Protein AF-K9V220-F1 (afdb_monomer_lite)

Radius of gyration: 43.63 Å; chains: 1; bounding box: 112×119×139 Å

Sequence (1196 aa):
MIDQLITALSKEVEMSAVEIADTLWLALQMQEFQAESVSSGLPLNKEDERGINKQESQSEQGILPNISDLEKTQTQPPEEQKAGIYPRNQQHTSKSLDLSFKVPDAPSLREPLTLARGLKPLMRRVPSGRELVLDEAATIQRIADEGLWIPVIKPTVEPWLDLELVVDEAISMQIWRHTIKELERLLKNYGIFRDVRVWGLITDENEQVQIRRGIGATAKNQTTRSPKELIDPSGRRLVLVVSDCVSSLWRNGAVTPVLELWAKQGSMAIVQMLPKWLWKRTALGRASEVRLRGLTPGMSNHKLIAKEVSLWDELEEEKGVKVPVFTLEADKVVTWAQMLSGKGGIWTLGYVFKLDATPVNKDNGLFNLAHSDLSAEERVQAFRVTASPMARKLAGLLASAPVISLPIVRLIREAMLKDSQQVHVAEVFLGGLLKSLSEINADTNPDYVQYDFMDGVRELLVDSVPSQYVLNVVDEISKYVARKAGLSLEDFATVLRNPQQFKDSGIVEEVGYFATVTAQVLRRLGGEYAKWADEINTQLLEEDTKVLYEARLFIIGEGGVGKTSLANKLIDSKYKLKLEGGDNPEKSTEGIDVLHLDFPNFSGNPFRMNIWDFGGQEIYHATHQFFFTKRSLYLLVADTRQDNTDFNYWLEVVELLSEASPVIIVKNEKQDRPCQVNENQLRGRFPNIKKILSTNLASNRGLSEILTAVQHHISQLPHIGTLLPKTWVRVREALEADNRNHITQDEFFTLCDTHGFKRREDKLQLSGYLHDLGVCLHFQEDPILKNWVILKPEWVTTAVYTVLDTPEVQKALGCFTHKDLAKIWADDQYSDMRDELLQLMMRFKLCYEIPHRPRTYIAPQLLSPNQPKYDWDDRENLILRYYYDFMPKGMLTRFIVEMHKPIDNELIWKDGVILTDGNARAEVIEAYYKNEIRIRVSGFPKKDLLTRIRHEFNKIHDSYEKLRYQELIPCNCPTCKGSQNPHAYALKKLQERIQNQNHEIECDKPPYHKVNVHSLIDDAIGHIQISQATENDQREEYYSREAYEDMQEITKLAVSREITLKQEQAMTNEKNQTWTGDRVDGDKVMGDKDTIAGNKMKTGDVAGDAIAGNKIVNSQNLAQAAKDIKDLLDQISATDRSNKPTIIAVKAIEAIEKNPTLKDRIINAGKEAGFAALDAAVDHPSVKIVTAAIKGAMEA

pLDDT: mean 70.9, std 20.96, range [20.78, 96.69]

Foldseek 3Di:
DVVVVVVVCCVPDVDDPVVVVVVVVVVVVVVVVVVPPPDDDDDDDDDDDDDDDDDDDDDYDDDDDDDDDDDDDDDDDDDDDDDDDDDDDDDDDDDDPFPDDDDPDDQQDPCLPLLLVLLVLQQDWDFDPPDKAFPPVVQVVCCVPVVDNDTDIGGDIARQAAEEEEEELDPLCLLCVNVVVSVQVSVQPSRSHRYYWYWYWDADPVRAIWIWGDAADVGPPTDIHHLLVQADQVQRYEYEYEDQLADPCLQQCNCFVSLQSQLQRWHYAYAHAADPLCCCLHSLVVWFKWWWADQAATDRQLPIDTDHPDPPDDDPNNAWRKHFYAYSDSVLSNLVSCRNSNPPPGIGITTTHGPPPDRPDPPPPSLPPPLVPDDLVRLLVQLVVRADPLLLVLLLLQLLALWDAPVLSVLCCVQPNVPDHSNSVSSNVSSSFKDWPDDDDSHDNRRRIIIDGDPPNSVVSPVVDDPVSSVVSLVSVLVVLCVRVVHDSVRSVVCLLCVPVCVVDPVSVVSVSNSLSNLVSQCVSDDVSVVVSCSSCCVVCVPWWDFAQEAEEEEDEAWPLCSVLLVVCLAPVPDAAQDDPDPDHDDQDQWKDWDWDWDQAPVRHIHIYIYIRGGRDPLCLLVVLVVAAELHEYEYGGEQDPCSPCVVVVLVSCVFRHVLAAYEYEYAYEVVNDRDDPPVVCCVVRVSHPYYFYAHSNVRRRSVVVSVVCSVSSCVGPRGRDIDTVLLVQLLVVLLPDPAQKDFPVVLVVSSVVSPDDDPVVSVVSLVVCCSSPCWNADCPDPPRNGMIGRDPRVLRVLVSLLVVPVVCLVVLQKDFLVVLCVSQVDPSCNVCSVVSVVVCLVSLQKAAQPVDGRMIGRQSSFAQDQDDDDDDLFQKQKKKKAFPADRPCLVSSLCSVQVPQFDPPRGGNFWTWGDDPQKIKIWGHPNVRSMIMIIMDGPPRQVVVLVSVVSSVVSVVVTPDTDMFIWFFDCDPVRGSDPDGQTDGLVVLVVCVLVVNQWDWGPDPVTDIDGSQCSCCVNNRDPPPPCPRVVVVVVVVVVVVVVVVVVVVVVVVVVVVVVVVVVVVVVVPPPDDDDDDYDDDDDDDDDDDDDDDDDDDDDDDDDDDDDDDDDQPVVLLLVLLVVLQVQLVVLCVVDPVNDLQVSLVVSLVVCVVDVVSLVSNVVSCVRVNLVVSVVSHPDPNVVVNSVVSVVVVVD

Secondary structure (DSSP, 8-state):
-HHHHHHHHHHHS---HHHHHHHHHHHHHHHHHHHSSSS--------------------------------------------------------------PPPPPPSSS-HHHHHHHTGGG--EEEEEEEEEE-HHHHHHHHHHH------EEEEEEES-EEEEEEE--GGGGGGHHHHHHHHHHHHHS-SSS-EEEEEEEE-TTS-EEEEEB-SGGGTTSPPB-GGGG--TTS-EEEEEEE-S-SHHHHTSTTHHHHHHHHHHSEEEEEESS-GGGTTTSGGGGSEEEEEE-SSTT--GGGPEEEES-SS----TTSEEEEEEE-S-HHHHHHHHHHHTT-TT--EEEEEEETT-----TT--SS-S-TTSS-HHHHHHHHHHHS-HHHHHHHHHHHTSSSB-HHHHHHHHHHH-TT--HHHHHHHHHTT-EEESS---TTS-GGG--EEEPTTHHHHHHTTS-HHHHHHHHHHHHHHHHHHTT--HHHHHHHHH-GGGGTTSTTHHHHHHHHHHHHHHHHHT-THHHHHHHHHHHHHHTTTEEE--EEEEEEE-STTSSHHHHHHHHH-TTPPP--TTSSS--PPP-SEEEEEEEEE-TTS-EEEEEEEEE---GGGHHHHTTT--SS-EEEEEE-S-S--THHHHHHHHHHHHSTT--EEEEEE-GGG------HHHHHHH-TTEEEEEEEBTTTTBTHHHHHHHHHHHHHTSTTTTPEEEHHHHHHHHHHHT--SSEEEHHHHHHHHHHTT---HHHHHHHHHHHHHTTSSEE-TT-TTGGGEEES-HHHHHHHHHHHHH-HHHHHTTTEEEHHHHHHHT-STTTGGGHHHHHHHHHHTTS-EE-TTSTTEEE-GGGS-SSPPP-----SS-EEEEEEESS--TTHHHHHHHHT-TTEEEEEEETTEEEEEETTEEEEEEEEGGGTEEEEEEESSSHHHHHHHHHHHHHHHHHTSTT--EEEEEEP-STTTTT-SS--EEEHHHHHHHHHTT--EEE-SSTTT-EEEHHHHHHHHH------SSSTTHHHHHHHHHHHHHHHHHHHHHHHHHHHHHHHHHHHHTTS-------------------------------------------HHHHHHHHHHHHHHHHHHHHH-TT--HHHHHHHHHHHHHH-HHHHHHHHHHHHHH-HHHHHHH---TTHHHHHHHHHHHHH-

Structure (mmCIF, N/CA/C/O backbone):
data_AF-K9V220-F1
#
_entry.id   AF-K9V220-F1
#
loop_
_atom_site.group_PDB
_atom_site.id
_atom_site.type_symbol
_atom_site.label_atom_id
_atom_site.label_alt_id
_atom_site.label_comp_id
_atom_site.label_asym_id
_atom_site.label_entity_id
_atom_site.label_seq_id
_atom_site.pdbx_PDB_ins_code
_atom_site.Cartn_x
_atom_site.Cartn_y
_atom_site.Cartn_z
_atom_site.occupancy
_atom_site.B_iso_or_equiv
_atom_site.auth_seq_id
_atom_site.auth_comp_id
_atom_site.auth_asym_id
_atom_site.auth_atom_id
_atom_site.pdbx_PDB_model_num
ATOM 1 N N . MET A 1 1 ? -41.433 -33.783 -61.412 1.00 45.72 1 MET A N 1
ATOM 2 C CA . MET A 1 1 ? -41.781 -33.420 -60.019 1.00 45.72 1 MET A CA 1
ATOM 3 C C . MET A 1 1 ? -40.515 -33.224 -59.181 1.00 45.72 1 MET A C 1
ATOM 5 O O . MET A 1 1 ? -40.375 -32.166 -58.590 1.00 45.72 1 MET A O 1
ATOM 9 N N . ILE A 1 2 ? -39.548 -34.153 -59.229 1.00 51.81 2 ILE A N 1
ATOM 10 C CA . ILE A 1 2 ? -38.223 -34.003 -58.587 1.00 51.81 2 ILE A CA 1
ATOM 11 C C . ILE A 1 2 ? -37.429 -32.811 -59.157 1.00 51.81 2 ILE A C 1
ATOM 13 O O . ILE A 1 2 ? -36.957 -31.985 -58.388 1.00 51.81 2 ILE A O 1
ATOM 17 N N . ASP A 1 3 ? -37.395 -32.621 -60.480 1.00 48.22 3 ASP A N 1
ATOM 18 C CA . ASP A 1 3 ? -36.661 -31.487 -61.076 1.00 48.22 3 ASP A CA 1
ATOM 19 C C . ASP A 1 3 ? -37.253 -30.113 -60.722 1.00 48.22 3 ASP A C 1
ATOM 21 O O . ASP A 1 3 ? -36.528 -29.130 -60.592 1.00 48.22 3 ASP A O 1
ATOM 25 N N . GLN A 1 4 ? -38.568 -30.035 -60.496 1.00 51.88 4 GLN A N 1
ATOM 26 C CA . GLN A 1 4 ? -39.225 -28.810 -60.022 1.00 51.88 4 GLN A CA 1
ATOM 27 C C . GLN A 1 4 ? -38.916 -28.534 -58.545 1.00 51.88 4 GLN A C 1
ATOM 29 O O . GLN A 1 4 ? -38.739 -27.375 -58.180 1.00 51.88 4 GLN A O 1
ATOM 34 N N . LEU A 1 5 ? -38.793 -29.581 -57.721 1.00 53.69 5 LEU A N 1
ATOM 35 C CA . LEU A 1 5 ? -38.369 -29.472 -56.324 1.00 53.69 5 LEU A CA 1
ATOM 36 C C . LEU A 1 5 ? -36.899 -29.029 -56.227 1.00 53.69 5 LEU A C 1
ATOM 38 O O . LEU A 1 5 ? -36.582 -28.136 -55.449 1.00 53.69 5 LEU A O 1
ATOM 42 N N . ILE A 1 6 ? -36.024 -29.585 -57.072 1.00 57.78 6 ILE A N 1
ATOM 43 C CA . ILE A 1 6 ? -34.607 -29.203 -57.163 1.00 57.78 6 ILE A CA 1
ATOM 44 C C . ILE A 1 6 ? -34.471 -27.743 -57.617 1.00 57.78 6 ILE A C 1
ATOM 46 O O . ILE A 1 6 ? -33.716 -26.990 -57.013 1.00 57.78 6 ILE A O 1
ATOM 50 N N . THR A 1 7 ? -35.252 -27.313 -58.614 1.00 59.09 7 THR A N 1
ATOM 51 C CA . THR A 1 7 ? -35.233 -25.926 -59.122 1.00 59.09 7 THR A CA 1
ATOM 52 C C . THR A 1 7 ? -35.789 -24.912 -58.111 1.00 59.09 7 THR A C 1
ATOM 54 O O . THR A 1 7 ? -35.387 -23.747 -58.109 1.00 59.09 7 THR A O 1
ATOM 57 N N . ALA A 1 8 ? -36.732 -25.330 -57.260 1.00 61.62 8 ALA A N 1
ATOM 58 C CA . ALA A 1 8 ? -37.272 -24.494 -56.191 1.00 61.62 8 ALA A CA 1
ATOM 59 C C . ALA A 1 8 ? -36.291 -24.380 -55.013 1.00 61.62 8 ALA A C 1
ATOM 61 O O . ALA A 1 8 ? -36.022 -23.275 -54.550 1.00 61.62 8 ALA A O 1
ATOM 62 N N . LEU A 1 9 ? -35.697 -25.498 -54.580 1.00 55.19 9 LEU A N 1
ATOM 63 C CA . LEU A 1 9 ? -34.745 -25.528 -53.466 1.00 55.19 9 LEU A CA 1
ATOM 64 C C . LEU A 1 9 ? -33.411 -24.855 -53.814 1.00 55.19 9 LEU A C 1
ATOM 66 O O . LEU A 1 9 ? -32.856 -24.158 -52.969 1.00 55.19 9 LEU A O 1
ATOM 70 N N . SER A 1 10 ? -32.945 -24.948 -55.065 1.00 55.44 10 SER A N 1
ATOM 71 C CA . SER A 1 10 ? -31.712 -24.283 -55.511 1.00 55.44 10 SER A CA 1
ATOM 72 C C . SER A 1 10 ? -31.805 -22.751 -55.557 1.00 55.44 10 SER A C 1
ATOM 74 O O . SER A 1 10 ? -30.787 -22.089 -55.739 1.00 55.44 10 SER A O 1
ATOM 76 N N . LYS A 1 11 ? -33.012 -22.170 -55.457 1.00 56.53 11 LYS A N 1
ATOM 77 C CA . LYS A 1 11 ? -33.219 -20.710 -55.429 1.00 56.53 11 LYS A CA 1
ATOM 78 C C . LYS A 1 11 ? -33.130 -20.102 -54.029 1.00 56.53 11 LYS A C 1
ATOM 80 O O . LYS A 1 11 ? -32.860 -18.909 -53.933 1.00 56.53 11 LYS A O 1
ATOM 85 N N . GLU A 1 12 ? -33.347 -20.890 -52.977 1.00 53.72 12 GLU A N 1
ATOM 86 C CA . GLU A 1 12 ? -33.325 -20.413 -51.584 1.00 53.72 12 GLU A CA 1
ATOM 87 C C . GLU A 1 12 ? -32.174 -21.006 -50.762 1.00 53.72 12 GLU A C 1
ATOM 89 O O . GLU A 1 12 ? -31.736 -20.389 -49.792 1.00 53.72 12 GLU A O 1
ATOM 94 N N . VAL A 1 13 ? -31.633 -22.161 -51.163 1.00 53.91 13 VAL A N 1
ATOM 95 C CA . VAL A 1 13 ? -30.508 -22.815 -50.489 1.00 53.91 13 VAL A CA 1
ATOM 96 C C . VAL A 1 13 ? -29.502 -23.274 -51.550 1.00 53.91 13 VAL A C 1
ATOM 98 O O . VAL A 1 13 ? -29.836 -24.064 -52.429 1.00 53.91 13 VAL A O 1
ATOM 101 N N . GLU A 1 14 ? -28.260 -22.781 -51.499 1.00 54.34 14 GLU A N 1
ATOM 102 C CA . GLU A 1 14 ? -27.168 -23.231 -52.383 1.00 54.34 14 GLU A CA 1
ATOM 103 C C . GLU A 1 14 ? -26.723 -24.662 -52.011 1.00 54.34 14 GLU A C 1
ATOM 105 O O . GLU A 1 14 ? -25.666 -24.865 -51.417 1.00 54.34 14 GLU A O 1
ATOM 110 N N . MET A 1 15 ? -27.549 -25.663 -52.322 1.00 60.38 15 MET A N 1
ATOM 111 C CA . MET A 1 15 ? -27.230 -27.088 -52.178 1.00 60.38 15 MET A CA 1
ATOM 112 C C . MET A 1 15 ? -27.022 -27.724 -53.552 1.00 60.38 15 MET A C 1
ATOM 114 O O . MET A 1 15 ? -27.731 -27.433 -54.516 1.00 60.38 15 MET A O 1
ATOM 118 N N . SER A 1 16 ? -26.039 -28.612 -53.648 1.00 65.25 16 SER A N 1
ATOM 119 C CA . SER A 1 16 ? -25.790 -29.420 -54.841 1.00 65.25 16 SER A CA 1
ATOM 120 C C . SER A 1 16 ? -26.862 -30.503 -55.017 1.00 65.25 16 SER A C 1
ATOM 122 O O . SER A 1 16 ? -27.510 -30.928 -54.060 1.00 65.25 16 SER A O 1
ATOM 124 N N . ALA A 1 17 ? -27.026 -31.008 -56.244 1.00 59.81 17 ALA A N 1
ATOM 125 C CA . ALA A 1 17 ? -27.993 -32.070 -56.544 1.00 59.81 17 ALA A CA 1
ATOM 126 C C . ALA A 1 17 ? -27.786 -33.340 -55.688 1.00 59.81 17 ALA A C 1
ATOM 128 O O . ALA A 1 17 ? -28.750 -34.040 -55.388 1.00 59.81 17 ALA A O 1
ATOM 129 N N . VAL A 1 18 ? -26.545 -33.603 -55.260 1.00 63.50 18 VAL A N 1
ATOM 130 C CA . VAL A 1 18 ? -26.195 -34.726 -54.375 1.00 63.50 18 VAL A CA 1
ATOM 131 C C . VAL A 1 18 ? -26.683 -34.474 -52.947 1.00 63.50 18 VAL A C 1
ATOM 133 O O . VAL A 1 18 ? -27.289 -35.349 -52.346 1.00 63.50 18 VAL A O 1
ATOM 136 N N . GLU A 1 19 ? -26.522 -33.257 -52.427 1.00 65.50 19 GLU A N 1
ATOM 137 C CA . GLU A 1 19 ? -26.965 -32.908 -51.070 1.00 65.50 19 GLU A CA 1
ATOM 138 C C . GLU A 1 19 ? -28.496 -32.896 -50.946 1.00 65.50 19 GLU A C 1
ATOM 140 O O . GLU A 1 19 ? -29.037 -33.253 -49.900 1.00 65.50 19 GLU A O 1
ATOM 145 N N . ILE A 1 20 ? -29.214 -32.537 -52.016 1.00 72.06 20 ILE A N 1
ATOM 146 C CA . ILE A 1 20 ? -30.681 -32.638 -52.057 1.00 72.06 20 ILE A CA 1
ATOM 147 C C . ILE A 1 20 ? -31.117 -34.111 -52.025 1.00 72.06 20 ILE A C 1
ATOM 149 O O . ILE A 1 20 ? -32.052 -34.454 -51.300 1.00 72.06 20 ILE A O 1
ATOM 153 N N . ALA A 1 21 ? -30.428 -34.987 -52.762 1.00 65.25 21 ALA A N 1
ATOM 154 C CA . ALA A 1 21 ? -30.700 -36.422 -52.750 1.00 65.25 21 ALA A CA 1
ATOM 155 C C . ALA A 1 21 ? -30.422 -37.046 -51.371 1.00 65.25 21 ALA A C 1
ATOM 157 O O . ALA A 1 21 ? -31.275 -37.765 -50.852 1.00 65.25 21 ALA A O 1
ATOM 158 N N . ASP A 1 22 ? -29.298 -36.699 -50.740 1.00 67.44 22 ASP A N 1
ATOM 159 C CA . ASP A 1 22 ? -28.929 -37.189 -49.408 1.00 67.44 22 ASP A CA 1
ATOM 160 C C . ASP A 1 22 ? -29.901 -36.699 -48.330 1.00 67.44 22 ASP A C 1
ATOM 162 O O . ASP A 1 22 ? -30.281 -37.463 -47.447 1.00 67.44 22 ASP A O 1
ATOM 166 N N . THR A 1 23 ? -30.370 -35.452 -48.420 1.00 72.00 23 THR A N 1
ATOM 167 C CA . THR A 1 23 ? -31.339 -34.888 -47.464 1.00 72.00 23 THR A CA 1
ATOM 168 C C . THR A 1 23 ? -32.707 -35.560 -47.584 1.00 72.00 23 THR A C 1
ATOM 170 O O . THR A 1 23 ? -33.339 -35.865 -46.572 1.00 72.00 23 THR A O 1
ATOM 173 N N . LEU A 1 24 ? -33.161 -35.836 -48.812 1.00 70.75 24 LEU A N 1
ATOM 174 C CA . LEU A 1 24 ? -34.402 -36.579 -49.052 1.00 70.75 24 LEU A CA 1
ATOM 175 C C . LEU A 1 24 ? -34.283 -38.037 -48.593 1.00 70.75 24 LEU A C 1
ATOM 177 O O . LEU A 1 24 ? -35.224 -38.570 -48.005 1.00 70.75 24 LEU A O 1
ATOM 181 N N . TRP A 1 25 ? -33.124 -38.661 -48.807 1.00 76.56 25 TRP A N 1
ATOM 182 C CA . TRP A 1 25 ? -32.837 -40.008 -48.321 1.00 76.56 25 TRP A CA 1
ATOM 183 C C . TRP A 1 25 ? -32.833 -40.071 -46.784 1.00 76.56 25 TRP A C 1
ATOM 185 O O . TRP A 1 25 ? -33.474 -40.946 -46.204 1.00 76.56 25 TRP A O 1
ATOM 195 N N . LEU A 1 26 ? -32.205 -39.098 -46.114 1.00 63.66 26 LEU A N 1
ATOM 196 C CA . LEU A 1 26 ? -32.178 -39.008 -44.650 1.00 63.66 26 LEU A CA 1
ATOM 197 C C . LEU A 1 26 ? -33.571 -38.772 -44.059 1.00 63.66 26 LEU A C 1
ATOM 199 O O . LEU A 1 26 ? -33.926 -39.396 -43.063 1.00 63.66 26 LEU A O 1
ATOM 203 N N . ALA A 1 27 ? -34.383 -37.914 -44.681 1.00 73.06 27 ALA A N 1
ATOM 204 C CA . ALA A 1 27 ? -35.751 -37.656 -44.235 1.00 73.06 27 ALA A CA 1
ATOM 205 C C . ALA A 1 27 ? -36.639 -38.911 -44.318 1.00 73.06 27 ALA A C 1
ATOM 207 O O . ALA A 1 27 ? -37.443 -39.154 -43.418 1.00 73.06 27 ALA A O 1
ATOM 208 N N . LEU A 1 28 ? -36.454 -39.733 -45.358 1.00 69.31 28 LEU A N 1
ATOM 209 C CA . LEU A 1 28 ? -37.140 -41.021 -45.504 1.00 69.31 28 LEU A CA 1
ATOM 210 C C . LEU A 1 28 ? -36.705 -42.026 -44.427 1.00 69.31 28 LEU A C 1
ATOM 212 O O . LEU A 1 28 ? -37.552 -42.680 -43.825 1.00 69.31 28 LEU A O 1
ATOM 216 N N . GLN A 1 29 ? -35.408 -42.094 -44.118 1.00 73.81 29 GLN A N 1
ATOM 217 C CA . GLN A 1 29 ? -34.881 -42.984 -43.075 1.00 73.81 29 GLN A CA 1
ATOM 218 C C . GLN A 1 29 ? -35.273 -42.549 -41.652 1.00 73.81 29 GLN A C 1
ATOM 220 O O . GLN A 1 29 ? -35.496 -43.381 -40.774 1.00 73.81 29 GLN A O 1
ATOM 225 N N . MET A 1 30 ? -35.432 -41.244 -41.416 1.00 67.19 30 MET A N 1
ATOM 226 C CA . MET A 1 30 ? -35.909 -40.722 -40.131 1.00 67.19 30 MET A CA 1
ATOM 227 C C . MET A 1 30 ? -37.386 -41.049 -39.859 1.00 67.19 30 MET A C 1
ATOM 229 O O . MET A 1 30 ? -37.770 -41.162 -38.694 1.00 67.19 30 MET A O 1
ATOM 233 N N . GLN A 1 31 ? -38.208 -41.233 -40.899 1.00 52.25 31 GLN A N 1
ATOM 234 C CA . GLN A 1 31 ? -39.600 -41.670 -40.745 1.00 52.25 31 GLN A CA 1
ATOM 235 C C . GLN A 1 31 ? -39.721 -43.153 -40.366 1.00 52.25 31 GLN A C 1
ATOM 237 O O . GLN A 1 31 ? -40.595 -43.495 -39.571 1.00 52.25 31 GLN A O 1
ATOM 242 N N . GLU A 1 32 ? -38.831 -44.022 -40.857 1.00 49.12 32 GLU A N 1
ATOM 243 C CA . GLU A 1 32 ? -38.818 -45.447 -40.487 1.00 49.12 32 GLU A CA 1
ATOM 244 C C . GLU A 1 32 ? -38.440 -45.653 -39.007 1.00 49.12 32 GLU A C 1
ATOM 246 O O . GLU A 1 32 ? -39.063 -46.458 -38.317 1.00 49.12 32 GLU A O 1
ATOM 251 N N . PHE A 1 33 ? -37.525 -44.841 -38.462 1.00 46.12 33 PHE A N 1
ATOM 252 C CA . PHE A 1 33 ? -37.124 -44.906 -37.046 1.00 46.12 33 PHE A CA 1
ATOM 253 C C . PHE A 1 33 ? -38.175 -44.375 -36.049 1.00 46.12 33 PHE A C 1
ATOM 255 O O . PHE A 1 33 ? -38.139 -44.719 -34.865 1.00 46.12 33 PHE A O 1
ATOM 262 N N . GLN A 1 34 ? -39.130 -43.548 -36.492 1.00 42.81 34 GLN A N 1
ATOM 263 C CA . GLN A 1 34 ? -40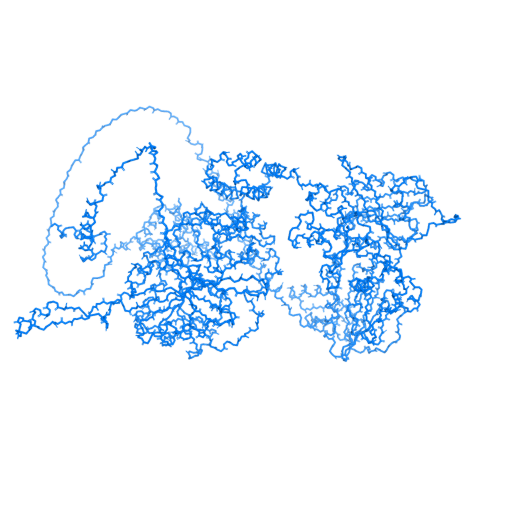.218 -43.059 -35.632 1.00 42.81 34 GLN A CA 1
ATOM 264 C C . GLN A 1 34 ? -41.370 -44.066 -35.475 1.00 42.81 34 GLN A C 1
ATOM 266 O O . GLN A 1 34 ? -42.133 -43.957 -34.516 1.00 42.81 34 GLN A O 1
ATOM 271 N N . ALA A 1 35 ? -41.484 -45.070 -36.352 1.00 37.75 35 ALA A N 1
ATOM 272 C CA . ALA A 1 35 ? -42.567 -46.054 -36.299 1.00 37.75 35 ALA A CA 1
ATOM 273 C C . ALA A 1 35 ? -42.362 -47.158 -35.237 1.00 37.75 35 ALA A C 1
ATOM 275 O O . ALA A 1 35 ? -43.345 -47.698 -34.734 1.00 37.75 35 ALA A O 1
ATOM 276 N N . GLU A 1 36 ? -41.121 -47.464 -34.834 1.00 38.44 36 GLU A N 1
ATOM 277 C CA . GLU A 1 36 ? -40.824 -48.547 -33.871 1.00 38.44 36 GLU A CA 1
ATOM 278 C C . GLU A 1 36 ? -40.818 -48.117 -32.388 1.00 38.44 36 GLU A C 1
ATOM 280 O O . GLU A 1 36 ? -40.825 -48.968 -31.501 1.00 38.44 36 GLU A O 1
ATOM 285 N N . SER A 1 37 ? -40.858 -46.817 -32.069 1.00 33.81 37 SER A N 1
ATOM 286 C CA . SER A 1 37 ? -40.677 -46.318 -30.688 1.00 33.81 37 SER A CA 1
ATOM 287 C C . SER A 1 37 ? -41.966 -45.941 -29.933 1.00 33.81 37 SER A C 1
ATOM 289 O O . SER A 1 37 ? -41.891 -45.442 -28.811 1.00 33.81 37 SER A O 1
ATOM 291 N N . VAL A 1 38 ? -43.158 -46.212 -30.488 1.00 35.56 38 VAL A N 1
ATOM 292 C CA . VAL A 1 38 ? -44.453 -45.800 -29.891 1.00 35.56 38 VAL A CA 1
ATOM 293 C C . VAL A 1 38 ? -45.198 -46.927 -29.141 1.00 35.56 38 VAL A C 1
ATOM 295 O O . VAL A 1 38 ? -46.205 -46.660 -28.489 1.00 35.56 38 VAL A O 1
ATOM 298 N N . SER A 1 39 ? -44.711 -48.174 -29.104 1.00 32.50 39 SER A N 1
ATOM 299 C CA . SER A 1 39 ? -45.394 -49.259 -28.368 1.00 32.50 39 SER A CA 1
ATOM 300 C C . SER A 1 39 ? -44.584 -49.841 -27.203 1.00 32.50 39 SER A C 1
ATOM 302 O O . SER A 1 39 ? -43.933 -50.864 -27.368 1.00 32.50 39 SER A O 1
ATOM 304 N N . SER A 1 40 ? -44.683 -49.230 -26.015 1.00 29.05 40 SER A N 1
ATOM 305 C CA . SER A 1 40 ? -44.970 -49.933 -24.743 1.00 29.05 40 SER A CA 1
ATOM 306 C C . SER A 1 40 ? -44.732 -49.019 -23.532 1.00 29.05 40 SER A C 1
ATOM 308 O O . SER A 1 40 ? -43.622 -48.922 -23.013 1.00 29.05 40 SER A O 1
ATOM 310 N N . GLY A 1 41 ? -45.797 -48.386 -23.045 1.00 28.42 41 GLY A N 1
ATOM 311 C CA . GLY A 1 41 ? -45.893 -47.924 -21.662 1.00 28.42 41 GLY A CA 1
ATOM 312 C C . GLY A 1 41 ? -46.928 -48.774 -20.931 1.00 28.42 41 GLY A C 1
ATOM 313 O O . GLY A 1 41 ? -48.023 -48.961 -21.454 1.00 28.42 41 GLY A O 1
ATOM 314 N N . LEU A 1 42 ? -46.604 -49.270 -19.736 1.00 26.88 42 LEU A N 1
ATOM 315 C CA . LEU A 1 42 ? -47.581 -49.776 -18.763 1.00 26.88 42 LEU A CA 1
ATOM 316 C C . LEU A 1 42 ? -47.155 -49.365 -17.336 1.00 26.88 42 LEU A C 1
ATOM 318 O O . LEU A 1 42 ? -45.964 -49.152 -17.101 1.00 26.88 42 LEU A O 1
ATOM 322 N N . PRO A 1 43 ? -48.117 -49.184 -16.406 1.00 32.75 43 PRO A N 1
ATOM 323 C CA . PRO A 1 43 ? -48.061 -48.181 -15.349 1.00 32.75 43 PRO A CA 1
ATOM 324 C C . PRO A 1 43 ? -47.929 -48.763 -13.927 1.00 32.75 43 PRO A C 1
ATOM 326 O O . PRO A 1 43 ? -47.962 -49.968 -13.699 1.00 32.75 43 PRO A O 1
ATOM 329 N N . LEU A 1 44 ? -47.788 -47.835 -12.981 1.00 26.75 44 LEU A N 1
ATOM 330 C CA . LEU A 1 44 ? -47.578 -47.966 -11.536 1.00 26.75 44 LEU A CA 1
ATOM 331 C C . LEU A 1 44 ? -48.660 -48.716 -10.715 1.00 26.75 44 LEU A C 1
ATOM 333 O O . LEU A 1 44 ? -49.851 -48.629 -11.006 1.00 26.75 44 LEU A O 1
ATOM 337 N N . ASN A 1 45 ? -48.174 -49.231 -9.569 1.00 26.27 45 ASN A N 1
ATOM 338 C CA . ASN A 1 45 ? -48.796 -49.471 -8.244 1.00 26.27 45 ASN A CA 1
ATOM 339 C C . ASN A 1 45 ? -49.378 -50.860 -7.900 1.00 26.27 45 ASN A C 1
ATOM 341 O O . ASN A 1 45 ? -50.414 -51.250 -8.430 1.00 26.27 45 ASN A O 1
ATOM 345 N N . LYS A 1 46 ? -48.838 -51.498 -6.841 1.00 25.89 46 LYS A N 1
ATOM 346 C CA . LYS A 1 46 ? -49.430 -51.552 -5.477 1.00 25.89 46 LYS A CA 1
ATOM 347 C C . LYS A 1 46 ? -48.592 -52.393 -4.492 1.00 25.89 46 LYS A C 1
ATOM 349 O O . LYS A 1 46 ? -47.808 -53.242 -4.898 1.00 25.89 46 LYS A O 1
ATOM 354 N N . GLU A 1 47 ? -48.774 -52.069 -3.216 1.00 25.95 47 GLU A N 1
ATOM 355 C CA . GLU A 1 47 ? -48.104 -52.563 -2.007 1.00 25.95 47 GLU A CA 1
ATOM 356 C C . GLU A 1 47 ? -48.368 -54.042 -1.655 1.00 25.95 47 GLU A C 1
ATOM 358 O O . GLU A 1 47 ? -49.404 -54.596 -2.012 1.00 25.95 47 GLU A O 1
ATOM 363 N N . ASP A 1 48 ? -47.409 -54.577 -0.883 1.00 26.97 48 ASP A N 1
ATOM 364 C CA . ASP A 1 48 ? -47.464 -55.601 0.175 1.00 26.97 48 ASP A CA 1
ATOM 365 C C . ASP A 1 48 ? -48.128 -56.971 -0.056 1.00 26.97 48 ASP A C 1
ATOM 367 O O . ASP A 1 48 ? -49.340 -57.083 -0.171 1.00 26.97 48 ASP A O 1
ATOM 371 N N . GLU A 1 49 ? -47.328 -58.042 0.099 1.00 25.88 49 GLU A N 1
ATOM 372 C CA . GLU A 1 49 ? -47.549 -59.062 1.146 1.00 25.88 49 GLU A CA 1
ATOM 373 C C . GLU A 1 49 ? -46.378 -60.073 1.285 1.00 25.88 49 GLU A C 1
ATOM 375 O O . GLU A 1 49 ? -46.009 -60.799 0.370 1.00 25.88 49 GLU A O 1
ATOM 380 N N . ARG A 1 50 ? -45.793 -60.073 2.493 1.00 23.39 50 ARG A N 1
ATOM 381 C CA . ARG A 1 50 ? -45.196 -61.159 3.309 1.00 23.39 50 ARG A CA 1
ATOM 382 C C . ARG A 1 50 ? -44.830 -62.520 2.665 1.00 23.39 50 ARG A C 1
ATOM 384 O O . ARG A 1 50 ? -45.703 -63.274 2.258 1.00 23.39 50 ARG A O 1
ATOM 391 N N . GLY A 1 51 ? -43.599 -62.976 2.957 1.00 23.58 51 GLY A N 1
ATOM 392 C CA . GLY A 1 51 ? -43.425 -64.255 3.677 1.00 23.58 51 GLY A CA 1
ATOM 393 C C . GLY A 1 51 ? -42.359 -65.274 3.216 1.00 23.58 51 GLY A C 1
ATOM 394 O O . GLY A 1 51 ? -42.550 -65.976 2.238 1.00 23.58 51 GLY A O 1
ATOM 395 N N . ILE A 1 52 ? -41.360 -65.472 4.096 1.00 25.66 52 ILE A N 1
ATOM 396 C CA . ILE A 1 52 ? -40.766 -66.763 4.542 1.00 25.66 52 ILE A CA 1
ATOM 397 C C . ILE A 1 52 ? -39.720 -67.492 3.650 1.00 25.66 52 ILE A C 1
ATOM 399 O O . ILE A 1 52 ? -40.041 -68.302 2.793 1.00 25.66 52 ILE A O 1
ATOM 403 N N . ASN A 1 53 ? -38.444 -67.263 3.999 1.00 25.30 53 ASN A N 1
ATOM 404 C CA . ASN A 1 53 ? -37.438 -68.181 4.593 1.00 25.30 53 ASN A CA 1
ATOM 405 C C . ASN A 1 53 ? -37.151 -69.608 4.037 1.00 25.30 53 ASN A C 1
ATOM 407 O O . ASN A 1 53 ? -38.046 -70.449 3.979 1.00 25.30 53 ASN A O 1
ATOM 411 N N . LYS A 1 54 ? -35.847 -69.897 3.828 1.00 25.20 54 LYS A N 1
ATOM 412 C CA . LYS A 1 54 ? -35.070 -71.163 4.034 1.00 25.20 54 LYS A CA 1
ATOM 413 C C . LYS A 1 54 ? -33.669 -70.945 3.417 1.00 25.20 54 LYS A C 1
ATOM 415 O O . LYS A 1 54 ? -33.602 -70.693 2.223 1.00 25.20 54 LYS A O 1
ATOM 420 N N . GLN A 1 55 ? -32.532 -70.795 4.102 1.00 24.78 55 GLN A N 1
ATOM 421 C CA . GLN A 1 55 ? -31.833 -71.522 5.176 1.00 24.78 55 GLN A CA 1
ATOM 422 C C . GLN A 1 55 ? -31.161 -72.849 4.749 1.00 24.78 55 GLN A C 1
ATOM 424 O O . GLN A 1 55 ? -31.837 -73.750 4.261 1.00 24.78 55 GLN A O 1
ATOM 429 N N . GLU A 1 56 ? -29.851 -72.906 5.064 1.00 25.08 56 GLU A N 1
ATOM 430 C CA . GLU A 1 56 ? -28.964 -74.067 5.330 1.00 25.08 56 GLU A CA 1
ATOM 431 C C . GLU A 1 56 ? -28.285 -74.795 4.141 1.00 25.08 56 GLU A C 1
ATOM 433 O O . GLU A 1 56 ? -28.895 -74.957 3.096 1.00 25.08 56 GLU A O 1
ATOM 438 N N . SER A 1 57 ? -27.053 -75.337 4.197 1.00 25.44 57 SER A N 1
ATOM 439 C CA . SER A 1 57 ? -25.928 -75.339 5.162 1.00 25.44 57 SER A CA 1
ATOM 440 C C . SER A 1 57 ? -24.788 -76.260 4.653 1.00 25.44 57 SER A C 1
ATOM 442 O O . SER A 1 57 ? -25.071 -77.286 4.050 1.00 25.44 57 SER A O 1
ATOM 444 N N . GLN A 1 58 ? -23.544 -75.931 5.047 1.00 26.17 58 GLN A N 1
ATOM 445 C CA . GLN A 1 58 ? -22.449 -76.810 5.546 1.00 26.17 58 GLN A CA 1
ATOM 446 C C . GLN A 1 58 ? -21.616 -77.758 4.645 1.00 26.17 58 GLN A C 1
ATOM 448 O O . GLN A 1 58 ? -22.136 -78.663 4.002 1.00 26.17 58 GLN A O 1
ATOM 453 N N . SER A 1 59 ? -20.275 -77.650 4.769 1.00 24.38 59 SER A N 1
ATOM 454 C CA . SER A 1 59 ? -19.338 -78.528 5.551 1.00 24.38 59 SER A CA 1
ATOM 455 C C . SER A 1 59 ? -17.914 -78.553 4.916 1.00 24.38 59 SER A C 1
ATOM 457 O O . SER A 1 59 ? -17.803 -78.738 3.712 1.00 24.38 59 SER A O 1
ATOM 459 N N . GLU A 1 60 ? -16.851 -78.053 5.587 1.00 27.23 60 GLU A N 1
ATOM 460 C CA . GLU A 1 60 ? -15.827 -78.741 6.447 1.00 27.23 60 GLU A CA 1
ATOM 461 C C . GLU A 1 60 ? -14.621 -79.328 5.648 1.00 27.23 60 GLU A C 1
ATOM 463 O O . GLU A 1 60 ? -14.827 -79.780 4.534 1.00 27.23 60 GLU A O 1
ATOM 468 N N . GLN A 1 61 ? -13.333 -79.393 6.055 1.00 24.91 61 GLN A N 1
ATOM 469 C CA . GLN A 1 61 ? -12.577 -79.205 7.316 1.00 24.91 61 GLN A CA 1
ATOM 470 C C . GLN A 1 61 ? -11.032 -79.257 7.055 1.00 24.91 61 GLN A C 1
ATOM 472 O O . GLN A 1 61 ? -10.584 -80.105 6.288 1.00 24.91 61 GLN A O 1
ATOM 477 N N . GLY A 1 62 ? -10.231 -78.475 7.812 1.00 24.39 62 GLY A N 1
ATOM 478 C CA . GLY A 1 62 ? -8.975 -78.916 8.488 1.00 24.39 62 GLY A CA 1
ATOM 479 C C . GLY A 1 62 ? -7.595 -78.544 7.873 1.00 24.39 62 GLY A C 1
ATOM 480 O O . GLY A 1 62 ? -7.479 -78.526 6.659 1.00 24.39 62 GLY A O 1
ATOM 481 N N . ILE A 1 63 ? -6.464 -78.259 8.564 1.00 27.42 63 ILE A N 1
ATOM 482 C CA . ILE A 1 63 ? -5.937 -78.372 9.957 1.00 27.42 63 ILE A CA 1
ATOM 483 C C . ILE A 1 63 ? -4.726 -77.383 10.111 1.00 27.42 63 ILE A C 1
ATOM 485 O O . ILE A 1 63 ? -4.023 -77.134 9.135 1.00 27.42 63 ILE A O 1
ATOM 489 N N . LEU A 1 64 ? -4.458 -76.861 11.327 1.00 26.34 64 LEU A N 1
ATOM 490 C CA . LEU A 1 64 ? -3.324 -75.992 11.769 1.00 26.34 64 LEU A CA 1
ATOM 491 C C . LEU A 1 64 ? -2.224 -76.780 12.537 1.00 26.34 64 LEU A C 1
ATOM 493 O O . LEU A 1 64 ? -2.516 -77.869 13.033 1.00 26.34 64 LEU A O 1
ATOM 497 N N . PRO A 1 65 ? -0.991 -76.239 12.706 1.00 30.55 65 PRO A N 1
ATOM 498 C CA . PRO A 1 65 ? -0.557 -75.705 14.027 1.00 30.55 65 PRO A CA 1
ATOM 499 C C . PRO A 1 65 ? 0.329 -74.424 13.927 1.00 30.55 65 PRO A C 1
ATOM 501 O O . PRO A 1 65 ? 1.127 -74.305 13.004 1.00 30.55 65 PRO A O 1
ATOM 504 N N . ASN A 1 66 ? 0.081 -73.344 14.695 1.00 25.89 66 ASN A N 1
ATOM 505 C CA . ASN A 1 66 ? 0.549 -72.956 16.060 1.00 25.89 66 ASN A CA 1
ATOM 506 C C . ASN A 1 66 ? 2.077 -72.794 16.249 1.00 25.89 66 ASN A C 1
ATOM 508 O O . ASN A 1 66 ? 2.808 -73.676 15.825 1.00 25.89 66 ASN A O 1
ATOM 512 N N . ILE A 1 67 ? 2.688 -71.839 16.975 1.00 26.91 67 ILE A N 1
ATOM 513 C CA . ILE A 1 67 ? 2.453 -70.515 17.626 1.00 26.91 67 ILE A CA 1
ATOM 514 C C . ILE A 1 67 ? 3.811 -70.201 18.319 1.00 26.91 67 ILE A C 1
ATOM 516 O O . ILE A 1 67 ? 4.344 -71.107 18.957 1.00 26.91 67 ILE A O 1
ATOM 520 N N . SER A 1 68 ? 4.322 -68.960 18.244 1.00 25.66 68 SER A N 1
ATOM 521 C CA . SER A 1 68 ? 5.011 -68.212 19.336 1.00 25.66 68 SER A CA 1
ATOM 522 C C . SER A 1 68 ? 5.567 -66.891 18.756 1.00 25.66 68 SER A C 1
ATOM 524 O O . SER A 1 68 ? 6.556 -66.924 18.028 1.00 25.66 68 SER A O 1
ATOM 526 N N . ASP A 1 69 ? 4.805 -65.788 18.825 1.00 26.14 69 ASP A N 1
ATOM 527 C CA . ASP A 1 69 ? 4.978 -64.651 19.773 1.00 26.14 69 ASP A CA 1
ATOM 528 C C . ASP A 1 69 ? 6.062 -63.649 19.285 1.00 26.14 69 ASP A C 1
ATOM 530 O O . ASP A 1 69 ? 7.191 -64.050 19.054 1.00 26.14 69 ASP A O 1
ATOM 534 N N . LEU A 1 70 ? 5.859 -62.341 19.047 1.00 24.33 70 LEU A N 1
ATOM 535 C CA . LEU A 1 70 ? 4.939 -61.331 19.587 1.00 24.33 70 LEU A CA 1
ATOM 536 C C . LEU A 1 70 ? 4.770 -60.125 18.622 1.00 24.33 70 LEU A C 1
ATOM 538 O O . LEU A 1 70 ? 5.718 -59.680 17.987 1.00 24.33 70 LEU A O 1
ATOM 542 N N . GLU A 1 71 ? 3.560 -59.560 18.661 1.00 24.27 71 GLU A N 1
ATOM 543 C CA . GLU A 1 71 ? 3.188 -58.134 18.574 1.00 24.27 71 GLU A CA 1
ATOM 544 C C . GLU A 1 71 ? 3.341 -57.266 17.296 1.00 24.27 71 GLU A C 1
ATOM 546 O O . GLU A 1 71 ? 4.419 -56.851 16.884 1.00 24.27 71 GLU A O 1
ATOM 551 N N . LYS A 1 72 ? 2.142 -56.801 16.886 1.00 23.78 72 LYS A N 1
ATOM 552 C CA . LYS A 1 72 ? 1.743 -55.475 16.359 1.00 23.78 72 LYS A CA 1
ATOM 553 C C . LYS A 1 72 ? 1.638 -55.265 14.835 1.00 23.78 72 LYS A C 1
ATOM 555 O O . LYS A 1 72 ? 2.379 -54.510 14.220 1.00 23.78 72 LYS A O 1
ATOM 560 N N . THR A 1 73 ? 0.594 -55.923 14.306 1.00 23.31 73 THR A N 1
ATOM 561 C CA . THR A 1 73 ? -0.531 -55.391 13.484 1.00 23.31 73 THR A CA 1
ATOM 562 C C . THR A 1 73 ? -0.173 -54.629 12.193 1.00 23.31 73 THR A C 1
ATOM 564 O O . THR A 1 73 ? 0.017 -53.420 12.209 1.00 23.31 73 THR A O 1
ATOM 567 N N . GLN A 1 74 ? 0.084 -55.348 11.089 1.00 23.48 74 GLN A N 1
ATOM 568 C CA . GLN A 1 74 ? -0.841 -55.717 9.980 1.00 23.48 74 GLN A CA 1
ATOM 569 C C . GLN A 1 74 ? -1.350 -54.519 9.147 1.00 23.48 74 GLN A C 1
ATOM 571 O O . GLN A 1 74 ? -2.194 -53.765 9.614 1.00 23.48 74 GLN A O 1
ATOM 576 N N . THR A 1 75 ? -0.755 -54.161 7.999 1.00 27.00 75 THR A N 1
ATOM 577 C CA . THR A 1 75 ? -0.879 -54.737 6.628 1.00 27.00 75 THR A CA 1
ATOM 578 C C . THR A 1 75 ? -2.293 -55.087 6.156 1.00 27.00 75 THR A C 1
ATOM 580 O O . THR A 1 75 ? -2.944 -55.940 6.743 1.00 27.00 75 THR A O 1
ATOM 583 N N . GLN A 1 76 ? -2.680 -54.556 4.985 1.00 21.70 76 GLN A N 1
ATOM 584 C CA . GLN A 1 76 ? -2.913 -55.405 3.805 1.00 21.70 76 GLN A CA 1
ATOM 585 C C . GLN A 1 76 ? -2.914 -54.617 2.473 1.00 21.70 76 GLN A C 1
ATOM 587 O O . GLN A 1 76 ? -3.601 -53.603 2.354 1.00 21.70 76 GLN A O 1
ATOM 592 N N . PRO A 1 77 ? -2.155 -55.089 1.466 1.00 23.72 77 PRO A N 1
ATOM 593 C CA . PRO A 1 77 ? -2.346 -54.825 0.042 1.00 23.72 77 PRO A CA 1
ATOM 594 C C . PRO A 1 77 ? -3.097 -56.038 -0.600 1.00 23.72 77 PRO A C 1
ATOM 596 O O . PRO A 1 77 ? -3.665 -56.840 0.139 1.00 23.72 77 PRO A O 1
ATOM 599 N N . PRO A 1 78 ? -3.167 -56.200 -1.933 1.00 30.06 78 PRO A N 1
ATOM 600 C CA . PRO A 1 78 ? -4.353 -55.917 -2.744 1.00 30.06 78 PRO A CA 1
ATOM 601 C C . PRO A 1 78 ? -4.943 -57.176 -3.414 1.00 30.06 78 PRO A C 1
ATOM 603 O O . PRO A 1 78 ? -4.202 -58.084 -3.775 1.00 30.06 78 PRO A O 1
ATOM 606 N N . GLU A 1 79 ? -6.248 -57.202 -3.699 1.00 20.78 79 GLU A N 1
ATOM 607 C CA . GLU A 1 79 ? -6.803 -58.163 -4.665 1.00 20.78 79 GLU A CA 1
ATOM 608 C C . GLU A 1 79 ? -7.808 -57.525 -5.630 1.00 20.78 79 GLU A C 1
ATOM 610 O O . GLU A 1 79 ? -8.620 -56.666 -5.285 1.00 20.78 79 GLU A O 1
ATOM 615 N N . GLU A 1 80 ? -7.670 -57.956 -6.881 1.00 32.12 80 GLU A N 1
ATOM 616 C CA . GLU A 1 80 ? -8.404 -57.566 -8.075 1.00 32.12 80 GLU A CA 1
ATOM 617 C C . GLU A 1 80 ? -9.872 -58.021 -8.038 1.00 32.12 80 GLU A C 1
ATOM 619 O O . GLU A 1 80 ? -10.156 -59.151 -7.657 1.00 32.12 80 GLU A O 1
ATOM 624 N N . GLN A 1 81 ? -10.793 -57.208 -8.576 1.00 23.42 81 GLN A N 1
ATOM 625 C CA . GLN A 1 81 ? -11.611 -57.538 -9.761 1.00 23.42 81 GLN A CA 1
ATOM 626 C C . GLN A 1 81 ? -12.879 -56.672 -9.901 1.00 23.42 81 GLN A C 1
ATOM 628 O O . GLN A 1 81 ? -13.636 -56.466 -8.962 1.00 23.42 81 GLN A O 1
ATOM 633 N N . LYS A 1 82 ? -13.161 -56.364 -11.177 1.00 22.42 82 LYS A N 1
ATOM 634 C CA . LYS A 1 82 ? -14.480 -56.238 -11.830 1.00 22.42 82 LYS A CA 1
ATOM 635 C C . LYS A 1 82 ? -15.318 -54.976 -11.585 1.00 22.42 82 LYS A C 1
ATOM 637 O O . LYS A 1 82 ? -15.792 -54.665 -10.501 1.00 22.42 82 LYS A O 1
ATOM 642 N N . ALA A 1 83 ? -15.574 -54.315 -12.714 1.00 28.31 83 ALA A N 1
ATOM 643 C CA . ALA A 1 83 ? -16.537 -53.246 -12.895 1.00 28.31 83 ALA A CA 1
ATOM 644 C C . ALA A 1 83 ? -17.966 -53.710 -12.565 1.00 28.31 83 ALA A C 1
ATOM 646 O O . ALA A 1 83 ? -18.445 -54.710 -13.100 1.00 28.31 83 ALA A O 1
ATOM 647 N N . GLY A 1 84 ? -18.643 -52.932 -11.723 1.00 21.86 84 GLY A N 1
ATOM 648 C CA . GLY A 1 84 ? -20.057 -53.051 -11.395 1.00 21.86 84 GLY A CA 1
ATOM 649 C C . GLY A 1 84 ? -20.615 -51.668 -11.069 1.00 21.86 84 GLY A C 1
ATOM 650 O O . GLY A 1 84 ? -20.182 -51.009 -10.130 1.00 21.86 84 GLY A O 1
ATOM 651 N N . ILE A 1 85 ? -21.543 -51.224 -11.907 1.00 29.83 85 ILE A N 1
ATOM 652 C CA . ILE A 1 85 ? -22.318 -49.986 -11.830 1.00 29.83 85 ILE A CA 1
ATOM 653 C C . ILE A 1 85 ? -23.236 -50.058 -10.599 1.00 29.83 85 ILE A C 1
ATOM 655 O O . ILE A 1 85 ? -24.118 -50.897 -10.610 1.00 29.83 85 ILE A O 1
ATOM 659 N N . TYR A 1 86 ? -23.011 -49.236 -9.563 1.00 23.33 86 TYR A N 1
ATOM 660 C CA . TYR A 1 86 ? -23.979 -48.592 -8.638 1.00 23.33 86 TYR A CA 1
ATOM 661 C C . TYR A 1 86 ? -23.186 -47.713 -7.636 1.00 23.33 86 TYR A C 1
ATOM 663 O O . TYR A 1 86 ? -22.066 -48.074 -7.270 1.00 23.33 86 TYR A O 1
ATOM 671 N N . PRO A 1 87 ? -23.712 -46.554 -7.191 1.00 30.53 87 PRO A N 1
ATOM 672 C CA . PRO A 1 87 ? -22.978 -45.617 -6.344 1.00 30.53 87 PRO A CA 1
ATOM 673 C C . PRO A 1 87 ? -23.007 -46.084 -4.882 1.00 30.53 87 PRO A C 1
ATOM 675 O O . PRO A 1 87 ? -24.066 -46.444 -4.368 1.00 30.53 87 PRO A O 1
ATOM 678 N N . ARG A 1 88 ? -21.867 -46.048 -4.180 1.00 20.83 88 ARG A N 1
ATOM 679 C CA . ARG A 1 88 ? -21.835 -46.278 -2.728 1.00 20.83 88 ARG A CA 1
ATOM 680 C C . ARG A 1 88 ? -21.007 -45.217 -2.001 1.00 20.83 88 ARG A C 1
ATOM 682 O O . ARG A 1 88 ? -19.792 -45.172 -2.127 1.00 20.83 88 ARG A O 1
ATOM 689 N N . ASN A 1 89 ? -21.757 -44.396 -1.264 1.00 22.53 89 ASN A N 1
ATOM 690 C CA . ASN A 1 89 ? -21.470 -43.605 -0.066 1.00 22.53 89 ASN A CA 1
ATOM 691 C C . ASN A 1 89 ? -20.130 -42.867 0.069 1.00 22.53 89 ASN A C 1
ATOM 693 O O . ASN A 1 89 ? -19.095 -43.441 0.392 1.00 22.53 89 ASN A O 1
ATOM 697 N N . GLN A 1 90 ? -20.250 -41.539 -0.008 1.00 25.69 90 GLN A N 1
ATOM 698 C CA . GLN A 1 90 ? -19.359 -40.564 0.610 1.00 25.69 90 GLN A CA 1
ATOM 699 C C . GLN A 1 90 ? -19.218 -40.846 2.116 1.00 25.69 90 GLN A C 1
ATOM 701 O O . GLN A 1 90 ? -20.210 -40.881 2.845 1.00 25.69 90 GLN A O 1
ATOM 706 N N . GLN A 1 91 ? -17.980 -41.009 2.578 1.00 23.52 91 GLN A N 1
ATOM 707 C CA . GLN A 1 91 ? -17.605 -40.790 3.971 1.00 23.52 91 GLN A CA 1
ATOM 708 C C . GLN A 1 91 ? -16.943 -39.415 4.081 1.00 23.52 91 GLN A C 1
ATOM 710 O O . GLN A 1 91 ? -16.163 -39.011 3.222 1.00 23.52 91 GLN A O 1
ATOM 715 N N . HIS A 1 92 ? -17.354 -38.697 5.122 1.00 29.52 92 HIS A N 1
ATOM 716 C CA . HIS A 1 92 ? -17.181 -37.271 5.359 1.00 29.52 92 HIS A CA 1
ATOM 717 C C . HIS A 1 92 ? -15.739 -36.764 5.227 1.00 29.52 92 HIS A C 1
ATOM 719 O O . HIS A 1 92 ? -14.904 -36.987 6.101 1.00 29.52 92 HIS A O 1
ATOM 725 N N . THR A 1 93 ? -15.497 -35.979 4.180 1.00 23.73 93 THR A N 1
ATOM 726 C CA . THR A 1 93 ? -14.426 -34.984 4.119 1.00 23.73 93 THR A CA 1
ATOM 727 C C . THR A 1 93 ? -14.997 -33.605 4.451 1.00 23.73 93 THR A C 1
ATOM 729 O O . THR A 1 93 ? -16.158 -33.298 4.178 1.00 23.73 93 THR A O 1
ATOM 732 N N . SER A 1 94 ? -14.182 -32.805 5.132 1.00 25.53 94 SER A N 1
ATOM 733 C CA . SER A 1 94 ? -14.456 -31.453 5.626 1.00 25.53 94 SER A CA 1
ATOM 734 C C . SER A 1 94 ? -15.209 -30.579 4.617 1.00 25.53 94 SER A C 1
ATOM 736 O O . SER A 1 94 ? -14.695 -30.305 3.534 1.00 25.53 94 SER A O 1
ATOM 738 N N . LYS A 1 95 ? -16.407 -30.123 5.005 1.00 24.78 95 LYS A N 1
ATOM 739 C CA . LYS A 1 95 ? -17.249 -29.179 4.257 1.00 24.78 95 LYS A CA 1
ATOM 740 C C . LYS A 1 95 ? -16.495 -27.871 3.978 1.00 24.78 95 LYS A C 1
ATOM 742 O O . LYS A 1 95 ? -16.387 -27.019 4.857 1.00 24.78 95 LYS A O 1
ATOM 747 N N . SER A 1 96 ? -16.004 -27.711 2.755 1.00 27.08 96 SER A N 1
ATOM 748 C CA . SER A 1 96 ? -15.832 -26.409 2.108 1.00 27.08 96 SER A CA 1
ATOM 749 C C . SER A 1 96 ? -17.207 -25.914 1.645 1.00 27.08 96 SER A C 1
ATOM 751 O O . SER A 1 96 ? -17.993 -26.718 1.149 1.00 27.08 96 SER A O 1
ATOM 753 N N . LEU A 1 97 ? -17.521 -24.626 1.833 1.00 32.47 97 LEU A N 1
ATOM 754 C CA . LEU A 1 97 ? -18.756 -24.012 1.324 1.00 32.47 97 LEU A CA 1
ATOM 755 C C . LEU A 1 97 ? -18.794 -24.126 -0.209 1.00 32.47 97 LEU A C 1
ATOM 757 O O . LEU A 1 97 ? -17.986 -23.503 -0.894 1.00 32.47 97 LEU A O 1
ATOM 761 N N . ASP A 1 98 ? -19.709 -24.943 -0.728 1.00 28.19 98 ASP A N 1
ATOM 762 C CA . ASP A 1 98 ? -19.730 -25.420 -2.114 1.00 28.19 98 ASP A CA 1
ATOM 763 C C . ASP A 1 98 ? -21.019 -24.926 -2.806 1.00 28.19 98 ASP A C 1
ATOM 765 O O . ASP A 1 98 ? -22.047 -25.601 -2.793 1.00 28.19 98 ASP A O 1
ATOM 769 N N . LEU A 1 99 ? -20.989 -23.725 -3.402 1.00 35.03 99 LEU A N 1
ATOM 770 C CA . LEU A 1 99 ? -22.090 -23.196 -4.230 1.00 35.03 99 LEU A CA 1
ATOM 771 C C . LEU A 1 99 ? -22.157 -23.975 -5.559 1.00 35.03 99 LEU A C 1
ATOM 773 O O . LEU A 1 99 ? -21.640 -23.542 -6.590 1.00 35.03 99 LEU A O 1
ATOM 777 N N . SER A 1 100 ? -22.787 -25.150 -5.551 1.00 31.88 100 SER A N 1
ATOM 778 C CA . SER A 1 100 ? -22.856 -26.052 -6.710 1.00 31.88 100 SER A CA 1
ATOM 779 C C . SER A 1 100 ? -24.135 -25.874 -7.541 1.00 31.88 100 SER A C 1
ATOM 781 O O . SER A 1 100 ? -25.005 -26.741 -7.586 1.00 31.88 100 SER A O 1
ATOM 783 N N . PHE A 1 101 ? -24.254 -24.768 -8.286 1.00 38.88 101 PHE A N 1
ATOM 784 C CA . PHE A 1 101 ? -25.418 -24.542 -9.160 1.00 38.88 101 PHE A CA 1
ATOM 785 C C . PHE A 1 101 ? -25.033 -24.303 -10.630 1.00 38.88 101 PHE A C 1
ATOM 787 O O . PHE A 1 101 ? -24.472 -23.273 -10.989 1.00 38.88 101 PHE A O 1
ATOM 794 N N . LYS A 1 102 ? -25.394 -25.244 -11.520 1.00 35.59 102 LYS A N 1
ATOM 795 C CA . LYS A 1 102 ? -25.152 -25.156 -12.978 1.00 35.59 102 LYS A CA 1
ATOM 796 C C . LYS A 1 102 ? -26.091 -24.155 -13.662 1.00 35.59 102 LYS A C 1
ATOM 798 O O . LYS A 1 102 ? -27.311 -24.313 -13.585 1.00 35.59 102 LYS A O 1
ATOM 803 N N . VAL A 1 103 ? -25.545 -23.166 -14.363 1.00 36.84 103 VAL A N 1
ATOM 804 C CA . VAL A 1 103 ? -26.286 -22.233 -15.241 1.00 36.84 103 VAL A CA 1
ATOM 805 C C . VAL A 1 103 ? -26.439 -22.874 -16.632 1.00 36.84 103 VAL A C 1
ATOM 807 O O . VAL A 1 103 ? -25.535 -23.608 -17.031 1.00 36.84 103 VAL A O 1
ATOM 810 N N . PRO A 1 104 ? -27.537 -22.657 -17.382 1.00 34.62 104 PRO A N 1
ATOM 811 C CA . PRO A 1 104 ? -27.574 -23.001 -18.805 1.00 34.62 104 PRO A CA 1
ATOM 812 C C . PRO A 1 104 ? -26.469 -22.242 -19.556 1.00 34.62 104 PRO A C 1
ATOM 814 O O . PRO A 1 104 ? -26.382 -21.024 -19.442 1.00 34.62 104 PRO A O 1
ATOM 817 N N . ASP A 1 105 ? -25.607 -22.951 -20.288 1.00 43.06 105 ASP A N 1
ATOM 818 C CA . ASP A 1 105 ? -24.494 -22.337 -21.021 1.00 43.06 105 ASP A CA 1
ATOM 819 C C . ASP A 1 105 ? -25.009 -21.587 -22.263 1.00 43.06 105 ASP A C 1
ATOM 821 O O . ASP A 1 105 ? -25.579 -22.198 -23.170 1.00 43.06 105 ASP A O 1
ATOM 825 N N . ALA A 1 106 ? -24.760 -20.277 -22.347 1.00 43.31 106 ALA A N 1
ATOM 826 C CA . ALA A 1 106 ? -24.796 -19.569 -23.625 1.00 43.31 106 ALA A CA 1
ATOM 827 C C . ALA A 1 106 ? -23.665 -20.068 -24.551 1.00 43.31 106 ALA A C 1
ATOM 829 O O . ALA A 1 106 ? -22.552 -20.311 -24.067 1.00 43.31 106 ALA A O 1
ATOM 830 N N . PRO A 1 107 ? -23.908 -20.187 -25.873 1.00 53.47 107 PRO A N 1
ATOM 831 C CA . PRO A 1 107 ? -22.900 -20.644 -26.826 1.00 53.47 107 PRO A CA 1
ATOM 832 C C . PRO A 1 107 ? -21.682 -19.712 -26.805 1.00 53.47 107 PRO A C 1
ATOM 834 O O . PRO A 1 107 ? -21.809 -18.495 -26.959 1.00 53.47 107 PRO A O 1
ATOM 837 N N . SER A 1 108 ? -20.495 -20.277 -26.582 1.00 64.88 108 SER A N 1
ATOM 838 C CA . SER A 1 108 ? -19.244 -19.512 -26.467 1.00 64.88 108 SER A CA 1
ATOM 839 C C . SER A 1 108 ? -18.670 -19.130 -27.838 1.00 64.88 108 SER A C 1
ATOM 841 O O . SER A 1 108 ? -18.026 -18.088 -27.974 1.00 64.88 108 SER A O 1
ATOM 843 N N . LEU A 1 109 ? -18.941 -19.930 -28.873 1.00 69.50 109 LEU A N 1
ATOM 844 C CA . LEU A 1 109 ? -18.666 -19.624 -30.277 1.00 69.50 109 LEU A CA 1
ATOM 845 C C . LEU A 1 109 ? -19.881 -18.940 -30.927 1.00 69.50 109 LEU A C 1
ATOM 847 O O . LEU A 1 109 ? -20.947 -19.540 -31.038 1.00 69.50 109 LEU A O 1
ATOM 851 N N . ARG A 1 110 ? -19.719 -17.697 -31.411 1.00 61.16 110 ARG A N 1
ATOM 852 C CA . ARG A 1 110 ? -20.815 -16.908 -32.021 1.00 61.16 110 ARG A CA 1
ATOM 853 C C . ARG A 1 110 ? -21.405 -17.546 -33.282 1.00 61.16 110 ARG A C 1
ATOM 855 O O . ARG A 1 110 ? -22.618 -17.584 -33.439 1.00 61.16 110 ARG A O 1
ATOM 862 N N . GLU A 1 111 ? -20.548 -18.032 -34.179 1.00 72.44 111 GLU A N 1
ATOM 863 C CA . GLU A 1 111 ? -20.951 -18.578 -35.481 1.00 72.44 111 GLU A CA 1
ATOM 864 C C . GLU A 1 111 ? -20.178 -19.868 -35.803 1.00 72.44 111 GLU A C 1
ATOM 866 O O . GLU A 1 111 ? -19.283 -19.878 -36.657 1.00 72.44 111 GLU A O 1
ATOM 871 N N . PRO A 1 112 ? -20.496 -20.984 -35.124 1.00 80.81 112 PRO A N 1
ATOM 872 C CA . PRO A 1 112 ? -19.771 -22.241 -35.300 1.00 80.81 112 PRO A CA 1
ATOM 873 C C . PRO A 1 112 ? -19.791 -22.717 -36.761 1.00 80.81 112 PRO A C 1
ATOM 875 O O . PRO A 1 112 ? -18.781 -23.180 -37.285 1.00 80.81 112 PRO A O 1
ATOM 878 N N . LEU A 1 113 ? -20.908 -22.532 -37.469 1.00 80.75 113 LEU A N 1
ATOM 879 C CA . LEU A 1 113 ? -21.021 -22.919 -38.877 1.00 80.75 113 LEU A CA 1
ATOM 880 C C . LEU A 1 113 ? -20.143 -22.065 -39.800 1.00 80.75 113 LEU A C 1
ATOM 882 O O . LEU A 1 113 ? -19.537 -22.609 -40.721 1.00 80.75 113 LEU A O 1
ATOM 886 N N . THR A 1 114 ? -20.039 -20.755 -39.564 1.00 84.25 114 THR A N 1
ATOM 887 C CA . THR A 1 114 ? -19.171 -19.865 -40.353 1.00 84.25 114 THR A CA 1
ATOM 888 C C . THR A 1 114 ? -17.698 -20.206 -40.126 1.00 84.25 114 THR A C 1
ATOM 890 O O . THR A 1 114 ? -16.928 -20.282 -41.084 1.00 84.25 114 THR A O 1
ATOM 893 N N . LEU A 1 115 ? -17.314 -20.508 -38.880 1.00 85.62 115 LEU A N 1
ATOM 894 C CA . LEU A 1 115 ? -15.962 -20.955 -38.536 1.00 85.62 115 LEU A CA 1
ATOM 895 C C . LEU A 1 115 ? -15.624 -22.291 -39.210 1.00 85.62 115 LEU A C 1
ATOM 897 O O . LEU A 1 115 ? -14.568 -22.423 -39.829 1.00 85.62 115 LEU A O 1
ATOM 901 N N . ALA A 1 116 ? -16.543 -23.257 -39.165 1.00 84.94 116 ALA A N 1
ATOM 902 C CA . ALA A 1 116 ? -16.367 -24.551 -39.816 1.00 84.94 116 ALA A CA 1
ATOM 903 C C . ALA A 1 116 ? -16.279 -24.427 -41.349 1.00 84.94 116 ALA A C 1
ATOM 905 O O . ALA A 1 116 ? -15.396 -25.017 -41.973 1.00 84.94 116 ALA A O 1
ATOM 906 N N . ARG A 1 117 ? -17.112 -23.570 -41.962 1.00 85.50 117 ARG A N 1
ATOM 907 C CA . ARG A 1 117 ? -17.011 -23.213 -43.390 1.00 85.50 117 ARG A CA 1
ATOM 908 C C . ARG A 1 117 ? -15.657 -22.594 -43.729 1.00 85.50 117 ARG A C 1
ATOM 910 O O . ARG A 1 117 ? -15.145 -22.823 -44.823 1.00 85.50 117 ARG A O 1
ATOM 917 N N . GLY A 1 118 ? -15.051 -21.860 -42.797 1.00 86.69 118 GLY A N 1
ATOM 918 C CA . GLY A 1 118 ? -13.720 -21.291 -42.975 1.00 86.69 118 GLY A CA 1
ATOM 919 C C . GLY A 1 118 ? -12.614 -22.331 -43.158 1.00 86.69 118 GLY A C 1
ATOM 920 O O . GLY A 1 118 ? -11.638 -22.077 -43.861 1.00 86.69 118 GLY A O 1
ATOM 921 N N . LEU A 1 119 ? -12.805 -23.533 -42.612 1.00 89.69 119 LEU A N 1
ATOM 922 C CA . LEU A 1 119 ? -11.888 -24.666 -42.746 1.00 89.69 119 LEU A CA 1
ATOM 923 C C . LEU A 1 119 ? -12.124 -25.499 -44.017 1.00 89.69 119 LEU A C 1
ATOM 925 O O . LEU A 1 119 ? -11.323 -26.385 -44.314 1.00 89.69 119 LEU A O 1
ATOM 929 N N . LYS A 1 120 ? -13.160 -25.197 -44.816 1.00 87.12 120 LYS A N 1
ATOM 930 C CA . LYS A 1 120 ? -13.481 -25.897 -46.075 1.00 87.12 120 LYS A CA 1
ATOM 931 C C . LYS A 1 120 ? -12.292 -26.059 -47.040 1.00 87.12 120 LYS A C 1
ATOM 933 O O . LYS A 1 120 ? -12.212 -27.120 -47.657 1.00 87.12 120 LYS A O 1
ATOM 938 N N . PRO A 1 121 ? -11.340 -25.107 -47.176 1.00 89.44 121 PRO A N 1
ATOM 939 C CA . PRO A 1 121 ? -10.147 -25.314 -48.003 1.00 89.44 121 PRO A CA 1
ATOM 940 C C . PRO A 1 121 ? -9.343 -26.577 -47.645 1.00 89.44 121 PRO A C 1
ATOM 942 O O . PRO A 1 121 ? -8.733 -27.176 -48.526 1.00 89.44 121 PRO A O 1
ATOM 945 N N . LEU A 1 122 ? -9.397 -27.022 -46.383 1.00 88.88 122 LEU A N 1
ATOM 946 C CA . LEU A 1 122 ? -8.707 -28.217 -45.895 1.00 88.88 122 LEU A CA 1
ATOM 947 C C . LEU A 1 122 ? -9.453 -29.526 -46.190 1.00 88.88 122 LEU A C 1
ATOM 949 O O . LEU A 1 122 ? -8.875 -30.587 -45.969 1.00 88.88 122 LEU A O 1
ATOM 953 N N . MET A 1 123 ? -10.687 -29.489 -46.711 1.00 85.88 123 MET A N 1
ATOM 954 C CA . MET A 1 123 ? -11.499 -30.674 -47.045 1.00 85.88 123 MET A CA 1
ATOM 955 C C . MET A 1 123 ? -11.026 -31.367 -48.331 1.00 85.88 123 MET A C 1
ATOM 957 O O . MET A 1 123 ? -11.793 -31.632 -49.257 1.00 85.88 123 MET A O 1
ATOM 961 N N . ARG A 1 124 ? -9.731 -31.666 -48.403 1.00 83.75 124 ARG A N 1
ATOM 962 C CA . ARG A 1 124 ? -9.134 -32.444 -49.480 1.00 83.75 124 ARG A CA 1
ATOM 963 C C . ARG A 1 124 ? -9.199 -33.925 -49.122 1.00 83.75 124 ARG A C 1
ATOM 965 O O . ARG A 1 124 ? -8.754 -34.332 -48.050 1.00 83.75 124 ARG A O 1
ATOM 972 N N . ARG A 1 125 ? -9.710 -34.738 -50.047 1.00 84.81 125 ARG A N 1
ATOM 973 C CA . ARG A 1 125 ? -9.657 -36.198 -49.929 1.00 84.81 125 ARG A CA 1
ATOM 974 C C . ARG A 1 125 ? -8.459 -36.758 -50.682 1.00 84.81 125 ARG A C 1
ATOM 976 O O . ARG A 1 125 ? -8.112 -36.272 -51.760 1.00 84.81 125 ARG A O 1
ATOM 983 N N . VAL A 1 126 ? -7.825 -37.765 -50.099 1.00 84.38 126 VAL A N 1
ATOM 984 C CA . VAL A 1 126 ? -6.710 -38.507 -50.692 1.00 84.38 126 VAL A CA 1
ATOM 985 C C . VAL A 1 126 ? -7.019 -40.002 -50.664 1.00 84.38 126 VAL A C 1
ATOM 987 O O . VAL A 1 126 ? -7.757 -40.452 -49.786 1.00 84.38 126 VAL A O 1
ATOM 990 N N . PRO A 1 127 ? -6.465 -40.783 -51.604 1.00 82.44 127 PRO A N 1
ATOM 991 C CA . PRO A 1 127 ? -6.536 -42.234 -51.535 1.00 82.44 127 PRO A CA 1
ATOM 992 C C . PRO A 1 127 ? -5.960 -42.755 -50.209 1.00 82.44 127 PRO A C 1
ATOM 994 O O . PRO A 1 127 ? -4.845 -42.378 -49.817 1.00 82.44 127 PRO A O 1
ATOM 997 N N . SER A 1 128 ? -6.717 -43.610 -49.525 1.00 79.56 128 SER A N 1
ATOM 998 C CA . SER A 1 128 ? -6.281 -44.312 -48.326 1.00 79.56 128 SER A CA 1
ATOM 999 C C . SER A 1 128 ? -5.168 -45.286 -48.693 1.00 79.56 128 SER A C 1
ATOM 1001 O O . SER A 1 128 ? -5.240 -46.003 -49.689 1.00 79.56 128 SER A O 1
ATOM 1003 N N . GLY A 1 129 ? -4.109 -45.300 -47.885 1.00 72.00 129 GLY A N 1
ATOM 1004 C CA . GLY A 1 129 ? -3.007 -46.252 -48.041 1.00 72.00 129 GLY A CA 1
ATOM 1005 C C . GLY A 1 129 ? -3.242 -47.582 -47.321 1.00 72.00 129 GLY A C 1
ATOM 1006 O O . GLY A 1 129 ? -2.367 -48.441 -47.357 1.00 72.00 129 GLY A O 1
ATOM 1007 N N . ARG A 1 130 ? -4.365 -47.725 -46.603 1.00 75.31 130 ARG A N 1
ATOM 1008 C CA . ARG A 1 130 ? -4.639 -48.866 -45.713 1.00 75.31 130 ARG A CA 1
ATOM 1009 C C . ARG A 1 130 ? -5.908 -49.614 -46.081 1.00 75.31 130 ARG A C 1
ATOM 1011 O O . ARG A 1 130 ? -5.943 -50.831 -45.944 1.00 75.31 130 ARG A O 1
ATOM 1018 N N . GLU A 1 131 ? -6.926 -48.892 -46.529 1.00 78.50 131 GLU A N 1
ATOM 1019 C CA . GLU A 1 131 ? -8.226 -49.465 -46.833 1.00 78.50 131 GLU A CA 1
ATOM 1020 C C . GLU A 1 131 ? -8.451 -49.494 -48.347 1.00 78.50 131 GLU A C 1
ATOM 1022 O O . GLU A 1 131 ? -8.364 -48.487 -49.056 1.00 78.50 131 GLU A O 1
ATOM 1027 N N . LEU A 1 132 ? -8.691 -50.701 -48.842 1.00 83.56 132 LEU A N 1
ATOM 1028 C CA . LEU A 1 132 ? -8.883 -51.014 -50.245 1.00 83.56 132 LEU A CA 1
ATOM 1029 C C . LEU A 1 132 ? -10.292 -51.600 -50.388 1.00 83.56 132 LEU A C 1
ATOM 1031 O O . LEU A 1 132 ? -10.617 -52.583 -49.726 1.00 83.56 132 LEU A O 1
ATOM 1035 N N . VAL A 1 133 ? -11.124 -50.994 -51.232 1.00 89.06 133 VAL A N 1
ATOM 1036 C CA . VAL A 1 133 ? -12.502 -51.431 -51.492 1.00 89.06 133 VAL A CA 1
ATOM 1037 C C . VAL A 1 133 ? -12.624 -51.917 -52.928 1.00 89.06 133 VAL A C 1
ATOM 1039 O O . VAL A 1 133 ? -11.960 -51.419 -53.837 1.00 89.06 133 VAL A O 1
ATOM 1042 N N . LEU A 1 134 ? -13.465 -52.928 -53.127 1.00 87.69 134 LEU A N 1
ATOM 1043 C CA . LEU A 1 134 ? -13.763 -53.476 -54.441 1.00 87.69 134 LEU A CA 1
ATOM 1044 C C . LEU A 1 134 ? -14.344 -52.385 -55.355 1.00 87.69 134 LEU A C 1
ATOM 1046 O O . LEU A 1 134 ? -15.360 -51.770 -55.040 1.00 87.69 134 LEU A O 1
ATOM 1050 N N . ASP A 1 135 ? -13.715 -52.149 -56.503 1.00 88.00 135 ASP A N 1
ATOM 1051 C CA . ASP A 1 135 ? -14.332 -51.390 -57.583 1.00 88.00 135 ASP A CA 1
ATOM 1052 C C . ASP A 1 135 ? -15.266 -52.328 -58.346 1.00 88.00 135 ASP A C 1
ATOM 1054 O O . ASP A 1 135 ? -14.849 -53.023 -59.272 1.00 88.00 135 ASP A O 1
ATOM 1058 N N . GLU A 1 136 ? -16.519 -52.399 -57.902 1.00 90.06 136 GLU A N 1
ATOM 1059 C CA . GLU A 1 136 ? -17.524 -53.298 -58.474 1.00 90.06 136 GLU A CA 1
ATOM 1060 C C . GLU A 1 136 ? -17.678 -53.089 -59.983 1.00 90.06 136 GLU A C 1
ATOM 1062 O O . GLU A 1 136 ? -17.657 -54.059 -60.736 1.00 90.06 136 GLU A O 1
ATOM 1067 N N . ALA A 1 137 ? -17.738 -51.837 -60.444 1.00 88.88 137 ALA A N 1
ATOM 1068 C CA . ALA A 1 137 ? -17.900 -51.519 -61.860 1.00 88.88 137 ALA A CA 1
ATOM 1069 C C . ALA A 1 137 ? -16.687 -51.974 -62.683 1.00 88.88 137 ALA A C 1
ATOM 1071 O O . ALA A 1 137 ? -16.851 -52.685 -63.674 1.00 88.88 137 ALA A O 1
ATOM 1072 N N . ALA A 1 138 ? -15.468 -51.633 -62.250 1.00 86.06 138 ALA A N 1
ATOM 1073 C CA . ALA A 1 138 ? -14.253 -52.052 -62.950 1.00 86.06 138 ALA A CA 1
ATOM 1074 C C . ALA A 1 138 ? -14.040 -53.574 -62.885 1.00 86.06 138 ALA A C 1
ATOM 1076 O O . ALA A 1 138 ? -13.527 -54.169 -63.830 1.00 86.06 138 ALA A O 1
ATOM 1077 N N . THR A 1 139 ? -14.464 -54.215 -61.793 1.00 89.81 139 THR A N 1
ATOM 1078 C CA . THR A 1 139 ? -14.429 -55.673 -61.636 1.00 89.81 139 THR A CA 1
ATOM 1079 C C . THR A 1 139 ? -15.390 -56.349 -62.605 1.00 89.81 139 THR A C 1
ATOM 1081 O O . THR A 1 139 ? -14.979 -57.248 -63.331 1.00 89.81 139 THR A O 1
ATOM 1084 N N . ILE A 1 140 ? -16.647 -55.901 -62.662 1.00 90.88 140 ILE A N 1
ATOM 1085 C CA . ILE A 1 140 ? -17.659 -56.434 -63.584 1.00 90.88 140 ILE A CA 1
ATOM 1086 C C . ILE A 1 140 ? -17.206 -56.240 -65.029 1.00 90.88 140 ILE A C 1
ATOM 1088 O O . ILE A 1 140 ? -17.308 -57.165 -65.832 1.00 90.88 140 ILE A O 1
ATOM 1092 N N . GLN A 1 141 ? -16.663 -55.068 -65.353 1.00 88.25 141 GLN A N 1
ATOM 1093 C CA . GLN A 1 141 ? -16.204 -54.762 -66.700 1.00 88.25 141 GLN A CA 1
ATOM 1094 C C . GLN A 1 141 ? -15.006 -55.626 -67.103 1.00 88.25 141 GLN A C 1
ATOM 1096 O O . GLN A 1 141 ? -15.012 -56.219 -68.175 1.00 88.25 141 GLN A O 1
ATOM 1101 N N . ARG A 1 142 ? -14.037 -55.820 -66.205 1.00 87.31 142 ARG A N 1
ATOM 1102 C CA . ARG A 1 142 ? -12.914 -56.730 -66.445 1.00 87.31 142 ARG A CA 1
ATOM 1103 C C . ARG A 1 142 ? -13.354 -58.187 -66.598 1.00 87.31 142 ARG A C 1
ATOM 1105 O O . ARG A 1 142 ? -12.822 -58.896 -67.445 1.00 87.31 142 ARG A O 1
ATOM 1112 N N . ILE A 1 143 ? -14.334 -58.633 -65.810 1.00 91.62 143 ILE A N 1
ATOM 1113 C CA . ILE A 1 143 ? -14.924 -59.971 -65.954 1.00 91.62 143 ILE A CA 1
ATOM 1114 C C . ILE A 1 143 ? -15.601 -60.110 -67.320 1.00 91.62 143 ILE A C 1
ATOM 1116 O O . ILE A 1 143 ? -15.426 -61.135 -67.976 1.00 91.62 143 ILE A O 1
ATOM 1120 N N . ALA A 1 144 ? -16.355 -59.095 -67.746 1.00 89.38 144 ALA A N 1
ATOM 1121 C CA . ALA A 1 144 ? -17.042 -59.092 -69.032 1.00 89.38 144 ALA A CA 1
ATOM 1122 C C . ALA A 1 144 ? -16.060 -59.098 -70.216 1.00 89.38 144 ALA A C 1
ATOM 1124 O O . ALA A 1 144 ? -16.291 -59.823 -71.183 1.00 89.38 144 ALA A O 1
ATOM 1125 N N . ASP A 1 145 ? -14.964 -58.342 -70.118 1.00 90.56 145 ASP A N 1
ATOM 1126 C CA . ASP A 1 145 ? -13.992 -58.168 -71.201 1.00 90.56 145 ASP A CA 1
ATOM 1127 C C . ASP A 1 145 ? -12.966 -59.317 -71.278 1.00 90.56 145 ASP A C 1
ATOM 1129 O O . ASP A 1 145 ? -12.622 -59.774 -72.368 1.00 90.56 145 ASP A O 1
ATOM 1133 N N . GLU A 1 146 ? -12.466 -59.804 -70.135 1.00 89.81 146 GLU A N 1
ATOM 1134 C CA . GLU A 1 146 ? -11.362 -60.779 -70.066 1.00 89.81 146 GLU A CA 1
ATOM 1135 C C . GLU A 1 146 ? -11.819 -62.200 -69.686 1.00 89.81 146 GLU A C 1
ATOM 1137 O O . GLU A 1 146 ? -11.043 -63.149 -69.802 1.00 89.81 146 GLU A O 1
ATOM 1142 N N . GLY A 1 147 ? -13.053 -62.378 -69.196 1.00 86.00 147 GLY A N 1
ATOM 1143 C CA . GLY A 1 147 ? -13.563 -63.663 -68.693 1.00 86.00 147 GLY A CA 1
ATOM 1144 C C . GLY A 1 147 ? -12.925 -64.135 -67.376 1.00 86.00 147 GLY A C 1
ATOM 1145 O O . GLY A 1 147 ? -13.174 -65.259 -66.935 1.00 86.00 147 GLY A O 1
ATOM 1146 N N . LEU A 1 148 ? -12.101 -63.300 -66.734 1.00 82.88 148 LEU A N 1
ATOM 1147 C CA . LEU A 1 148 ? -11.359 -63.614 -65.510 1.00 82.88 148 LEU A CA 1
ATOM 1148 C C . LEU A 1 148 ? -12.028 -62.997 -64.276 1.00 82.88 148 LEU A C 1
ATOM 1150 O O . LEU A 1 148 ? -12.205 -61.786 -64.190 1.00 82.88 148 LEU A O 1
ATOM 1154 N N . TRP A 1 149 ? -12.333 -63.828 -63.276 1.00 87.00 149 TRP A N 1
ATOM 1155 C CA . TRP A 1 149 ? -12.999 -63.430 -62.027 1.00 87.00 149 TRP A CA 1
ATOM 1156 C C . TRP A 1 149 ? -12.004 -62.923 -60.980 1.00 87.00 149 TRP A C 1
ATOM 1158 O O . TRP A 1 149 ? -11.840 -63.517 -59.915 1.00 87.00 149 TRP A O 1
ATOM 1168 N N . 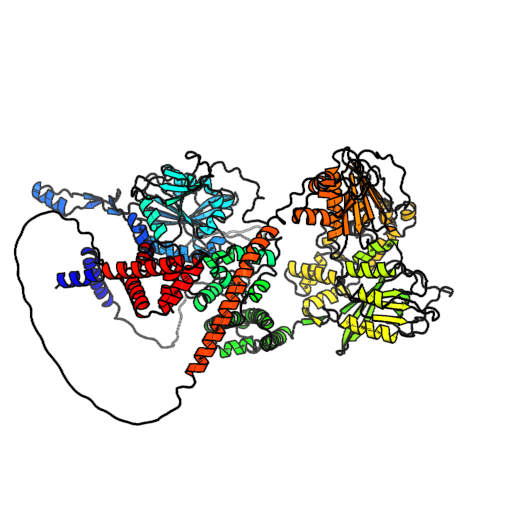ILE A 1 150 ? -11.306 -61.832 -61.303 1.00 86.06 150 ILE A N 1
ATOM 1169 C CA . ILE A 1 150 ? -10.334 -61.197 -60.405 1.00 86.06 150 ILE A CA 1
ATOM 1170 C C . ILE A 1 150 ? -10.875 -59.828 -59.962 1.00 86.06 150 ILE A C 1
ATOM 1172 O O . ILE A 1 150 ? -11.081 -58.964 -60.818 1.00 86.06 150 ILE A O 1
ATOM 1176 N N . PRO A 1 151 ? -11.079 -59.598 -58.650 1.00 86.38 151 PRO A N 1
ATOM 1177 C CA . PRO A 1 151 ? -11.571 -58.323 -58.142 1.00 86.38 151 PRO A CA 1
ATOM 1178 C C . PRO A 1 151 ? -10.587 -57.185 -58.431 1.00 86.38 151 PRO A C 1
ATOM 1180 O O . PRO A 1 151 ? -9.409 -57.259 -58.073 1.00 86.38 151 PRO A O 1
ATOM 1183 N N . VAL A 1 152 ? -11.073 -56.113 -59.059 1.00 88.00 152 VAL A N 1
ATOM 1184 C CA . VAL A 1 152 ? -10.340 -54.851 -59.197 1.00 88.00 152 VAL A CA 1
ATOM 1185 C C . VAL A 1 152 ? -10.578 -54.052 -57.930 1.00 88.00 152 VAL A C 1
ATOM 1187 O O . VAL A 1 152 ? -11.712 -53.731 -57.595 1.00 88.00 152 VAL A O 1
ATOM 1190 N N . ILE A 1 153 ? -9.510 -53.743 -57.205 1.00 88.62 153 ILE A N 1
ATOM 1191 C CA . ILE A 1 153 ? -9.600 -53.055 -55.919 1.00 88.62 153 ILE A CA 1
ATOM 1192 C C . ILE A 1 153 ? -9.089 -51.624 -56.084 1.00 88.62 153 ILE A C 1
ATOM 1194 O O . ILE A 1 153 ? -8.059 -51.405 -56.725 1.00 88.62 153 ILE A O 1
ATOM 1198 N N . LYS A 1 154 ? -9.792 -50.652 -55.498 1.00 86.56 154 LYS A N 1
ATOM 1199 C CA . LYS A 1 154 ? -9.372 -49.249 -55.441 1.00 86.56 154 LYS A CA 1
ATOM 1200 C C . LYS A 1 154 ? -9.246 -48.764 -53.994 1.00 86.56 154 LYS A C 1
ATOM 1202 O O . LYS A 1 154 ? -10.002 -49.201 -53.129 1.00 86.56 154 LYS A O 1
ATOM 1207 N N . PRO A 1 155 ? -8.307 -47.854 -53.705 1.00 84.31 155 PRO A N 1
ATOM 1208 C CA . PRO A 1 155 ? -8.217 -47.229 -52.389 1.00 84.31 155 PRO A CA 1
ATOM 1209 C C . PRO A 1 155 ? -9.468 -46.404 -52.077 1.00 84.31 155 PRO A C 1
ATOM 1211 O O . PRO A 1 155 ? -9.969 -45.677 -52.940 1.00 84.31 155 PRO A O 1
ATOM 1214 N N . THR A 1 156 ? -9.960 -46.495 -50.838 1.00 86.38 156 THR A N 1
ATOM 1215 C CA . THR A 1 156 ? -11.030 -45.611 -50.350 1.00 86.38 156 THR A CA 1
ATOM 1216 C C . THR A 1 156 ? -10.535 -44.171 -50.286 1.00 86.38 156 THR A C 1
ATOM 1218 O O . THR A 1 156 ? -9.335 -43.911 -50.226 1.00 86.38 156 THR A O 1
ATOM 1221 N N . VAL A 1 157 ? -11.443 -43.197 -50.343 1.00 84.62 157 VAL A N 1
ATOM 1222 C CA . VAL A 1 157 ? -11.080 -41.780 -50.209 1.00 84.62 157 VAL A CA 1
ATOM 1223 C C . VAL A 1 157 ? -11.273 -41.332 -48.764 1.00 84.62 157 VAL A C 1
ATOM 1225 O O . VAL A 1 157 ? -12.390 -41.341 -48.256 1.00 84.62 157 VAL A O 1
ATOM 1228 N N . GLU A 1 158 ? -10.199 -40.892 -48.114 1.00 85.94 158 GLU A N 1
ATOM 1229 C CA . GLU A 1 158 ? -10.215 -40.399 -46.731 1.00 85.94 158 GLU A CA 1
ATOM 1230 C C . GLU A 1 158 ? -9.749 -38.934 -46.660 1.00 85.94 158 GLU A C 1
ATOM 1232 O O . GLU A 1 158 ? -9.091 -38.447 -47.591 1.00 85.94 158 GLU A O 1
ATOM 1237 N N . PRO A 1 159 ? -10.083 -38.189 -45.590 1.00 88.62 159 PRO A N 1
ATOM 1238 C CA . PRO A 1 159 ? -9.497 -36.876 -45.360 1.00 88.62 159 PRO A CA 1
ATOM 1239 C C . PRO A 1 159 ? -7.971 -36.958 -45.262 1.00 88.62 159 PRO A C 1
ATOM 1241 O O . PRO A 1 159 ? -7.410 -37.880 -44.674 1.00 88.62 159 PRO A O 1
ATOM 1244 N N . TRP A 1 160 ? -7.283 -35.981 -45.846 1.00 88.12 160 TRP A N 1
ATOM 1245 C CA . TRP A 1 160 ? -5.822 -35.996 -45.948 1.00 88.12 160 TRP A CA 1
ATOM 1246 C C . TRP A 1 160 ? -5.058 -35.632 -44.670 1.00 88.12 160 TRP A C 1
ATOM 1248 O O . TRP A 1 160 ? -3.847 -35.850 -44.653 1.00 88.12 160 TRP A O 1
ATOM 1258 N N . LEU A 1 161 ? -5.729 -35.087 -43.643 1.00 90.19 161 LEU A N 1
ATOM 1259 C CA . LEU A 1 161 ? -5.103 -34.636 -42.396 1.00 90.19 161 LEU A CA 1
ATOM 1260 C C . LEU A 1 161 ? -5.700 -35.298 -41.147 1.00 90.19 161 LEU A C 1
ATOM 1262 O O . LEU A 1 161 ? -6.922 -35.389 -41.012 1.00 90.19 161 LEU A O 1
ATOM 1266 N N . ASP A 1 162 ? -4.829 -35.647 -40.203 1.00 91.31 162 ASP A N 1
ATOM 1267 C CA . ASP A 1 162 ? -5.165 -35.832 -38.787 1.00 91.31 162 ASP A CA 1
ATOM 1268 C C . ASP A 1 162 ? -4.940 -34.523 -38.031 1.00 91.31 162 ASP A C 1
ATOM 1270 O O . ASP A 1 162 ? -4.000 -33.784 -38.337 1.00 91.31 162 ASP A O 1
ATOM 1274 N N . LEU A 1 163 ? -5.755 -34.259 -37.011 1.00 94.12 163 LEU A N 1
ATOM 1275 C CA . LEU A 1 163 ? -5.603 -33.097 -36.145 1.00 94.12 163 LEU A CA 1
ATOM 1276 C C . LEU A 1 163 ? -5.220 -33.501 -34.718 1.00 94.12 163 LEU A C 1
ATOM 1278 O O . LEU A 1 163 ? -5.969 -34.194 -34.030 1.00 94.12 163 LEU A O 1
ATOM 1282 N N . GLU A 1 164 ? -4.093 -32.972 -34.246 1.00 95.25 164 GLU A N 1
ATOM 1283 C CA . GLU A 1 164 ? -3.702 -32.985 -32.837 1.00 95.25 164 GLU A CA 1
ATOM 1284 C C . GLU A 1 164 ? -3.946 -31.584 -32.248 1.00 95.25 164 GLU A C 1
ATOM 1286 O O . GLU A 1 164 ? -3.207 -30.633 -32.519 1.00 95.25 164 GLU A O 1
ATOM 1291 N N . LEU A 1 165 ? -5.014 -31.446 -31.463 1.00 95.12 165 LEU A N 1
ATOM 1292 C CA . LEU A 1 165 ? -5.392 -30.216 -30.774 1.00 95.12 165 LEU A CA 1
ATOM 1293 C C . LEU A 1 165 ? -4.698 -30.164 -29.407 1.00 95.12 165 LEU A C 1
ATOM 1295 O O . LEU A 1 165 ? -5.112 -30.841 -28.467 1.00 95.12 165 LEU A O 1
ATOM 1299 N N . VAL A 1 166 ? -3.634 -29.375 -29.300 1.00 95.00 166 VAL A N 1
ATOM 1300 C CA . VAL A 1 166 ? -2.831 -29.215 -28.082 1.00 95.00 166 VAL A CA 1
ATOM 1301 C C . VAL A 1 166 ? -3.301 -27.971 -27.337 1.00 95.00 166 VAL A C 1
ATOM 1303 O O . VAL A 1 166 ? -3.207 -26.872 -27.861 1.00 95.00 166 VAL A O 1
ATOM 1306 N N . VAL A 1 167 ? -3.800 -28.110 -26.118 1.00 92.75 167 VAL A N 1
ATOM 1307 C CA . VAL A 1 167 ? -4.377 -27.020 -25.328 1.00 92.75 167 VAL A CA 1
ATOM 1308 C C . VAL A 1 167 ? -3.493 -26.729 -24.127 1.00 92.75 167 VAL A C 1
ATOM 1310 O O . VAL A 1 167 ? -3.154 -27.630 -23.368 1.00 92.75 167 VAL A O 1
ATOM 1313 N N . ASP A 1 168 ? -3.139 -25.463 -23.953 1.00 90.12 168 ASP A N 1
ATOM 1314 C CA . ASP A 1 168 ? -2.416 -24.973 -22.781 1.00 90.12 168 ASP A CA 1
ATOM 1315 C C . ASP A 1 168 ? -3.265 -25.114 -21.502 1.00 90.12 168 ASP A C 1
ATOM 1317 O O . ASP A 1 168 ? -4.394 -24.620 -21.450 1.00 90.12 168 ASP A O 1
ATOM 1321 N N . GLU A 1 169 ? -2.744 -25.809 -20.482 1.00 84.00 169 GLU A N 1
ATOM 1322 C CA . GLU A 1 169 ? -3.428 -26.028 -19.195 1.00 84.00 169 GLU A CA 1
ATOM 1323 C C . GLU A 1 169 ? -3.089 -24.968 -18.120 1.00 84.00 169 GLU A C 1
ATOM 1325 O O . GLU A 1 169 ? -3.283 -25.195 -16.925 1.00 84.00 169 GLU A O 1
ATOM 1330 N N . ALA A 1 170 ? -2.605 -23.787 -18.511 1.00 77.62 170 ALA A N 1
ATOM 1331 C CA . ALA A 1 170 ? -2.391 -22.676 -17.585 1.00 77.62 170 ALA A CA 1
ATOM 1332 C C . ALA A 1 170 ? -3.685 -22.165 -16.912 1.00 77.62 170 ALA A C 1
ATOM 1334 O O . ALA A 1 170 ? -4.787 -22.265 -17.451 1.00 77.62 170 ALA A O 1
ATOM 1335 N N . ILE A 1 171 ? -3.546 -21.520 -15.746 1.00 68.75 171 ILE A N 1
ATOM 1336 C CA . ILE A 1 171 ? -4.676 -20.964 -14.974 1.00 68.75 171 ILE A CA 1
ATOM 1337 C C . ILE A 1 171 ? -5.496 -19.957 -15.800 1.00 68.75 171 ILE A C 1
ATOM 1339 O O . ILE A 1 171 ? -6.726 -19.976 -15.768 1.00 68.75 171 ILE A O 1
ATOM 1343 N N . SER A 1 172 ? -4.838 -19.112 -16.596 1.00 74.44 172 SER A N 1
ATOM 1344 C CA . SER A 1 172 ? -5.497 -18.126 -17.461 1.00 74.44 172 SER A CA 1
ATOM 1345 C C . SER A 1 172 ? -6.364 -18.764 -18.560 1.00 74.44 172 SER A C 1
ATOM 1347 O O . SER A 1 172 ? -7.344 -18.165 -19.010 1.00 74.44 172 SER A O 1
ATOM 1349 N N . MET A 1 173 ? -6.092 -20.025 -18.915 1.00 80.62 173 MET A N 1
ATOM 1350 C CA . MET A 1 173 ? -6.849 -20.786 -19.910 1.00 80.62 173 MET A CA 1
ATOM 1351 C C . MET A 1 173 ? -8.184 -21.336 -19.392 1.00 80.62 173 MET A C 1
ATOM 1353 O O . MET A 1 173 ? -9.017 -21.787 -20.184 1.00 80.62 173 MET A O 1
ATOM 1357 N N . GLN A 1 174 ? -8.455 -21.234 -18.086 1.00 74.06 174 GLN A N 1
ATOM 1358 C CA . GLN A 1 174 ? -9.721 -21.671 -17.491 1.00 74.06 174 GLN A CA 1
ATOM 1359 C C . GLN A 1 174 ? -10.938 -20.919 -18.047 1.00 74.06 174 GLN A C 1
ATOM 1361 O O . GLN A 1 174 ? -11.982 -21.538 -18.276 1.00 74.06 174 GLN A O 1
ATOM 1366 N N . ILE A 1 175 ? -10.794 -19.620 -18.340 1.00 74.88 175 ILE A N 1
ATOM 1367 C CA . ILE A 1 175 ? -11.868 -18.787 -18.910 1.00 74.88 175 ILE A CA 1
ATOM 1368 C C . ILE A 1 175 ? -12.322 -19.353 -20.262 1.00 74.88 175 ILE A C 1
ATOM 1370 O O . ILE A 1 175 ? -13.505 -19.284 -20.589 1.00 74.88 175 ILE A O 1
ATOM 1374 N N . TRP A 1 176 ? -11.410 -19.966 -21.023 1.00 79.44 176 TRP A N 1
ATOM 1375 C CA . TRP A 1 176 ? -11.619 -20.467 -22.385 1.00 79.44 176 TRP A CA 1
ATOM 1376 C C . TRP A 1 176 ? -12.130 -21.911 -22.461 1.00 79.44 176 TRP A C 1
ATOM 1378 O O . TRP A 1 176 ? -12.394 -22.418 -23.552 1.00 79.44 176 TRP A O 1
ATOM 1388 N N . ARG A 1 177 ? -12.299 -22.592 -21.322 1.00 79.25 177 ARG A N 1
ATOM 1389 C CA . ARG A 1 177 ? -12.598 -24.033 -21.267 1.00 79.25 177 ARG A CA 1
ATOM 1390 C C . ARG A 1 177 ? -13.864 -24.434 -22.033 1.00 79.25 177 ARG A C 1
ATOM 1392 O O . ARG A 1 177 ? -13.875 -25.486 -22.670 1.00 79.25 177 ARG A O 1
ATOM 1399 N N . HIS A 1 178 ? -14.921 -23.621 -21.983 1.00 76.56 178 HIS A N 1
ATOM 1400 C CA . HIS A 1 178 ? -16.158 -23.884 -22.734 1.00 76.56 178 HIS A CA 1
ATOM 1401 C C . HIS A 1 178 ? -15.942 -23.730 -24.244 1.00 76.56 178 HIS A C 1
ATOM 1403 O O . HIS A 1 178 ? -16.296 -24.624 -25.008 1.00 76.56 178 HIS A O 1
ATOM 1409 N N . THR A 1 179 ? -15.257 -22.668 -24.660 1.00 82.44 179 THR A N 1
ATOM 1410 C CA . THR A 1 179 ? -14.897 -22.387 -26.059 1.00 82.44 179 THR A CA 1
ATOM 1411 C C . THR A 1 179 ? -14.045 -23.497 -26.656 1.00 82.44 179 THR A C 1
ATOM 1413 O O . THR A 1 179 ? -14.291 -23.925 -27.778 1.00 82.44 179 THR A O 1
ATOM 1416 N N . ILE A 1 180 ? -13.088 -24.021 -25.885 1.00 87.81 180 ILE A N 1
ATOM 1417 C CA . ILE A 1 180 ? -12.245 -25.152 -26.287 1.00 87.81 180 ILE A CA 1
ATOM 1418 C C . ILE A 1 180 ? -13.084 -26.421 -26.480 1.00 87.81 180 ILE A C 1
ATOM 1420 O O . ILE A 1 180 ? -12.913 -27.112 -27.480 1.00 87.81 180 ILE A O 1
ATOM 1424 N N . LYS A 1 181 ? -14.022 -26.716 -25.569 1.00 85.62 181 LYS A N 1
ATOM 1425 C CA . LYS A 1 181 ? -14.925 -27.874 -25.702 1.00 85.62 181 LYS A CA 1
ATOM 1426 C C . LYS A 1 181 ? -15.858 -27.752 -26.907 1.00 85.62 181 LYS A C 1
ATOM 1428 O O . LYS A 1 181 ? -16.119 -28.745 -27.582 1.00 85.62 181 LYS A O 1
ATOM 1433 N N . GLU A 1 182 ? -16.392 -26.563 -27.171 1.00 85.81 182 GLU A N 1
ATOM 1434 C CA . GLU A 1 182 ? -17.220 -26.315 -28.356 1.00 85.81 182 GLU A CA 1
ATOM 1435 C C . GLU A 1 182 ? -16.404 -26.444 -29.645 1.00 85.81 182 GLU A C 1
ATOM 1437 O O . GLU A 1 182 ? -16.857 -27.095 -30.586 1.00 85.81 182 GLU A O 1
ATOM 1442 N N . LEU A 1 183 ? -15.183 -25.902 -29.666 1.00 88.75 183 LEU A N 1
ATOM 1443 C CA . LEU A 1 183 ? -14.253 -26.033 -30.785 1.00 88.75 183 LEU A CA 1
ATOM 1444 C C . LEU A 1 183 ? -13.884 -27.500 -31.037 1.00 88.75 183 LEU A C 1
ATOM 1446 O O . LEU A 1 183 ? -13.931 -27.956 -32.175 1.00 88.75 183 LEU A O 1
ATOM 1450 N N . GLU A 1 184 ? -13.580 -28.264 -29.986 1.00 89.56 184 GLU A N 1
ATOM 1451 C CA . GLU A 1 184 ? -13.316 -29.703 -30.070 1.00 89.56 184 GLU A CA 1
ATOM 1452 C C . GLU A 1 184 ? -14.497 -30.450 -30.705 1.00 89.56 184 GLU A C 1
ATOM 1454 O O . GLU A 1 184 ? -14.307 -31.227 -31.642 1.00 89.56 184 GLU A O 1
ATOM 1459 N N . ARG A 1 185 ? -15.722 -30.204 -30.221 1.00 87.88 185 ARG A N 1
ATOM 1460 C CA . ARG A 1 185 ? -16.943 -30.828 -30.758 1.00 87.88 185 ARG A CA 1
ATOM 1461 C C . ARG A 1 185 ? -17.168 -30.457 -32.220 1.00 87.88 185 ARG A C 1
ATOM 1463 O O . ARG A 1 185 ? -17.500 -31.326 -33.021 1.00 87.88 185 ARG A O 1
ATOM 1470 N N . LEU A 1 186 ? -16.966 -29.189 -32.571 1.00 89.25 186 LEU A N 1
ATOM 1471 C CA . LEU A 1 186 ? -17.090 -28.695 -33.939 1.00 89.25 186 LEU A CA 1
ATOM 1472 C C . LEU A 1 186 ? -16.101 -29.403 -34.869 1.00 89.25 186 LEU A C 1
ATOM 1474 O O . LEU A 1 186 ? -16.504 -29.918 -35.909 1.00 89.25 186 LEU A O 1
ATOM 1478 N N . LEU A 1 187 ? -14.826 -29.483 -34.482 1.00 89.38 187 LEU A N 1
ATOM 1479 C CA . LEU A 1 187 ? -13.777 -30.096 -35.299 1.00 89.38 187 LEU A CA 1
ATOM 1480 C C . LEU A 1 187 ? -13.971 -31.612 -35.453 1.00 89.38 187 LEU A C 1
ATOM 1482 O O . LEU A 1 187 ? -13.725 -32.137 -36.538 1.00 89.38 187 LEU A O 1
ATOM 1486 N N . LYS A 1 188 ? -14.459 -32.298 -34.409 1.00 88.44 188 LYS A N 1
ATOM 1487 C CA . LYS A 1 188 ? -14.802 -33.731 -34.450 1.00 88.44 188 LYS A CA 1
ATOM 1488 C C . LYS A 1 188 ? -15.995 -34.030 -35.357 1.00 88.44 188 LYS A C 1
ATOM 1490 O O . LYS A 1 188 ? -15.957 -34.996 -36.110 1.00 88.44 188 LYS A O 1
ATOM 1495 N N . ASN A 1 189 ? -17.039 -33.203 -35.305 1.00 85.00 189 ASN A N 1
ATOM 1496 C CA . ASN A 1 189 ? -18.307 -33.504 -35.974 1.00 85.00 189 ASN A CA 1
ATOM 1497 C C . ASN A 1 189 ? -18.361 -33.049 -37.441 1.00 85.00 189 ASN A C 1
ATOM 1499 O O . ASN A 1 189 ? -19.192 -33.543 -38.194 1.00 85.00 189 ASN A O 1
ATOM 1503 N N . TYR A 1 190 ? -17.504 -32.114 -37.867 1.00 82.88 190 TYR A N 1
ATOM 1504 C CA . TYR A 1 190 ? -17.586 -31.530 -39.214 1.00 82.88 190 TYR A CA 1
ATOM 1505 C C . TYR A 1 190 ? -16.885 -32.359 -40.312 1.00 82.88 190 TYR A C 1
ATOM 1507 O O . TYR A 1 190 ? -17.038 -32.070 -41.496 1.00 82.88 190 TYR A O 1
ATOM 1515 N N . GLY A 1 191 ? -16.109 -33.391 -39.953 1.00 80.50 191 GLY A N 1
ATOM 1516 C CA . GLY A 1 191 ? -15.543 -34.353 -40.914 1.00 80.50 191 GLY A CA 1
ATOM 1517 C C . GLY A 1 191 ? -14.427 -33.821 -41.832 1.00 80.50 191 GLY A C 1
ATOM 1518 O O . GLY A 1 191 ? -14.161 -34.415 -42.877 1.00 80.50 191 GLY A O 1
ATOM 1519 N N . ILE A 1 192 ? -13.772 -32.705 -41.476 1.00 86.88 192 ILE A N 1
ATOM 1520 C CA . ILE A 1 192 ? -12.599 -32.172 -42.210 1.00 86.88 192 ILE A CA 1
ATOM 1521 C C . ILE A 1 192 ? -11.358 -33.040 -42.001 1.00 86.88 192 ILE A C 1
ATOM 1523 O O . ILE A 1 192 ? -10.544 -33.185 -42.911 1.00 86.88 192 ILE A O 1
ATOM 1527 N N . PHE A 1 193 ? -11.202 -33.578 -40.794 1.00 90.81 193 PHE A N 1
ATOM 1528 C CA . PHE A 1 193 ? -10.044 -34.358 -40.378 1.00 90.81 193 PHE A CA 1
ATOM 1529 C C . PHE A 1 193 ? -10.420 -35.831 -40.278 1.00 90.81 193 PHE A C 1
ATOM 1531 O O . PHE A 1 193 ? -11.568 -36.165 -39.987 1.00 90.81 193 PHE A O 1
ATOM 1538 N N . ARG A 1 194 ? -9.448 -36.710 -40.519 1.00 87.19 194 ARG A N 1
ATOM 1539 C CA . ARG A 1 194 ? -9.627 -38.160 -40.400 1.00 87.19 194 ARG A CA 1
ATOM 1540 C C . ARG A 1 194 ? -9.765 -38.585 -38.938 1.00 87.19 194 ARG A C 1
ATOM 1542 O O . ARG A 1 194 ? -10.595 -39.429 -38.626 1.00 87.19 194 ARG A O 1
ATOM 1549 N N . ASP A 1 195 ? -8.968 -37.984 -38.061 1.00 89.12 195 ASP A N 1
ATOM 1550 C CA . ASP A 1 195 ? -9.034 -38.159 -36.611 1.00 89.12 195 ASP A CA 1
ATOM 1551 C C . ASP A 1 195 ? -8.749 -36.813 -35.923 1.00 89.12 195 ASP A C 1
ATOM 1553 O O . ASP A 1 195 ? -7.976 -35.998 -36.437 1.00 89.12 195 ASP A O 1
ATOM 1557 N N . VAL A 1 196 ? -9.382 -36.574 -34.772 1.00 92.19 196 VAL A N 1
ATOM 1558 C CA . VAL A 1 196 ? -9.195 -35.366 -33.955 1.00 92.19 196 VAL A CA 1
ATOM 1559 C C . VAL A 1 196 ? -8.918 -35.779 -32.518 1.00 92.19 196 VAL A C 1
ATOM 1561 O O . VAL A 1 196 ? -9.809 -36.225 -31.785 1.00 92.19 196 VAL A O 1
ATOM 1564 N N . ARG A 1 197 ? -7.675 -35.574 -32.092 1.00 92.38 197 ARG A N 1
ATOM 1565 C CA . ARG A 1 197 ? -7.192 -35.914 -30.753 1.00 92.38 197 ARG A CA 1
ATOM 1566 C C . ARG A 1 197 ? -6.867 -34.660 -29.974 1.00 92.38 197 ARG A C 1
ATOM 1568 O O . ARG A 1 197 ? -6.391 -33.679 -30.533 1.00 92.38 197 ARG A O 1
ATOM 1575 N N . VAL A 1 198 ? -7.119 -34.709 -28.673 1.00 92.56 198 VAL A N 1
ATOM 1576 C CA . VAL A 1 198 ? -6.926 -33.569 -27.777 1.00 92.56 198 VAL A CA 1
ATOM 1577 C C . VAL A 1 198 ? -5.843 -33.887 -26.762 1.00 92.56 198 VAL A C 1
ATOM 1579 O O . VAL A 1 198 ? -5.867 -34.953 -26.138 1.00 92.56 198 VAL A O 1
ATOM 1582 N N . TRP A 1 199 ? -4.926 -32.945 -26.584 1.00 92.94 199 TRP A N 1
ATOM 1583 C CA . TRP A 1 199 ? -3.794 -33.038 -25.675 1.00 92.94 199 TRP A CA 1
ATOM 1584 C C . TRP A 1 199 ? -3.737 -31.818 -24.762 1.00 92.94 199 TRP A C 1
ATOM 1586 O O . TRP A 1 199 ? -3.903 -30.704 -25.238 1.00 92.94 199 TRP A O 1
ATOM 1596 N N . GLY A 1 200 ? -3.472 -32.011 -23.476 1.00 90.25 200 GLY A N 1
ATOM 1597 C CA . GLY A 1 200 ? -3.082 -30.950 -22.553 1.00 90.25 200 GLY A CA 1
ATOM 1598 C C . GLY A 1 200 ? -1.571 -30.719 -22.596 1.00 90.25 200 GLY A C 1
ATOM 1599 O O . GLY A 1 200 ? -0.804 -31.685 -22.567 1.00 90.25 200 GLY A O 1
ATOM 1600 N N . LEU A 1 201 ? -1.149 -29.459 -22.675 1.00 89.88 201 LEU A N 1
ATOM 1601 C CA . LEU A 1 201 ? 0.242 -29.018 -22.575 1.00 89.88 201 LEU A CA 1
ATOM 1602 C C . LEU A 1 201 ? 0.528 -28.611 -21.128 1.00 89.88 201 LEU A C 1
ATOM 1604 O O . LEU A 1 201 ? -0.118 -27.707 -20.599 1.00 89.88 201 LEU A O 1
ATOM 1608 N N . ILE A 1 202 ? 1.483 -29.290 -20.498 1.00 87.06 202 ILE A N 1
ATOM 1609 C CA . ILE A 1 202 ? 1.812 -29.147 -19.075 1.00 87.06 202 ILE A CA 1
ATOM 1610 C C . ILE A 1 202 ? 3.330 -29.081 -18.880 1.00 87.06 202 ILE A C 1
ATOM 1612 O O . ILE A 1 202 ? 4.100 -29.485 -19.751 1.00 87.06 202 ILE A O 1
ATOM 1616 N N . THR A 1 203 ? 3.763 -28.593 -17.723 1.00 82.75 203 THR A N 1
ATOM 1617 C CA . THR A 1 203 ? 5.164 -28.613 -17.282 1.00 82.75 203 THR A CA 1
ATOM 1618 C C . THR A 1 203 ? 5.324 -29.569 -16.109 1.00 82.75 203 THR A C 1
ATOM 1620 O O . THR A 1 203 ? 4.465 -29.595 -15.227 1.00 82.75 203 THR A O 1
ATOM 1623 N N . ASP A 1 204 ? 6.402 -30.350 -16.095 1.00 76.69 204 ASP A N 1
ATOM 1624 C CA . ASP A 1 204 ? 6.759 -31.173 -14.937 1.00 76.69 204 ASP A CA 1
ATOM 1625 C C . ASP A 1 204 ? 7.492 -30.367 -13.846 1.00 76.69 204 ASP A C 1
ATOM 1627 O O . ASP A 1 204 ? 7.759 -29.173 -14.001 1.00 76.69 204 ASP A O 1
ATOM 1631 N N . GLU A 1 205 ? 7.814 -31.024 -12.728 1.00 69.94 205 GLU A N 1
ATOM 1632 C CA . GLU A 1 205 ? 8.544 -30.431 -11.594 1.00 69.94 205 GLU A CA 1
ATOM 1633 C C . GLU A 1 205 ? 9.945 -29.910 -11.973 1.00 69.94 205 GLU A C 1
ATOM 1635 O O . GLU A 1 205 ? 10.495 -29.069 -11.269 1.00 69.94 205 GLU A O 1
ATOM 1640 N N . ASN A 1 206 ? 10.506 -30.360 -13.103 1.00 70.50 206 ASN A N 1
ATOM 1641 C CA . ASN A 1 206 ? 11.802 -29.928 -13.631 1.00 70.50 206 ASN A CA 1
ATOM 1642 C C . ASN A 1 206 ? 11.666 -28.846 -14.723 1.00 70.50 206 ASN A C 1
ATOM 1644 O O . ASN A 1 206 ? 12.603 -28.629 -15.496 1.00 70.50 206 ASN A O 1
ATOM 1648 N N . GLU A 1 207 ? 10.497 -28.201 -14.823 1.00 69.81 207 GLU A N 1
ATOM 1649 C CA . GLU A 1 207 ? 10.147 -27.203 -15.843 1.00 69.81 207 GLU A CA 1
ATOM 1650 C C . GLU A 1 207 ? 10.236 -27.721 -17.297 1.00 69.81 207 GLU A C 1
ATOM 1652 O O . GLU A 1 207 ? 10.292 -26.935 -18.246 1.00 69.81 207 GLU A O 1
ATOM 1657 N N . GLN A 1 208 ? 10.214 -29.042 -17.514 1.00 80.12 208 GLN A N 1
ATOM 1658 C CA . GLN A 1 208 ? 10.203 -29.630 -18.854 1.00 80.12 208 GLN A CA 1
ATOM 1659 C C . GLN A 1 208 ? 8.778 -29.743 -19.393 1.00 80.12 208 GLN A C 1
ATOM 1661 O O . GLN A 1 208 ? 7.838 -30.137 -18.700 1.00 80.12 208 GLN A O 1
ATOM 1666 N N . VAL A 1 209 ? 8.624 -29.428 -20.677 1.00 87.38 209 VAL A N 1
ATOM 1667 C CA . VAL A 1 209 ? 7.330 -29.442 -21.364 1.00 87.38 209 VAL A CA 1
ATOM 1668 C C . VAL A 1 209 ? 6.916 -30.873 -21.695 1.00 87.38 209 VAL A C 1
ATOM 1670 O O . VAL A 1 209 ? 7.618 -31.591 -22.412 1.00 87.38 209 VAL A O 1
ATOM 1673 N N . GLN A 1 210 ? 5.738 -31.273 -21.229 1.00 89.94 210 GLN A N 1
ATOM 1674 C CA . GLN A 1 210 ? 5.140 -32.579 -21.486 1.00 89.94 210 GLN A CA 1
ATOM 1675 C C . GLN A 1 210 ? 3.726 -32.426 -22.061 1.00 89.94 210 GLN A C 1
ATOM 1677 O O . GLN A 1 210 ? 3.099 -31.369 -21.968 1.00 89.94 210 GLN A O 1
ATOM 1682 N N . ILE A 1 211 ? 3.217 -33.498 -22.672 1.00 91.06 211 ILE A N 1
ATOM 1683 C CA . ILE A 1 211 ? 1.838 -33.563 -23.170 1.00 91.06 211 ILE A CA 1
ATOM 1684 C C . ILE A 1 211 ? 1.072 -34.708 -22.509 1.00 91.06 211 ILE A C 1
ATOM 1686 O O . ILE A 1 211 ? 1.647 -35.732 -22.140 1.00 91.06 211 ILE A O 1
ATOM 1690 N N . ARG A 1 212 ? -0.245 -34.564 -22.381 1.00 90.12 212 ARG A N 1
ATOM 1691 C CA . ARG A 1 212 ? -1.134 -35.592 -21.822 1.00 90.12 212 ARG A CA 1
ATOM 1692 C C . ARG A 1 212 ? -2.397 -35.708 -22.661 1.00 90.12 212 ARG A C 1
ATOM 1694 O O . ARG A 1 212 ? -2.886 -34.704 -23.154 1.00 90.12 212 ARG A O 1
ATOM 1701 N N . ARG A 1 213 ? -2.935 -36.914 -22.840 1.00 86.75 213 ARG A N 1
ATOM 1702 C CA . ARG A 1 213 ? -4.186 -37.102 -23.594 1.00 86.75 213 ARG A CA 1
ATOM 1703 C C . ARG A 1 213 ? -5.388 -36.611 -22.785 1.00 86.75 213 ARG A C 1
ATOM 1705 O O . ARG A 1 213 ? -5.579 -37.024 -21.644 1.00 86.75 213 ARG A O 1
ATOM 1712 N N . GLY A 1 214 ? -6.225 -35.791 -23.418 1.00 82.69 214 GLY A N 1
ATOM 1713 C CA . GLY A 1 214 ? -7.354 -35.110 -22.783 1.00 82.69 214 GLY A CA 1
ATOM 1714 C C . GLY A 1 214 ? -6.935 -33.902 -21.936 1.00 82.69 214 GLY A C 1
ATOM 1715 O O . GLY A 1 214 ? -5.751 -33.623 -21.783 1.00 82.69 214 GLY A O 1
ATOM 1716 N N . ILE A 1 215 ? -7.927 -33.184 -21.396 1.00 76.75 215 ILE A N 1
ATOM 1717 C CA . ILE A 1 215 ? -7.742 -31.950 -20.611 1.00 76.75 215 ILE A CA 1
ATOM 1718 C C . ILE A 1 215 ? -8.529 -32.044 -19.295 1.00 76.75 215 ILE A C 1
ATOM 1720 O O . ILE A 1 215 ? -9.660 -32.544 -19.272 1.00 76.75 215 ILE A O 1
ATOM 1724 N N . GLY A 1 216 ? -7.971 -31.507 -18.207 1.00 67.56 216 GLY A N 1
ATOM 1725 C CA . GLY A 1 216 ? -8.636 -31.373 -16.903 1.00 67.56 216 GLY A CA 1
ATOM 1726 C C . GLY A 1 216 ? -8.819 -32.690 -16.132 1.00 67.56 216 GLY A C 1
ATOM 1727 O O . GLY A 1 216 ? -8.177 -33.694 -16.427 1.00 67.56 216 GLY A O 1
ATOM 1728 N N . ALA A 1 217 ? -9.718 -32.701 -15.138 1.00 59.44 217 ALA A N 1
ATOM 1729 C CA . ALA A 1 217 ? -9.851 -33.784 -14.145 1.00 59.44 217 ALA A CA 1
ATOM 1730 C C . ALA A 1 217 ? -9.998 -35.208 -14.727 1.00 59.44 217 ALA A C 1
ATOM 1732 O O . ALA A 1 217 ? -9.465 -36.166 -14.174 1.00 59.44 217 ALA A O 1
ATOM 1733 N N . THR A 1 218 ? -10.667 -35.362 -15.874 1.00 59.84 218 THR A N 1
ATOM 1734 C CA . THR A 1 218 ? -10.846 -36.657 -16.556 1.00 59.84 218 THR A CA 1
ATOM 1735 C C . THR A 1 218 ? -9.554 -37.224 -17.156 1.00 59.84 218 THR A C 1
ATOM 1737 O O . THR A 1 218 ? -9.485 -38.416 -17.440 1.00 59.84 218 THR A O 1
ATOM 1740 N N . ALA A 1 219 ? -8.532 -36.388 -17.353 1.00 62.41 219 ALA A N 1
ATOM 1741 C CA . ALA A 1 219 ? -7.240 -36.764 -17.922 1.00 62.41 219 ALA A CA 1
ATOM 1742 C C . ALA A 1 219 ? -6.167 -37.063 -16.857 1.00 62.41 219 ALA A C 1
ATOM 1744 O O . ALA A 1 219 ? -5.101 -37.560 -17.204 1.00 62.41 219 ALA A O 1
ATOM 1745 N N . LYS A 1 220 ? -6.430 -36.807 -15.565 1.00 56.75 220 LYS A N 1
ATOM 1746 C CA . LYS A 1 220 ? -5.423 -36.863 -14.484 1.00 56.75 220 LYS A CA 1
ATOM 1747 C C . LYS A 1 220 ? -4.819 -38.256 -14.254 1.00 56.75 220 LYS A C 1
ATOM 1749 O O . LYS A 1 220 ? -3.659 -38.358 -13.879 1.00 56.75 220 LYS A O 1
ATOM 1754 N N . ASN A 1 221 ? -5.569 -39.314 -14.568 1.00 60.16 221 ASN A N 1
ATOM 1755 C CA . ASN A 1 221 ? -5.097 -40.702 -14.476 1.00 60.16 221 ASN A CA 1
ATOM 1756 C C . ASN A 1 221 ? -4.321 -41.167 -15.722 1.00 60.16 221 ASN A C 1
ATOM 1758 O O . ASN A 1 221 ? -3.919 -42.327 -15.795 1.00 60.16 221 ASN A O 1
ATOM 1762 N N . GLN A 1 222 ? -4.138 -40.304 -16.727 1.00 73.12 222 GLN A N 1
ATOM 1763 C CA . GLN A 1 222 ? -3.378 -40.647 -17.924 1.00 73.12 222 GLN A CA 1
ATOM 1764 C C . GLN A 1 222 ? -1.903 -40.293 -17.758 1.00 73.12 222 GLN A C 1
ATOM 1766 O O . GLN A 1 222 ? -1.549 -39.206 -17.306 1.00 73.12 222 GLN A O 1
ATOM 1771 N N . THR A 1 223 ? -1.037 -41.213 -18.177 1.00 80.25 223 THR A N 1
ATOM 1772 C CA . THR A 1 223 ? 0.417 -41.031 -18.174 1.00 80.25 223 THR A CA 1
ATOM 1773 C C . THR A 1 223 ? 0.811 -39.846 -19.048 1.00 80.25 223 THR A C 1
ATOM 1775 O O . THR A 1 223 ? 0.360 -39.758 -20.197 1.00 80.25 223 THR A O 1
ATOM 1778 N N . THR A 1 224 ? 1.691 -38.987 -18.543 1.00 84.94 224 THR A N 1
ATOM 1779 C CA . THR A 1 224 ? 2.313 -37.941 -19.351 1.00 84.94 224 THR A CA 1
ATOM 1780 C C . THR A 1 224 ? 3.209 -38.556 -20.429 1.00 84.94 224 THR A C 1
ATOM 1782 O O . THR A 1 224 ? 3.702 -39.683 -20.310 1.00 84.94 224 THR A O 1
ATOM 1785 N N . ARG A 1 225 ? 3.348 -37.850 -21.549 1.00 87.88 225 ARG A N 1
ATOM 1786 C CA . ARG A 1 225 ? 4.036 -38.311 -22.755 1.00 87.88 225 ARG A CA 1
ATOM 1787 C C . ARG A 1 225 ? 4.992 -37.234 -23.254 1.00 87.88 225 ARG A C 1
ATOM 1789 O O . ARG A 1 225 ? 4.814 -36.041 -23.007 1.00 87.88 225 ARG A O 1
ATOM 1796 N N . SER A 1 226 ? 6.010 -37.668 -23.993 1.00 89.38 226 SER A N 1
ATOM 1797 C CA . SER A 1 226 ? 6.943 -36.751 -24.645 1.00 89.38 226 SER A CA 1
ATOM 1798 C C . SER A 1 226 ? 6.259 -36.030 -25.813 1.00 89.38 226 SER A C 1
ATOM 1800 O O . SER A 1 226 ? 5.586 -36.694 -26.608 1.00 89.38 226 SER A O 1
ATOM 1802 N N . PRO A 1 227 ? 6.516 -34.724 -26.023 1.00 90.69 227 PRO A N 1
ATOM 1803 C CA . PRO A 1 227 ? 6.052 -33.999 -27.210 1.00 90.69 227 PRO A CA 1
ATOM 1804 C C . PRO A 1 227 ? 6.452 -34.639 -28.552 1.00 90.69 227 PRO A C 1
ATOM 1806 O O . PRO A 1 227 ? 5.816 -34.381 -29.575 1.00 90.69 227 PRO A O 1
ATOM 1809 N N . LYS A 1 228 ? 7.475 -35.509 -28.557 1.00 90.06 228 LYS A N 1
ATOM 1810 C CA . LYS A 1 228 ? 7.900 -36.298 -29.724 1.00 90.06 228 LYS A CA 1
ATOM 1811 C C . LYS A 1 228 ? 6.826 -37.267 -30.240 1.00 90.06 228 LYS A C 1
ATOM 1813 O O . LYS A 1 228 ? 6.901 -37.648 -31.401 1.00 90.06 228 LYS A O 1
ATOM 1818 N N . GLU A 1 229 ? 5.827 -37.646 -29.436 1.00 88.94 229 GLU A N 1
ATOM 1819 C CA . GLU A 1 229 ? 4.740 -38.552 -29.862 1.00 88.94 229 GLU A CA 1
ATOM 1820 C C . GLU A 1 229 ? 3.879 -37.958 -30.993 1.00 88.94 229 GLU A C 1
ATOM 1822 O O . GLU A 1 229 ? 3.337 -38.691 -31.823 1.00 88.94 229 GLU A O 1
ATOM 1827 N N . LEU A 1 230 ? 3.790 -36.626 -31.073 1.00 89.25 230 LEU A N 1
ATOM 1828 C CA . LEU A 1 230 ? 3.009 -35.948 -32.110 1.00 89.25 230 LEU A CA 1
ATOM 1829 C C . LEU A 1 230 ? 3.735 -35.874 -33.457 1.00 89.25 230 LEU A C 1
ATOM 1831 O O . LEU A 1 230 ? 3.136 -35.456 -34.442 1.00 89.25 230 LEU A O 1
ATOM 1835 N N . ILE A 1 231 ? 4.985 -36.320 -33.547 1.00 87.12 231 ILE A N 1
ATOM 1836 C CA . ILE A 1 231 ? 5.725 -36.347 -34.807 1.00 87.12 231 ILE A CA 1
ATOM 1837 C C . ILE A 1 231 ? 5.177 -37.462 -35.705 1.00 87.12 231 ILE A C 1
ATOM 1839 O O . ILE A 1 231 ? 5.122 -38.623 -35.303 1.00 87.12 231 ILE A O 1
ATOM 1843 N N . ASP A 1 232 ? 4.792 -37.109 -36.931 1.00 82.00 232 ASP A N 1
ATOM 1844 C CA . ASP A 1 232 ? 4.344 -38.060 -37.948 1.00 82.00 232 ASP A CA 1
ATOM 1845 C C . ASP A 1 232 ? 5.207 -37.951 -39.219 1.00 82.00 232 ASP A C 1
ATOM 1847 O O . ASP A 1 232 ? 5.142 -36.932 -39.913 1.00 82.00 232 ASP A O 1
ATOM 1851 N N . PRO A 1 233 ? 5.976 -38.996 -39.578 1.00 75.31 233 PRO A N 1
ATOM 1852 C CA . PRO A 1 233 ? 6.788 -38.994 -40.792 1.00 75.31 233 PRO A CA 1
ATOM 1853 C C . PRO A 1 233 ? 5.956 -38.987 -42.084 1.00 75.31 233 PRO A C 1
ATOM 1855 O O . PRO A 1 233 ? 6.509 -38.718 -43.149 1.00 75.31 233 PRO A O 1
ATOM 1858 N N . SER A 1 234 ? 4.642 -39.257 -42.029 1.00 77.31 234 SER A N 1
ATOM 1859 C CA . SER A 1 234 ? 3.775 -39.181 -43.212 1.00 77.31 234 SER A CA 1
ATOM 1860 C C . SER A 1 234 ? 3.469 -37.742 -43.654 1.00 77.31 234 SER A C 1
ATOM 1862 O O . SER A 1 234 ? 3.010 -37.531 -44.778 1.00 77.31 234 SER A O 1
ATOM 1864 N N . GLY A 1 235 ? 3.723 -36.753 -42.785 1.00 75.38 235 GLY A N 1
ATOM 1865 C CA . GLY A 1 235 ? 3.445 -35.337 -43.042 1.00 75.38 235 GLY A CA 1
ATOM 1866 C C . GLY A 1 235 ? 1.952 -34.996 -43.118 1.00 75.38 235 GLY A C 1
ATOM 1867 O O . GLY A 1 235 ? 1.600 -33.897 -43.535 1.00 75.38 235 GLY A O 1
ATOM 1868 N N . ARG A 1 236 ? 1.067 -35.927 -42.731 1.00 84.12 236 ARG A N 1
ATOM 1869 C CA . ARG A 1 236 ? -0.397 -35.764 -42.753 1.00 84.12 236 ARG A CA 1
ATOM 1870 C C . ARG A 1 236 ? -0.973 -35.341 -41.404 1.00 84.12 236 ARG A C 1
ATOM 1872 O O . ARG A 1 236 ? -2.185 -35.302 -41.240 1.00 84.12 236 ARG A O 1
ATOM 1879 N N . ARG A 1 237 ? -0.133 -35.030 -40.423 1.00 90.50 237 ARG A N 1
ATOM 1880 C CA . ARG A 1 237 ? -0.571 -34.579 -39.103 1.00 90.50 237 ARG A CA 1
ATOM 1881 C C . ARG A 1 237 ? -0.427 -33.071 -38.970 1.00 90.50 237 ARG A C 1
ATOM 1883 O O . ARG A 1 237 ? 0.649 -32.518 -39.195 1.00 90.50 237 ARG A O 1
ATOM 1890 N N . LEU A 1 238 ? -1.515 -32.428 -38.566 1.00 93.50 238 LEU A N 1
ATOM 1891 C CA . LEU A 1 238 ? -1.575 -31.015 -38.237 1.00 93.50 238 LEU A CA 1
ATOM 1892 C C . LEU A 1 238 ? -1.603 -30.842 -36.716 1.00 93.50 238 LEU A C 1
ATOM 1894 O O . LEU A 1 238 ? -2.456 -31.420 -36.046 1.00 93.50 238 LEU A O 1
ATOM 1898 N N . VAL A 1 239 ? -0.708 -30.011 -36.180 1.00 95.44 239 VAL A N 1
ATOM 1899 C CA . VAL A 1 239 ? -0.703 -29.644 -34.755 1.00 95.44 239 VAL A CA 1
ATOM 1900 C C . VAL A 1 239 ? -1.292 -28.243 -34.581 1.00 95.44 239 VAL A C 1
ATOM 1902 O O . VAL A 1 239 ? -0.734 -27.265 -35.082 1.00 95.44 239 VAL A O 1
ATOM 1905 N N . LEU A 1 240 ? -2.411 -28.126 -33.864 1.00 95.81 240 LEU A N 1
ATOM 1906 C CA . LEU A 1 240 ? -2.998 -26.835 -33.491 1.00 95.81 240 LEU A CA 1
ATOM 1907 C C . LEU A 1 240 ? -2.830 -26.600 -31.996 1.00 95.81 240 LEU A C 1
ATOM 1909 O O . LEU A 1 240 ? -3.441 -27.297 -31.191 1.00 95.81 240 LEU A O 1
ATOM 1913 N N . VAL A 1 241 ? -2.021 -25.605 -31.636 1.00 96.12 241 VAL A N 1
ATOM 1914 C CA . VAL A 1 241 ? -1.788 -25.217 -30.243 1.00 96.12 241 VAL A CA 1
ATOM 1915 C C . VAL A 1 241 ? -2.776 -24.120 -29.852 1.00 96.12 241 VAL A C 1
ATOM 1917 O O . VAL A 1 241 ? -2.734 -23.036 -30.418 1.00 96.12 241 VAL A O 1
ATOM 1920 N N . VAL A 1 242 ? -3.661 -24.372 -28.894 1.00 94.94 242 VAL A N 1
ATOM 1921 C CA . VAL A 1 242 ? -4.631 -23.403 -28.374 1.00 94.94 242 VAL A CA 1
ATOM 1922 C C . VAL A 1 242 ? -4.095 -22.820 -27.072 1.00 94.94 242 VAL A C 1
ATOM 1924 O O . VAL A 1 242 ? -3.967 -23.536 -26.078 1.00 94.94 242 VAL A O 1
ATOM 1927 N N . SER A 1 243 ? -3.762 -21.531 -27.072 1.00 91.94 243 SER A N 1
ATOM 1928 C CA . SER A 1 243 ? -3.178 -20.853 -25.909 1.00 91.94 243 SER A CA 1
ATOM 1929 C C . SER A 1 243 ? -3.466 -19.351 -25.940 1.00 91.94 243 SER A C 1
ATOM 1931 O O . SER A 1 243 ? -3.722 -18.774 -26.996 1.00 91.94 243 SER A O 1
ATOM 1933 N N . ASP A 1 244 ? -3.407 -18.715 -24.773 1.00 87.31 244 ASP A N 1
ATOM 1934 C CA . ASP A 1 244 ? -3.344 -17.262 -24.628 1.00 87.31 244 ASP A CA 1
ATOM 1935 C C . ASP A 1 244 ? -1.899 -16.717 -24.684 1.00 87.31 244 ASP A C 1
ATOM 1937 O O . ASP A 1 244 ? -1.681 -15.510 -24.779 1.00 87.31 244 ASP A O 1
ATOM 1941 N N . CYS A 1 245 ? -0.893 -17.598 -24.684 1.00 87.69 245 CYS A N 1
ATOM 1942 C CA . CYS A 1 245 ? 0.541 -17.301 -24.638 1.00 87.69 245 CYS A CA 1
ATOM 1943 C C . CYS A 1 245 ? 0.975 -16.436 -23.434 1.00 87.69 245 CYS A C 1
ATOM 1945 O O . CYS A 1 245 ? 1.970 -15.705 -23.519 1.00 87.69 245 CYS A O 1
ATOM 1947 N N . VAL A 1 246 ? 0.239 -16.490 -22.317 1.00 82.88 246 VAL A N 1
ATOM 1948 C CA . VAL A 1 246 ? 0.513 -15.684 -21.111 1.00 82.88 246 VAL A CA 1
ATOM 1949 C C . VAL A 1 246 ? 1.328 -16.452 -20.069 1.00 82.88 246 VAL A C 1
ATOM 1951 O O . VAL A 1 246 ? 2.045 -15.817 -19.289 1.00 82.88 246 VAL A O 1
ATOM 1954 N N . SER A 1 247 ? 1.239 -17.785 -20.045 1.00 79.44 247 SER A N 1
ATOM 1955 C CA . SER A 1 247 ? 1.807 -18.623 -18.982 1.00 79.44 247 SER A CA 1
ATOM 1956 C C . SER A 1 247 ? 3.340 -18.575 -18.902 1.00 79.44 247 SER A C 1
ATOM 1958 O O . SER A 1 247 ? 4.031 -18.160 -19.840 1.00 79.44 247 SER A O 1
ATOM 1960 N N . SER A 1 248 ? 3.891 -18.986 -17.754 1.00 74.00 248 SER A N 1
ATOM 1961 C CA . SER A 1 248 ? 5.341 -19.008 -17.508 1.00 74.00 248 SER A CA 1
ATOM 1962 C C . SER A 1 248 ? 6.092 -19.807 -18.573 1.00 74.00 248 SER A C 1
ATOM 1964 O O . SER A 1 248 ? 7.129 -19.337 -19.028 1.00 74.00 248 SER A O 1
ATOM 1966 N N . LEU A 1 249 ? 5.507 -20.917 -19.035 1.00 81.94 249 LEU A N 1
ATOM 1967 C CA . LEU A 1 249 ? 5.982 -21.772 -20.127 1.00 81.94 249 LEU A CA 1
ATOM 1968 C C . LEU A 1 249 ? 6.291 -20.999 -21.426 1.00 81.94 249 LEU A C 1
ATOM 1970 O O . LEU A 1 249 ? 7.248 -21.303 -22.142 1.00 81.94 249 LEU A O 1
ATOM 1974 N N . TRP A 1 250 ? 5.457 -20.014 -21.760 1.00 85.00 250 TRP A N 1
ATOM 1975 C CA . TRP A 1 250 ? 5.666 -19.174 -22.937 1.00 85.00 250 TRP A CA 1
ATOM 1976 C C . TRP A 1 250 ? 6.647 -18.043 -22.644 1.00 85.00 250 TRP A C 1
ATOM 1978 O O . TRP A 1 250 ? 7.466 -17.690 -23.491 1.00 85.00 250 TRP A O 1
ATOM 1988 N N . ARG A 1 251 ? 6.589 -17.466 -21.438 1.00 76.88 251 ARG A N 1
ATOM 1989 C CA . ARG A 1 251 ? 7.437 -16.329 -21.058 1.00 76.88 251 ARG A CA 1
ATOM 1990 C C . ARG A 1 251 ? 8.905 -16.701 -20.894 1.00 76.88 251 ARG A C 1
ATOM 1992 O O . ARG A 1 251 ? 9.751 -15.888 -21.253 1.00 76.88 251 ARG A O 1
ATOM 1999 N N . ASN A 1 252 ? 9.208 -17.868 -20.338 1.00 74.19 252 ASN A N 1
ATOM 2000 C CA . ASN A 1 252 ? 10.581 -18.343 -20.161 1.00 74.19 252 ASN A CA 1
ATOM 2001 C C . ASN A 1 252 ? 11.158 -18.967 -21.446 1.00 74.19 252 ASN A C 1
ATOM 2003 O O . ASN A 1 252 ? 12.325 -19.341 -21.467 1.00 74.19 252 ASN A O 1
ATOM 2007 N N . GLY A 1 253 ? 10.356 -19.077 -22.513 1.00 78.69 253 GLY A N 1
ATOM 2008 C CA . GLY A 1 253 ? 10.772 -19.671 -23.781 1.00 78.69 253 GLY A CA 1
ATOM 2009 C C . GLY A 1 253 ? 10.881 -21.199 -23.761 1.00 78.69 253 GLY A C 1
ATOM 2010 O O . GLY A 1 253 ? 11.304 -21.771 -24.764 1.00 78.69 253 GLY A O 1
ATOM 2011 N N . ALA A 1 254 ? 10.465 -21.877 -22.682 1.00 83.38 254 ALA A N 1
ATOM 2012 C CA . ALA A 1 254 ? 10.562 -23.334 -22.548 1.00 83.38 254 ALA A CA 1
ATOM 2013 C C . ALA A 1 254 ? 9.753 -24.091 -23.615 1.00 83.38 254 ALA A C 1
ATOM 2015 O O . ALA A 1 254 ? 10.093 -25.217 -23.973 1.00 83.38 254 ALA A O 1
ATOM 2016 N N . VAL A 1 255 ? 8.706 -23.471 -24.170 1.00 88.25 255 VAL A N 1
ATOM 2017 C CA . VAL A 1 255 ? 7.920 -24.049 -25.272 1.00 88.25 255 VAL A CA 1
ATOM 2018 C C . VAL A 1 255 ? 8.639 -24.003 -26.627 1.00 88.25 255 VAL A C 1
ATOM 2020 O O . VAL A 1 255 ? 8.355 -24.829 -27.492 1.00 88.25 255 VAL A O 1
ATOM 2023 N N . THR A 1 256 ? 9.580 -23.076 -26.840 1.00 88.81 256 THR A N 1
ATOM 2024 C CA . THR A 1 256 ? 10.203 -22.831 -28.154 1.00 88.81 256 THR A CA 1
ATOM 2025 C C . THR A 1 256 ? 10.882 -24.075 -28.749 1.00 88.81 256 THR A C 1
ATOM 2027 O O . THR A 1 256 ? 10.636 -24.353 -29.926 1.00 88.81 256 THR A O 1
ATOM 2030 N N . PRO A 1 257 ? 11.645 -24.891 -27.987 1.00 88.88 257 PRO A N 1
ATOM 2031 C CA . PRO A 1 257 ? 12.200 -26.151 -28.492 1.00 88.88 257 PRO A CA 1
ATOM 2032 C C . PRO A 1 257 ? 11.131 -27.160 -28.938 1.00 88.88 257 PRO A C 1
ATOM 2034 O O . PRO A 1 257 ? 11.338 -27.916 -29.887 1.00 88.88 257 PRO A O 1
ATOM 2037 N N . VAL A 1 258 ? 9.965 -27.168 -28.284 1.00 90.81 258 VAL A N 1
ATOM 2038 C CA . VAL A 1 258 ? 8.837 -28.035 -28.659 1.00 90.81 258 VAL A CA 1
ATOM 2039 C C . VAL A 1 258 ? 8.167 -27.540 -29.939 1.00 90.81 258 VAL A C 1
ATOM 2041 O O . VAL A 1 258 ? 7.876 -28.342 -30.827 1.00 90.81 258 VAL A O 1
ATOM 2044 N N . LEU A 1 259 ? 7.981 -26.223 -30.080 1.00 91.94 259 LEU A N 1
ATOM 2045 C CA . LEU A 1 259 ? 7.482 -25.636 -31.326 1.00 91.94 259 LEU A CA 1
ATOM 2046 C C . LEU A 1 259 ? 8.448 -25.917 -32.481 1.00 91.94 259 LEU A C 1
ATOM 2048 O O . LEU A 1 259 ? 8.001 -26.276 -33.565 1.00 91.94 259 LEU A O 1
ATOM 2052 N N . GLU A 1 260 ? 9.762 -25.819 -32.260 1.00 90.94 260 GLU A N 1
ATOM 2053 C CA . GLU A 1 260 ? 10.762 -26.160 -33.276 1.00 90.94 260 GLU A CA 1
ATOM 2054 C C . GLU A 1 260 ? 10.643 -27.626 -33.715 1.00 90.94 260 GLU A C 1
ATOM 2056 O O . GLU A 1 260 ? 10.641 -27.928 -34.912 1.00 90.94 260 GLU A O 1
ATOM 2061 N N . LEU A 1 261 ? 10.516 -28.536 -32.747 1.00 90.81 261 LEU A N 1
ATOM 2062 C CA . LEU A 1 261 ? 10.383 -29.967 -32.989 1.00 90.81 261 LEU A CA 1
ATOM 2063 C C . LEU A 1 261 ? 9.191 -30.279 -33.906 1.00 90.81 261 LEU A C 1
ATOM 2065 O O . LEU A 1 261 ? 9.343 -31.022 -34.880 1.00 90.81 261 LEU A O 1
ATOM 2069 N N . TRP A 1 262 ? 8.023 -29.699 -33.620 1.00 92.62 262 TRP A N 1
ATOM 2070 C CA . TRP A 1 262 ? 6.820 -29.884 -34.434 1.00 92.62 262 TRP A CA 1
ATOM 2071 C C . TRP A 1 262 ? 6.920 -29.164 -35.783 1.00 92.62 262 TRP A C 1
ATOM 2073 O O . TRP A 1 262 ? 6.593 -29.750 -36.817 1.00 92.62 262 TRP A O 1
ATOM 2083 N N . ALA A 1 263 ? 7.452 -27.939 -35.802 1.00 90.44 263 ALA A N 1
ATOM 2084 C CA . ALA A 1 263 ? 7.594 -27.128 -37.007 1.00 90.44 263 ALA A CA 1
ATOM 2085 C C . ALA A 1 263 ? 8.571 -27.712 -38.037 1.00 90.44 263 ALA A C 1
ATOM 2087 O O . ALA A 1 263 ? 8.420 -27.457 -39.232 1.00 90.44 263 ALA A O 1
ATOM 2088 N N . LYS A 1 264 ? 9.581 -28.479 -37.603 1.00 88.56 264 LYS A N 1
ATOM 2089 C CA . LYS A 1 264 ? 10.530 -29.149 -38.506 1.00 88.56 264 LYS A CA 1
ATOM 2090 C C . LYS A 1 264 ? 9.855 -30.250 -39.322 1.00 88.56 264 LYS A C 1
ATOM 2092 O O . LYS A 1 264 ? 10.089 -30.336 -40.528 1.00 88.56 264 LYS A O 1
ATOM 2097 N N . GLN A 1 265 ? 9.015 -31.072 -38.693 1.00 83.12 265 GLN A N 1
ATOM 2098 C CA . GLN A 1 265 ? 8.509 -32.304 -39.310 1.00 83.12 265 GLN A CA 1
ATOM 2099 C C . GLN A 1 265 ? 7.095 -32.200 -39.892 1.00 83.12 265 GLN A C 1
ATOM 2101 O O . GLN A 1 265 ? 6.762 -32.977 -40.782 1.00 83.12 265 GLN A O 1
ATOM 2106 N N . GLY A 1 266 ? 6.282 -31.237 -39.455 1.00 86.38 266 GLY A N 1
ATOM 2107 C CA . GLY A 1 266 ? 4.896 -31.114 -39.902 1.00 86.38 266 GLY A CA 1
ATOM 2108 C C . GLY A 1 266 ? 4.402 -29.675 -39.985 1.00 86.38 266 GLY A C 1
ATOM 2109 O O . GLY A 1 266 ? 5.151 -28.714 -39.785 1.00 86.38 266 GLY A O 1
ATOM 2110 N N . SER A 1 267 ? 3.121 -29.537 -40.315 1.00 91.25 267 SER A N 1
ATOM 2111 C CA . SER A 1 267 ? 2.426 -28.255 -40.255 1.00 91.25 267 SER A CA 1
ATOM 2112 C C . SER A 1 267 ? 1.924 -28.011 -38.836 1.00 91.25 267 SER A C 1
ATOM 2114 O O . SER A 1 267 ? 1.335 -28.895 -38.210 1.00 91.25 267 SER A O 1
ATOM 2116 N N . MET A 1 268 ? 2.120 -26.795 -38.337 1.00 94.12 268 MET A N 1
ATOM 2117 C CA . MET A 1 268 ? 1.607 -26.388 -37.035 1.00 94.12 268 MET A CA 1
ATOM 2118 C C . MET A 1 268 ? 1.139 -24.936 -37.032 1.00 94.12 268 MET A C 1
ATOM 2120 O O . MET A 1 268 ? 1.619 -24.121 -37.822 1.00 94.12 268 MET A O 1
ATOM 2124 N N . ALA A 1 269 ? 0.228 -24.592 -36.129 1.00 96.19 269 ALA A N 1
ATOM 2125 C CA . ALA A 1 269 ? -0.183 -23.210 -35.900 1.00 96.19 269 ALA A CA 1
ATOM 2126 C C . ALA A 1 269 ? -0.648 -22.993 -34.457 1.00 96.19 269 ALA A C 1
ATOM 2128 O O . ALA A 1 269 ? -1.010 -23.948 -33.768 1.00 96.19 269 ALA A O 1
ATOM 2129 N N . ILE A 1 270 ? -0.646 -21.734 -34.018 1.00 96.69 270 ILE A N 1
ATOM 2130 C CA . ILE A 1 270 ? -1.192 -21.326 -32.722 1.00 96.69 270 ILE A CA 1
ATOM 2131 C C . ILE A 1 270 ? -2.550 -20.655 -32.943 1.00 96.69 270 ILE A C 1
ATOM 2133 O O . ILE A 1 270 ? -2.660 -19.662 -33.667 1.00 96.69 270 ILE A O 1
ATOM 2137 N N . VAL A 1 271 ? -3.577 -21.192 -32.292 1.00 95.06 271 VAL A N 1
ATOM 2138 C CA . VAL A 1 271 ? -4.874 -20.546 -32.118 1.00 95.06 271 VAL A CA 1
ATOM 2139 C C . VAL A 1 271 ? -4.774 -19.679 -30.873 1.00 95.06 271 VAL A C 1
ATOM 2141 O O . VAL A 1 271 ? -4.774 -20.176 -29.746 1.00 95.06 271 VAL A O 1
ATOM 2144 N N . GLN A 1 272 ? -4.638 -18.380 -31.095 1.00 91.25 272 GLN A N 1
ATOM 2145 C CA . GLN A 1 272 ? -4.477 -17.404 -30.034 1.00 91.25 272 GLN A CA 1
ATOM 2146 C C . GLN A 1 272 ? -5.860 -16.958 -29.550 1.00 91.25 272 GLN A C 1
ATOM 2148 O O . GLN A 1 272 ? -6.656 -16.412 -30.319 1.00 91.25 272 GLN A O 1
ATOM 2153 N N . MET A 1 273 ? -6.151 -17.237 -28.278 1.00 88.00 273 MET A N 1
ATOM 2154 C CA . MET A 1 273 ? -7.458 -16.963 -27.671 1.00 88.00 273 MET A CA 1
ATOM 2155 C C . MET A 1 273 ? -7.685 -15.472 -27.401 1.00 88.00 273 MET A C 1
ATOM 2157 O O . MET A 1 273 ? -8.825 -15.011 -27.368 1.00 88.00 273 MET A O 1
ATOM 2161 N N . LEU A 1 274 ? -6.604 -14.707 -27.237 1.00 83.00 274 LEU A N 1
ATOM 2162 C CA . LEU A 1 274 ? -6.658 -13.263 -27.070 1.00 83.00 274 LEU A CA 1
ATOM 2163 C C . LEU A 1 274 ? -6.732 -12.536 -28.422 1.00 83.00 274 LEU A C 1
ATOM 2165 O O . LEU A 1 274 ? -6.191 -12.999 -29.427 1.00 83.00 274 LEU A O 1
ATOM 2169 N N . PRO A 1 275 ? -7.354 -11.354 -28.469 1.00 77.69 275 PRO A N 1
ATOM 2170 C CA . PRO A 1 275 ? -7.398 -10.516 -29.659 1.00 77.69 275 PRO A CA 1
ATOM 2171 C C . PRO A 1 275 ? -6.027 -9.925 -30.013 1.00 77.69 275 PRO A C 1
ATOM 2173 O O . PRO A 1 275 ? -5.184 -9.694 -29.140 1.00 77.69 275 PRO A O 1
ATOM 2176 N N . LYS A 1 276 ? -5.830 -9.587 -31.297 1.00 79.50 276 LYS A N 1
ATOM 2177 C CA . LYS A 1 276 ? -4.529 -9.144 -31.831 1.00 79.50 276 LYS A CA 1
ATOM 2178 C C . LYS A 1 276 ? -3.899 -7.968 -31.073 1.00 79.50 276 LYS A C 1
ATOM 2180 O O . LYS A 1 276 ? -2.683 -7.948 -30.893 1.00 79.50 276 LYS A O 1
ATOM 2185 N N . TRP A 1 277 ? -4.688 -6.999 -30.605 1.00 74.56 277 TRP A N 1
ATOM 2186 C CA . TRP A 1 277 ? -4.150 -5.825 -29.900 1.00 74.56 277 TRP A CA 1
ATOM 2187 C C . TRP A 1 277 ? -3.463 -6.167 -28.567 1.00 74.56 277 TRP A C 1
ATOM 2189 O O . TRP A 1 277 ? -2.619 -5.399 -28.110 1.00 74.56 277 TRP A O 1
ATOM 2199 N N . LEU A 1 278 ? -3.758 -7.328 -27.971 1.00 74.69 278 LEU A N 1
ATOM 2200 C CA . LEU A 1 278 ? -3.114 -7.796 -26.739 1.00 74.69 278 LEU A CA 1
ATOM 2201 C C . LEU A 1 278 ? -1.862 -8.649 -26.992 1.00 74.69 278 LEU A C 1
ATOM 2203 O O . LEU A 1 278 ? -1.093 -8.885 -26.062 1.00 74.69 278 LEU A O 1
ATOM 2207 N N . TRP A 1 279 ? -1.596 -9.084 -28.227 1.00 82.56 279 TRP A N 1
ATOM 2208 C CA . TRP A 1 279 ? -0.527 -10.052 -28.516 1.00 82.56 279 TRP A CA 1
ATOM 2209 C C . TRP A 1 279 ? 0.868 -9.538 -28.180 1.00 82.56 279 TRP A C 1
ATOM 2211 O O . TRP A 1 279 ? 1.663 -10.291 -27.622 1.00 82.56 279 TRP A O 1
ATOM 2221 N N . LYS A 1 280 ? 1.141 -8.247 -28.427 1.00 74.69 280 LYS A N 1
ATOM 2222 C CA . LYS A 1 280 ? 2.417 -7.594 -28.064 1.00 74.69 280 LYS A CA 1
ATOM 2223 C C . LYS A 1 280 ? 2.729 -7.663 -26.574 1.00 74.69 280 LYS A C 1
ATOM 2225 O O . LYS A 1 280 ? 3.861 -7.441 -26.164 1.00 74.69 280 LYS A O 1
ATOM 2230 N N . ARG A 1 281 ? 1.703 -7.916 -25.773 1.00 69.25 281 ARG A N 1
ATOM 2231 C CA . ARG A 1 281 ? 1.802 -7.993 -24.335 1.00 69.25 281 ARG A CA 1
ATOM 2232 C C . ARG A 1 281 ? 2.055 -9.452 -23.885 1.00 69.25 281 ARG A C 1
ATOM 2234 O O . ARG A 1 281 ? 2.803 -9.711 -22.956 1.00 69.25 281 ARG A O 1
ATOM 2241 N N . THR A 1 282 ? 1.545 -10.438 -24.615 1.00 80.12 282 THR A N 1
ATOM 2242 C CA . THR A 1 282 ? 1.860 -11.863 -24.383 1.00 80.12 282 THR A CA 1
ATOM 2243 C C . THR A 1 282 ? 3.312 -12.215 -24.749 1.00 80.12 282 THR A C 1
ATOM 2245 O O . THR A 1 282 ? 4.057 -11.382 -25.269 1.00 80.12 282 THR A O 1
ATOM 2248 N N . ALA A 1 283 ? 3.715 -13.479 -24.574 1.00 80.06 283 ALA A N 1
ATOM 2249 C CA . ALA A 1 283 ? 5.020 -13.954 -25.042 1.00 80.06 283 ALA A CA 1
ATOM 2250 C C . ALA A 1 283 ? 5.248 -13.750 -26.556 1.00 80.06 283 ALA A C 1
ATOM 2252 O O . ALA A 1 283 ? 6.397 -13.652 -26.987 1.00 80.06 283 ALA A O 1
ATOM 2253 N N . LEU A 1 284 ? 4.178 -13.613 -27.355 1.00 83.56 284 LEU A N 1
ATOM 2254 C CA . LEU A 1 284 ? 4.272 -13.283 -28.783 1.00 83.56 284 LEU A CA 1
ATOM 2255 C C . LEU A 1 284 ? 4.932 -11.922 -29.035 1.00 83.56 284 LEU A C 1
ATOM 2257 O O . LEU A 1 284 ? 5.568 -11.750 -30.067 1.00 83.56 284 LEU A O 1
ATOM 2261 N N . GLY A 1 285 ? 4.850 -10.973 -28.096 1.00 77.62 285 GLY A N 1
ATOM 2262 C CA . GLY A 1 285 ? 5.521 -9.674 -28.209 1.00 77.62 285 GLY A CA 1
ATOM 2263 C C . GLY A 1 285 ? 7.050 -9.743 -28.208 1.00 77.62 285 GLY A C 1
ATOM 2264 O O . GLY A 1 285 ? 7.697 -8.771 -28.582 1.00 77.62 285 GLY A O 1
ATOM 2265 N N . ARG A 1 286 ? 7.629 -10.879 -27.800 1.00 75.38 286 ARG A N 1
ATOM 2266 C CA . ARG A 1 286 ? 9.079 -11.136 -27.840 1.00 75.38 286 ARG A CA 1
ATOM 2267 C C . ARG A 1 286 ? 9.527 -11.833 -29.126 1.00 75.38 286 ARG A C 1
ATOM 2269 O O . ARG A 1 286 ? 10.725 -11.941 -29.370 1.00 75.38 286 ARG A O 1
ATOM 2276 N N . ALA A 1 287 ? 8.579 -12.332 -29.916 1.00 81.81 287 ALA A N 1
ATOM 2277 C CA . ALA A 1 287 ? 8.828 -12.945 -31.211 1.00 81.81 287 ALA A CA 1
ATOM 2278 C C . ALA A 1 287 ? 8.629 -11.911 -32.328 1.00 81.81 287 ALA A C 1
ATOM 2280 O O . ALA A 1 287 ? 7.847 -10.970 -32.193 1.00 81.81 287 ALA A O 1
ATOM 2281 N N . SER A 1 288 ? 9.315 -12.096 -33.454 1.00 85.44 288 SER A N 1
ATOM 2282 C CA . SER A 1 288 ? 9.209 -11.169 -34.584 1.00 85.44 288 SER A CA 1
ATOM 2283 C C . SER A 1 288 ? 7.931 -11.447 -35.378 1.00 85.44 288 SER A C 1
ATOM 2285 O O . SER A 1 288 ? 7.710 -12.577 -35.821 1.00 85.44 288 SER A O 1
ATOM 2287 N N . GLU A 1 289 ? 7.080 -10.433 -35.549 1.00 88.62 289 GLU A N 1
ATOM 2288 C CA . GLU A 1 289 ? 5.835 -10.533 -36.324 1.00 88.62 289 GLU A CA 1
ATOM 2289 C C . GLU A 1 289 ? 6.149 -10.601 -37.826 1.00 88.62 289 GLU A C 1
ATOM 2291 O O . GLU A 1 289 ? 6.815 -9.728 -38.384 1.00 88.62 289 GLU A O 1
ATOM 2296 N N . VAL A 1 290 ? 5.640 -11.632 -38.500 1.00 90.06 290 VAL A N 1
ATOM 2297 C CA . VAL A 1 290 ? 5.900 -11.893 -39.920 1.00 90.06 290 VAL A CA 1
ATOM 2298 C C . VAL A 1 290 ? 4.626 -12.268 -40.669 1.00 90.06 290 VAL A C 1
ATOM 2300 O O . VAL A 1 290 ? 3.639 -12.739 -40.099 1.00 90.06 290 VAL A O 1
ATOM 2303 N N . ARG A 1 291 ? 4.645 -12.117 -41.992 1.00 91.62 291 ARG A N 1
ATOM 2304 C CA . ARG A 1 291 ? 3.677 -12.771 -42.877 1.00 91.62 291 ARG A CA 1
ATOM 2305 C C . ARG A 1 291 ? 4.262 -14.076 -43.386 1.00 91.62 291 ARG A C 1
ATOM 2307 O O . ARG A 1 291 ? 5.376 -14.091 -43.896 1.00 91.62 291 ARG A O 1
ATOM 2314 N N . LEU A 1 292 ? 3.495 -15.153 -43.277 1.00 92.12 292 LEU A N 1
ATOM 2315 C CA . LEU A 1 292 ? 3.881 -16.494 -43.698 1.00 92.12 292 LEU A CA 1
ATOM 2316 C C . LEU A 1 292 ? 3.092 -16.938 -44.926 1.00 92.12 292 LEU A C 1
ATOM 2318 O O . LEU A 1 292 ? 1.892 -16.670 -45.045 1.00 92.12 292 LEU A O 1
ATOM 2322 N N . ARG A 1 293 ? 3.764 -17.660 -45.821 1.00 91.25 293 ARG A N 1
ATOM 2323 C CA . ARG A 1 293 ? 3.167 -18.252 -47.018 1.00 91.25 293 ARG A CA 1
ATOM 2324 C C . ARG A 1 293 ? 3.687 -19.667 -47.256 1.00 91.25 293 ARG A C 1
ATOM 2326 O O . ARG A 1 293 ? 4.891 -19.911 -47.199 1.00 91.25 293 ARG A O 1
ATOM 2333 N N . GLY A 1 294 ? 2.770 -20.571 -47.595 1.00 88.44 294 GLY A N 1
ATOM 2334 C CA . GLY A 1 294 ? 3.058 -21.912 -48.100 1.00 88.44 294 GLY A CA 1
ATOM 2335 C C . GLY A 1 294 ? 2.918 -21.981 -49.622 1.00 88.44 294 GLY A C 1
ATOM 2336 O O . GLY A 1 294 ? 2.062 -21.316 -50.210 1.00 88.44 294 GLY A O 1
ATOM 2337 N N . LEU A 1 295 ? 3.775 -22.774 -50.271 1.00 85.56 295 LEU A N 1
ATOM 2338 C CA . LEU A 1 295 ? 3.703 -23.023 -51.720 1.00 85.56 295 LEU A CA 1
ATOM 2339 C C . LEU A 1 295 ? 3.030 -24.353 -52.069 1.00 85.56 295 LEU A C 1
ATOM 2341 O O . LEU A 1 295 ? 2.523 -24.505 -53.176 1.00 85.56 295 LEU A O 1
ATOM 2345 N N . THR A 1 296 ? 3.023 -25.308 -51.139 1.00 86.31 296 THR A N 1
ATOM 2346 C CA . THR A 1 296 ? 2.422 -26.629 -51.329 1.00 86.31 296 THR A CA 1
ATOM 2347 C C . THR A 1 296 ? 1.484 -26.956 -50.169 1.00 86.31 296 THR A C 1
ATOM 2349 O O . THR A 1 296 ? 1.739 -26.512 -49.046 1.00 86.31 296 THR A O 1
ATOM 2352 N N . PRO A 1 297 ? 0.427 -27.751 -50.405 1.00 86.62 297 PRO A N 1
ATOM 2353 C CA . PRO A 1 297 ? -0.468 -28.195 -49.342 1.00 86.62 297 PRO A CA 1
ATOM 2354 C C . PRO A 1 297 ? 0.296 -28.971 -48.258 1.00 86.62 297 PRO A C 1
ATOM 2356 O O . PRO A 1 297 ? 1.069 -29.868 -48.595 1.00 86.62 297 PRO A O 1
ATOM 2359 N N . GLY A 1 298 ? 0.079 -28.646 -46.980 1.00 82.62 298 GLY A N 1
ATOM 2360 C CA . GLY A 1 298 ? 0.630 -29.409 -45.845 1.00 82.62 298 GLY A CA 1
ATOM 2361 C C . GLY A 1 298 ? 2.147 -29.272 -45.684 1.00 82.62 298 GLY A C 1
ATOM 2362 O O . GLY A 1 298 ? 2.815 -30.164 -45.169 1.00 82.62 298 GLY A O 1
ATOM 2363 N N . MET A 1 299 ? 2.718 -28.175 -46.187 1.00 86.56 299 MET A N 1
ATOM 2364 C CA . MET A 1 299 ? 4.145 -27.891 -46.072 1.00 86.56 299 MET A CA 1
ATOM 2365 C C . MET A 1 299 ? 4.571 -27.766 -44.598 1.00 86.56 299 MET A C 1
ATOM 2367 O O . MET A 1 299 ? 3.877 -27.148 -43.789 1.00 86.56 299 MET A O 1
ATOM 2371 N N . SER A 1 300 ? 5.741 -28.322 -44.269 1.00 89.31 300 SER A N 1
ATOM 2372 C CA . SER A 1 300 ? 6.377 -28.134 -42.959 1.00 89.31 300 SER A CA 1
ATOM 2373 C C . SER A 1 300 ? 6.637 -26.650 -42.691 1.00 89.31 300 SER A C 1
ATOM 2375 O O . SER A 1 300 ? 7.069 -25.913 -43.584 1.00 89.31 300 SER A O 1
ATOM 2377 N N . ASN A 1 301 ? 6.404 -26.220 -41.452 1.00 92.00 301 ASN A N 1
ATOM 2378 C CA . ASN A 1 301 ? 6.541 -24.823 -41.053 1.00 92.00 301 ASN A CA 1
ATOM 2379 C C . ASN A 1 301 ? 7.940 -24.249 -41.320 1.00 92.00 301 ASN A C 1
ATOM 2381 O O . ASN A 1 301 ? 8.070 -23.077 -41.674 1.00 92.00 301 ASN A O 1
ATOM 2385 N N . HIS A 1 302 ? 8.984 -25.075 -41.225 1.00 87.50 302 HIS A N 1
ATOM 2386 C CA . HIS A 1 302 ? 10.358 -24.665 -41.527 1.00 87.50 302 HIS A CA 1
ATOM 2387 C C . HIS A 1 302 ? 10.534 -24.186 -42.983 1.00 87.50 302 HIS A C 1
ATOM 2389 O O . HIS A 1 302 ? 11.301 -23.260 -43.253 1.00 87.50 302 HIS A O 1
ATOM 2395 N N . LYS A 1 303 ? 9.770 -24.768 -43.919 1.00 89.25 303 LYS A N 1
ATOM 2396 C CA . LYS A 1 303 ? 9.798 -24.431 -45.353 1.00 89.25 303 LYS A CA 1
ATOM 2397 C C . LYS A 1 303 ? 8.890 -23.252 -45.725 1.00 89.25 303 LYS A C 1
ATOM 2399 O O . LYS A 1 303 ? 8.847 -22.876 -46.895 1.00 89.25 303 LYS A O 1
ATOM 2404 N N . LEU A 1 304 ? 8.164 -22.666 -44.767 1.00 90.25 304 LEU A N 1
ATOM 2405 C CA . LEU A 1 304 ? 7.336 -21.490 -45.031 1.00 90.25 304 LEU A CA 1
ATOM 2406 C C . LEU A 1 304 ? 8.205 -20.284 -45.396 1.00 90.25 304 LEU A C 1
ATOM 2408 O O . LEU A 1 304 ? 9.281 -20.060 -44.832 1.00 90.25 304 LEU A O 1
ATOM 2412 N N . ILE A 1 305 ? 7.694 -19.478 -46.321 1.00 89.38 305 ILE A N 1
ATOM 2413 C CA . ILE A 1 305 ? 8.296 -18.201 -46.696 1.00 89.38 305 ILE A CA 1
ATOM 2414 C C . ILE A 1 305 ? 7.814 -17.162 -45.690 1.00 89.38 305 ILE A C 1
ATOM 2416 O O . ILE A 1 305 ? 6.604 -17.009 -45.513 1.00 89.38 305 ILE A O 1
ATOM 2420 N N . ALA A 1 306 ? 8.748 -16.469 -45.040 1.00 87.94 306 ALA A N 1
ATOM 2421 C CA . ALA A 1 306 ? 8.462 -15.371 -44.126 1.00 87.94 306 ALA A CA 1
ATOM 2422 C C . ALA A 1 306 ? 8.749 -14.032 -44.813 1.00 87.94 306 ALA A C 1
ATOM 2424 O O . ALA A 1 306 ? 9.652 -13.940 -45.635 1.00 87.94 306 ALA A O 1
ATOM 2425 N N . LYS A 1 307 ? 7.956 -13.007 -44.502 1.00 84.75 307 LYS A N 1
ATOM 2426 C CA . LYS A 1 307 ? 8.188 -11.628 -44.934 1.00 84.75 307 LYS A CA 1
ATOM 2427 C C . LYS A 1 307 ? 7.940 -10.677 -43.768 1.00 84.75 307 LYS A C 1
ATOM 2429 O O . LYS A 1 307 ? 6.918 -10.809 -43.090 1.00 84.75 307 LYS A O 1
ATOM 2434 N N . GLU A 1 308 ? 8.844 -9.722 -43.571 1.00 75.75 308 GLU A N 1
ATOM 2435 C CA . GLU A 1 308 ? 8.755 -8.695 -42.527 1.00 75.75 308 GLU A CA 1
ATOM 2436 C C . GLU A 1 308 ? 7.475 -7.864 -42.614 1.00 75.75 308 GLU A C 1
ATOM 2438 O O . GLU A 1 308 ? 6.967 -7.553 -43.699 1.00 75.75 308 GLU A O 1
ATOM 2443 N N . VAL A 1 309 ? 6.958 -7.503 -41.438 1.00 64.56 309 VAL A N 1
ATOM 2444 C CA . VAL A 1 309 ? 5.819 -6.588 -41.276 1.00 64.56 309 VAL A CA 1
ATOM 2445 C C . VAL A 1 309 ? 6.276 -5.198 -40.807 1.00 64.56 309 VAL A C 1
ATOM 2447 O O . VAL A 1 309 ? 5.559 -4.226 -41.036 1.00 64.56 309 VAL A O 1
ATOM 2450 N N . SER A 1 310 ? 7.464 -5.088 -40.200 1.00 57.97 310 SER A N 1
ATOM 2451 C CA . SER A 1 310 ? 8.031 -3.869 -39.604 1.00 57.97 310 SER A CA 1
ATOM 2452 C C . SER A 1 310 ? 9.338 -3.473 -40.297 1.00 57.97 310 SER A C 1
ATOM 2454 O O . SER A 1 310 ? 10.102 -4.343 -40.684 1.00 57.97 310 SER A O 1
ATOM 2456 N N . LEU A 1 311 ? 9.596 -2.166 -40.429 1.00 47.38 311 LEU A N 1
ATOM 2457 C CA . LEU A 1 311 ? 10.831 -1.600 -41.006 1.00 47.38 311 LEU A CA 1
ATOM 2458 C C . LEU A 1 311 ? 12.019 -1.583 -40.024 1.00 47.38 311 LEU A C 1
ATOM 2460 O O . LEU A 1 311 ? 13.126 -1.238 -40.422 1.00 47.38 311 LEU A O 1
ATOM 2464 N N . TRP A 1 312 ? 11.772 -1.881 -38.745 1.00 47.72 312 TRP A N 1
ATOM 2465 C CA . TRP A 1 312 ? 12.740 -1.724 -37.650 1.00 47.72 312 TRP A CA 1
ATOM 2466 C C . TRP A 1 312 ? 13.316 -3.049 -37.139 1.00 47.72 312 TRP A C 1
ATOM 2468 O O . TRP A 1 312 ? 14.213 -3.031 -36.302 1.00 47.72 312 TRP A O 1
ATOM 2478 N N . ASP A 1 313 ? 12.787 -4.180 -37.608 1.00 52.41 313 ASP A N 1
ATOM 2479 C CA . ASP A 1 313 ? 13.205 -5.511 -37.178 1.00 52.41 313 ASP A CA 1
ATOM 2480 C C . ASP A 1 313 ? 14.027 -6.158 -38.296 1.00 52.41 313 ASP A C 1
ATOM 2482 O O . ASP A 1 313 ? 13.467 -6.477 -39.336 1.00 52.41 313 ASP A O 1
ATOM 2486 N N . GLU A 1 314 ? 15.329 -6.377 -38.089 1.00 53.59 314 GLU A N 1
ATOM 2487 C CA . GLU A 1 314 ? 16.136 -7.208 -38.994 1.00 53.59 314 GLU A CA 1
ATOM 2488 C C . GLU A 1 314 ? 15.783 -8.691 -38.764 1.00 53.59 314 GLU A C 1
ATOM 2490 O O . GLU A 1 314 ? 16.074 -9.255 -37.701 1.00 53.59 314 GLU A O 1
ATOM 2495 N N . LEU A 1 315 ? 15.132 -9.349 -39.731 1.00 57.75 315 LEU A N 1
ATOM 2496 C CA . LEU A 1 315 ? 14.935 -10.798 -39.692 1.00 57.75 315 LEU A CA 1
ATOM 2497 C C . LEU A 1 315 ? 16.188 -11.535 -40.164 1.00 57.75 315 LEU A C 1
ATOM 2499 O O . LEU A 1 315 ? 16.540 -11.539 -41.342 1.00 57.75 315 LEU A O 1
ATOM 2503 N N . GLU A 1 316 ? 16.771 -12.324 -39.266 1.00 58.38 316 GLU A N 1
ATOM 2504 C CA . GLU A 1 316 ? 17.600 -13.460 -39.664 1.00 58.38 316 GLU A CA 1
ATOM 2505 C C . GLU A 1 316 ? 16.678 -14.606 -40.133 1.00 58.38 316 GLU A C 1
ATOM 2507 O O . GLU A 1 316 ? 16.257 -15.448 -39.336 1.00 58.38 316 GLU A O 1
ATOM 2512 N N . GLU A 1 317 ? 16.327 -14.631 -41.427 1.00 52.88 317 GLU A N 1
ATOM 2513 C CA . GLU A 1 317 ? 15.355 -15.572 -42.027 1.00 52.88 317 GLU A CA 1
ATOM 2514 C C . GLU A 1 317 ? 15.644 -17.070 -41.758 1.00 52.88 317 GLU A C 1
ATOM 2516 O O . GLU A 1 317 ? 14.731 -17.902 -41.841 1.00 52.88 317 GLU A O 1
ATOM 2521 N N . GLU A 1 318 ? 16.891 -17.420 -41.423 1.00 55.56 318 GLU A N 1
ATOM 2522 C CA . GLU A 1 318 ? 17.378 -18.801 -41.303 1.00 55.56 318 GLU A CA 1
ATOM 2523 C C . GLU A 1 318 ? 17.398 -19.372 -39.868 1.00 55.56 318 GLU A C 1
ATOM 2525 O O . GLU A 1 318 ? 17.481 -20.591 -39.714 1.00 55.56 318 GLU A O 1
ATOM 2530 N N . LYS A 1 319 ? 17.280 -18.553 -38.807 1.00 66.38 319 LYS A N 1
ATOM 2531 C CA . LYS A 1 319 ? 17.557 -18.989 -37.412 1.00 66.38 319 LYS A CA 1
ATOM 2532 C C . LYS A 1 319 ? 16.359 -19.027 -36.448 1.00 66.38 319 LYS A C 1
ATOM 2534 O O . LYS A 1 319 ? 16.542 -19.029 -35.230 1.00 66.38 319 LYS A O 1
ATOM 2539 N N . GLY A 1 320 ? 15.123 -19.093 -36.949 1.00 80.44 320 GLY A N 1
ATOM 2540 C CA . GLY A 1 320 ? 13.935 -19.080 -36.084 1.00 80.44 320 GLY A CA 1
ATOM 2541 C C . GLY A 1 320 ? 12.797 -20.019 -36.484 1.00 80.44 320 GLY A C 1
ATOM 2542 O O . GLY A 1 320 ? 12.664 -20.445 -37.633 1.00 80.44 320 GLY A O 1
ATOM 2543 N N . VAL A 1 321 ? 11.939 -20.331 -35.511 1.00 89.44 321 VAL A N 1
ATOM 2544 C CA . VAL A 1 321 ? 10.758 -21.185 -35.686 1.00 89.44 321 VAL A CA 1
ATOM 2545 C C . VAL A 1 321 ? 9.603 -20.356 -36.239 1.00 89.44 321 VAL A C 1
ATOM 2547 O O . VAL A 1 321 ? 9.061 -19.501 -35.541 1.00 89.44 321 VAL A O 1
ATOM 2550 N N . LYS A 1 322 ? 9.208 -20.620 -37.487 1.00 92.50 322 LYS A N 1
ATOM 2551 C CA . LYS A 1 322 ? 8.093 -19.946 -38.170 1.00 92.50 322 LYS A CA 1
ATOM 2552 C C . LYS A 1 322 ? 6.766 -20.575 -37.748 1.00 92.50 322 LYS A C 1
ATOM 2554 O O . LYS A 1 322 ? 6.519 -21.747 -38.032 1.00 92.50 322 LYS A O 1
ATOM 2559 N N . VAL A 1 323 ? 5.887 -19.816 -37.104 1.00 94.44 323 VAL A N 1
ATOM 2560 C CA . VAL A 1 323 ? 4.599 -20.327 -36.612 1.00 94.44 323 VAL A CA 1
ATOM 2561 C C . VAL A 1 323 ? 3.459 -19.395 -37.032 1.00 94.44 323 VAL A C 1
ATOM 2563 O O . VAL A 1 323 ? 3.431 -18.243 -36.604 1.00 94.44 323 VAL A O 1
ATOM 2566 N N . PRO A 1 324 ? 2.506 -19.852 -37.865 1.00 95.50 324 PRO A N 1
ATOM 2567 C CA . PRO A 1 324 ? 1.259 -19.138 -38.117 1.00 95.50 324 PRO A CA 1
ATOM 2568 C C . PRO A 1 324 ? 0.458 -18.951 -36.828 1.00 95.50 324 PRO A C 1
ATOM 2570 O O . PRO A 1 324 ? 0.325 -19.892 -36.044 1.00 95.50 324 PRO A O 1
ATOM 2573 N N . VAL A 1 325 ? -0.102 -17.756 -36.633 1.00 95.00 325 VAL A N 1
ATOM 2574 C CA . VAL A 1 325 ? -0.911 -17.418 -35.454 1.00 95.00 325 VAL A CA 1
ATOM 2575 C C . VAL A 1 325 ? -2.194 -16.723 -35.897 1.00 95.00 325 VAL A C 1
ATOM 2577 O O . VAL A 1 325 ? -2.146 -15.764 -36.670 1.00 95.00 325 VAL A O 1
ATOM 2580 N N . PHE A 1 326 ? -3.344 -17.202 -35.424 1.00 93.19 326 PHE A N 1
ATOM 2581 C CA . PHE A 1 326 ? -4.659 -16.656 -35.777 1.00 93.19 326 PHE A CA 1
ATOM 2582 C C . PHE A 1 326 ? -5.658 -16.743 -34.612 1.00 93.19 326 PHE A C 1
ATOM 2584 O O . PHE A 1 326 ? -5.493 -17.561 -33.710 1.00 93.19 326 PHE A O 1
ATOM 2591 N N . THR A 1 327 ? -6.687 -15.890 -34.631 1.00 89.88 327 THR A N 1
ATOM 2592 C CA . THR A 1 327 ? -7.821 -15.910 -33.686 1.00 89.88 327 THR A CA 1
ATOM 2593 C C . THR A 1 327 ? -8.975 -16.764 -34.226 1.00 89.88 327 THR A C 1
ATOM 2595 O O . THR A 1 327 ? -9.004 -17.107 -35.407 1.00 89.88 327 THR A O 1
ATOM 2598 N N . LEU A 1 328 ? -9.972 -17.072 -33.390 1.00 87.00 328 LEU A N 1
ATOM 2599 C CA . LEU A 1 328 ? -11.188 -17.816 -33.773 1.00 87.00 328 LEU A CA 1
ATOM 2600 C C . LEU A 1 328 ? -12.188 -17.006 -34.634 1.00 87.00 328 LEU A C 1
ATOM 2602 O O . LEU A 1 328 ? -13.384 -17.289 -34.647 1.00 87.00 328 LEU A O 1
ATOM 2606 N N . GLU A 1 329 ? -11.717 -15.999 -35.367 1.00 85.06 329 GLU A N 1
ATOM 2607 C CA . GLU A 1 329 ? -12.509 -15.241 -36.337 1.00 85.06 329 GLU A CA 1
ATOM 2608 C C . GLU A 1 329 ? -12.513 -15.953 -37.697 1.00 85.06 329 GLU A C 1
ATOM 2610 O O . GLU A 1 329 ? -11.475 -16.408 -38.187 1.00 85.06 329 GLU A O 1
ATOM 2615 N N . ALA A 1 330 ? -13.684 -16.050 -38.332 1.00 84.69 330 ALA A N 1
ATOM 2616 C CA . ALA A 1 330 ? -13.851 -16.852 -39.542 1.00 84.69 330 ALA A CA 1
ATOM 2617 C C . ALA A 1 330 ? -12.944 -16.403 -40.704 1.00 84.69 330 ALA A C 1
ATOM 2619 O O . ALA A 1 330 ? -12.396 -17.248 -41.406 1.00 84.69 330 ALA A O 1
ATOM 2620 N N . ASP A 1 331 ? -12.722 -15.101 -40.893 1.00 85.56 331 ASP A N 1
ATOM 2621 C CA . ASP A 1 331 ? -11.848 -14.564 -41.946 1.00 85.56 331 ASP A CA 1
ATOM 2622 C C . ASP A 1 331 ? -10.367 -14.932 -41.727 1.00 85.56 331 ASP A C 1
ATOM 2624 O O . ASP A 1 331 ? -9.645 -15.242 -42.684 1.00 85.56 331 ASP A O 1
ATOM 2628 N N . LYS A 1 332 ? -9.913 -14.962 -40.467 1.00 90.88 332 LYS A N 1
ATOM 2629 C CA . LYS A 1 332 ? -8.553 -15.384 -40.098 1.00 90.88 332 LYS A CA 1
ATOM 2630 C C . LYS A 1 332 ? -8.371 -16.881 -40.302 1.00 90.88 332 LYS A C 1
ATOM 2632 O O . LYS A 1 332 ? -7.381 -17.291 -40.911 1.00 90.88 332 LYS A O 1
ATOM 2637 N N . VAL A 1 333 ? -9.356 -17.675 -39.880 1.00 92.00 333 VAL A N 1
ATOM 2638 C CA . VAL A 1 333 ? -9.389 -19.128 -40.096 1.00 92.00 333 VAL A CA 1
ATOM 2639 C C . VAL A 1 333 ? -9.369 -19.453 -41.592 1.00 92.00 333 VAL A C 1
ATOM 2641 O O . VAL A 1 333 ? -8.562 -20.278 -42.013 1.00 92.00 333 VAL A O 1
ATOM 2644 N N . VAL A 1 334 ? -10.172 -18.761 -42.414 1.00 92.94 334 VAL A N 1
ATOM 2645 C CA . VAL A 1 334 ? -10.169 -18.905 -43.883 1.00 92.94 334 VAL A CA 1
ATOM 2646 C C . VAL A 1 334 ? -8.787 -18.619 -44.460 1.00 92.94 334 VAL A C 1
ATOM 2648 O O . VAL A 1 334 ? -8.273 -19.406 -45.255 1.00 92.94 334 VAL A O 1
ATOM 2651 N N . THR A 1 335 ? -8.180 -17.495 -44.075 1.00 92.31 335 THR A N 1
ATOM 2652 C CA . THR A 1 335 ? -6.879 -17.064 -44.609 1.00 92.31 335 THR A CA 1
ATOM 2653 C C . THR A 1 335 ? -5.791 -18.091 -44.296 1.00 92.31 335 THR A C 1
ATOM 2655 O O . THR A 1 335 ? -5.034 -18.498 -45.181 1.00 92.31 335 THR A O 1
ATOM 2658 N N . TRP A 1 336 ? -5.748 -18.567 -43.051 1.00 94.88 336 TRP A N 1
ATOM 2659 C CA . TRP A 1 336 ? -4.815 -19.604 -42.630 1.00 94.88 336 TRP A CA 1
ATOM 2660 C C . TRP A 1 336 ? -5.085 -20.949 -43.327 1.00 94.88 336 TRP A C 1
ATOM 2662 O O . TRP A 1 336 ? -4.155 -21.555 -43.863 1.00 94.88 336 TRP A O 1
ATOM 2672 N N . ALA A 1 337 ? -6.345 -21.388 -43.408 1.00 93.56 337 ALA A N 1
ATOM 2673 C CA . ALA A 1 337 ? -6.728 -22.636 -44.065 1.00 93.56 337 ALA A CA 1
ATOM 2674 C C . ALA A 1 337 ? -6.357 -22.635 -45.558 1.00 93.56 337 ALA A C 1
ATOM 2676 O O . ALA A 1 337 ? -5.848 -23.630 -46.076 1.00 93.56 337 ALA A O 1
ATOM 2677 N N . GLN A 1 338 ? -6.549 -21.511 -46.257 1.00 92.25 338 GLN A N 1
ATOM 2678 C CA . GLN A 1 338 ? -6.142 -21.353 -47.657 1.00 92.25 338 GLN A CA 1
ATOM 2679 C C . GLN A 1 338 ? -4.619 -21.395 -47.833 1.00 92.25 338 GLN A C 1
ATOM 2681 O O . GLN A 1 338 ? -4.139 -22.027 -48.778 1.00 92.25 338 GLN A O 1
ATOM 2686 N N . MET A 1 339 ? -3.865 -20.767 -46.924 1.00 93.81 339 MET A N 1
ATOM 2687 C CA . MET A 1 339 ? -2.400 -20.825 -46.915 1.00 93.81 339 MET A CA 1
ATOM 2688 C C . MET A 1 339 ? -1.914 -22.270 -46.738 1.00 93.81 339 MET A C 1
ATOM 2690 O O . MET A 1 339 ? -1.117 -22.749 -47.546 1.00 93.81 339 MET A O 1
ATOM 2694 N N . LEU A 1 340 ? -2.452 -22.995 -45.750 1.00 91.50 340 LEU A N 1
ATOM 2695 C CA . LEU A 1 340 ? -2.094 -24.391 -45.478 1.00 91.50 340 LEU A CA 1
ATOM 2696 C C . LEU A 1 340 ? -2.485 -25.337 -46.627 1.00 91.50 340 LEU A C 1
ATOM 2698 O O . LEU A 1 340 ? -1.785 -26.312 -46.901 1.00 91.50 340 LEU A O 1
ATOM 2702 N N . SER A 1 341 ? -3.567 -25.019 -47.341 1.00 89.25 341 SER A N 1
ATOM 2703 C CA . SER A 1 341 ? -4.006 -25.738 -48.545 1.00 89.25 341 SER A CA 1
ATOM 2704 C C . SER A 1 341 ? -3.127 -25.464 -49.772 1.00 89.25 341 SER A C 1
ATOM 2706 O O . SER A 1 341 ? -3.402 -25.997 -50.842 1.00 89.25 341 SER A O 1
ATOM 2708 N N . GLY A 1 342 ? -2.087 -24.630 -49.654 1.00 83.81 342 GLY A N 1
ATOM 2709 C CA . GLY A 1 342 ? -1.171 -24.305 -50.747 1.00 83.81 342 GLY A CA 1
ATOM 2710 C C . GLY A 1 342 ? -1.769 -23.381 -51.812 1.00 83.81 342 GLY A C 1
ATOM 2711 O O . GLY A 1 342 ? -1.284 -23.369 -52.944 1.00 83.81 342 GLY A O 1
ATOM 2712 N N . LYS A 1 343 ? -2.820 -22.608 -51.495 1.00 83.81 343 LYS A N 1
ATOM 2713 C CA . LYS A 1 343 ? -3.395 -21.639 -52.439 1.00 83.81 343 LYS A CA 1
ATOM 2714 C C . LYS A 1 343 ? -2.403 -20.490 -52.649 1.00 83.81 343 LYS A C 1
ATOM 2716 O O . LYS A 1 343 ? -2.203 -19.646 -51.776 1.00 83.81 343 LYS A O 1
ATOM 2721 N N . GLY A 1 344 ? -1.754 -20.479 -53.814 1.00 70.31 344 GLY A N 1
ATOM 2722 C CA . GLY A 1 344 ? -0.711 -19.510 -54.147 1.00 70.31 344 GLY A CA 1
ATOM 2723 C C . GLY A 1 344 ? -1.176 -18.056 -53.997 1.00 70.31 344 GLY A C 1
ATOM 2724 O O . GLY A 1 344 ? -2.245 -17.688 -54.471 1.00 70.31 344 GLY A O 1
ATOM 2725 N N . GLY A 1 345 ? -0.354 -17.230 -53.341 1.00 77.56 345 GLY A N 1
ATOM 2726 C CA . GLY A 1 345 ? -0.578 -15.787 -53.181 1.00 77.56 345 GLY A CA 1
ATOM 2727 C C . GLY A 1 345 ? -1.197 -15.366 -51.846 1.00 77.56 345 GLY A C 1
ATOM 2728 O O . GLY A 1 345 ? -1.185 -14.178 -51.535 1.00 77.56 345 GLY A O 1
ATOM 2729 N N . ILE A 1 346 ? -1.674 -16.313 -51.033 1.00 89.38 346 ILE A N 1
ATOM 2730 C CA . ILE A 1 346 ? -2.231 -16.021 -49.708 1.00 89.38 346 ILE A CA 1
ATOM 2731 C C . ILE A 1 346 ? -1.113 -15.901 -48.670 1.00 89.38 346 ILE A C 1
ATOM 2733 O O . ILE A 1 346 ? -0.246 -16.770 -48.563 1.00 89.38 346 ILE A O 1
ATOM 2737 N N . TRP A 1 347 ? -1.160 -14.822 -47.894 1.00 91.00 347 TRP A N 1
ATOM 2738 C CA . TRP A 1 347 ? -0.279 -14.574 -46.758 1.00 91.00 347 TRP A CA 1
ATOM 2739 C C . TRP A 1 347 ? -1.100 -14.612 -45.476 1.00 91.00 347 TRP A C 1
ATOM 2741 O O . TRP A 1 347 ? -2.120 -13.932 -45.383 1.00 91.00 347 TRP A O 1
ATOM 2751 N N . THR A 1 348 ? -0.640 -15.370 -44.485 1.00 92.00 348 THR A N 1
ATOM 2752 C CA . THR A 1 348 ? -1.220 -15.368 -43.139 1.00 92.00 348 THR A CA 1
ATOM 2753 C C . THR A 1 348 ? -0.289 -14.672 -42.162 1.00 92.00 348 THR A C 1
ATOM 2755 O O . THR A 1 348 ? 0.915 -14.582 -42.391 1.00 92.00 348 THR A O 1
ATOM 2758 N N . LEU A 1 349 ? -0.841 -14.191 -41.057 1.00 90.75 349 LEU A N 1
ATOM 2759 C CA . LEU A 1 349 ? -0.046 -13.678 -39.955 1.00 90.75 349 LEU A CA 1
ATOM 2760 C C . LEU A 1 349 ? 0.655 -14.828 -39.214 1.00 90.75 349 LEU A C 1
ATOM 2762 O O . LEU A 1 349 ? 0.100 -15.922 -39.073 1.00 90.75 349 LEU A O 1
ATOM 2766 N N . GLY A 1 350 ? 1.876 -14.584 -38.753 1.00 91.56 350 GLY A N 1
ATOM 2767 C CA . GLY A 1 350 ? 2.643 -15.517 -37.944 1.00 91.56 350 GLY A CA 1
ATOM 2768 C C . GLY A 1 350 ? 3.776 -14.828 -37.198 1.00 91.56 350 GLY A C 1
ATOM 2769 O O . GLY A 1 350 ? 3.963 -13.618 -37.303 1.00 91.56 350 GLY A O 1
ATOM 2770 N N . TYR A 1 351 ? 4.524 -15.619 -36.445 1.00 91.62 351 TYR A N 1
ATOM 2771 C CA . TYR A 1 351 ? 5.661 -15.166 -35.655 1.00 91.62 351 TYR A CA 1
ATOM 2772 C C . TYR A 1 351 ? 6.882 -16.046 -35.910 1.00 91.62 351 TYR A C 1
ATOM 2774 O O . TYR A 1 351 ? 6.748 -17.234 -36.218 1.00 91.62 351 TYR A O 1
ATOM 2782 N N . VAL A 1 352 ? 8.067 -15.454 -35.773 1.00 89.50 352 VAL A N 1
ATOM 2783 C CA . VAL A 1 352 ? 9.350 -16.163 -35.765 1.00 89.50 352 VAL A CA 1
ATOM 2784 C C . VAL A 1 352 ? 9.910 -16.155 -34.345 1.00 89.50 352 VAL A C 1
ATOM 2786 O O . VAL A 1 352 ? 10.257 -15.099 -33.816 1.00 89.50 352 VAL A O 1
ATOM 2789 N N . PHE A 1 353 ? 9.991 -17.334 -33.724 1.00 87.19 353 PHE A N 1
ATOM 2790 C CA . PHE A 1 353 ? 10.580 -17.512 -32.391 1.00 87.19 353 PHE A CA 1
ATOM 2791 C C . PHE A 1 353 ? 12.083 -17.796 -32.506 1.00 87.19 353 PHE A C 1
ATOM 2793 O O . PHE A 1 353 ? 12.483 -18.687 -33.258 1.00 87.19 353 PHE A O 1
ATOM 2800 N N . LYS A 1 354 ? 12.918 -17.057 -31.764 1.00 81.75 354 LYS A N 1
ATOM 2801 C CA . LYS A 1 354 ? 14.381 -17.242 -31.742 1.00 81.75 354 LYS A CA 1
ATOM 2802 C C . LYS A 1 354 ? 14.765 -18.438 -30.862 1.00 81.75 354 LYS A C 1
ATOM 2804 O O . LYS A 1 354 ? 14.223 -18.586 -29.770 1.00 81.75 354 LYS A O 1
ATOM 2809 N N . LEU A 1 355 ? 15.701 -19.264 -31.333 1.00 69.00 355 LEU A N 1
ATOM 2810 C CA . LEU A 1 355 ? 16.185 -20.462 -30.626 1.00 69.00 355 LEU A CA 1
ATOM 2811 C C . LEU A 1 355 ? 17.166 -20.145 -29.485 1.00 69.00 355 LEU A C 1
ATOM 2813 O O . LEU A 1 355 ? 17.118 -20.805 -28.453 1.00 69.00 355 LEU A O 1
ATOM 2817 N N . ASP A 1 356 ? 17.976 -19.092 -29.637 1.00 54.84 356 ASP A N 1
ATOM 2818 C CA . ASP A 1 356 ? 19.023 -18.687 -28.683 1.00 54.84 356 ASP A CA 1
ATOM 2819 C C . ASP A 1 356 ? 18.551 -17.624 -27.676 1.00 54.84 356 ASP A C 1
ATOM 2821 O O . ASP A 1 356 ? 19.306 -16.727 -27.292 1.00 54.84 356 ASP A O 1
ATOM 2825 N N . ALA A 1 357 ? 17.289 -17.672 -27.243 1.00 49.41 357 ALA A N 1
ATOM 2826 C CA . ALA A 1 357 ? 16.882 -16.846 -26.113 1.00 49.41 357 ALA A CA 1
ATOM 2827 C C . ALA A 1 357 ? 17.578 -17.398 -24.860 1.00 49.41 357 ALA A C 1
ATOM 2829 O O . ALA A 1 357 ? 17.139 -18.390 -24.280 1.00 49.41 357 ALA A O 1
ATOM 2830 N N . THR A 1 358 ? 18.686 -16.772 -24.454 1.00 42.09 358 THR A N 1
ATOM 2831 C CA . THR A 1 358 ? 19.233 -16.948 -23.107 1.00 42.09 358 THR A CA 1
ATOM 2832 C C . THR A 1 358 ? 18.080 -16.835 -22.106 1.00 42.09 358 THR A C 1
ATOM 2834 O O . THR A 1 358 ? 17.200 -15.989 -22.303 1.00 42.09 358 THR A O 1
ATOM 2837 N N . PRO A 1 359 ? 18.028 -17.667 -21.048 1.00 42.97 359 PRO A N 1
ATOM 2838 C CA . PRO A 1 359 ? 17.088 -17.446 -19.961 1.00 42.97 359 PRO A CA 1
ATOM 2839 C C . PRO A 1 359 ? 17.445 -16.098 -19.330 1.00 42.97 359 PRO A C 1
ATOM 2841 O O . PRO A 1 359 ? 18.342 -15.988 -18.499 1.00 42.97 359 PRO A O 1
ATOM 2844 N N . VAL A 1 360 ? 16.803 -15.036 -19.812 1.00 41.25 360 VAL A N 1
ATOM 2845 C CA . VAL A 1 360 ? 16.915 -13.699 -19.245 1.00 41.25 360 VAL A CA 1
ATOM 2846 C C . VAL A 1 360 ? 16.386 -13.798 -17.820 1.00 41.25 360 VAL A C 1
ATOM 2848 O O . VAL A 1 360 ? 15.349 -14.427 -17.600 1.00 41.25 360 VAL A O 1
ATOM 2851 N N . ASN A 1 361 ? 17.134 -13.212 -16.878 1.00 36.00 361 ASN A N 1
ATOM 2852 C CA . ASN A 1 361 ? 16.805 -13.081 -15.458 1.00 36.00 361 ASN A CA 1
ATOM 2853 C C . ASN A 1 361 ? 15.294 -13.069 -15.196 1.00 36.00 361 ASN A C 1
ATOM 2855 O O . ASN A 1 361 ? 14.548 -12.356 -15.876 1.00 36.00 361 ASN A O 1
ATOM 2859 N N . LYS A 1 362 ? 14.879 -13.783 -14.139 1.00 39.66 362 LYS A N 1
ATOM 2860 C CA . LYS A 1 362 ? 13.504 -13.839 -13.602 1.00 39.66 362 LYS A CA 1
ATOM 2861 C C . LYS A 1 362 ? 12.870 -12.456 -13.325 1.00 39.66 362 LYS A C 1
ATOM 2863 O O . LYS A 1 362 ? 11.677 -12.399 -13.044 1.00 39.66 362 LYS A O 1
ATOM 2868 N N . ASP A 1 363 ? 13.619 -11.367 -13.492 1.00 32.09 363 ASP A N 1
ATOM 2869 C CA . ASP A 1 363 ? 13.283 -10.016 -13.049 1.00 32.09 363 ASP A CA 1
ATOM 2870 C C . ASP A 1 363 ? 12.694 -9.085 -14.124 1.00 32.09 363 ASP A C 1
ATOM 2872 O O . ASP A 1 363 ? 12.107 -8.068 -13.774 1.00 32.09 363 ASP A O 1
ATOM 2876 N N . ASN A 1 364 ? 12.726 -9.416 -15.422 1.00 31.39 364 ASN A N 1
ATOM 2877 C CA . ASN A 1 364 ? 12.097 -8.557 -16.447 1.00 31.39 364 ASN A CA 1
ATOM 2878 C C . ASN A 1 364 ? 10.681 -9.030 -16.812 1.00 31.39 364 ASN A C 1
ATOM 2880 O O . ASN A 1 364 ? 10.361 -9.455 -17.932 1.00 31.39 364 ASN A O 1
ATOM 2884 N N . GLY A 1 365 ? 9.812 -8.949 -15.804 1.00 33.94 365 GLY A N 1
ATOM 2885 C CA . GLY A 1 365 ? 8.381 -9.184 -15.892 1.00 33.94 365 GLY A CA 1
ATOM 2886 C C . GLY A 1 365 ? 7.642 -8.037 -16.581 1.00 33.94 365 GLY A C 1
ATOM 2887 O O . GLY A 1 365 ? 7.049 -7.206 -15.921 1.00 33.94 365 GLY A O 1
ATOM 2888 N N . LEU A 1 366 ? 7.539 -8.043 -17.909 1.00 34.06 366 LEU A N 1
ATOM 2889 C CA . LEU A 1 366 ? 6.617 -7.132 -18.623 1.00 34.06 366 LEU A CA 1
ATOM 2890 C C . LEU A 1 366 ? 5.122 -7.447 -18.381 1.00 34.06 366 LEU A C 1
ATOM 2892 O O . LEU A 1 366 ? 4.259 -6.665 -18.761 1.00 34.06 366 LEU A O 1
ATOM 2896 N N . PHE A 1 367 ? 4.819 -8.565 -17.711 1.00 35.88 367 PHE A N 1
ATOM 2897 C CA . PHE A 1 367 ? 3.494 -8.898 -17.159 1.00 35.88 367 PHE A CA 1
ATOM 2898 C C . PHE A 1 367 ? 3.509 -9.241 -15.664 1.00 35.88 367 PHE A C 1
ATOM 2900 O O . PHE A 1 367 ? 2.460 -9.508 -15.092 1.00 35.88 367 PHE A O 1
ATOM 2907 N N . ASN A 1 368 ? 4.698 -9.255 -15.058 1.00 35.53 368 ASN A N 1
ATOM 2908 C CA . ASN A 1 368 ? 4.901 -9.368 -13.614 1.00 35.53 368 ASN A CA 1
ATOM 2909 C C . ASN A 1 368 ? 5.681 -8.135 -13.138 1.00 35.53 368 ASN A C 1
ATOM 2911 O O . ASN A 1 368 ? 6.572 -8.251 -12.302 1.00 35.53 368 ASN A O 1
ATOM 2915 N N . LEU A 1 369 ? 5.373 -6.951 -13.679 1.00 31.25 369 LEU A N 1
ATOM 2916 C CA . LEU A 1 369 ? 5.651 -5.740 -12.926 1.00 31.25 369 LEU A CA 1
ATOM 2917 C C . LEU A 1 369 ? 4.831 -5.922 -11.673 1.00 31.25 369 LEU A C 1
ATOM 2919 O O . LEU A 1 369 ? 3.611 -6.026 -11.789 1.00 31.25 369 LEU A O 1
ATOM 2923 N N . ALA A 1 370 ? 5.526 -6.065 -10.552 1.00 35.97 370 ALA A N 1
ATOM 2924 C CA . ALA A 1 370 ? 5.028 -6.018 -9.199 1.00 35.97 370 ALA A CA 1
ATOM 2925 C C . ALA A 1 370 ? 3.753 -5.167 -9.121 1.00 35.97 370 ALA A C 1
ATOM 2927 O O . ALA A 1 370 ? 3.751 -3.965 -8.893 1.00 35.97 370 ALA A O 1
ATOM 2928 N N . HIS A 1 371 ? 2.625 -5.835 -9.329 1.00 43.06 371 HIS A N 1
ATOM 2929 C CA . HIS A 1 371 ? 1.305 -5.346 -9.005 1.00 43.06 371 HIS A CA 1
ATOM 2930 C C . HIS A 1 371 ? 1.088 -5.559 -7.497 1.00 43.06 371 HIS A C 1
ATOM 2932 O O . HIS A 1 371 ? -0.050 -5.625 -7.053 1.00 43.06 371 HIS A O 1
ATOM 2938 N N . SER A 1 372 ? 2.150 -5.635 -6.697 1.00 44.94 372 SER A N 1
ATOM 2939 C CA . SER A 1 372 ? 2.111 -5.399 -5.260 1.00 44.94 372 SER A CA 1
ATOM 2940 C C . SER A 1 372 ? 2.242 -3.905 -4.934 1.00 44.94 372 SER A C 1
ATOM 2942 O O . SER A 1 372 ? 1.664 -3.480 -3.945 1.00 44.94 372 SER A O 1
ATOM 2944 N N . ASP A 1 373 ? 2.891 -3.103 -5.794 1.00 49.50 373 ASP A N 1
ATOM 2945 C CA . ASP A 1 373 ? 3.359 -1.758 -5.397 1.00 49.50 373 ASP A CA 1
ATOM 2946 C C . ASP A 1 373 ? 2.569 -0.596 -6.030 1.00 49.50 373 ASP A C 1
ATOM 2948 O O . ASP A 1 373 ? 2.666 0.534 -5.565 1.00 49.50 373 ASP A O 1
ATOM 2952 N N . LEU A 1 374 ? 1.765 -0.852 -7.074 1.00 61.53 374 LEU A N 1
ATOM 2953 C CA . LEU A 1 374 ? 0.891 0.172 -7.671 1.00 61.53 374 LEU A CA 1
ATOM 2954 C C . LEU A 1 374 ? -0.324 0.441 -6.782 1.00 61.53 374 LEU A C 1
ATOM 2956 O O . LEU A 1 374 ? -0.985 -0.507 -6.327 1.00 61.53 374 LEU A O 1
ATOM 2960 N N . SER A 1 375 ? -0.675 1.713 -6.619 1.00 76.88 375 SER A N 1
ATOM 2961 C CA . SER A 1 375 ? -1.879 2.117 -5.896 1.00 76.88 375 SER A CA 1
ATOM 2962 C C . SER A 1 375 ? -3.150 1.659 -6.626 1.00 76.88 375 SER A C 1
ATOM 2964 O O . SER A 1 375 ? -3.145 1.346 -7.823 1.00 76.88 375 SER A O 1
ATOM 2966 N N . ALA A 1 376 ? -4.279 1.606 -5.915 1.00 79.25 376 ALA A N 1
ATOM 2967 C CA . ALA A 1 376 ? -5.573 1.275 -6.515 1.00 79.25 376 ALA A CA 1
ATOM 2968 C C . ALA A 1 376 ? -5.936 2.213 -7.685 1.00 79.25 376 ALA A C 1
ATOM 2970 O O . ALA A 1 376 ? -6.486 1.776 -8.698 1.00 79.25 376 ALA A O 1
ATOM 2971 N N . GLU A 1 377 ? -5.578 3.492 -7.569 1.00 80.19 377 GLU A N 1
ATOM 2972 C CA . GLU A 1 377 ? -5.850 4.532 -8.562 1.00 80.19 377 GLU A CA 1
ATOM 2973 C C . GLU A 1 377 ? -5.015 4.324 -9.823 1.00 80.19 377 GLU A C 1
ATOM 2975 O O . GLU A 1 377 ? -5.555 4.324 -10.931 1.00 80.19 377 GLU A O 1
ATOM 2980 N N . GLU A 1 378 ? -3.722 4.043 -9.662 1.00 76.94 378 GLU A N 1
ATOM 2981 C CA . GLU A 1 378 ? -2.812 3.737 -10.767 1.00 76.94 378 GLU A CA 1
ATOM 2982 C C . GLU A 1 378 ? -3.256 2.484 -11.530 1.00 76.94 378 GLU A C 1
ATOM 2984 O O . GLU A 1 378 ? -3.242 2.474 -12.762 1.00 76.94 378 GLU A O 1
ATOM 2989 N N . ARG A 1 379 ? -3.735 1.449 -10.828 1.00 79.62 379 ARG A N 1
ATOM 2990 C CA . ARG A 1 379 ? -4.283 0.229 -11.451 1.00 79.62 379 ARG A CA 1
ATOM 2991 C C . ARG A 1 379 ? -5.512 0.511 -12.292 1.00 79.62 379 ARG A C 1
ATOM 2993 O O . ARG A 1 379 ? -5.604 0.054 -13.432 1.00 79.62 379 ARG A O 1
ATOM 3000 N N . VAL A 1 380 ? -6.465 1.259 -11.739 1.00 82.75 380 VAL A N 1
ATOM 3001 C CA . VAL A 1 380 ? -7.703 1.600 -12.445 1.00 82.75 380 VAL A CA 1
ATOM 3002 C C . VAL A 1 380 ? -7.400 2.490 -13.646 1.00 82.75 380 VAL A C 1
ATOM 3004 O O . VAL A 1 380 ? -7.991 2.283 -14.706 1.00 82.75 380 VAL A O 1
ATOM 3007 N N . GLN A 1 381 ? -6.459 3.430 -13.535 1.00 76.94 381 GLN A N 1
ATOM 3008 C CA . GLN A 1 381 ? -6.045 4.268 -14.662 1.00 76.94 381 GLN A CA 1
ATOM 3009 C C . GLN A 1 381 ? -5.307 3.466 -15.738 1.00 76.94 381 GLN A C 1
ATOM 3011 O O . GLN A 1 381 ? -5.677 3.541 -16.911 1.00 76.94 381 GLN A O 1
ATOM 3016 N N . ALA A 1 382 ? -4.348 2.617 -15.362 1.00 71.19 382 ALA A N 1
ATOM 3017 C CA . ALA A 1 382 ? -3.653 1.729 -16.293 1.00 71.19 382 ALA A CA 1
ATOM 3018 C C . ALA A 1 382 ? -4.632 0.799 -17.029 1.00 71.19 382 ALA A C 1
ATOM 3020 O O . ALA A 1 382 ? -4.544 0.612 -18.248 1.00 71.19 382 ALA A O 1
ATOM 3021 N N . PHE A 1 383 ? -5.629 0.268 -16.318 1.00 81.44 383 PHE A N 1
ATOM 3022 C CA . PHE A 1 383 ? -6.711 -0.486 -16.933 1.00 81.44 383 PHE A CA 1
ATOM 3023 C C . PHE A 1 383 ? -7.561 0.395 -17.860 1.00 81.44 383 PHE A C 1
ATOM 3025 O O . PHE A 1 383 ? -7.808 0.009 -18.996 1.00 81.44 383 PHE A O 1
ATOM 3032 N N . ARG A 1 384 ? -7.966 1.604 -17.452 1.00 78.38 384 ARG A N 1
ATOM 3033 C CA . ARG A 1 384 ? -8.806 2.499 -18.273 1.00 78.38 384 ARG A CA 1
ATOM 3034 C C . ARG A 1 384 ? -8.152 2.917 -19.587 1.00 78.38 384 ARG A C 1
ATOM 3036 O O . ARG A 1 384 ? -8.853 3.006 -20.595 1.00 78.38 384 ARG A O 1
ATOM 3043 N N . VAL A 1 385 ? -6.842 3.153 -19.569 1.00 72.19 385 VAL A N 1
ATOM 3044 C CA . VAL A 1 385 ? -6.048 3.519 -20.752 1.00 72.19 385 VAL A CA 1
ATOM 3045 C C . VAL A 1 385 ? -5.956 2.354 -21.737 1.00 72.19 385 VAL A C 1
ATOM 3047 O O . VAL A 1 385 ? -5.890 2.563 -22.947 1.00 72.19 385 VAL A O 1
ATOM 3050 N N . THR A 1 386 ? -5.954 1.118 -21.236 1.00 64.00 386 THR A N 1
ATOM 3051 C CA . THR A 1 386 ? -5.605 -0.057 -22.042 1.00 64.00 386 THR A CA 1
ATOM 3052 C C . THR A 1 386 ? -6.778 -0.975 -22.374 1.00 64.00 386 THR A C 1
ATOM 3054 O O . THR A 1 386 ? -6.703 -1.714 -23.354 1.00 64.00 386 THR A O 1
ATOM 3057 N N . ALA A 1 387 ? -7.863 -0.915 -21.603 1.00 76.94 387 ALA A N 1
ATOM 3058 C CA . ALA A 1 387 ? -9.035 -1.762 -21.752 1.00 76.94 387 ALA A CA 1
ATOM 3059 C C . ALA A 1 387 ? -10.062 -1.186 -22.736 1.00 76.94 387 ALA A C 1
ATOM 3061 O O . ALA A 1 387 ? -10.331 0.025 -22.800 1.00 76.94 387 ALA A O 1
ATOM 3062 N N . SER A 1 388 ? -10.717 -2.089 -23.465 1.00 79.81 388 SER A N 1
ATOM 3063 C CA . SER A 1 388 ? -11.816 -1.743 -24.362 1.00 79.81 388 SER A CA 1
ATOM 3064 C C . SER A 1 388 ? -12.966 -1.049 -23.606 1.00 79.81 388 SER A C 1
ATOM 3066 O O . SER A 1 388 ? -13.179 -1.294 -22.413 1.00 79.81 388 SER A O 1
ATOM 3068 N N . PRO A 1 389 ? -13.769 -0.190 -24.270 1.00 80.62 389 PRO A N 1
ATOM 3069 C CA . PRO A 1 389 ? -14.934 0.433 -23.637 1.00 80.62 389 PRO A CA 1
ATOM 3070 C C . PRO A 1 389 ? -15.910 -0.591 -23.038 1.00 80.62 389 PRO A C 1
ATOM 3072 O O . PRO A 1 389 ? -16.528 -0.331 -22.008 1.00 80.62 389 PRO A O 1
ATOM 3075 N N . MET A 1 390 ? -16.029 -1.770 -23.660 1.00 81.69 390 MET A N 1
ATOM 3076 C CA . MET A 1 390 ? -16.880 -2.854 -23.172 1.00 81.69 390 MET A CA 1
ATOM 3077 C C . MET A 1 390 ? -16.295 -3.533 -21.926 1.00 81.69 390 MET A C 1
ATOM 3079 O O . MET A 1 390 ? -17.039 -3.786 -20.981 1.00 81.69 390 MET A O 1
ATOM 3083 N N . ALA A 1 391 ? -14.979 -3.770 -21.875 1.00 83.75 391 ALA A N 1
ATOM 3084 C CA . ALA A 1 391 ? -14.315 -4.288 -20.677 1.00 83.75 391 ALA A CA 1
ATOM 3085 C C . ALA A 1 391 ? -14.391 -3.298 -19.504 1.00 83.75 391 ALA A C 1
ATOM 3087 O O . ALA A 1 391 ? -14.630 -3.714 -18.375 1.00 83.75 391 ALA A O 1
ATOM 3088 N N . ARG A 1 392 ? -14.295 -1.986 -19.764 1.00 85.88 392 ARG A N 1
ATOM 3089 C CA . ARG A 1 392 ? -14.514 -0.938 -18.749 1.00 85.88 392 ARG A CA 1
ATOM 3090 C C . ARG A 1 392 ? -15.934 -0.955 -18.183 1.00 85.88 392 ARG A C 1
ATOM 3092 O O . ARG A 1 392 ? -16.102 -0.928 -16.967 1.00 85.88 392 ARG A O 1
ATOM 3099 N N . LYS A 1 393 ? -16.948 -1.052 -19.052 1.00 85.12 393 LYS A N 1
ATOM 3100 C CA . LYS A 1 393 ? -18.352 -1.197 -18.628 1.00 85.12 393 LYS A CA 1
ATOM 3101 C C . LYS A 1 393 ? -18.557 -2.465 -17.801 1.00 85.12 393 LYS A C 1
ATOM 3103 O O . LYS A 1 393 ? -19.169 -2.403 -16.741 1.00 85.12 393 LYS A O 1
ATOM 3108 N N . LEU A 1 394 ? -18.015 -3.596 -18.256 1.00 87.44 394 LEU A N 1
ATOM 3109 C CA . LEU A 1 394 ? -18.097 -4.866 -17.538 1.00 87.44 394 LEU A CA 1
ATOM 3110 C C . LEU A 1 394 ? -17.417 -4.787 -16.164 1.00 87.44 394 LEU A C 1
ATOM 3112 O O . LEU A 1 394 ? -18.015 -5.218 -15.187 1.00 87.44 394 LEU A O 1
ATOM 3116 N N . ALA A 1 395 ? -16.220 -4.201 -16.067 1.00 87.38 395 ALA A N 1
ATOM 3117 C CA . ALA A 1 395 ? -15.516 -4.010 -14.798 1.00 87.38 395 ALA A CA 1
ATOM 3118 C C . ALA A 1 395 ? -16.341 -3.179 -13.801 1.00 87.38 395 ALA A C 1
ATOM 3120 O O . ALA A 1 395 ? -16.441 -3.556 -12.638 1.00 87.38 395 ALA A O 1
ATOM 3121 N N . GLY A 1 396 ? -16.991 -2.105 -14.263 1.00 85.75 396 GLY A N 1
ATOM 3122 C CA . GLY A 1 396 ? -17.892 -1.302 -13.431 1.00 85.75 396 GLY A CA 1
ATOM 3123 C C . GLY A 1 396 ? -19.118 -2.083 -12.932 1.00 85.75 396 GLY A C 1
ATOM 3124 O O . GLY A 1 396 ? -19.446 -2.040 -11.745 1.00 85.75 396 GLY A O 1
ATOM 3125 N N . LEU A 1 397 ? -19.775 -2.854 -13.807 1.00 84.38 397 LEU A N 1
ATOM 3126 C CA . LEU A 1 397 ? -20.913 -3.692 -13.400 1.00 84.38 397 LEU A CA 1
ATOM 3127 C C . LEU A 1 397 ? -20.489 -4.815 -12.440 1.00 84.38 397 LEU A C 1
ATOM 3129 O O . LEU A 1 397 ? -21.213 -5.115 -11.497 1.00 84.38 397 LEU A O 1
ATOM 3133 N N . LEU A 1 398 ? -19.305 -5.404 -12.635 1.00 84.00 398 LEU A N 1
ATOM 3134 C CA . LEU A 1 398 ? -18.753 -6.418 -11.732 1.00 84.00 398 LEU A CA 1
ATOM 3135 C C . LEU A 1 398 ? -18.346 -5.842 -10.373 1.00 84.00 398 LEU A C 1
ATOM 3137 O O . LEU A 1 398 ? -18.507 -6.521 -9.366 1.00 84.00 398 LEU A O 1
ATOM 3141 N N . ALA A 1 399 ? -17.881 -4.591 -10.317 1.00 83.62 399 ALA A N 1
ATOM 3142 C CA . ALA A 1 399 ? -17.604 -3.900 -9.055 1.00 83.62 399 ALA A CA 1
ATOM 3143 C C . ALA A 1 399 ? -18.868 -3.733 -8.195 1.00 83.62 399 ALA A C 1
ATOM 3145 O O . ALA A 1 399 ? -18.793 -3.767 -6.966 1.00 83.62 399 ALA A O 1
ATOM 3146 N N . SER A 1 400 ? -20.026 -3.652 -8.858 1.00 75.56 400 SER A N 1
ATOM 3147 C CA . SER A 1 400 ? -21.356 -3.596 -8.242 1.00 75.56 400 SER A CA 1
ATOM 3148 C C . SER A 1 400 ? -21.894 -4.973 -7.819 1.00 75.56 400 SER A C 1
ATOM 3150 O O . SER A 1 400 ? -22.909 -5.044 -7.130 1.00 75.56 400 SER A O 1
ATOM 3152 N N . ALA A 1 401 ? -21.248 -6.070 -8.233 1.00 69.38 401 ALA A N 1
ATOM 3153 C CA . ALA A 1 401 ? -21.674 -7.425 -7.904 1.00 69.38 401 ALA A CA 1
ATOM 3154 C C . ALA A 1 401 ? -21.112 -7.869 -6.537 1.00 69.38 401 ALA A C 1
ATOM 3156 O O . ALA A 1 401 ? -19.923 -7.666 -6.265 1.00 69.38 401 ALA A O 1
ATOM 3157 N N . PRO A 1 402 ? -21.923 -8.526 -5.686 1.00 56.97 402 PRO A N 1
ATOM 3158 C CA . PRO A 1 402 ? -21.501 -8.920 -4.345 1.00 56.97 402 PRO A CA 1
ATOM 3159 C C . PRO A 1 402 ? -20.444 -10.035 -4.331 1.00 56.97 402 PRO A C 1
ATOM 3161 O O . PRO A 1 402 ? -19.589 -10.074 -3.456 1.00 56.97 402 PRO A O 1
ATOM 3164 N N . VAL A 1 403 ? -20.461 -10.925 -5.324 1.00 65.62 403 VAL A N 1
ATOM 3165 C CA . VAL A 1 403 ? -19.442 -11.964 -5.524 1.00 65.62 403 VAL A CA 1
ATOM 3166 C C . VAL A 1 403 ? -19.067 -11.977 -6.999 1.00 65.62 403 VAL A C 1
ATOM 3168 O O . VAL A 1 403 ? -19.941 -11.854 -7.859 1.00 65.62 403 VAL A O 1
ATOM 3171 N N . ILE A 1 404 ? -17.779 -12.132 -7.307 1.00 72.81 404 ILE A N 1
ATOM 3172 C CA . ILE A 1 404 ? -17.305 -12.245 -8.688 1.00 72.81 404 ILE A CA 1
ATOM 3173 C C . ILE A 1 404 ? -16.972 -13.709 -8.945 1.00 72.81 404 ILE A C 1
ATOM 3175 O O . ILE A 1 404 ? -15.977 -14.239 -8.462 1.00 72.81 404 ILE A O 1
ATOM 3179 N N . SER A 1 405 ? -17.823 -14.369 -9.717 1.00 72.75 405 SER A N 1
ATOM 3180 C CA . SER A 1 405 ? -17.603 -15.725 -10.218 1.00 72.75 405 SER A CA 1
ATOM 3181 C C . SER A 1 405 ? -17.963 -15.775 -11.699 1.00 72.75 405 SER A C 1
ATOM 3183 O O . SER A 1 405 ? -18.750 -14.953 -12.182 1.00 72.75 405 SER A O 1
ATOM 3185 N N . LEU A 1 406 ? -17.410 -16.730 -12.450 1.00 72.94 406 LEU A N 1
ATOM 3186 C CA . LEU A 1 406 ? -17.725 -16.857 -13.878 1.00 72.94 406 LEU A CA 1
ATOM 3187 C C . LEU A 1 406 ? -19.239 -16.990 -14.163 1.00 72.94 406 LEU A C 1
ATOM 3189 O O . LEU A 1 406 ? -19.694 -16.352 -15.115 1.00 72.94 406 LEU A O 1
ATOM 3193 N N . PRO A 1 407 ? -20.048 -17.709 -13.358 1.00 67.00 407 PRO A N 1
ATOM 3194 C CA . PRO A 1 407 ? -21.506 -17.713 -13.487 1.00 67.00 407 PRO A CA 1
ATOM 3195 C C . PRO A 1 407 ? -22.148 -16.324 -13.383 1.00 67.00 407 PRO A C 1
ATOM 3197 O O . PRO A 1 407 ? -22.997 -15.980 -14.203 1.00 67.00 407 PRO A O 1
ATOM 3200 N N . ILE A 1 408 ? -21.719 -15.501 -12.422 1.00 72.56 408 ILE A N 1
ATOM 3201 C CA . ILE A 1 408 ? -22.248 -14.141 -12.230 1.00 72.56 408 ILE A CA 1
ATOM 3202 C C . ILE A 1 408 ? -21.800 -13.223 -13.374 1.00 72.56 408 ILE A C 1
ATOM 3204 O O . ILE A 1 408 ? -22.595 -12.436 -13.887 1.00 72.56 408 ILE A O 1
ATOM 3208 N N . VAL A 1 409 ? -20.560 -13.373 -13.850 1.00 76.88 409 VAL A N 1
ATOM 3209 C CA . VAL A 1 409 ? -20.063 -12.658 -15.037 1.00 76.88 409 VAL A CA 1
ATOM 3210 C C . VAL A 1 409 ? -20.909 -12.996 -16.271 1.00 76.88 409 VAL A C 1
ATOM 3212 O O . VAL A 1 409 ? -21.265 -12.096 -17.034 1.00 76.88 409 VAL A O 1
ATOM 3215 N N . ARG A 1 410 ? -21.263 -14.276 -16.470 1.00 73.75 410 ARG A N 1
ATOM 3216 C CA . ARG A 1 410 ? -22.146 -14.717 -17.567 1.00 73.75 410 ARG A CA 1
ATOM 3217 C C . ARG A 1 410 ? -23.550 -14.130 -17.425 1.00 73.75 410 ARG A C 1
ATOM 3219 O O . ARG A 1 410 ? -24.069 -13.611 -18.408 1.00 73.75 410 ARG A O 1
ATOM 3226 N N . LEU A 1 411 ? -24.112 -14.135 -16.216 1.00 72.88 411 LEU A N 1
ATOM 3227 C CA . LEU A 1 411 ? -25.425 -13.553 -15.931 1.00 72.88 411 LEU A CA 1
ATOM 3228 C C . LEU A 1 411 ? -25.470 -12.055 -16.266 1.00 72.88 411 LEU A C 1
ATOM 3230 O O . LEU A 1 411 ? -26.345 -11.617 -17.009 1.00 72.88 411 LEU A O 1
ATOM 3234 N N . ILE A 1 412 ? -24.502 -11.276 -15.775 1.00 78.31 412 ILE A N 1
ATOM 3235 C CA . ILE A 1 412 ? -24.416 -9.831 -16.047 1.00 78.31 412 ILE A CA 1
ATOM 3236 C C . ILE A 1 412 ? -24.240 -9.580 -17.548 1.00 78.31 412 ILE A C 1
ATOM 3238 O O . ILE A 1 412 ? -24.847 -8.667 -18.110 1.00 78.31 412 ILE A O 1
ATOM 3242 N N . ARG A 1 413 ? -23.444 -10.411 -18.228 1.00 81.31 413 ARG A N 1
ATOM 3243 C CA . ARG A 1 413 ? -23.277 -10.339 -19.681 1.00 81.31 413 ARG A CA 1
ATOM 3244 C C . ARG A 1 413 ? -24.597 -10.569 -20.419 1.00 81.31 413 ARG A C 1
ATOM 3246 O O . ARG A 1 413 ? -24.940 -9.777 -21.286 1.00 81.31 413 ARG A O 1
ATOM 3253 N N . GLU A 1 414 ? -25.347 -11.610 -20.079 1.00 72.94 414 GLU A N 1
ATOM 3254 C CA . GLU A 1 414 ? -26.613 -11.935 -20.749 1.00 72.94 414 GLU A CA 1
ATOM 3255 C C . GLU A 1 414 ? -27.717 -10.911 -20.473 1.00 72.94 414 GLU A C 1
ATOM 3257 O O . GLU A 1 414 ? -28.441 -10.515 -21.391 1.00 72.94 414 GLU A O 1
ATOM 3262 N N . ALA A 1 415 ? -27.826 -10.462 -19.223 1.00 75.06 415 ALA A N 1
ATOM 3263 C CA . ALA A 1 415 ? -28.877 -9.548 -18.801 1.00 75.06 415 ALA A CA 1
ATOM 3264 C C . ALA A 1 415 ? -28.603 -8.098 -19.229 1.00 75.06 415 ALA A C 1
ATOM 3266 O O . ALA A 1 415 ? -29.526 -7.395 -19.638 1.00 75.06 415 ALA A O 1
ATOM 3267 N N . MET A 1 416 ? -27.343 -7.646 -19.167 1.00 77.62 416 MET A N 1
ATOM 3268 C CA . MET A 1 416 ? -27.008 -6.217 -19.247 1.00 77.62 416 MET A CA 1
ATOM 3269 C C . MET A 1 416 ? -26.021 -5.848 -20.360 1.00 77.62 416 MET A C 1
ATOM 3271 O O . MET A 1 416 ? -26.029 -4.705 -20.811 1.00 77.62 416 MET A O 1
ATOM 3275 N N . LEU A 1 417 ? -25.177 -6.776 -20.827 1.00 80.94 417 LEU A N 1
ATOM 3276 C CA . LEU A 1 417 ? -24.135 -6.509 -21.831 1.00 80.94 417 LEU A CA 1
ATOM 3277 C C . LEU A 1 417 ? -24.134 -7.562 -22.950 1.00 80.94 417 LEU A C 1
ATOM 3279 O O . LEU A 1 417 ? -23.140 -8.265 -23.149 1.00 80.94 417 LEU A O 1
ATOM 3283 N N . LYS A 1 418 ? -25.234 -7.649 -23.709 1.00 70.56 418 LYS A N 1
ATOM 3284 C CA . LYS A 1 418 ? -25.433 -8.662 -24.769 1.00 70.56 418 LYS A CA 1
ATOM 3285 C C . LYS A 1 418 ? -24.328 -8.675 -25.834 1.00 70.56 418 LYS A C 1
ATOM 3287 O O . LYS A 1 418 ? -24.003 -9.729 -26.372 1.00 70.56 418 LYS A O 1
ATOM 3292 N N . ASP A 1 419 ? -23.705 -7.525 -26.089 1.00 71.75 419 ASP A N 1
ATOM 3293 C CA . ASP A 1 419 ? -22.608 -7.393 -27.055 1.00 71.75 419 ASP A CA 1
ATOM 3294 C C . ASP A 1 419 ? -21.239 -7.819 -26.502 1.00 71.75 419 ASP A C 1
ATOM 3296 O O . ASP A 1 419 ? -20.275 -7.956 -27.265 1.00 71.75 419 ASP A O 1
ATOM 3300 N N . SER A 1 420 ? -21.119 -8.031 -25.187 1.00 77.94 420 SER A N 1
ATOM 3301 C CA . SER A 1 420 ? -19.846 -8.366 -24.561 1.00 77.94 420 SER A CA 1
ATOM 3302 C C . SER A 1 420 ? -19.398 -9.789 -24.914 1.00 77.94 420 SER A C 1
ATOM 3304 O O . SER A 1 420 ? -20.171 -10.744 -24.914 1.00 77.94 420 SER A O 1
ATOM 3306 N N . GLN A 1 421 ? -18.117 -9.929 -25.253 1.00 72.75 421 GLN A N 1
ATOM 3307 C CA . GLN A 1 421 ? -17.461 -11.170 -25.633 1.00 72.75 421 GLN A CA 1
ATOM 3308 C C . GLN A 1 421 ? -16.581 -11.691 -24.496 1.00 72.75 421 GLN A C 1
ATOM 3310 O O . GLN A 1 421 ? -16.189 -10.962 -23.586 1.00 72.75 421 GLN A O 1
ATOM 3315 N N . GLN A 1 422 ? -16.198 -12.959 -24.595 1.00 73.31 422 GLN A N 1
ATOM 3316 C CA . GLN A 1 422 ? -15.246 -13.591 -23.680 1.00 73.31 422 GLN A CA 1
ATOM 3317 C C . GLN A 1 422 ? -13.873 -12.902 -23.676 1.00 73.31 422 GLN A C 1
ATOM 3319 O O . GLN A 1 422 ? -13.195 -12.895 -22.656 1.00 73.31 422 GLN A O 1
ATOM 3324 N N . VAL A 1 423 ? -13.516 -12.232 -24.774 1.00 73.50 423 VAL A N 1
ATOM 3325 C CA . VAL A 1 423 ? -12.345 -11.353 -24.867 1.00 73.50 423 VAL A CA 1
ATOM 3326 C C . VAL A 1 423 ? -12.401 -10.206 -23.852 1.00 73.50 423 VAL A C 1
ATOM 3328 O O . VAL A 1 423 ? -11.407 -9.939 -23.188 1.00 73.50 423 VAL A O 1
ATOM 3331 N N . HIS A 1 424 ? -13.558 -9.563 -23.663 1.00 81.50 424 HIS A N 1
ATOM 3332 C CA . HIS A 1 424 ? -13.691 -8.486 -22.676 1.00 81.50 424 HIS A CA 1
ATOM 3333 C C . HIS A 1 424 ? -13.640 -9.022 -21.243 1.00 81.50 424 HIS A C 1
ATOM 3335 O O . HIS A 1 424 ? -13.127 -8.350 -20.355 1.00 81.50 424 HIS A O 1
ATOM 33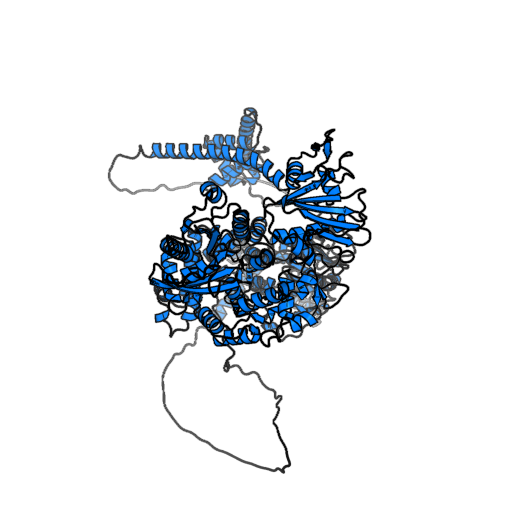41 N N . VAL A 1 425 ? -14.142 -10.243 -21.017 1.00 79.31 425 VAL A N 1
ATOM 3342 C CA . VAL A 1 425 ? -13.966 -10.939 -19.733 1.00 79.31 425 VAL A CA 1
ATOM 3343 C C . VAL A 1 425 ? -12.476 -11.173 -19.477 1.00 79.31 425 VAL A C 1
ATOM 3345 O O . VAL A 1 425 ? -11.981 -10.825 -18.412 1.00 79.31 425 VAL A O 1
ATOM 3348 N N . ALA A 1 426 ? -11.741 -11.677 -20.470 1.00 73.44 426 ALA A N 1
ATOM 3349 C CA . ALA A 1 426 ? -10.300 -11.870 -20.360 1.00 73.44 426 ALA A CA 1
ATOM 3350 C C . ALA A 1 426 ? -9.550 -10.547 -20.116 1.00 73.44 426 ALA A C 1
ATOM 3352 O O . ALA A 1 426 ? -8.636 -10.530 -19.302 1.00 73.44 426 ALA A O 1
ATOM 3353 N N . GLU A 1 427 ? -9.955 -9.430 -20.733 1.00 77.44 427 GLU A N 1
ATOM 3354 C CA . GLU A 1 427 ? -9.368 -8.107 -20.461 1.00 77.44 427 GLU A CA 1
ATOM 3355 C C . GLU A 1 427 ? -9.517 -7.687 -18.993 1.00 77.44 427 GLU A C 1
ATOM 3357 O O . GLU A 1 427 ? -8.555 -7.193 -18.412 1.00 77.44 427 GLU A O 1
ATOM 3362 N N . VAL A 1 428 ? -10.682 -7.910 -18.373 1.00 81.75 428 VAL A N 1
ATOM 3363 C CA . VAL A 1 428 ? -10.900 -7.592 -16.948 1.00 81.75 428 VAL A CA 1
ATOM 3364 C C . VAL A 1 428 ? -10.063 -8.505 -16.046 1.00 81.75 428 VAL A C 1
ATOM 3366 O O . VAL A 1 428 ? -9.403 -8.030 -15.125 1.00 81.75 428 VAL A O 1
ATOM 3369 N N . PHE A 1 429 ? -10.054 -9.809 -16.327 1.00 74.75 429 PHE A N 1
ATOM 3370 C CA . PHE A 1 429 ? -9.379 -10.810 -15.494 1.00 74.75 429 PHE A CA 1
ATOM 3371 C C . PHE A 1 429 ? -7.851 -10.765 -15.617 1.00 74.75 429 PHE A C 1
ATOM 3373 O O . PHE A 1 429 ? -7.149 -11.005 -14.640 1.00 74.75 429 PHE A O 1
ATOM 3380 N N . LEU A 1 430 ? -7.326 -10.432 -16.798 1.00 69.50 430 LEU A N 1
ATOM 3381 C CA . LEU A 1 430 ? -5.889 -10.286 -17.054 1.00 69.50 430 LEU A CA 1
ATOM 3382 C C . LEU A 1 430 ? -5.401 -8.841 -16.866 1.00 69.50 430 LEU A C 1
ATOM 3384 O O . LEU A 1 430 ? -4.201 -8.588 -16.933 1.00 69.50 430 LEU A O 1
ATOM 3388 N N . GLY A 1 431 ? -6.316 -7.896 -16.631 1.00 69.31 431 GLY A N 1
ATOM 3389 C CA . GLY A 1 431 ? -6.037 -6.467 -16.481 1.00 69.31 431 GLY A CA 1
ATOM 3390 C C . GLY A 1 431 ? -5.460 -6.057 -15.125 1.00 69.31 431 GLY A C 1
ATOM 3391 O O . GLY A 1 431 ? -5.322 -4.865 -14.877 1.00 69.31 431 GLY A O 1
ATOM 3392 N N . GLY A 1 432 ? -5.155 -7.014 -14.239 1.00 70.44 432 GLY A N 1
ATOM 3393 C CA . GLY A 1 432 ? -4.529 -6.748 -12.938 1.00 70.44 432 GLY A CA 1
ATOM 3394 C C . GLY A 1 432 ? -5.460 -6.148 -11.877 1.00 70.44 432 GLY A C 1
ATOM 3395 O O . GLY A 1 432 ? -4.976 -5.621 -10.875 1.00 70.44 432 GLY A O 1
ATOM 3396 N N . LEU A 1 433 ? -6.781 -6.213 -12.096 1.00 78.56 433 LEU A N 1
ATOM 3397 C CA . LEU A 1 433 ? -7.801 -5.674 -11.187 1.00 78.56 433 LEU A CA 1
ATOM 3398 C C . LEU A 1 433 ? -8.297 -6.684 -10.144 1.00 78.56 433 LEU A C 1
ATOM 3400 O O . LEU A 1 433 ? -8.781 -6.268 -9.095 1.00 78.56 433 LEU A O 1
ATOM 3404 N N . LEU A 1 434 ? -8.220 -7.984 -10.444 1.00 77.56 434 LEU A N 1
ATOM 3405 C CA . LEU A 1 434 ? -8.828 -9.057 -9.655 1.00 77.56 434 LEU A CA 1
ATOM 3406 C C . LEU A 1 434 ? -7.768 -9.977 -9.034 1.00 77.56 434 LEU A C 1
ATOM 3408 O O . LEU A 1 434 ? -6.775 -10.310 -9.682 1.00 77.56 434 LEU A O 1
ATOM 3412 N N . LYS A 1 435 ? -8.030 -10.444 -7.811 1.00 71.88 435 LYS A N 1
ATOM 3413 C CA . LYS A 1 435 ? -7.313 -11.513 -7.106 1.00 71.88 435 LYS A CA 1
ATOM 3414 C C . LYS A 1 435 ? -8.243 -12.703 -6.866 1.00 71.88 435 LYS A C 1
ATOM 3416 O O . LYS A 1 435 ? -9.440 -12.534 -6.649 1.00 71.88 435 LYS A O 1
ATOM 3421 N N . SER A 1 436 ? -7.701 -13.916 -6.921 1.00 64.44 436 SER A N 1
ATOM 3422 C CA . SER A 1 436 ? -8.448 -15.122 -6.543 1.00 64.44 436 SER A CA 1
ATOM 3423 C C . SER A 1 436 ? -8.500 -15.250 -5.023 1.00 64.44 436 SER A C 1
ATOM 3425 O O . SER A 1 436 ? -7.476 -15.066 -4.369 1.00 64.44 436 SER A O 1
ATOM 3427 N N . LEU A 1 437 ? -9.662 -15.599 -4.468 1.00 60.78 437 LEU A N 1
ATOM 3428 C CA . LEU A 1 437 ? -9.847 -15.830 -3.028 1.00 60.78 437 LEU A CA 1
ATOM 3429 C C . LEU A 1 437 ? -9.494 -17.265 -2.589 1.00 60.78 437 LEU A C 1
ATOM 3431 O O . LEU A 1 437 ? -9.423 -17.552 -1.396 1.00 60.78 437 LEU A O 1
ATOM 3435 N N . SER A 1 438 ? -9.275 -18.168 -3.546 1.00 54.28 438 SER A N 1
ATOM 3436 C CA . SER A 1 438 ? -8.876 -19.564 -3.328 1.00 54.28 438 SER A CA 1
ATOM 3437 C C . SER A 1 438 ? -7.648 -19.917 -4.166 1.00 54.28 438 SER A C 1
ATOM 3439 O O . SER A 1 438 ? -7.491 -19.384 -5.269 1.00 54.28 438 SER A O 1
ATOM 3441 N N . GLU A 1 439 ? -6.816 -20.854 -3.702 1.00 47.09 439 GLU A N 1
ATOM 3442 C CA . GLU A 1 439 ? -5.736 -21.414 -4.524 1.00 47.09 439 GLU A CA 1
ATOM 3443 C C . GLU A 1 439 ? -6.321 -22.056 -5.792 1.00 47.09 439 GLU A C 1
ATOM 3445 O O . GLU A 1 439 ? -7.151 -22.970 -5.735 1.00 47.09 439 GLU A O 1
ATOM 3450 N N . ILE A 1 440 ? -5.927 -21.533 -6.957 1.00 52.28 440 ILE A N 1
ATOM 3451 C CA . ILE A 1 440 ? -6.377 -22.060 -8.245 1.00 52.28 440 ILE A CA 1
ATOM 3452 C C . ILE A 1 440 ? -5.387 -23.126 -8.691 1.00 52.28 440 ILE A C 1
ATOM 3454 O O . ILE A 1 440 ? -4.298 -22.816 -9.169 1.00 52.28 440 ILE A O 1
ATOM 3458 N N . ASN A 1 441 ? -5.807 -24.382 -8.600 1.00 49.94 441 ASN A N 1
ATOM 3459 C CA . ASN A 1 441 ? -5.095 -25.496 -9.206 1.00 49.94 441 ASN A CA 1
ATOM 3460 C C . ASN A 1 441 ? -5.722 -25.822 -10.570 1.00 49.94 441 ASN A C 1
ATOM 3462 O O . ASN A 1 441 ? -6.852 -25.426 -10.868 1.00 49.94 441 ASN A O 1
ATOM 3466 N N . ALA A 1 442 ? -5.021 -26.597 -11.404 1.00 44.47 442 ALA A N 1
ATOM 3467 C CA . ALA A 1 442 ? -5.546 -27.078 -12.692 1.00 44.47 442 ALA A CA 1
ATOM 3468 C C . ALA A 1 442 ? -6.854 -27.902 -12.555 1.00 44.47 442 ALA A C 1
ATOM 3470 O O . ALA A 1 442 ? -7.574 -28.117 -13.533 1.00 44.47 442 ALA A O 1
ATOM 3471 N N . ASP A 1 443 ? -7.175 -28.335 -11.331 1.00 44.94 443 ASP A N 1
ATOM 3472 C CA . ASP A 1 443 ? -8.341 -29.141 -10.971 1.00 44.94 443 ASP A CA 1
ATOM 3473 C C . ASP A 1 443 ? -9.558 -28.326 -10.498 1.00 44.94 443 ASP A C 1
ATOM 3475 O O . ASP A 1 443 ? -10.659 -28.877 -10.418 1.00 44.94 443 ASP A O 1
ATOM 3479 N N . THR A 1 444 ? -9.398 -27.034 -10.188 1.00 54.09 444 THR A N 1
ATOM 3480 C CA . THR A 1 444 ? -10.497 -26.204 -9.676 1.00 54.09 444 THR A CA 1
ATOM 3481 C C . THR A 1 444 ? -11.517 -25.961 -10.792 1.00 54.09 444 THR A C 1
ATOM 3483 O O . THR A 1 444 ? -11.161 -25.572 -11.907 1.00 54.09 444 THR A O 1
ATOM 3486 N N . ASN A 1 445 ? -12.806 -26.222 -10.537 1.00 57.62 445 ASN A N 1
ATOM 3487 C CA . ASN A 1 445 ? -13.846 -25.873 -11.505 1.00 57.62 445 ASN A CA 1
ATOM 3488 C C . ASN A 1 445 ? -13.871 -24.341 -11.655 1.00 57.62 445 ASN A C 1
ATOM 3490 O O . ASN A 1 445 ? -14.103 -23.669 -10.650 1.00 57.62 445 ASN A O 1
ATOM 3494 N N . PRO A 1 446 ? -13.693 -23.788 -12.870 1.00 57.25 446 PRO A N 1
ATOM 3495 C CA . PRO A 1 446 ? -13.661 -22.340 -13.076 1.00 57.25 446 PRO A CA 1
ATOM 3496 C C . PRO A 1 446 ? -14.925 -21.635 -12.573 1.00 57.25 446 PRO A C 1
ATOM 3498 O O . PRO A 1 446 ? -14.872 -20.486 -12.146 1.00 57.25 446 PRO A O 1
ATOM 3501 N N . ASP A 1 447 ? -16.062 -22.335 -12.588 1.00 59.16 447 ASP A N 1
ATOM 3502 C CA . ASP A 1 447 ? -17.337 -21.783 -12.134 1.00 59.16 447 ASP A CA 1
ATOM 3503 C C . ASP A 1 447 ? -17.435 -21.648 -10.602 1.00 59.16 447 ASP A C 1
ATOM 3505 O O . ASP A 1 447 ? -18.285 -20.905 -10.115 1.00 59.16 447 ASP A O 1
ATOM 3509 N N . TYR A 1 448 ? -16.557 -22.327 -9.852 1.00 59.56 448 TYR A N 1
ATOM 3510 C CA . TYR A 1 448 ? -16.480 -22.268 -8.386 1.00 59.56 448 TYR A CA 1
ATOM 3511 C C . TYR A 1 448 ? -15.368 -21.348 -7.878 1.00 59.56 448 TYR A C 1
ATOM 3513 O O . TYR A 1 448 ? -15.283 -21.099 -6.678 1.00 59.56 448 TYR A O 1
ATOM 3521 N N . VAL A 1 449 ? -14.525 -20.822 -8.771 1.00 62.09 449 VAL A N 1
ATOM 3522 C CA . VAL A 1 449 ? -13.487 -19.866 -8.382 1.00 62.09 449 VAL A CA 1
ATOM 3523 C C . VAL A 1 449 ? -14.140 -18.520 -8.089 1.00 62.09 449 VAL A C 1
ATOM 3525 O O . VAL A 1 449 ? -14.819 -17.939 -8.942 1.00 62.09 449 VAL A O 1
ATOM 3528 N N . GLN A 1 450 ? -13.923 -18.035 -6.869 1.00 67.06 450 GLN A N 1
ATOM 3529 C CA . GLN A 1 450 ? -14.340 -16.707 -6.450 1.00 67.06 450 GLN A CA 1
ATOM 3530 C C . GLN A 1 450 ? -13.178 -15.731 -6.581 1.00 67.06 450 GLN A C 1
ATOM 3532 O O . GLN A 1 450 ? -12.053 -15.998 -6.151 1.00 67.06 450 GLN A O 1
ATOM 3537 N N . TYR A 1 451 ? -13.486 -14.586 -7.167 1.00 72.19 451 TYR A N 1
ATOM 3538 C CA . TYR A 1 451 ? -12.570 -13.482 -7.354 1.00 72.19 451 TYR A CA 1
ATOM 3539 C C . TYR A 1 451 ? -13.024 -12.308 -6.498 1.00 72.19 451 TYR A C 1
ATOM 3541 O O . TYR A 1 451 ? -14.220 -12.101 -6.273 1.00 72.19 451 TYR A O 1
ATOM 3549 N N . ASP A 1 452 ? -12.060 -11.514 -6.065 1.00 74.19 452 ASP A N 1
ATOM 3550 C CA . ASP A 1 452 ? -12.304 -10.198 -5.501 1.00 74.19 452 ASP A CA 1
ATOM 3551 C C . ASP A 1 452 ? -11.432 -9.168 -6.208 1.00 74.19 452 ASP A C 1
ATOM 3553 O O . ASP A 1 452 ? -10.462 -9.516 -6.881 1.00 74.19 452 ASP A O 1
ATOM 3557 N N . PHE A 1 453 ? -11.779 -7.896 -6.086 1.00 81.69 453 PHE A N 1
ATOM 3558 C CA . PHE A 1 453 ? -10.901 -6.834 -6.552 1.00 81.69 453 PHE A CA 1
ATOM 3559 C C . PHE A 1 453 ? -9.676 -6.711 -5.640 1.00 81.69 453 PHE A C 1
ATOM 3561 O O . PHE A 1 453 ? -9.711 -7.050 -4.457 1.00 81.69 453 PHE A O 1
ATOM 3568 N N . MET A 1 454 ? -8.575 -6.225 -6.206 1.00 76.25 454 MET A N 1
ATOM 3569 C CA . MET A 1 454 ? -7.447 -5.738 -5.416 1.00 76.25 454 MET A CA 1
ATOM 3570 C C . MET A 1 454 ? -7.916 -4.587 -4.513 1.00 76.25 454 MET A C 1
ATOM 3572 O O . MET A 1 454 ? -8.837 -3.847 -4.871 1.00 76.25 454 MET A O 1
ATOM 3576 N N . ASP A 1 455 ? -7.290 -4.436 -3.350 1.00 75.75 455 ASP A N 1
ATOM 3577 C CA . ASP A 1 455 ? -7.754 -3.513 -2.310 1.00 75.75 455 ASP A CA 1
ATOM 3578 C C . ASP A 1 455 ? -7.845 -2.070 -2.854 1.00 75.75 455 ASP A C 1
ATOM 3580 O O . ASP A 1 455 ? -6.926 -1.588 -3.518 1.00 75.75 455 ASP A O 1
ATOM 3584 N N . GLY A 1 456 ? -8.980 -1.394 -2.638 1.00 76.88 456 GLY A N 1
ATOM 3585 C CA . GLY A 1 456 ? -9.244 -0.028 -3.121 1.00 76.88 456 GLY A CA 1
ATOM 3586 C C . GLY A 1 456 ? -9.752 0.088 -4.571 1.00 76.88 456 GLY A C 1
ATOM 3587 O O . GLY A 1 456 ? -10.257 1.139 -4.968 1.00 76.88 456 GLY A O 1
ATOM 3588 N N . VAL A 1 457 ? -9.631 -0.960 -5.397 1.00 83.25 457 VAL A N 1
ATOM 3589 C CA . VAL A 1 457 ? -10.019 -0.917 -6.824 1.00 83.25 457 VAL A CA 1
ATOM 3590 C C . VAL A 1 457 ? -11.536 -0.973 -7.005 1.00 83.25 457 VAL A C 1
ATOM 3592 O O . VAL A 1 457 ? -12.081 -0.315 -7.898 1.00 83.25 457 VAL A O 1
ATOM 3595 N N . ARG A 1 458 ? -12.232 -1.753 -6.168 1.00 82.25 458 ARG A N 1
ATOM 3596 C CA . ARG A 1 458 ? -13.694 -1.904 -6.228 1.00 82.25 458 ARG A CA 1
ATOM 3597 C C . ARG A 1 458 ? -14.378 -0.557 -6.029 1.00 82.25 458 ARG A C 1
ATOM 3599 O O . ARG A 1 458 ? -15.295 -0.220 -6.771 1.00 82.25 458 ARG A O 1
ATOM 3606 N N . GLU A 1 459 ? -13.899 0.213 -5.061 1.00 77.38 459 GLU A N 1
ATOM 3607 C CA . GLU A 1 459 ? -14.426 1.515 -4.676 1.00 77.38 459 GLU A CA 1
ATOM 3608 C C . GLU A 1 459 ? -14.388 2.505 -5.842 1.00 77.38 459 GLU A C 1
ATOM 3610 O O . GLU A 1 459 ? -15.420 3.043 -6.234 1.00 77.38 459 GLU A O 1
ATOM 3615 N N . LEU A 1 460 ? -13.220 2.648 -6.468 1.00 82.31 460 LEU A N 1
ATOM 3616 C CA . LEU A 1 460 ? -13.002 3.559 -7.593 1.00 82.31 460 LEU A CA 1
ATOM 3617 C C . LEU A 1 460 ? -13.826 3.194 -8.836 1.00 82.31 460 LEU A C 1
ATOM 3619 O O . LEU A 1 460 ? -14.192 4.064 -9.633 1.00 82.31 460 LEU A O 1
ATOM 3623 N N . LEU A 1 461 ? -14.091 1.899 -9.041 1.00 83.69 461 LEU A N 1
ATOM 3624 C CA . LEU A 1 461 ? -14.910 1.426 -10.153 1.00 83.69 461 LEU A CA 1
ATOM 3625 C C . LEU A 1 461 ? -16.400 1.661 -9.896 1.00 83.69 461 LEU A C 1
ATOM 3627 O O . LEU A 1 461 ? -17.074 2.141 -10.808 1.00 83.69 461 LEU A O 1
ATOM 3631 N N . VAL A 1 462 ? -16.900 1.389 -8.685 1.00 79.25 462 VAL A N 1
ATOM 3632 C CA . VAL A 1 462 ? -18.305 1.644 -8.310 1.00 79.25 462 VAL A CA 1
ATOM 3633 C C . VAL A 1 462 ? -18.646 3.129 -8.426 1.00 79.25 462 VAL A C 1
ATOM 3635 O O . VAL A 1 462 ? -19.667 3.458 -9.025 1.00 79.25 462 VAL A O 1
ATOM 3638 N N . ASP A 1 463 ? -17.765 4.024 -7.970 1.00 73.88 463 ASP A N 1
ATOM 3639 C CA . ASP A 1 463 ? -17.987 5.480 -8.030 1.00 73.88 463 ASP A CA 1
ATOM 3640 C C . ASP A 1 463 ? -18.094 6.014 -9.472 1.00 73.88 463 ASP A C 1
ATOM 3642 O O . ASP A 1 463 ? -18.628 7.095 -9.720 1.00 73.88 463 ASP A O 1
ATOM 3646 N N . SER A 1 464 ? -17.614 5.243 -10.453 1.00 71.56 464 SER A N 1
ATOM 3647 C CA . SER A 1 464 ? -17.693 5.583 -11.876 1.00 71.56 464 SER A CA 1
ATOM 3648 C C . SER A 1 464 ? -18.926 5.031 -12.601 1.00 71.56 464 SER A C 1
ATOM 3650 O O . SER A 1 464 ? -19.099 5.288 -13.795 1.00 71.56 464 SER A O 1
ATOM 3652 N N . VAL A 1 465 ? -19.788 4.281 -11.905 1.00 77.12 465 VAL A N 1
ATOM 3653 C CA . VAL A 1 465 ? -20.993 3.654 -12.464 1.00 77.12 465 VAL A CA 1
ATOM 3654 C C . VAL A 1 465 ? -22.244 4.402 -11.989 1.00 77.12 465 VAL A C 1
ATOM 3656 O O . VAL A 1 465 ? -22.423 4.597 -10.790 1.00 77.12 465 VAL A O 1
ATOM 3659 N N . PRO A 1 466 ? -23.168 4.791 -12.889 1.00 76.19 466 PRO A N 1
ATOM 3660 C CA . PRO A 1 466 ? -24.409 5.435 -12.470 1.00 76.19 466 PRO A CA 1
ATOM 3661 C C . PRO A 1 466 ? -25.268 4.513 -11.590 1.00 76.19 466 PRO A C 1
ATOM 3663 O O . PRO A 1 466 ? -25.437 3.331 -11.900 1.00 76.19 466 PRO A O 1
ATOM 3666 N N . SER A 1 467 ? -25.898 5.075 -10.556 1.00 68.81 467 SER A N 1
ATOM 3667 C CA . SER A 1 467 ? -26.685 4.362 -9.532 1.00 68.81 467 SER A CA 1
ATOM 3668 C C . SER A 1 467 ? -27.742 3.403 -10.095 1.00 68.81 467 SER A C 1
ATOM 3670 O O . SER A 1 467 ? -28.001 2.347 -9.522 1.00 68.81 467 SER A O 1
ATOM 3672 N N . GLN A 1 468 ? -28.332 3.729 -11.248 1.00 71.19 468 GLN A N 1
ATOM 3673 C CA . GLN A 1 468 ? -29.345 2.891 -11.891 1.00 71.19 468 GLN A CA 1
ATOM 3674 C C . GLN A 1 468 ? -28.786 1.559 -12.412 1.00 71.19 468 GLN A C 1
ATOM 3676 O O . GLN A 1 468 ? -29.470 0.541 -12.363 1.00 71.19 468 GLN A O 1
ATOM 3681 N N . TYR A 1 469 ? -27.531 1.536 -12.866 1.00 69.44 469 TYR A N 1
ATOM 3682 C CA . TYR A 1 469 ? -26.883 0.294 -13.285 1.00 69.44 469 TYR A CA 1
ATOM 3683 C C . TYR A 1 469 ? -26.548 -0.597 -12.087 1.00 69.44 469 TYR A C 1
ATOM 3685 O O . TYR A 1 469 ? -26.694 -1.810 -12.190 1.00 69.44 469 TYR A O 1
ATOM 3693 N N . VAL A 1 470 ? -26.179 -0.006 -10.946 1.00 67.00 470 VAL A N 1
ATOM 3694 C CA . VAL A 1 470 ? -25.925 -0.735 -9.692 1.00 67.00 470 VAL A CA 1
ATOM 3695 C C . VAL A 1 470 ? -27.191 -1.460 -9.225 1.00 67.00 470 VAL A C 1
ATOM 3697 O O . VAL A 1 470 ? -27.154 -2.660 -8.962 1.00 67.00 470 VAL A O 1
ATOM 3700 N N . LEU A 1 471 ? -28.331 -0.760 -9.201 1.00 66.06 471 LEU A N 1
ATOM 3701 C CA . LEU A 1 471 ? -29.623 -1.340 -8.816 1.00 66.06 471 LEU A CA 1
ATOM 3702 C C . LEU A 1 471 ? -30.060 -2.464 -9.762 1.00 66.06 471 LEU A C 1
ATOM 3704 O O . LEU A 1 471 ? -30.516 -3.507 -9.302 1.00 66.06 471 LEU A O 1
ATOM 3708 N N . ASN A 1 472 ? -29.857 -2.290 -11.070 1.00 72.19 472 ASN A N 1
ATOM 3709 C CA . ASN A 1 472 ? -30.187 -3.318 -12.057 1.00 72.19 472 ASN A CA 1
ATOM 3710 C C . ASN A 1 472 ? -29.321 -4.581 -11.900 1.00 72.19 472 ASN A C 1
ATOM 3712 O O . ASN A 1 472 ? -29.834 -5.686 -12.055 1.00 72.19 472 ASN A O 1
ATOM 3716 N N . VAL A 1 473 ? -28.028 -4.443 -11.568 1.00 72.50 473 VAL A N 1
ATOM 3717 C CA . VAL A 1 473 ? -27.152 -5.597 -11.282 1.00 72.50 473 VAL A CA 1
ATOM 3718 C C . VAL A 1 473 ? -27.665 -6.361 -10.061 1.00 72.50 473 VAL A C 1
ATOM 3720 O O . VAL A 1 473 ? -27.800 -7.582 -10.113 1.00 72.50 473 VAL A O 1
ATOM 3723 N N . VAL A 1 474 ? -27.980 -5.652 -8.974 1.00 66.75 474 VAL A N 1
ATOM 3724 C CA . VAL A 1 474 ? -28.489 -6.267 -7.739 1.00 66.75 474 VAL A CA 1
ATOM 3725 C C . VAL A 1 474 ? -29.830 -6.962 -7.983 1.00 66.75 474 VAL A C 1
ATOM 3727 O O . VAL A 1 474 ? -30.017 -8.085 -7.518 1.00 66.75 474 VAL A O 1
ATOM 3730 N N . ASP A 1 475 ? -30.736 -6.346 -8.742 1.00 68.12 475 ASP A N 1
ATOM 3731 C CA . ASP A 1 475 ? -32.041 -6.916 -9.090 1.00 68.12 475 ASP A CA 1
ATOM 3732 C C . ASP A 1 475 ? -31.907 -8.186 -9.951 1.00 68.12 475 ASP A C 1
ATOM 3734 O O . ASP A 1 475 ? -32.491 -9.223 -9.635 1.00 68.12 475 ASP A O 1
ATOM 3738 N N . GLU A 1 476 ? -31.067 -8.168 -10.989 1.00 69.50 476 GLU A N 1
ATOM 3739 C CA . GLU A 1 476 ? -30.864 -9.338 -11.852 1.00 69.50 476 GLU A CA 1
ATOM 3740 C C . GLU A 1 476 ? -30.166 -10.499 -11.131 1.00 69.50 476 GLU A C 1
ATOM 3742 O O . GLU A 1 476 ? -30.566 -11.658 -11.297 1.00 69.50 476 GLU A O 1
ATOM 3747 N N . ILE A 1 477 ? -29.187 -10.215 -10.264 1.00 67.31 477 ILE A N 1
ATOM 3748 C CA . ILE A 1 477 ? -28.568 -11.253 -9.430 1.00 67.31 477 ILE A CA 1
ATOM 3749 C C . ILE A 1 477 ? -29.577 -11.781 -8.400 1.00 67.31 477 ILE A C 1
ATOM 3751 O O . ILE A 1 477 ? -29.682 -12.994 -8.232 1.00 67.31 477 ILE A O 1
ATOM 3755 N N . SER A 1 478 ? -30.383 -10.917 -7.775 1.00 65.06 478 SER A N 1
ATOM 3756 C CA . SER A 1 478 ? -31.420 -11.327 -6.814 1.00 65.06 478 SER A CA 1
ATOM 3757 C C . SER A 1 478 ? -32.476 -12.223 -7.463 1.00 65.06 478 SER A C 1
ATOM 3759 O O . SER A 1 478 ? -32.797 -13.286 -6.935 1.00 65.06 478 SER A O 1
ATOM 3761 N N . LYS A 1 479 ? -32.959 -11.872 -8.663 1.00 68.38 479 LYS A N 1
ATOM 3762 C CA . LYS A 1 479 ? -33.870 -12.712 -9.462 1.00 68.38 479 LYS A CA 1
ATOM 3763 C C . LYS A 1 479 ? -33.254 -14.053 -9.836 1.00 68.38 479 LYS A C 1
ATOM 3765 O O . LYS A 1 479 ? -33.979 -15.041 -9.969 1.00 68.38 479 LYS A O 1
ATOM 3770 N N . TYR A 1 480 ? -31.952 -14.087 -10.103 1.00 65.81 480 TYR A N 1
ATOM 3771 C CA . TYR A 1 480 ? -31.242 -15.311 -10.452 1.00 65.81 480 TYR A CA 1
ATOM 3772 C C . TYR A 1 480 ? -31.072 -16.231 -9.236 1.00 65.81 480 TYR A C 1
ATOM 3774 O O . TYR A 1 480 ? -31.410 -17.413 -9.318 1.00 65.81 480 TYR A O 1
ATOM 3782 N N . VAL A 1 481 ? -30.625 -15.682 -8.103 1.00 61.47 481 VAL A N 1
ATOM 3783 C CA . VAL A 1 481 ? -30.448 -16.417 -6.843 1.00 61.47 481 VAL A CA 1
ATOM 3784 C C . VAL A 1 481 ? -31.795 -16.915 -6.313 1.00 61.47 481 VAL A C 1
ATOM 3786 O O . VAL A 1 481 ? -31.901 -18.096 -5.997 1.00 61.47 481 VAL A O 1
ATOM 3789 N N . ALA A 1 482 ? -32.850 -16.090 -6.326 1.00 63.38 482 ALA A N 1
ATOM 3790 C CA . ALA A 1 482 ? -34.199 -16.490 -5.908 1.00 63.38 482 ALA A CA 1
ATOM 3791 C C . ALA A 1 482 ? -34.733 -17.676 -6.733 1.00 63.38 482 ALA A C 1
ATOM 3793 O O . ALA A 1 482 ? -35.104 -18.711 -6.178 1.00 63.38 482 ALA A O 1
ATOM 3794 N N . ARG A 1 483 ? -34.666 -17.581 -8.073 1.00 65.00 483 ARG A N 1
ATOM 3795 C CA . ARG A 1 483 ? -35.072 -18.672 -8.981 1.00 65.00 483 ARG A CA 1
ATOM 3796 C C . ARG A 1 483 ? -34.287 -19.961 -8.743 1.00 65.00 483 ARG A C 1
ATOM 3798 O O . ARG A 1 483 ? -34.839 -21.046 -8.903 1.00 65.00 483 ARG A O 1
ATOM 3805 N N . LYS A 1 484 ? -33.003 -19.854 -8.398 1.00 56.31 484 LYS A N 1
ATOM 3806 C CA . LYS A 1 484 ? -32.121 -21.007 -8.174 1.00 56.31 484 LYS A CA 1
ATOM 3807 C C . LYS A 1 484 ? -32.283 -21.640 -6.796 1.00 56.31 484 LYS A C 1
ATOM 3809 O O . LYS A 1 484 ? -32.214 -22.861 -6.713 1.00 56.31 484 LYS A O 1
ATOM 3814 N N . ALA A 1 485 ? -32.561 -20.841 -5.770 1.00 53.69 485 ALA A N 1
ATOM 3815 C CA . ALA A 1 485 ? -32.899 -21.304 -4.427 1.00 53.69 485 ALA A CA 1
ATOM 3816 C C . ALA A 1 485 ? -34.316 -21.910 -4.340 1.00 53.69 485 ALA A C 1
ATOM 3818 O O . ALA A 1 485 ? -34.704 -22.416 -3.292 1.00 53.69 485 ALA A O 1
ATOM 3819 N N . GLY A 1 486 ? -35.096 -21.860 -5.430 1.00 53.81 486 GLY A N 1
ATOM 3820 C CA . GLY A 1 486 ? -36.482 -22.334 -5.459 1.00 53.81 486 GLY A CA 1
ATOM 3821 C C . GLY A 1 486 ? -37.445 -21.438 -4.676 1.00 53.81 486 GLY A C 1
ATOM 3822 O O . GLY A 1 486 ? -38.530 -21.886 -4.317 1.00 53.81 486 GLY A O 1
ATOM 3823 N N . LEU A 1 487 ? -37.049 -20.191 -4.407 1.00 60.47 487 LEU A N 1
ATOM 3824 C CA . LEU A 1 487 ? -37.817 -19.211 -3.644 1.00 60.47 487 LEU A CA 1
ATOM 3825 C C . LEU A 1 487 ? -38.526 -18.239 -4.594 1.00 60.47 487 LEU A C 1
ATOM 3827 O O . LEU A 1 487 ? -37.995 -17.878 -5.651 1.00 60.47 487 LEU A O 1
ATOM 3831 N N . SER A 1 488 ? -39.719 -17.773 -4.214 1.00 61.81 488 SER A N 1
ATOM 3832 C CA . SER A 1 488 ? -40.312 -16.610 -4.877 1.00 61.81 488 SER A CA 1
ATOM 3833 C C . SER A 1 488 ? -39.487 -15.349 -4.565 1.00 61.81 488 SER A C 1
ATOM 3835 O O . SER A 1 488 ? -38.720 -15.312 -3.603 1.00 61.81 488 SER A O 1
ATOM 3837 N N . LEU A 1 489 ? -39.618 -14.295 -5.377 1.00 58.59 489 LEU A N 1
ATOM 3838 C CA . LEU A 1 489 ? -38.941 -13.014 -5.113 1.00 58.59 489 LEU A CA 1
ATOM 3839 C C . LEU A 1 489 ? -39.358 -12.409 -3.760 1.00 58.59 489 LEU A C 1
ATOM 3841 O O . LEU A 1 489 ? -38.538 -11.782 -3.092 1.00 58.59 489 LEU A O 1
ATOM 3845 N N . GLU A 1 490 ? -40.607 -12.632 -3.346 1.00 55.59 490 GLU A N 1
ATOM 3846 C CA . GLU A 1 490 ? -41.139 -12.185 -2.056 1.00 55.59 490 GLU A CA 1
ATOM 3847 C C . GLU A 1 490 ? -40.568 -13.010 -0.892 1.00 55.59 490 GLU A C 1
ATOM 3849 O O . GLU A 1 490 ? -40.174 -12.430 0.123 1.00 55.59 490 GLU A O 1
ATOM 3854 N N . ASP A 1 491 ? -40.426 -14.329 -1.069 1.00 54.47 491 ASP A N 1
ATOM 3855 C CA . ASP A 1 491 ? -39.805 -15.236 -0.090 1.00 54.47 491 ASP A CA 1
ATOM 3856 C C . ASP A 1 491 ? -38.302 -14.960 0.066 1.00 54.47 491 ASP A C 1
ATOM 3858 O O . ASP A 1 491 ? -37.762 -14.931 1.167 1.00 54.47 491 ASP A O 1
ATOM 3862 N N . PHE A 1 492 ? -37.603 -14.677 -1.035 1.00 56.59 492 PHE A N 1
ATOM 3863 C CA . PHE A 1 492 ? -36.190 -14.297 -1.011 1.00 56.59 492 PHE A CA 1
ATOM 3864 C C . PHE A 1 492 ? -35.975 -12.945 -0.314 1.00 56.59 492 PHE A C 1
ATOM 3866 O O . PHE A 1 492 ? -35.069 -12.801 0.508 1.00 56.59 492 PHE A O 1
ATOM 3873 N N . ALA A 1 493 ? -36.844 -11.963 -0.579 1.00 55.72 493 ALA A N 1
ATOM 3874 C CA . ALA A 1 493 ? -36.826 -10.683 0.122 1.00 55.72 493 ALA A CA 1
ATOM 3875 C C . ALA A 1 493 ? -37.150 -10.833 1.619 1.00 55.72 493 ALA A C 1
ATOM 3877 O O . ALA A 1 493 ? -36.598 -10.095 2.434 1.00 55.72 493 ALA A O 1
ATOM 3878 N N . THR A 1 494 ? -38.004 -11.785 2.007 1.00 52.16 494 THR A N 1
ATOM 3879 C CA . THR A 1 494 ? -38.280 -12.085 3.422 1.00 52.16 494 THR A CA 1
ATOM 3880 C C . THR A 1 494 ? -37.140 -12.842 4.097 1.00 52.16 494 THR A C 1
ATOM 3882 O O . THR A 1 494 ? -36.837 -12.518 5.239 1.00 52.16 494 THR A O 1
ATOM 3885 N N . VAL A 1 495 ? -36.435 -13.748 3.410 1.00 55.97 495 VAL A N 1
ATOM 3886 C CA . VAL A 1 495 ? -35.196 -14.373 3.918 1.00 55.97 495 VAL A CA 1
ATOM 3887 C C . VAL A 1 495 ? -34.096 -13.325 4.124 1.00 55.97 495 VAL A C 1
ATOM 3889 O O . VAL A 1 495 ? -33.430 -13.340 5.155 1.00 55.97 495 VAL A O 1
ATOM 3892 N N . LEU A 1 496 ? -33.940 -12.372 3.196 1.00 52.88 496 LEU A N 1
ATOM 3893 C CA . LEU A 1 496 ? -33.006 -11.246 3.341 1.00 52.88 496 LEU A CA 1
ATOM 3894 C C . LEU A 1 496 ? -33.382 -10.295 4.488 1.00 52.88 496 LEU A C 1
ATOM 3896 O O . LEU A 1 496 ? -32.499 -9.714 5.111 1.00 52.88 496 LEU A O 1
ATOM 3900 N N . ARG A 1 497 ? -34.682 -10.131 4.766 1.00 50.16 497 ARG A N 1
ATOM 3901 C CA . ARG A 1 497 ? -35.198 -9.298 5.867 1.00 50.16 497 ARG A CA 1
ATOM 3902 C C . ARG A 1 497 ? -35.238 -10.023 7.214 1.00 50.16 497 ARG A C 1
ATOM 3904 O O . ARG A 1 497 ? -35.264 -9.357 8.238 1.00 50.16 497 ARG A O 1
ATOM 3911 N N . ASN A 1 498 ? -35.299 -11.355 7.229 1.00 52.38 498 ASN A N 1
ATOM 3912 C CA . ASN A 1 498 ? -35.447 -12.149 8.450 1.00 52.38 498 ASN A CA 1
ATOM 3913 C C . ASN A 1 498 ? -34.775 -13.541 8.326 1.00 52.38 498 ASN A C 1
ATOM 3915 O O . ASN A 1 498 ? -35.452 -14.575 8.304 1.00 52.38 498 ASN A O 1
ATOM 3919 N N . PRO A 1 499 ? -33.427 -13.607 8.298 1.00 47.88 499 PRO A N 1
ATOM 3920 C CA . PRO A 1 499 ? -32.681 -14.860 8.104 1.00 47.88 499 PRO A CA 1
ATOM 3921 C C . PRO A 1 499 ? -32.916 -15.888 9.223 1.00 47.88 499 PRO A C 1
ATOM 3923 O O . PRO A 1 499 ? -32.735 -17.090 9.036 1.00 47.88 499 PRO A O 1
ATOM 3926 N N . GLN A 1 500 ? -33.332 -15.420 10.406 1.00 45.91 500 GLN A N 1
ATOM 3927 C CA . GLN A 1 500 ? -33.517 -16.249 11.595 1.00 45.91 500 GLN A CA 1
ATOM 3928 C C . GLN A 1 500 ? -34.725 -17.192 11.517 1.00 45.91 500 GLN A C 1
ATOM 3930 O O . GLN A 1 500 ? -34.704 -18.244 12.154 1.00 45.91 500 GLN A O 1
ATOM 3935 N N . GLN A 1 501 ? -35.749 -16.859 10.723 1.00 50.56 501 GLN A N 1
ATOM 3936 C CA . GLN A 1 501 ? -36.943 -17.700 10.555 1.00 50.56 501 GLN A CA 1
ATOM 3937 C C . GLN A 1 501 ? -36.666 -18.987 9.760 1.00 50.56 501 GLN A C 1
ATOM 3939 O O . GLN A 1 501 ? -37.466 -19.916 9.807 1.00 50.56 501 GLN A O 1
ATOM 3944 N N . PHE A 1 502 ? -35.526 -19.057 9.065 1.00 50.47 502 PHE A N 1
ATOM 3945 C CA . PHE A 1 502 ? -35.197 -20.125 8.119 1.00 50.47 502 PHE A CA 1
ATOM 3946 C C . PHE A 1 502 ? -33.978 -20.970 8.533 1.00 50.47 502 PHE A C 1
ATOM 3948 O O . PHE A 1 502 ? -33.486 -21.747 7.714 1.00 50.47 502 PHE A O 1
ATOM 3955 N N . LYS A 1 503 ? -33.518 -20.866 9.796 1.00 45.22 503 LYS A N 1
ATOM 3956 C CA . LYS A 1 503 ? -32.322 -21.549 10.354 1.00 45.22 503 LYS A CA 1
ATOM 3957 C C . LYS A 1 503 ? -32.267 -23.071 10.117 1.00 45.22 503 LYS A C 1
ATOM 3959 O O . LYS A 1 503 ? -31.171 -23.614 10.038 1.00 45.22 503 LYS A O 1
ATOM 3964 N N . ASP A 1 504 ? -33.411 -23.738 9.951 1.00 43.50 504 ASP A N 1
ATOM 3965 C CA . ASP A 1 504 ? -33.486 -25.190 9.706 1.00 43.50 504 ASP A CA 1
ATOM 3966 C C . ASP A 1 504 ? -33.358 -25.589 8.222 1.00 43.50 504 ASP A C 1
ATOM 3968 O O . ASP A 1 504 ? -33.289 -26.773 7.890 1.00 43.50 504 ASP A O 1
ATOM 3972 N N . SER A 1 505 ? -33.291 -24.618 7.309 1.00 48.06 505 SER A N 1
ATOM 3973 C CA . SER A 1 505 ? -33.026 -24.851 5.890 1.00 48.06 505 SER A CA 1
ATOM 3974 C C . SER A 1 505 ? -31.579 -24.467 5.576 1.00 48.06 505 SER A C 1
ATOM 3976 O O . SER A 1 505 ? -31.153 -23.352 5.869 1.00 48.06 505 SER A O 1
ATOM 3978 N N . GLY A 1 506 ? -30.803 -25.351 4.940 1.00 47.09 506 GLY A N 1
ATOM 3979 C CA . GLY A 1 506 ? -29.405 -25.094 4.531 1.00 47.09 506 GLY A CA 1
ATOM 3980 C C . GLY A 1 506 ? -29.200 -23.923 3.548 1.00 47.09 506 GLY A C 1
ATOM 3981 O O . GLY A 1 506 ? -28.107 -23.743 3.032 1.00 47.09 506 GLY A O 1
ATOM 3982 N N . ILE A 1 507 ? -30.249 -23.136 3.300 1.00 51.00 507 ILE A N 1
ATOM 3983 C CA . ILE A 1 507 ? -30.330 -21.952 2.444 1.00 51.00 507 ILE A CA 1
ATOM 3984 C C . ILE A 1 507 ? -29.728 -20.715 3.154 1.00 51.00 507 ILE A C 1
ATOM 3986 O O . ILE A 1 507 ? -29.237 -19.800 2.497 1.00 51.00 507 ILE A O 1
ATOM 3990 N N . VAL A 1 508 ? -29.713 -20.678 4.495 1.00 47.81 508 VAL A N 1
ATOM 3991 C CA . VAL A 1 508 ? -29.316 -19.484 5.276 1.00 47.81 508 VAL A CA 1
ATOM 3992 C C . VAL A 1 508 ? -27.817 -19.162 5.188 1.00 47.81 508 VAL A C 1
ATOM 3994 O O . VAL A 1 508 ? -27.460 -17.986 5.120 1.00 47.81 508 VAL A O 1
ATOM 3997 N N . GLU A 1 509 ? -26.933 -20.165 5.130 1.00 47.31 509 GLU A N 1
ATOM 3998 C CA . GLU A 1 509 ? -25.481 -19.931 4.989 1.00 47.31 509 GLU A CA 1
ATOM 3999 C C . GLU A 1 509 ? -25.114 -19.353 3.610 1.00 47.31 509 GLU A C 1
ATOM 4001 O O . GLU A 1 509 ? -24.252 -18.478 3.521 1.00 47.31 509 GLU A O 1
ATOM 4006 N N . GLU A 1 510 ? -25.797 -19.774 2.538 1.00 47.75 510 GLU A N 1
ATOM 4007 C CA . GLU A 1 510 ? -25.555 -19.274 1.175 1.00 47.75 510 GLU A CA 1
ATOM 4008 C C . GLU A 1 510 ? -26.106 -17.853 0.962 1.00 47.75 510 GLU A C 1
ATOM 4010 O O . GLU A 1 510 ? -25.482 -17.033 0.285 1.00 47.75 510 GLU A O 1
ATOM 4015 N N . VAL A 1 511 ? -27.252 -17.529 1.573 1.00 52.06 511 VAL A N 1
ATOM 4016 C CA . VAL A 1 511 ? -27.897 -16.209 1.452 1.00 52.06 511 VAL A CA 1
ATOM 4017 C C . VAL A 1 511 ? -27.269 -15.166 2.390 1.00 52.06 511 VAL A C 1
ATOM 4019 O O . VAL A 1 511 ? -27.253 -13.979 2.059 1.00 52.06 511 VAL A O 1
ATOM 4022 N N . GLY A 1 512 ? -26.673 -15.580 3.516 1.00 46.94 512 GLY A N 1
ATOM 4023 C CA . GLY A 1 512 ? -26.027 -14.679 4.481 1.00 46.94 512 GLY A CA 1
ATOM 4024 C C . GLY A 1 512 ? -24.836 -13.898 3.909 1.00 46.94 512 GLY A C 1
ATOM 4025 O O . GLY A 1 512 ? -24.745 -12.687 4.097 1.00 46.94 512 GLY A O 1
ATOM 4026 N N . TYR A 1 513 ? -23.959 -14.547 3.135 1.00 45.78 513 TYR A N 1
ATOM 4027 C CA . TYR A 1 513 ? -22.841 -13.862 2.465 1.00 45.78 513 TYR A CA 1
ATOM 4028 C C . TYR A 1 513 ? -23.318 -12.881 1.387 1.00 45.78 513 TYR A C 1
ATOM 4030 O O . TYR A 1 513 ? -22.777 -11.780 1.262 1.00 45.78 513 TYR A O 1
ATOM 4038 N N . PHE A 1 514 ? -24.365 -13.249 0.642 1.00 50.81 514 PHE A N 1
ATOM 4039 C CA . PHE A 1 514 ? -24.992 -12.371 -0.343 1.00 50.81 514 PHE A CA 1
ATOM 4040 C C . PHE A 1 514 ? -25.600 -11.124 0.319 1.00 50.81 514 PHE A C 1
ATOM 4042 O O . PHE A 1 514 ? -25.418 -10.016 -0.186 1.00 50.81 514 PHE A O 1
ATOM 4049 N N . ALA A 1 515 ? -26.250 -11.277 1.477 1.00 47.31 515 ALA A N 1
ATOM 4050 C CA . ALA A 1 515 ? -26.854 -10.180 2.231 1.00 47.31 515 ALA A CA 1
ATOM 4051 C C . ALA A 1 515 ? -25.815 -9.166 2.747 1.00 47.31 515 ALA A C 1
ATOM 4053 O O . ALA A 1 515 ? -26.004 -7.961 2.579 1.00 47.31 515 ALA A O 1
ATOM 4054 N N . THR A 1 516 ? -24.690 -9.637 3.298 1.00 47.53 516 THR A N 1
ATOM 4055 C CA . THR A 1 516 ? -23.626 -8.776 3.851 1.00 47.53 516 THR A CA 1
ATOM 4056 C C . THR A 1 516 ? -22.995 -7.880 2.788 1.00 47.53 516 THR A C 1
ATOM 4058 O O . THR A 1 516 ? -22.804 -6.682 3.011 1.00 47.53 516 THR A O 1
ATOM 4061 N N . VAL A 1 517 ? -22.703 -8.431 1.605 1.00 46.97 517 VAL A N 1
ATOM 4062 C CA . VAL A 1 517 ? -22.094 -7.642 0.525 1.00 46.97 517 VAL A CA 1
ATOM 4063 C C . VAL A 1 517 ? -23.134 -6.765 -0.182 1.00 46.97 517 VAL A C 1
ATOM 4065 O O . VAL A 1 517 ? -22.843 -5.619 -0.522 1.00 46.97 517 VAL A O 1
ATOM 4068 N N . THR A 1 518 ? -24.379 -7.234 -0.317 1.00 51.91 518 THR A N 1
ATOM 4069 C CA . THR A 1 518 ? -25.487 -6.409 -0.833 1.00 51.91 518 THR A CA 1
ATOM 4070 C C . THR A 1 518 ? -25.735 -5.189 0.064 1.00 51.91 518 THR A C 1
ATOM 4072 O O . THR A 1 518 ? -25.905 -4.084 -0.446 1.00 51.91 518 THR A O 1
ATOM 4075 N N . ALA A 1 519 ? -25.641 -5.332 1.391 1.00 51.59 519 ALA A N 1
ATOM 4076 C CA . ALA A 1 519 ? -25.722 -4.211 2.328 1.00 51.59 519 ALA A CA 1
ATOM 4077 C C . ALA A 1 519 ? -24.558 -3.207 2.164 1.00 51.59 519 ALA A C 1
ATOM 4079 O O . ALA A 1 519 ? -24.766 -1.996 2.233 1.00 51.59 519 ALA A O 1
ATOM 4080 N N . GLN A 1 520 ? -23.331 -3.663 1.888 1.00 48.03 520 GLN A N 1
ATOM 4081 C CA . GLN A 1 520 ? -22.200 -2.759 1.622 1.00 48.03 520 GLN A CA 1
ATOM 4082 C C . GLN A 1 520 ? -22.387 -1.937 0.337 1.00 48.03 520 GLN A C 1
ATOM 4084 O O . GLN A 1 520 ? -22.078 -0.743 0.328 1.00 48.03 520 GLN A O 1
ATOM 4089 N N . VAL A 1 521 ? -22.930 -2.547 -0.722 1.00 53.03 521 VAL A N 1
ATOM 4090 C CA . VAL A 1 521 ? -23.230 -1.860 -1.992 1.00 53.03 521 VAL A CA 1
ATOM 4091 C C . VAL A 1 521 ? -24.387 -0.865 -1.817 1.00 53.03 521 VAL A C 1
ATOM 4093 O O . VAL A 1 521 ? -24.281 0.287 -2.238 1.00 53.03 521 VAL A O 1
ATOM 4096 N N . LEU A 1 522 ? -25.463 -1.267 -1.131 1.00 53.12 522 LEU A N 1
ATOM 4097 C CA . LEU A 1 522 ? -26.643 -0.427 -0.887 1.00 53.12 522 LEU A CA 1
ATOM 4098 C C . LEU A 1 522 ? -26.349 0.787 0.015 1.00 53.12 522 LEU A C 1
ATOM 4100 O O . LEU A 1 522 ? -26.894 1.864 -0.231 1.00 53.12 522 LEU A O 1
ATOM 4104 N N . ARG A 1 523 ? -25.433 0.669 0.992 1.00 54.09 523 ARG A N 1
ATOM 4105 C CA . ARG A 1 523 ? -24.966 1.801 1.823 1.00 54.09 523 ARG A CA 1
ATOM 4106 C C . ARG A 1 523 ? -24.419 2.968 1.009 1.00 54.09 523 ARG A C 1
ATOM 4108 O O . ARG A 1 523 ? -24.651 4.122 1.360 1.00 54.09 523 ARG A O 1
ATOM 4115 N N . ARG A 1 524 ? -23.686 2.678 -0.067 1.00 48.03 524 ARG A N 1
ATOM 4116 C CA . ARG A 1 524 ? -23.006 3.701 -0.878 1.00 48.03 524 ARG A CA 1
ATOM 4117 C C . ARG A 1 524 ? -23.911 4.401 -1.880 1.00 48.03 524 ARG A C 1
ATOM 4119 O O . ARG A 1 524 ? -23.582 5.499 -2.313 1.00 48.03 524 ARG A O 1
ATOM 4126 N N . LEU A 1 525 ? -25.067 3.818 -2.201 1.00 45.75 525 LEU A N 1
ATOM 4127 C CA . LEU A 1 525 ? -26.080 4.479 -3.026 1.00 45.75 525 LEU A CA 1
ATOM 4128 C C . LEU A 1 525 ? -26.764 5.651 -2.298 1.00 45.75 525 LEU A C 1
ATOM 4130 O O . LEU A 1 525 ? -27.400 6.475 -2.952 1.00 45.75 525 LEU A O 1
ATOM 4134 N N . GLY A 1 526 ? -26.579 5.767 -0.976 1.00 41.75 526 GLY A N 1
ATOM 4135 C CA . GLY A 1 526 ? -27.043 6.897 -0.175 1.00 41.75 526 GLY A CA 1
ATOM 4136 C C . GLY A 1 526 ? -28.571 6.993 -0.058 1.00 41.75 526 GLY A C 1
ATOM 4137 O O . GLY A 1 526 ? -29.332 6.257 -0.685 1.00 41.75 526 GLY A O 1
ATOM 4138 N N . GLY A 1 527 ? -29.047 7.904 0.793 1.00 54.28 527 GLY A N 1
ATOM 4139 C CA . GLY A 1 527 ? -30.482 8.137 0.990 1.00 54.28 527 GLY A CA 1
ATOM 4140 C C . GLY A 1 527 ? -31.201 6.987 1.708 1.00 54.28 527 GLY A C 1
ATOM 4141 O O . GLY A 1 527 ? -30.731 6.491 2.731 1.00 54.28 527 GLY A O 1
ATOM 4142 N N . GLU A 1 528 ? -32.365 6.578 1.199 1.00 38.28 528 GLU A N 1
ATOM 4143 C CA . GLU A 1 528 ? -33.194 5.515 1.799 1.00 38.28 528 GLU A CA 1
ATOM 4144 C C . GLU A 1 528 ? -32.530 4.128 1.733 1.00 38.28 528 GLU A C 1
ATOM 4146 O O . GLU A 1 528 ? -32.736 3.302 2.620 1.00 38.28 528 GLU A O 1
ATOM 4151 N N . TYR A 1 529 ? -31.650 3.899 0.753 1.00 44.84 529 TYR A N 1
ATOM 4152 C CA . TYR A 1 529 ? -30.901 2.648 0.596 1.00 44.84 529 TYR A CA 1
ATOM 4153 C C . TYR A 1 529 ? -29.822 2.459 1.665 1.00 44.84 529 TYR A C 1
ATOM 4155 O O . TYR A 1 529 ? -29.564 1.328 2.071 1.00 44.84 529 TYR A O 1
ATOM 4163 N N . ALA A 1 530 ? -29.245 3.552 2.176 1.00 45.72 530 ALA A N 1
ATOM 4164 C CA . ALA A 1 530 ? -28.318 3.496 3.301 1.00 45.72 530 ALA A CA 1
ATOM 4165 C C . ALA A 1 530 ? -29.031 3.084 4.592 1.00 45.72 530 ALA A C 1
ATOM 4167 O O . ALA A 1 530 ? -28.532 2.219 5.301 1.00 45.72 530 ALA A O 1
ATOM 4168 N N . LYS A 1 531 ? -30.246 3.600 4.830 1.00 48.12 531 LYS A N 1
ATOM 4169 C CA . LYS A 1 531 ? -31.086 3.171 5.959 1.00 48.12 531 LYS A CA 1
ATOM 4170 C C . LYS A 1 531 ? -31.467 1.699 5.857 1.00 48.12 531 LYS A C 1
ATOM 4172 O O . LYS A 1 531 ? -31.331 0.979 6.833 1.00 48.12 531 LYS A O 1
ATOM 4177 N N . TRP A 1 532 ? -31.875 1.239 4.675 1.00 44.84 532 TRP A N 1
ATOM 4178 C CA . TRP A 1 532 ? -32.231 -0.165 4.456 1.00 44.84 532 TRP A CA 1
ATOM 4179 C C . TRP A 1 532 ? -31.026 -1.107 4.615 1.00 44.84 532 TRP A C 1
ATOM 4181 O O . TRP A 1 532 ? -31.129 -2.178 5.209 1.00 44.84 532 TRP A O 1
ATOM 4191 N N . ALA A 1 533 ? -29.855 -0.691 4.137 1.00 49.19 533 ALA A N 1
ATOM 4192 C CA . ALA A 1 533 ? -28.613 -1.425 4.323 1.00 49.19 533 ALA A CA 1
ATOM 4193 C C . ALA A 1 533 ? -28.129 -1.426 5.779 1.00 49.19 533 ALA A C 1
ATOM 4195 O O . ALA A 1 533 ? -27.575 -2.423 6.240 1.00 49.19 533 ALA A O 1
ATOM 4196 N N . ASP A 1 534 ? -28.346 -0.328 6.502 1.00 50.69 534 ASP A N 1
ATOM 4197 C CA . ASP A 1 534 ? -28.096 -0.237 7.933 1.00 50.69 534 ASP A CA 1
ATOM 4198 C C . ASP A 1 534 ? -29.078 -1.100 8.721 1.00 50.69 534 ASP A C 1
ATOM 4200 O O . ASP A 1 534 ? -28.630 -1.797 9.615 1.00 50.69 534 ASP A O 1
ATOM 4204 N N . GLU A 1 535 ? -30.358 -1.173 8.361 1.00 52.25 535 GLU A N 1
ATOM 4205 C CA . GLU A 1 535 ? -31.341 -2.081 8.973 1.00 52.25 535 GLU A CA 1
ATOM 4206 C C . GLU A 1 535 ? -30.961 -3.559 8.775 1.00 52.25 535 GLU A C 1
ATOM 4208 O O . GLU A 1 535 ? -30.941 -4.318 9.745 1.00 52.25 535 GLU A O 1
ATOM 4213 N N . ILE A 1 536 ? -30.563 -3.950 7.555 1.00 50.94 536 ILE A N 1
ATOM 4214 C CA . ILE A 1 536 ? -30.094 -5.312 7.240 1.00 50.94 536 ILE A CA 1
ATOM 4215 C C . ILE A 1 536 ? -28.830 -5.660 8.043 1.00 50.94 536 ILE A C 1
ATOM 4217 O O . ILE A 1 536 ? -28.750 -6.738 8.628 1.00 50.94 536 ILE A O 1
ATOM 4221 N N . ASN A 1 537 ? -27.846 -4.756 8.116 1.00 48.56 537 ASN A N 1
ATOM 4222 C CA . ASN A 1 537 ? -26.614 -5.010 8.872 1.00 48.56 537 ASN A CA 1
ATOM 4223 C C . ASN A 1 537 ? -26.824 -4.944 10.388 1.00 48.56 537 ASN A C 1
ATOM 4225 O O . ASN A 1 537 ? -26.199 -5.705 11.115 1.00 48.56 537 ASN A O 1
ATOM 4229 N N . THR A 1 538 ? -27.692 -4.059 10.872 1.00 44.72 538 THR A N 1
ATOM 4230 C CA . THR A 1 538 ? -27.999 -3.925 12.303 1.00 44.72 538 THR A CA 1
ATOM 4231 C C . THR A 1 538 ? -28.670 -5.204 12.805 1.00 44.72 538 THR A C 1
ATOM 4233 O O . THR A 1 538 ? -28.251 -5.742 13.820 1.00 44.72 538 THR A O 1
ATOM 4236 N N . GLN A 1 539 ? -29.585 -5.799 12.032 1.00 45.31 539 GLN A N 1
ATOM 4237 C CA . GLN A 1 539 ? -30.247 -7.056 12.407 1.00 45.31 539 GLN A CA 1
ATOM 4238 C C . GLN A 1 539 ? -29.397 -8.324 12.169 1.00 45.31 539 GLN A C 1
ATOM 4240 O O . GLN A 1 539 ? -29.625 -9.340 12.825 1.00 45.31 539 GLN A O 1
ATOM 4245 N N . LEU A 1 540 ? -28.396 -8.284 11.277 1.00 41.59 540 LEU A N 1
ATOM 4246 C CA . LEU A 1 540 ? -27.419 -9.372 11.076 1.00 41.59 540 LEU A CA 1
ATOM 4247 C C . LEU A 1 540 ? -26.248 -9.346 12.085 1.00 41.59 540 LEU A C 1
ATOM 4249 O O . LEU A 1 540 ? -25.658 -10.394 12.341 1.00 41.59 540 LEU A O 1
ATOM 4253 N N . LEU A 1 541 ? -25.898 -8.181 12.650 1.00 43.22 541 LEU A N 1
ATOM 4254 C CA . LEU A 1 541 ? -24.714 -7.977 13.510 1.00 43.22 541 LEU A CA 1
ATOM 4255 C C . LEU A 1 541 ? -25.027 -7.798 15.006 1.00 43.22 541 LEU A C 1
ATOM 4257 O O . LEU A 1 541 ? -24.092 -7.739 15.815 1.00 43.22 541 LEU A O 1
ATOM 4261 N N . GLU A 1 542 ? -26.305 -7.711 15.389 1.00 41.12 542 GLU A N 1
ATOM 4262 C CA . GLU A 1 542 ? -26.733 -7.386 16.760 1.00 41.12 542 GLU A CA 1
ATOM 4263 C C . GLU A 1 542 ? -26.351 -8.433 17.825 1.00 41.12 542 GLU A C 1
ATOM 4265 O O . GLU A 1 542 ? -26.365 -8.118 19.016 1.00 41.12 542 GLU A O 1
ATOM 4270 N N . GLU A 1 543 ? -25.897 -9.635 17.450 1.00 44.47 543 GLU A N 1
ATOM 4271 C CA . GLU A 1 543 ? -25.410 -10.614 18.434 1.00 44.47 543 GLU A CA 1
ATOM 4272 C C . GLU A 1 543 ? -23.878 -10.645 18.625 1.00 44.47 543 GLU A C 1
ATOM 4274 O O . GLU A 1 543 ? -23.444 -11.127 19.673 1.00 44.47 543 GLU A O 1
ATOM 4279 N N . ASP A 1 544 ? -23.042 -10.044 17.757 1.00 51.62 544 ASP A N 1
ATOM 4280 C CA . ASP A 1 544 ? -21.580 -10.310 17.765 1.00 51.62 544 ASP A CA 1
ATOM 4281 C C . ASP A 1 544 ? -20.615 -9.109 17.724 1.00 51.62 544 ASP A C 1
ATOM 4283 O O . ASP A 1 544 ? -19.395 -9.294 17.664 1.00 51.62 544 ASP A O 1
ATOM 4287 N N . THR A 1 545 ? -21.102 -7.873 17.862 1.00 51.66 545 THR A N 1
ATOM 4288 C CA . THR A 1 545 ? -20.236 -6.677 17.928 1.00 51.66 545 THR A CA 1
ATOM 4289 C C . THR A 1 545 ? -20.365 -5.918 19.257 1.00 51.66 545 THR A C 1
ATOM 4291 O O . THR A 1 545 ? -21.399 -5.964 19.923 1.00 51.66 545 THR A O 1
ATOM 4294 N N . LYS A 1 546 ? -19.283 -5.264 19.702 1.00 58.69 546 LYS A N 1
ATOM 4295 C CA . LYS A 1 546 ? -19.233 -4.357 20.864 1.00 58.69 546 LYS A CA 1
ATOM 4296 C C . LYS A 1 546 ? -18.659 -3.023 20.395 1.00 58.69 546 LYS A C 1
ATOM 4298 O O . LYS A 1 546 ? -17.687 -2.990 19.643 1.00 58.69 546 LYS A O 1
ATOM 4303 N N . VAL A 1 547 ? -19.263 -1.927 20.833 1.00 65.38 547 VAL A N 1
ATOM 4304 C CA . VAL A 1 547 ? -18.825 -0.573 20.480 1.00 65.38 547 VAL A CA 1
ATOM 4305 C C . VAL A 1 547 ? -17.562 -0.211 21.270 1.00 65.38 547 VAL A C 1
ATOM 4307 O O . VAL A 1 547 ? -17.536 -0.387 22.490 1.00 65.38 547 VAL A O 1
ATOM 4310 N N . LEU A 1 548 ? -16.523 0.299 20.600 1.00 69.75 548 LEU A N 1
ATOM 4311 C CA . LEU A 1 548 ? -15.304 0.782 21.254 1.00 69.75 548 LEU A CA 1
ATOM 4312 C C . LEU A 1 548 ? -15.494 2.216 21.779 1.00 69.75 548 LEU A C 1
ATOM 4314 O O . LEU A 1 548 ? -15.685 3.156 21.004 1.00 69.75 548 LEU A O 1
ATOM 4318 N N . TYR A 1 549 ? -15.389 2.381 23.099 1.00 81.81 549 TYR A N 1
ATOM 4319 C CA . TYR A 1 549 ? -15.380 3.673 23.794 1.00 81.81 549 TYR A CA 1
ATOM 4320 C C . TYR A 1 549 ? -14.076 3.844 24.572 1.00 81.81 549 TYR A C 1
ATOM 4322 O O . TYR A 1 549 ? -14.065 3.876 25.801 1.00 81.81 549 TYR A O 1
ATOM 4330 N N . GLU A 1 550 ? -12.963 3.908 23.849 1.00 78.19 550 GLU A N 1
ATOM 4331 C CA . GLU A 1 550 ? -11.658 4.134 24.455 1.00 78.19 550 GLU A CA 1
ATOM 4332 C C . GLU A 1 550 ? -10.767 4.985 23.566 1.00 78.19 550 GLU A C 1
ATOM 4334 O O . GLU A 1 550 ? -10.744 4.796 22.353 1.00 78.19 550 GLU A O 1
ATOM 4339 N N . ALA A 1 551 ? -10.008 5.887 24.184 1.00 83.50 551 ALA A N 1
ATOM 4340 C CA . ALA A 1 551 ? -9.009 6.692 23.498 1.00 83.50 551 ALA A CA 1
ATOM 4341 C C . ALA A 1 551 ? -7.827 7.056 24.401 1.00 83.50 551 ALA A C 1
ATOM 4343 O O . ALA A 1 551 ? -7.864 6.931 25.629 1.00 83.50 551 ALA A O 1
ATOM 4344 N N . ARG A 1 552 ? -6.775 7.567 23.759 1.00 84.00 552 ARG A N 1
ATOM 4345 C CA . ARG A 1 552 ? -5.552 8.037 24.407 1.00 84.00 552 ARG A CA 1
ATOM 4346 C C . ARG A 1 552 ? -5.540 9.548 24.569 1.00 84.00 552 ARG A C 1
ATOM 4348 O O . ARG A 1 552 ? -5.920 10.290 23.661 1.00 84.00 552 ARG A O 1
ATOM 4355 N N . LEU A 1 553 ? -5.034 9.982 25.714 1.00 87.81 553 LEU A N 1
ATOM 4356 C CA . LEU A 1 553 ? -4.770 11.366 26.059 1.00 87.81 553 LEU A CA 1
ATOM 4357 C C . LEU A 1 553 ? -3.274 11.535 26.328 1.00 87.81 553 LEU A C 1
ATOM 4359 O O . LEU A 1 553 ? -2.763 10.990 27.296 1.00 87.81 553 LEU A O 1
ATOM 4363 N N . PHE A 1 554 ? -2.579 12.307 25.503 1.00 86.75 554 PHE A N 1
ATOM 4364 C CA . PHE A 1 554 ? -1.155 12.597 25.665 1.00 86.75 554 PHE A CA 1
ATOM 4365 C C . PHE A 1 554 ? -0.982 13.935 26.375 1.00 86.75 554 PHE A C 1
ATOM 4367 O O . PHE A 1 554 ? -1.481 14.946 25.883 1.00 86.75 554 PHE A O 1
ATOM 4374 N N . ILE A 1 555 ? -0.260 13.973 27.494 1.00 87.00 555 ILE A N 1
ATOM 4375 C CA . ILE A 1 555 ? 0.100 15.221 28.174 1.00 87.00 555 ILE A CA 1
ATOM 4376 C C . ILE A 1 555 ? 1.549 15.563 27.824 1.00 87.00 555 ILE A C 1
ATOM 4378 O O . ILE A 1 555 ? 2.483 14.842 28.168 1.00 87.00 555 ILE A O 1
ATOM 4382 N N . ILE A 1 556 ? 1.731 16.682 27.126 1.00 85.88 556 ILE A N 1
ATOM 4383 C CA . ILE A 1 556 ? 3.019 17.143 26.600 1.00 85.88 556 ILE A CA 1
ATOM 4384 C C . ILE A 1 556 ? 3.328 18.564 27.074 1.00 85.88 556 ILE A C 1
ATOM 4386 O O . ILE A 1 556 ? 2.442 19.321 27.474 1.00 85.88 556 ILE A O 1
ATOM 4390 N N . GLY A 1 557 ? 4.606 18.928 27.052 1.00 79.94 557 GLY A N 1
ATOM 4391 C CA . GLY A 1 557 ? 5.095 20.221 27.526 1.00 79.94 557 GLY A CA 1
ATOM 4392 C C . GLY A 1 557 ? 6.466 20.101 28.183 1.00 79.94 557 GLY A C 1
ATOM 4393 O O . GLY A 1 557 ? 6.970 19.000 28.418 1.00 79.94 557 GLY A O 1
ATOM 4394 N N . GLU A 1 558 ? 7.070 21.239 28.502 1.00 77.12 558 GLU A N 1
ATOM 4395 C CA . GLU A 1 558 ? 8.408 21.315 29.097 1.00 77.12 558 GLU A CA 1
ATOM 4396 C C . GLU A 1 558 ? 8.478 20.640 30.487 1.00 77.12 558 GLU A C 1
ATOM 4398 O O . GLU A 1 558 ? 7.463 20.374 31.146 1.00 77.12 558 GLU A O 1
ATOM 4403 N N . GLY A 1 559 ? 9.680 20.305 30.955 1.00 74.81 559 GLY A N 1
ATOM 4404 C CA . GLY A 1 559 ? 9.893 19.820 32.321 1.00 74.81 559 GLY A CA 1
ATOM 4405 C C . GLY A 1 559 ? 9.379 20.814 33.372 1.00 74.81 559 GLY A C 1
ATOM 4406 O O . GLY A 1 559 ? 9.604 22.015 33.276 1.00 74.81 559 GLY A O 1
ATOM 4407 N N . GLY A 1 560 ? 8.665 20.326 34.392 1.00 72.81 560 GLY A N 1
ATOM 4408 C CA . GLY A 1 560 ? 8.235 21.156 35.529 1.00 72.81 560 GLY A CA 1
ATOM 4409 C C . GLY A 1 560 ? 7.029 22.085 35.292 1.00 72.81 560 GLY A C 1
ATOM 4410 O O . GLY A 1 560 ? 6.654 22.842 36.191 1.00 72.81 560 GLY A O 1
ATOM 4411 N N . VAL A 1 561 ? 6.357 22.020 34.136 1.00 78.38 561 VAL A N 1
ATOM 4412 C CA . VAL A 1 561 ? 5.136 22.818 33.850 1.00 78.38 561 VAL A CA 1
ATOM 4413 C C . VAL A 1 561 ? 3.883 22.333 34.602 1.00 78.38 561 VAL A C 1
ATOM 4415 O O . VAL A 1 561 ? 2.882 23.047 34.658 1.00 78.38 561 VAL A O 1
ATOM 4418 N N . GLY A 1 562 ? 3.944 21.155 35.237 1.00 78.56 562 GLY A N 1
ATOM 4419 C CA . GLY A 1 562 ? 2.848 20.566 36.022 1.00 78.56 562 GLY A CA 1
ATOM 4420 C C . GLY A 1 562 ? 2.038 19.486 35.298 1.00 78.56 562 GLY A C 1
ATOM 4421 O O . GLY A 1 562 ? 0.846 19.361 35.558 1.00 78.56 562 GLY A O 1
ATOM 4422 N N . LYS A 1 563 ? 2.660 18.721 34.389 1.00 84.44 563 LYS A N 1
ATOM 4423 C CA . LYS A 1 563 ? 2.010 17.645 33.614 1.00 84.44 563 LYS A CA 1
ATOM 4424 C C . LYS A 1 563 ? 1.477 16.523 34.504 1.00 84.44 563 LYS A C 1
ATOM 4426 O O . LYS A 1 563 ? 0.273 16.290 34.527 1.00 84.44 563 LYS A O 1
ATOM 4431 N N . THR A 1 564 ? 2.337 15.970 35.350 1.00 82.75 564 THR A N 1
ATOM 4432 C CA . THR A 1 564 ? 2.007 14.949 36.356 1.00 82.75 564 THR A CA 1
ATOM 4433 C C . THR A 1 564 ? 0.947 15.433 37.335 1.00 82.75 564 THR A C 1
ATOM 4435 O O . THR A 1 564 ? -0.002 14.723 37.669 1.00 82.75 564 THR A O 1
ATOM 4438 N N . SER A 1 565 ? 1.051 16.694 37.757 1.00 84.69 565 SER A N 1
ATOM 4439 C CA . SER A 1 565 ? 0.067 17.318 38.636 1.00 84.69 565 SER A CA 1
ATOM 4440 C C . SER A 1 565 ? -1.303 17.484 37.956 1.00 84.69 565 SER A C 1
ATOM 4442 O O . SER A 1 565 ? -2.331 17.334 38.617 1.00 84.69 565 SER A O 1
ATOM 4444 N N . LEU A 1 566 ? -1.339 17.779 36.649 1.00 85.06 566 LEU A N 1
ATOM 4445 C CA . LEU A 1 566 ? -2.569 17.821 35.854 1.00 85.06 566 LEU A CA 1
ATOM 4446 C C . LEU A 1 566 ? -3.144 16.411 35.659 1.00 85.06 566 LEU A C 1
ATOM 4448 O O . LEU A 1 566 ? -4.335 16.228 35.887 1.00 85.06 566 LEU A O 1
ATOM 4452 N N . ALA A 1 567 ? -2.316 15.423 35.310 1.00 85.25 567 ALA A N 1
ATOM 4453 C CA . ALA A 1 567 ? -2.723 14.031 35.117 1.00 85.25 567 ALA A CA 1
ATOM 4454 C C . ALA A 1 567 ? -3.431 13.470 36.364 1.00 85.25 567 ALA A C 1
ATOM 4456 O O . ALA A 1 567 ? -4.562 12.994 36.285 1.00 85.25 567 ALA A O 1
ATOM 4457 N N . ASN A 1 568 ? -2.822 13.649 37.542 1.00 84.44 568 ASN A N 1
ATOM 4458 C CA . ASN A 1 568 ? -3.405 13.227 38.817 1.00 84.44 568 ASN A CA 1
ATOM 4459 C C . ASN A 1 568 ? -4.698 13.984 39.163 1.00 84.44 568 ASN A C 1
ATOM 4461 O O . ASN A 1 568 ? -5.637 13.386 39.682 1.00 84.44 568 ASN A O 1
ATOM 4465 N N . LYS A 1 569 ? -4.788 15.284 38.847 1.00 84.50 569 LYS A N 1
ATOM 4466 C CA . LYS A 1 569 ? -6.007 16.084 39.074 1.00 84.50 569 LYS A CA 1
ATOM 4467 C C . LYS A 1 569 ? -7.151 15.770 38.117 1.00 84.50 569 LYS A C 1
ATOM 4469 O O . LYS A 1 569 ? -8.303 16.002 38.481 1.00 84.50 569 LYS A O 1
ATOM 4474 N N . LEU A 1 570 ? -6.854 15.272 36.915 1.00 83.75 570 LEU A N 1
ATOM 4475 C CA . LEU A 1 570 ? -7.873 14.776 35.989 1.00 83.75 570 LEU A CA 1
ATOM 4476 C C . LEU A 1 570 ? -8.550 13.510 36.536 1.00 83.75 570 LEU A C 1
ATOM 4478 O O . LEU A 1 570 ? -9.737 13.315 36.290 1.00 83.75 570 LEU A O 1
ATOM 4482 N N . ILE A 1 571 ? -7.820 12.693 37.301 1.00 82.75 571 ILE A N 1
ATOM 4483 C CA . ILE A 1 571 ? -8.336 11.468 37.928 1.00 82.75 571 ILE A CA 1
ATOM 4484 C C . ILE A 1 571 ? -9.020 11.783 39.258 1.00 82.75 571 ILE A C 1
ATOM 4486 O O . ILE A 1 571 ? -10.182 11.438 39.461 1.00 82.75 571 ILE A O 1
ATOM 4490 N N . ASP A 1 572 ? -8.314 12.472 40.157 1.00 80.12 572 ASP A N 1
ATOM 4491 C CA . ASP A 1 572 ? -8.841 12.904 41.446 1.00 80.12 572 ASP A CA 1
ATOM 4492 C C . ASP A 1 572 ? -8.733 14.424 41.609 1.00 80.12 572 ASP A C 1
ATOM 4494 O O . ASP A 1 572 ? -7.687 14.990 41.936 1.00 80.12 572 ASP A O 1
ATOM 4498 N N . SER A 1 573 ? -9.878 15.095 41.480 1.00 72.69 573 SER A N 1
ATOM 4499 C CA . SER A 1 573 ? -10.011 16.538 41.719 1.00 72.69 573 SER A CA 1
ATOM 4500 C C . SER A 1 573 ? -9.559 16.992 43.121 1.00 72.69 573 SER A C 1
ATOM 4502 O O . SER A 1 573 ? -9.242 18.173 43.312 1.00 72.69 573 SER A O 1
ATOM 4504 N N . LYS A 1 574 ? -9.504 16.083 44.107 1.00 74.31 574 LYS A N 1
ATOM 4505 C CA . LYS A 1 574 ? -9.059 16.348 45.485 1.00 74.31 574 LYS A CA 1
ATOM 4506 C C . LYS A 1 574 ? -7.562 16.118 45.699 1.00 74.31 574 LYS A C 1
ATOM 4508 O O . LYS A 1 574 ? -7.083 16.364 46.810 1.00 74.31 574 LYS A O 1
ATOM 4513 N N . TYR A 1 575 ? -6.818 15.712 44.668 1.00 76.81 575 TYR A N 1
ATOM 4514 C CA . TYR A 1 575 ? -5.374 15.525 44.750 1.00 76.81 575 TYR A CA 1
ATOM 4515 C C . TYR A 1 575 ? -4.677 16.800 45.257 1.00 76.81 575 TYR A C 1
ATOM 4517 O O . TYR A 1 575 ? -4.798 17.890 44.672 1.00 76.81 575 TYR A O 1
ATOM 4525 N N . LYS A 1 576 ? -3.951 16.663 46.376 1.00 71.38 576 LYS A N 1
ATOM 4526 C CA . LYS A 1 576 ? -3.139 17.730 46.972 1.00 71.38 576 LYS A CA 1
ATOM 4527 C C . LYS A 1 576 ? -1.764 17.733 46.315 1.00 71.38 576 LYS A C 1
ATOM 4529 O O . LYS A 1 576 ? -1.048 16.741 46.392 1.00 71.38 576 LYS A O 1
ATOM 4534 N N . LEU A 1 577 ? -1.400 18.867 45.720 1.00 71.25 577 LEU A N 1
ATOM 4535 C CA . LEU A 1 577 ? -0.096 19.060 45.086 1.00 71.25 577 LEU A CA 1
ATOM 4536 C C . LEU A 1 577 ? 1.037 18.867 46.100 1.00 71.25 577 LEU A C 1
ATOM 4538 O O . LEU A 1 577 ? 1.014 19.483 47.171 1.00 71.25 577 LEU A O 1
ATOM 4542 N N . LYS A 1 578 ? 2.047 18.069 45.749 1.00 64.56 578 LYS A N 1
ATOM 4543 C CA . LYS A 1 578 ? 3.275 17.950 46.544 1.00 64.56 578 LYS A CA 1
ATOM 4544 C C . LYS A 1 578 ? 4.241 19.060 46.125 1.00 64.56 578 LYS A C 1
ATOM 4546 O O . LYS A 1 578 ? 5.003 18.913 45.177 1.00 64.56 578 LYS A O 1
ATOM 4551 N N . LEU A 1 579 ? 4.148 20.210 46.793 1.00 54.84 579 LEU A N 1
ATOM 4552 C CA . LEU A 1 579 ? 4.948 21.401 46.479 1.00 54.84 579 LEU A CA 1
ATOM 4553 C C . LEU A 1 579 ? 6.456 21.151 46.674 1.00 54.84 579 LEU A C 1
ATOM 4555 O O . LEU A 1 579 ? 6.868 20.495 47.634 1.00 54.84 579 LEU A O 1
ATOM 4559 N N . GLU A 1 580 ? 7.271 21.737 45.792 1.00 44.91 580 GLU A N 1
ATOM 4560 C CA . GLU A 1 580 ? 8.731 21.813 45.928 1.00 44.91 580 GLU A CA 1
ATOM 4561 C C . GLU A 1 580 ? 9.082 22.536 47.245 1.00 44.91 580 GLU A C 1
ATOM 4563 O O . GLU A 1 580 ? 8.925 23.751 47.359 1.00 44.91 580 GLU A O 1
ATOM 4568 N N . GLY A 1 581 ? 9.488 21.772 48.269 1.00 44.88 581 GLY A N 1
ATOM 4569 C CA . GLY A 1 581 ? 9.854 22.279 49.602 1.00 44.88 581 GLY A CA 1
ATOM 4570 C C . GLY A 1 581 ? 9.165 21.610 50.805 1.00 44.88 581 GLY A C 1
ATOM 4571 O O . GLY A 1 581 ? 9.490 21.963 51.935 1.00 44.88 581 GLY A O 1
ATOM 4572 N N . GLY A 1 582 ? 8.230 20.671 50.601 1.00 43.84 582 GLY A N 1
ATOM 4573 C CA . GLY A 1 582 ? 7.670 19.829 51.677 1.00 43.84 582 GLY A CA 1
ATOM 4574 C C . GLY A 1 582 ? 8.477 18.547 51.943 1.00 43.84 582 GLY A C 1
ATOM 4575 O O . GLY A 1 582 ? 9.398 18.237 51.194 1.00 43.84 582 GLY A O 1
ATOM 4576 N N . ASP A 1 583 ? 8.087 17.761 52.957 1.00 36.44 583 ASP A N 1
ATOM 4577 C CA . ASP A 1 583 ? 8.778 16.525 53.399 1.00 36.44 583 ASP A CA 1
ATOM 4578 C C . ASP A 1 583 ? 8.927 15.426 52.312 1.00 36.44 583 ASP A C 1
ATOM 4580 O O . ASP A 1 583 ? 9.635 14.447 52.529 1.00 36.44 583 ASP A O 1
ATOM 4584 N N . ASN A 1 584 ? 8.280 15.573 51.145 1.00 42.41 584 ASN A N 1
ATOM 4585 C CA . ASN A 1 584 ? 8.448 14.743 49.942 1.00 42.41 584 ASN A CA 1
ATOM 4586 C C . ASN A 1 584 ? 7.995 15.520 48.679 1.00 42.41 584 ASN A C 1
ATOM 4588 O O . ASN A 1 584 ? 6.805 15.471 48.344 1.00 42.41 584 ASN A O 1
ATOM 4592 N N . PRO A 1 585 ? 8.882 16.254 47.979 1.00 52.94 585 PRO A N 1
ATOM 4593 C CA . PRO A 1 585 ? 8.526 16.940 46.734 1.00 52.94 585 PRO A CA 1
ATOM 4594 C C . PRO A 1 585 ? 8.188 15.937 45.616 1.00 52.94 585 PRO A C 1
ATOM 4596 O O . PRO A 1 585 ? 8.761 14.847 45.557 1.00 52.94 585 PRO A O 1
ATOM 4599 N N . GLU A 1 586 ? 7.256 16.300 44.725 1.00 58.09 586 GLU A N 1
ATOM 4600 C CA . GLU A 1 586 ? 7.006 15.565 43.474 1.00 58.09 586 GLU A CA 1
ATOM 4601 C C . GLU A 1 586 ? 8.310 15.548 42.655 1.00 58.09 586 GLU A C 1
ATOM 4603 O O . GLU A 1 586 ? 8.765 16.588 42.179 1.00 58.09 586 GLU A O 1
ATOM 4608 N N . LYS A 1 587 ? 8.955 14.380 42.540 1.00 56.44 587 LYS A N 1
ATOM 4609 C CA . LYS A 1 587 ? 10.105 14.207 41.646 1.00 56.44 587 LYS A CA 1
ATOM 4610 C C . LYS A 1 587 ? 9.625 14.359 40.202 1.00 56.44 587 LYS A C 1
ATOM 4612 O O . LYS A 1 587 ? 8.523 13.923 39.879 1.00 56.44 587 LYS A O 1
ATOM 4617 N N . SER A 1 588 ? 10.445 14.964 39.345 1.00 63.41 588 SER A N 1
ATOM 4618 C CA . SER A 1 588 ? 10.185 15.003 37.903 1.00 63.41 588 SER A CA 1
ATOM 4619 C C . SER A 1 588 ? 9.973 13.586 37.374 1.00 63.41 588 SER A C 1
ATOM 4621 O O . SER A 1 588 ? 10.802 12.726 37.659 1.00 63.41 588 SER A O 1
ATOM 4623 N N . THR A 1 589 ? 8.906 13.357 36.604 1.00 62.12 589 THR A N 1
ATOM 4624 C CA . THR A 1 589 ? 8.657 12.062 35.958 1.00 62.12 589 THR A CA 1
ATOM 4625 C C . THR A 1 589 ? 9.864 11.652 35.119 1.00 62.12 589 THR A C 1
ATOM 4627 O O . THR A 1 589 ? 10.286 12.380 34.210 1.00 62.12 589 THR A O 1
ATOM 4630 N N . GLU A 1 590 ? 10.425 10.497 35.463 1.00 61.19 590 GLU A N 1
ATOM 4631 C CA . GLU A 1 590 ? 11.476 9.811 34.722 1.00 61.19 590 GLU A CA 1
ATOM 4632 C C . GLU A 1 590 ? 10.778 8.857 33.748 1.00 61.19 590 GLU A C 1
ATOM 4634 O O . GLU A 1 590 ? 10.186 7.859 34.148 1.00 61.19 590 GLU A O 1
ATOM 4639 N N . GLY A 1 591 ? 10.780 9.201 32.462 1.00 65.62 591 GLY A N 1
ATOM 4640 C CA . GLY A 1 591 ? 10.171 8.376 31.423 1.00 65.62 591 GLY A CA 1
ATOM 4641 C C . GLY A 1 591 ? 8.693 8.649 31.138 1.00 65.62 591 GLY A C 1
ATOM 4642 O O . GLY A 1 591 ? 8.355 9.778 30.790 1.00 65.62 591 GLY A O 1
ATOM 4643 N N . ILE A 1 592 ? 7.838 7.619 31.170 1.00 68.44 592 ILE A N 1
ATOM 4644 C CA . ILE A 1 592 ? 6.415 7.694 30.786 1.00 68.44 592 ILE A CA 1
ATOM 4645 C C . ILE A 1 592 ? 5.559 6.996 31.846 1.00 68.44 592 ILE A C 1
ATOM 4647 O O . ILE A 1 592 ? 5.755 5.809 32.093 1.00 68.44 592 ILE A O 1
ATOM 4651 N N . ASP A 1 593 ? 4.566 7.706 32.384 1.00 68.94 593 ASP A N 1
ATOM 4652 C CA . ASP A 1 593 ? 3.532 7.132 33.252 1.00 68.94 593 ASP A CA 1
ATOM 4653 C C . ASP A 1 593 ? 2.206 7.018 32.483 1.00 68.94 593 ASP A C 1
ATOM 4655 O O . ASP A 1 593 ? 1.755 7.988 31.864 1.00 68.94 593 ASP A O 1
ATOM 4659 N N . VAL A 1 594 ? 1.550 5.854 32.535 1.00 72.19 594 VAL A N 1
ATOM 4660 C CA . VAL A 1 594 ? 0.206 5.659 31.967 1.00 72.19 594 VAL A CA 1
ATOM 4661 C C . VAL A 1 594 ? -0.806 5.517 33.097 1.00 72.19 594 VAL A C 1
ATOM 4663 O O . VAL A 1 594 ? -0.682 4.670 33.977 1.00 72.19 594 VAL A O 1
ATOM 4666 N N . LEU A 1 595 ? -1.829 6.365 33.080 1.00 78.31 595 LEU A N 1
ATOM 4667 C CA . LEU A 1 595 ? -2.914 6.365 34.055 1.00 78.31 595 LEU A CA 1
ATOM 4668 C C . LEU A 1 595 ? -4.249 6.090 33.357 1.00 78.31 595 LEU A C 1
ATOM 4670 O O . LEU A 1 595 ? -4.457 6.497 32.215 1.00 78.31 595 LEU A O 1
ATOM 4674 N N . HIS A 1 596 ? -5.188 5.454 34.054 1.00 80.50 596 HIS A N 1
ATOM 4675 C CA . HIS A 1 596 ? -6.511 5.141 33.509 1.00 80.50 596 HIS A CA 1
ATOM 4676 C C . HIS A 1 596 ? -7.603 5.966 34.194 1.00 80.50 596 HIS A C 1
ATOM 4678 O O . HIS A 1 596 ? -7.630 6.077 35.421 1.00 80.50 596 HIS A O 1
ATOM 4684 N N . LEU A 1 597 ? -8.525 6.516 33.400 1.00 81.94 597 LEU A N 1
ATOM 4685 C CA . LEU A 1 597 ? -9.732 7.182 33.885 1.00 81.94 597 LEU A CA 1
ATOM 4686 C C . LEU A 1 597 ? -10.965 6.652 33.155 1.00 81.94 597 LEU A C 1
ATOM 4688 O O . LEU A 1 597 ? -11.080 6.812 31.940 1.00 81.94 597 LEU A O 1
ATOM 4692 N N . ASP A 1 598 ? -11.911 6.108 33.915 1.00 83.31 598 ASP A N 1
ATOM 4693 C CA . ASP A 1 598 ? -13.214 5.690 33.404 1.00 83.31 598 ASP A CA 1
ATOM 4694 C C . ASP A 1 598 ? -14.279 6.750 33.701 1.00 83.31 598 ASP A C 1
ATOM 4696 O O . ASP A 1 598 ? -14.397 7.245 34.825 1.00 83.31 598 ASP A O 1
ATOM 4700 N N . PHE A 1 599 ? -15.083 7.100 32.698 1.00 83.00 599 PHE A N 1
ATOM 4701 C CA . PHE A 1 599 ? -16.206 8.025 32.853 1.00 83.00 599 PHE A CA 1
ATOM 4702 C C . PHE A 1 599 ? -17.366 7.666 31.909 1.00 83.00 599 PHE A C 1
ATOM 4704 O O . PHE A 1 599 ? -17.144 7.063 30.863 1.00 83.00 599 PHE A O 1
ATOM 4711 N N . PRO A 1 600 ? -18.622 8.018 32.232 1.00 79.69 600 PRO A N 1
ATOM 4712 C CA . PRO A 1 600 ? -19.729 7.855 31.296 1.00 79.69 600 PRO A CA 1
ATOM 4713 C C . PRO A 1 600 ? -19.645 8.920 30.194 1.00 79.69 600 PRO A C 1
ATOM 4715 O O . PRO A 1 600 ? -19.555 10.114 30.484 1.00 79.69 600 PRO A O 1
ATOM 4718 N N . ASN A 1 601 ? -19.688 8.512 28.925 1.00 76.44 601 ASN A N 1
ATOM 4719 C CA . ASN A 1 601 ? -19.749 9.456 27.809 1.00 76.44 601 ASN A CA 1
ATOM 4720 C C . ASN A 1 601 ? -21.108 10.191 27.758 1.00 76.44 601 ASN A C 1
ATOM 4722 O O . ASN A 1 601 ? -22.042 9.867 28.491 1.00 76.44 601 ASN A O 1
ATOM 4726 N N . PHE A 1 602 ? -21.254 11.166 26.851 1.00 67.69 602 PHE A N 1
ATOM 4727 C CA . PHE A 1 602 ? -22.495 11.952 26.700 1.00 67.69 602 PHE A CA 1
ATOM 4728 C C . PHE A 1 602 ? -23.739 11.118 26.346 1.00 67.69 602 PHE A C 1
ATOM 4730 O O . PHE A 1 602 ? -24.858 11.598 26.507 1.00 67.69 602 PHE A O 1
ATOM 4737 N N . SER A 1 603 ? -23.554 9.882 25.879 1.00 65.19 603 SER A N 1
ATOM 4738 C CA . SER A 1 603 ? -24.618 8.920 25.576 1.00 65.19 603 SER A CA 1
ATOM 4739 C C . SER A 1 603 ? -24.892 7.941 26.728 1.00 65.19 603 SER A C 1
ATOM 4741 O O . SER A 1 603 ? -25.749 7.076 26.587 1.00 65.19 603 SER A O 1
ATOM 4743 N N . GLY A 1 604 ? -24.184 8.061 27.858 1.00 70.31 604 GLY A N 1
ATOM 4744 C CA . GLY A 1 604 ? -24.324 7.204 29.039 1.00 70.31 604 GLY A CA 1
ATOM 4745 C C . GLY A 1 604 ? -23.522 5.896 29.002 1.00 70.31 604 GLY A C 1
ATOM 4746 O O . GLY A 1 604 ? -23.619 5.111 29.942 1.00 70.31 604 GLY A O 1
ATOM 4747 N N . ASN A 1 605 ? -22.717 5.656 27.962 1.00 75.25 605 ASN A N 1
ATOM 4748 C CA . ASN A 1 605 ? -21.896 4.448 27.839 1.00 75.25 605 ASN A CA 1
ATOM 4749 C C . ASN A 1 605 ? -20.568 4.599 28.604 1.00 75.25 605 ASN A C 1
ATOM 4751 O O . ASN A 1 605 ? -20.006 5.699 28.616 1.00 75.25 605 ASN A O 1
ATOM 4755 N N . PRO A 1 606 ? -20.035 3.523 29.215 1.00 78.25 606 PRO A N 1
ATOM 4756 C CA . PRO A 1 606 ? -18.738 3.567 29.886 1.00 78.25 606 PRO A CA 1
ATOM 4757 C C . PRO A 1 606 ? -17.627 3.859 28.870 1.00 78.25 606 PRO A C 1
ATOM 4759 O O . PRO A 1 606 ? -17.538 3.192 27.840 1.00 78.25 606 PRO A O 1
ATOM 4762 N N . PHE A 1 607 ? -16.800 4.860 29.161 1.00 83.31 607 PHE A N 1
ATOM 4763 C CA . PHE A 1 607 ? -15.681 5.297 28.335 1.00 83.31 607 PHE A CA 1
ATOM 4764 C C . PHE A 1 607 ? -14.382 5.203 29.129 1.00 83.31 607 PHE A C 1
ATOM 4766 O O . PHE A 1 607 ? -14.305 5.731 30.238 1.00 83.31 607 PHE A O 1
ATOM 4773 N N . ARG A 1 608 ? -13.362 4.584 28.533 1.00 83.19 608 ARG A N 1
ATOM 4774 C CA . ARG A 1 608 ? -12.028 4.445 29.122 1.00 83.19 608 ARG A CA 1
ATOM 4775 C C . ARG A 1 608 ? -11.049 5.418 28.476 1.00 83.19 608 ARG A C 1
ATOM 4777 O O . ARG A 1 608 ? -10.933 5.484 27.256 1.00 83.19 608 ARG A O 1
ATOM 4784 N N . MET A 1 609 ? -10.325 6.184 29.279 1.00 86.00 609 MET A N 1
ATOM 4785 C CA . MET A 1 609 ? -9.299 7.110 28.804 1.00 86.00 609 MET A CA 1
ATOM 4786 C C . MET A 1 609 ? -7.935 6.728 29.368 1.00 86.00 609 MET A C 1
ATOM 4788 O O . MET A 1 609 ? -7.758 6.681 30.585 1.00 86.00 609 MET A O 1
ATOM 4792 N N . ASN A 1 610 ? -6.968 6.514 28.475 1.00 81.94 610 ASN A N 1
ATOM 4793 C CA . ASN A 1 610 ? -5.583 6.204 28.830 1.00 81.94 610 ASN A CA 1
ATOM 4794 C C . ASN A 1 610 ? -4.755 7.489 28.756 1.00 81.94 610 ASN A C 1
ATOM 4796 O O . ASN A 1 610 ? -4.544 8.030 27.670 1.00 81.94 610 ASN A O 1
ATOM 4800 N N . ILE A 1 611 ? -4.328 8.001 29.906 1.00 85.19 611 ILE A N 1
ATOM 4801 C CA . ILE A 1 611 ? -3.575 9.245 30.061 1.00 85.19 611 ILE A CA 1
ATOM 4802 C C . ILE A 1 611 ? -2.086 8.917 30.075 1.00 85.19 611 ILE A C 1
ATOM 4804 O O . ILE A 1 611 ? -1.618 8.265 30.998 1.00 85.19 611 ILE A O 1
ATOM 4808 N N . TRP A 1 612 ? -1.352 9.392 29.078 1.00 81.62 612 TRP A N 1
ATOM 4809 C CA . TRP A 1 612 ? 0.092 9.231 28.957 1.00 81.62 612 TRP A CA 1
ATOM 4810 C C . TRP A 1 612 ? 0.789 10.522 29.405 1.00 81.62 612 TRP A C 1
ATOM 4812 O O . TRP A 1 612 ? 0.662 11.554 28.737 1.00 81.62 612 TRP A O 1
ATOM 4822 N N . ASP A 1 613 ? 1.507 10.476 30.528 1.00 80.69 613 ASP A N 1
ATOM 4823 C CA . ASP A 1 613 ? 2.327 11.575 31.050 1.00 80.69 613 ASP A CA 1
ATOM 4824 C C . ASP A 1 613 ? 3.797 11.361 30.676 1.00 80.69 613 ASP A C 1
ATOM 4826 O O . ASP A 1 613 ? 4.451 10.437 31.154 1.00 80.69 613 ASP A O 1
ATOM 4830 N N . PHE A 1 614 ? 4.316 12.219 29.799 1.00 72.94 614 PHE A N 1
ATOM 4831 C CA . PHE A 1 614 ? 5.696 12.141 29.328 1.00 72.94 614 PHE A CA 1
ATOM 4832 C C . PHE A 1 614 ? 6.627 12.981 30.198 1.00 72.94 614 PHE A C 1
ATOM 4834 O O . PHE A 1 614 ? 6.363 14.151 30.480 1.00 72.94 614 PHE A O 1
ATOM 4841 N N . GLY A 1 615 ? 7.798 12.445 30.528 1.00 65.94 615 GLY A N 1
ATOM 4842 C CA . GLY A 1 615 ? 8.896 13.199 31.115 1.00 65.94 615 GLY A CA 1
ATOM 4843 C C . GLY A 1 615 ? 9.260 14.397 30.232 1.00 65.94 615 GLY A C 1
ATOM 4844 O O . GLY A 1 615 ? 9.289 14.323 29.011 1.00 65.94 615 GLY A O 1
ATOM 4845 N N . GLY A 1 616 ? 9.516 15.561 30.825 1.00 58.44 616 GLY A N 1
ATOM 4846 C CA . GLY A 1 616 ? 9.808 16.780 30.054 1.00 58.44 616 GLY A CA 1
ATOM 4847 C C . GLY A 1 616 ? 11.276 16.979 29.670 1.00 58.44 616 GLY A C 1
ATOM 4848 O O . GLY A 1 616 ? 11.632 18.102 29.331 1.00 58.44 616 GLY A O 1
ATOM 4849 N N . GLN A 1 617 ? 12.138 15.966 29.814 1.00 60.12 617 GLN A N 1
ATOM 4850 C CA . GLN A 1 617 ? 13.587 16.123 29.638 1.00 60.12 617 GLN A CA 1
ATOM 4851 C C . GLN A 1 617 ? 14.006 16.003 28.166 1.00 60.12 617 GLN A C 1
ATOM 4853 O O . GLN A 1 617 ? 13.512 15.141 27.437 1.00 60.12 617 GLN A O 1
ATOM 4858 N N . GLU A 1 618 ? 14.963 16.835 27.737 1.00 52.94 618 GLU A N 1
ATOM 4859 C CA . GLU A 1 618 ? 15.336 16.941 26.321 1.00 52.94 618 GLU A CA 1
ATOM 4860 C C . GLU A 1 618 ? 15.927 15.658 25.718 1.00 52.94 618 GLU A C 1
ATOM 4862 O O . GLU A 1 618 ? 15.743 15.387 24.529 1.00 52.94 618 GLU A O 1
ATOM 4867 N N . ILE A 1 619 ? 16.612 14.854 26.536 1.00 56.75 619 ILE A N 1
ATOM 4868 C CA . ILE A 1 619 ? 17.284 13.607 26.129 1.00 56.75 619 ILE A CA 1
ATOM 4869 C C . ILE A 1 619 ? 16.270 12.584 25.589 1.00 56.75 619 ILE A C 1
ATOM 4871 O O . ILE A 1 619 ? 16.603 11.743 24.756 1.00 56.75 619 ILE A O 1
ATOM 4875 N N . TYR A 1 620 ? 15.009 12.700 26.002 1.00 63.16 620 TYR A N 1
ATOM 4876 C CA . TYR A 1 620 ? 13.946 11.762 25.668 1.00 63.16 620 TYR A CA 1
ATOM 4877 C C . TYR A 1 620 ? 13.047 12.238 24.524 1.00 63.16 620 TYR A C 1
ATOM 4879 O O . TYR A 1 620 ? 12.136 11.527 24.117 1.00 63.16 620 TYR A O 1
ATOM 4887 N N . HIS A 1 621 ? 13.277 13.419 23.938 1.00 66.19 621 HIS A N 1
ATOM 4888 C CA . HIS A 1 621 ? 12.453 13.855 22.804 1.00 66.19 621 HIS A CA 1
ATOM 4889 C C . HIS A 1 621 ? 12.506 12.866 21.637 1.00 66.19 621 HIS A C 1
ATOM 4891 O O . HIS A 1 621 ? 11.479 12.628 21.009 1.00 66.19 621 HIS A O 1
ATOM 4897 N N . ALA A 1 622 ? 13.672 12.269 21.368 1.00 61.44 622 ALA A N 1
ATOM 4898 C CA . ALA A 1 622 ? 13.813 11.257 20.327 1.00 61.44 622 ALA A CA 1
ATOM 4899 C C . ALA A 1 622 ? 13.022 9.980 20.657 1.00 61.44 622 ALA A C 1
ATOM 4901 O O . ALA A 1 622 ? 12.447 9.394 19.743 1.00 61.44 622 ALA A O 1
ATOM 4902 N N . THR A 1 623 ? 12.946 9.593 21.940 1.00 64.50 623 THR A N 1
ATOM 4903 C CA . THR A 1 623 ? 12.209 8.406 22.401 1.00 64.50 623 THR A CA 1
ATOM 4904 C C . THR A 1 623 ? 10.697 8.643 22.430 1.00 64.50 623 THR A C 1
ATOM 4906 O O . THR A 1 623 ? 9.931 7.762 22.056 1.00 64.50 623 THR A O 1
ATOM 4909 N N . HIS A 1 624 ? 10.240 9.846 22.793 1.00 66.62 624 HIS A N 1
ATOM 4910 C CA . HIS A 1 624 ? 8.812 10.188 22.864 1.00 66.62 624 HIS A CA 1
ATOM 4911 C C . HIS A 1 624 ? 8.116 10.162 21.505 1.00 66.62 624 HIS A C 1
ATOM 4913 O O . HIS A 1 624 ? 6.946 9.793 21.427 1.00 66.62 624 HIS A O 1
ATOM 4919 N N . GLN A 1 625 ? 8.842 10.500 20.434 1.00 66.31 625 GLN A N 1
ATOM 4920 C CA . GLN A 1 625 ? 8.314 10.462 19.069 1.00 66.31 625 GLN A CA 1
ATOM 4921 C C . GLN A 1 625 ? 7.795 9.067 18.674 1.00 66.31 625 GLN A C 1
ATOM 4923 O O . GLN A 1 625 ? 6.887 8.991 17.857 1.00 66.31 625 GLN A O 1
ATOM 4928 N N . PHE A 1 626 ? 8.312 7.980 19.265 1.00 63.47 626 PHE A N 1
ATOM 4929 C CA . PHE A 1 626 ? 7.855 6.611 18.971 1.00 63.47 626 PHE A CA 1
ATOM 4930 C C . PHE A 1 626 ? 6.493 6.268 19.574 1.00 63.47 626 PHE A C 1
ATOM 4932 O O . PHE A 1 626 ? 5.834 5.348 19.105 1.00 63.47 626 PHE A O 1
ATOM 4939 N N . PHE A 1 627 ? 6.069 6.993 20.610 1.00 68.56 627 PHE A N 1
ATOM 4940 C CA . PHE A 1 627 ? 4.799 6.743 21.293 1.00 68.56 627 PHE A CA 1
ATOM 4941 C C . PHE A 1 627 ? 3.675 7.639 20.775 1.00 68.56 627 PHE A C 1
ATOM 4943 O O . PHE A 1 627 ? 2.514 7.449 21.135 1.00 68.56 627 PHE A O 1
ATOM 4950 N N . PHE A 1 628 ? 4.000 8.624 19.933 1.00 74.31 628 PHE A N 1
ATOM 4951 C CA . PHE A 1 628 ? 3.000 9.495 19.335 1.00 74.31 628 PHE A CA 1
ATOM 4952 C C . PHE A 1 628 ? 2.224 8.692 18.297 1.00 74.31 628 PHE A C 1
ATOM 4954 O O . PHE A 1 628 ? 2.804 8.062 17.419 1.00 74.31 628 PHE A O 1
ATOM 4961 N N . THR A 1 629 ? 0.900 8.692 18.427 1.00 70.19 629 THR A N 1
ATOM 4962 C CA . THR A 1 629 ? 0.020 7.887 17.582 1.00 70.19 629 THR A CA 1
ATOM 4963 C C . THR A 1 629 ? -1.133 8.723 17.060 1.00 70.19 629 THR A C 1
ATOM 4965 O O . THR A 1 629 ? -1.597 9.672 17.700 1.00 70.19 629 THR A O 1
ATOM 4968 N N . LYS A 1 630 ? -1.615 8.347 15.875 1.00 76.62 630 LYS A N 1
ATOM 4969 C CA . LYS A 1 630 ? -2.834 8.894 15.276 1.00 76.62 630 LYS A CA 1
ATOM 4970 C C . LYS A 1 630 ? -4.027 8.643 16.211 1.00 76.62 630 LYS A C 1
ATOM 4972 O O . LYS A 1 630 ? -3.974 7.787 17.092 1.00 76.62 630 LYS A O 1
ATOM 4977 N N . ARG A 1 631 ? -5.136 9.357 15.989 1.00 78.00 631 ARG A N 1
ATOM 4978 C CA . ARG A 1 631 ? -6.415 9.141 16.701 1.00 78.00 631 ARG A CA 1
ATOM 4979 C C . ARG A 1 631 ? -6.343 9.365 18.220 1.00 78.00 631 ARG A C 1
ATOM 4981 O O . ARG A 1 631 ? -7.090 8.743 18.967 1.00 78.00 631 ARG A O 1
ATOM 4988 N N . SER A 1 632 ? -5.501 10.288 18.668 1.00 86.06 632 SER A N 1
ATOM 4989 C CA . SER A 1 632 ? -5.329 10.602 20.090 1.00 86.06 632 SER A CA 1
ATOM 4990 C C . SER A 1 632 ? -5.734 12.045 20.396 1.00 86.06 632 SER A C 1
ATOM 4992 O O . SER A 1 632 ? -5.888 12.857 19.489 1.00 86.06 632 SER A O 1
ATOM 4994 N N . LEU A 1 633 ? -5.934 12.392 21.667 1.00 90.06 633 LEU A N 1
ATOM 4995 C CA . LEU A 1 633 ? -6.106 13.780 22.106 1.00 90.06 633 LEU A CA 1
ATOM 4996 C C . LEU A 1 633 ? -4.813 14.257 22.774 1.00 90.06 633 LEU A C 1
ATOM 4998 O O . LEU A 1 633 ? -4.276 13.561 23.628 1.00 90.06 633 LEU A O 1
ATOM 5002 N N . TYR A 1 634 ? -4.326 15.444 22.418 1.00 90.19 634 TYR A N 1
ATOM 5003 C CA . TYR A 1 634 ? -3.101 16.011 22.989 1.00 90.19 634 TYR A CA 1
ATOM 5004 C C . TYR A 1 634 ? -3.417 17.204 23.895 1.00 90.19 634 TYR A C 1
ATOM 5006 O O . TYR A 1 634 ? -4.124 18.132 23.503 1.00 90.19 634 TYR A O 1
ATOM 5014 N N . LEU A 1 635 ? -2.863 17.199 25.104 1.00 90.75 635 LEU A N 1
ATOM 5015 C CA . LEU A 1 635 ? -2.876 18.298 26.063 1.00 90.75 635 LEU A CA 1
ATOM 5016 C C . LEU A 1 635 ? -1.483 18.917 26.138 1.00 90.75 635 LEU A C 1
ATOM 5018 O O . LEU A 1 635 ? -0.567 18.318 26.697 1.00 90.75 635 LEU A O 1
ATOM 5022 N N . LEU A 1 636 ? -1.329 20.129 25.612 1.00 89.12 636 LEU A N 1
ATOM 5023 C CA . LEU A 1 636 ? -0.092 20.895 25.736 1.00 89.12 636 LEU A CA 1
ATOM 5024 C C . LEU A 1 636 ? -0.164 21.799 26.968 1.00 89.12 636 LEU A C 1
ATOM 5026 O O . LEU A 1 636 ? -0.943 22.752 26.992 1.00 89.12 636 LEU A O 1
ATOM 5030 N N . VAL A 1 637 ? 0.645 21.502 27.985 1.00 87.12 637 VAL A N 1
ATOM 5031 C CA . VAL A 1 637 ? 0.693 22.253 29.245 1.00 87.12 637 VAL A CA 1
ATOM 5032 C C . VAL A 1 637 ? 1.822 23.278 29.201 1.00 87.12 637 VAL A C 1
ATOM 5034 O O . VAL A 1 637 ? 2.976 22.931 28.955 1.00 87.12 637 VAL A O 1
ATOM 5037 N N . ALA A 1 638 ? 1.490 24.535 29.481 1.00 83.31 638 ALA A N 1
ATOM 5038 C CA . ALA A 1 638 ? 2.437 25.643 29.588 1.00 83.31 638 ALA A CA 1
ATOM 5039 C C . ALA A 1 638 ? 2.300 26.354 30.937 1.00 83.31 638 ALA A C 1
ATOM 5041 O O . ALA A 1 638 ? 1.235 26.329 31.547 1.00 83.31 638 ALA A O 1
ATOM 5042 N N . ASP A 1 639 ? 3.367 27.008 31.389 1.00 77.75 639 ASP A N 1
ATOM 5043 C CA . ASP A 1 639 ? 3.418 27.780 32.637 1.00 77.75 639 ASP A CA 1
ATOM 5044 C C . ASP A 1 639 ? 3.774 29.252 32.336 1.00 77.75 639 ASP A C 1
ATOM 5046 O O . ASP A 1 639 ? 3.908 29.690 31.196 1.00 77.75 639 ASP A O 1
ATOM 5050 N N . THR A 1 640 ? 3.889 30.041 33.390 1.00 66.19 640 THR A N 1
ATOM 5051 C CA . THR A 1 640 ? 4.111 31.484 33.482 1.00 66.19 640 THR A CA 1
ATOM 5052 C C . THR A 1 640 ? 5.564 31.926 33.270 1.00 66.19 640 THR A C 1
ATOM 5054 O O . THR A 1 640 ? 5.876 33.104 33.456 1.00 66.19 640 THR A O 1
ATOM 5057 N N . ARG A 1 641 ? 6.471 31.010 32.896 1.00 61.84 641 ARG A N 1
ATOM 5058 C CA . ARG A 1 641 ? 7.878 31.333 32.601 1.00 61.84 641 ARG A CA 1
ATOM 5059 C C . ARG A 1 641 ? 7.965 32.104 31.272 1.00 61.84 641 ARG A C 1
ATOM 5061 O O . ARG A 1 641 ? 7.229 31.814 30.336 1.00 61.84 641 ARG A O 1
ATOM 5068 N N . GLN A 1 642 ? 8.827 33.126 31.220 1.00 46.81 642 GLN A N 1
ATOM 5069 C CA . GLN A 1 642 ? 8.894 34.110 30.122 1.00 46.81 642 GLN A CA 1
ATOM 5070 C C . GLN A 1 642 ? 9.335 33.531 28.766 1.00 46.81 642 GLN A C 1
ATOM 5072 O O . GLN A 1 642 ? 8.984 34.106 27.741 1.00 46.81 642 GLN A O 1
ATOM 5077 N N . ASP A 1 643 ? 10.011 32.382 28.758 1.00 50.22 643 ASP A N 1
ATOM 5078 C CA . ASP A 1 643 ? 10.522 31.726 27.555 1.00 50.22 643 ASP A CA 1
ATOM 5079 C C . ASP A 1 643 ? 9.776 30.404 27.305 1.00 50.22 643 ASP A C 1
ATOM 5081 O O . ASP A 1 643 ? 10.307 29.318 27.512 1.00 50.22 643 ASP A O 1
ATOM 5085 N N . ASN A 1 644 ? 8.520 30.484 26.840 1.00 54.06 644 ASN A N 1
ATOM 5086 C CA . ASN A 1 644 ? 7.755 29.346 26.289 1.00 54.06 644 ASN A CA 1
ATOM 5087 C C . ASN A 1 644 ? 8.338 28.891 24.924 1.00 54.06 644 ASN A C 1
ATOM 5089 O O . ASN A 1 644 ? 7.622 28.746 23.930 1.00 54.06 644 ASN A O 1
ATOM 5093 N N . THR A 1 645 ? 9.658 28.721 24.848 1.00 53.19 645 THR A N 1
ATOM 5094 C CA . THR A 1 645 ? 10.434 28.526 23.612 1.00 53.19 645 THR A CA 1
ATOM 5095 C C . THR A 1 645 ? 10.058 27.231 22.893 1.00 53.19 645 THR A C 1
ATOM 5097 O O . THR A 1 645 ? 9.980 27.201 21.666 1.00 53.19 645 THR A O 1
ATOM 5100 N N . ASP A 1 646 ? 9.711 26.191 23.654 1.00 64.94 646 ASP A N 1
ATOM 5101 C CA . ASP A 1 646 ? 9.361 24.870 23.123 1.00 64.94 646 ASP A CA 1
ATOM 5102 C C . ASP A 1 646 ? 7.868 24.714 22.787 1.00 64.94 646 ASP A C 1
ATOM 5104 O O . ASP A 1 646 ? 7.420 23.647 22.368 1.00 64.94 646 ASP A O 1
ATOM 5108 N N . PHE A 1 647 ? 7.066 25.771 22.934 1.00 68.38 647 PHE A N 1
ATOM 5109 C CA . PHE A 1 647 ? 5.628 25.703 22.671 1.00 68.38 647 PHE A CA 1
ATOM 5110 C C . PHE A 1 647 ? 5.322 25.418 21.196 1.00 68.38 647 PHE A C 1
ATOM 5112 O O . PHE A 1 647 ? 4.523 24.538 20.874 1.00 68.38 647 PHE A O 1
ATOM 5119 N N . ASN A 1 648 ? 6.010 26.129 20.298 1.00 74.44 648 ASN A N 1
ATOM 5120 C CA . ASN A 1 648 ? 5.933 25.862 18.864 1.00 74.44 648 ASN A CA 1
ATOM 5121 C C . ASN A 1 648 ? 6.506 24.481 18.549 1.00 74.44 648 ASN A C 1
ATOM 5123 O O . ASN A 1 648 ? 5.889 23.739 17.800 1.00 74.44 648 ASN A O 1
ATOM 5127 N N . TYR A 1 649 ? 7.614 24.097 19.190 1.00 78.44 649 TYR A N 1
ATOM 5128 C CA . TYR A 1 649 ? 8.211 22.779 18.996 1.00 78.44 649 TYR A CA 1
ATOM 5129 C C . TYR A 1 649 ? 7.207 21.649 19.238 1.00 78.44 649 TYR A C 1
ATOM 5131 O O . TYR A 1 649 ? 7.011 20.810 18.364 1.00 78.44 649 TYR A O 1
ATOM 5139 N N . TRP A 1 650 ? 6.511 21.647 20.376 1.00 80.00 650 TRP A N 1
ATOM 5140 C CA . TRP A 1 650 ? 5.546 20.593 20.683 1.00 80.00 650 TRP A CA 1
ATOM 5141 C C . TRP A 1 650 ? 4.357 20.567 19.720 1.00 80.00 650 TRP A C 1
ATOM 5143 O O . TRP A 1 650 ? 3.926 19.484 19.331 1.00 80.00 650 TRP A O 1
ATOM 5153 N N . LEU A 1 651 ? 3.844 21.729 19.304 1.00 82.06 651 LEU A N 1
ATOM 5154 C CA . LEU A 1 651 ? 2.763 21.795 18.315 1.00 82.06 651 LEU A CA 1
ATOM 5155 C C . LEU A 1 651 ? 3.199 21.261 16.951 1.00 82.06 651 LEU A C 1
ATOM 5157 O O . LEU A 1 651 ? 2.447 20.515 16.327 1.00 82.06 651 LEU A O 1
ATOM 5161 N N . GLU A 1 652 ? 4.416 21.590 16.523 1.00 80.06 652 GLU A N 1
ATOM 5162 C CA . GLU A 1 652 ? 4.972 21.107 15.263 1.00 80.06 652 GLU A CA 1
ATOM 5163 C C . GLU A 1 652 ? 5.225 19.598 15.315 1.00 80.06 652 GLU A C 1
ATOM 5165 O O . GLU A 1 652 ? 4.807 18.888 14.406 1.00 80.06 652 GLU A O 1
ATOM 5170 N N . VAL A 1 653 ? 5.785 19.066 16.410 1.00 79.25 653 VAL A N 1
ATOM 5171 C CA . VAL A 1 653 ? 5.949 17.611 16.596 1.00 79.25 653 VAL A CA 1
ATOM 5172 C C . VAL A 1 653 ? 4.600 16.887 16.548 1.00 79.25 653 VAL A C 1
ATOM 5174 O O . VAL A 1 653 ? 4.491 15.844 15.904 1.00 79.25 653 VAL A O 1
ATOM 5177 N N . VAL A 1 654 ? 3.559 17.429 17.190 1.00 80.25 654 VAL A N 1
ATOM 5178 C CA . VAL A 1 654 ? 2.207 16.853 17.117 1.00 80.25 654 VAL A CA 1
ATOM 5179 C C . VAL A 1 654 ? 1.671 16.913 15.685 1.00 80.25 654 VAL A C 1
ATOM 5181 O O . VAL A 1 654 ? 1.144 15.915 15.199 1.00 80.25 654 VAL A O 1
ATOM 5184 N N . GLU A 1 655 ? 1.822 18.027 14.970 1.00 80.69 655 GLU A N 1
ATOM 5185 C CA . GLU A 1 655 ? 1.386 18.139 13.571 1.00 80.69 655 GLU A CA 1
ATOM 5186 C C . GLU A 1 655 ? 2.101 17.137 12.648 1.00 80.69 655 GLU A C 1
ATOM 5188 O O . GLU A 1 655 ? 1.452 16.527 11.794 1.00 80.69 655 GLU A O 1
ATOM 5193 N N . LEU A 1 656 ? 3.406 16.937 12.860 1.00 76.50 656 LEU A N 1
ATOM 5194 C CA . LEU A 1 656 ? 4.271 16.055 12.074 1.00 76.50 656 LEU A CA 1
ATOM 5195 C C . LEU A 1 656 ? 4.008 14.566 12.319 1.00 76.50 656 LEU A C 1
ATOM 5197 O O . LEU A 1 656 ? 4.109 13.788 11.376 1.00 76.50 656 LEU A O 1
ATOM 5201 N N . LEU A 1 657 ? 3.697 14.166 13.559 1.00 73.06 657 LEU A N 1
ATOM 5202 C CA . LEU A 1 657 ? 3.665 12.750 13.963 1.00 73.06 657 LEU A CA 1
ATOM 5203 C C . LEU A 1 657 ? 2.275 12.198 14.302 1.00 73.06 657 LEU A C 1
ATOM 5205 O O . LEU A 1 657 ? 2.119 10.987 14.420 1.00 73.06 657 LEU A O 1
ATOM 5209 N N . SER A 1 658 ? 1.258 13.048 14.477 1.00 72.44 658 SER A N 1
ATOM 5210 C CA . SER A 1 658 ? -0.083 12.614 14.918 1.00 72.44 658 SER A CA 1
ATOM 5211 C C . SER A 1 658 ? -1.203 12.877 13.907 1.00 72.44 658 SER A C 1
ATOM 5213 O O . SER A 1 658 ? -2.383 12.789 14.257 1.00 72.44 658 SER A O 1
ATOM 5215 N N . GLU A 1 659 ? -0.843 13.231 12.668 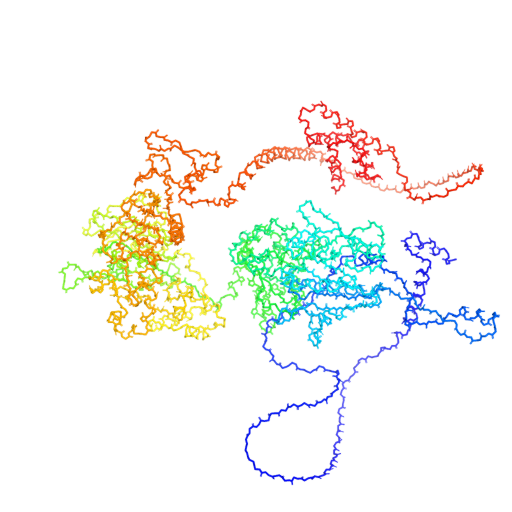1.00 70.50 659 GLU A N 1
ATOM 5216 C CA . GLU A 1 659 ? -1.772 13.421 11.544 1.00 70.50 659 GLU A CA 1
ATOM 5217 C C . GLU A 1 659 ? -2.901 14.432 11.859 1.00 70.50 659 GLU A C 1
ATOM 5219 O O . GLU A 1 659 ? -4.067 14.244 11.528 1.00 70.50 659 GLU A O 1
ATOM 5224 N N . ALA A 1 660 ? -2.538 15.546 12.510 1.00 69.38 660 ALA A N 1
ATOM 5225 C CA . ALA A 1 660 ? -3.454 16.608 12.953 1.00 69.38 660 ALA A CA 1
ATOM 5226 C C . ALA A 1 660 ? -4.505 16.179 14.003 1.00 69.38 660 ALA A C 1
ATOM 5228 O O . ALA A 1 660 ? -5.608 16.735 14.056 1.00 69.38 660 ALA A O 1
ATOM 5229 N N . SER A 1 661 ? -4.138 15.249 14.890 1.00 85.06 661 SER A N 1
ATOM 5230 C CA . SER A 1 661 ? -4.908 14.933 16.098 1.00 85.06 661 SER A CA 1
ATOM 5231 C C . SER A 1 661 ? -5.263 16.200 16.905 1.00 85.06 661 SER A C 1
ATOM 5233 O O . SER A 1 661 ? -4.481 17.161 16.926 1.00 85.06 661 SER A O 1
ATOM 5235 N N . PRO A 1 662 ? -6.452 16.254 17.544 1.00 90.06 662 PRO A N 1
ATOM 5236 C CA . PRO A 1 662 ? -6.910 17.441 18.260 1.00 90.06 662 PRO A CA 1
ATOM 5237 C C . PRO A 1 662 ? -5.971 17.815 19.411 1.00 90.06 662 PRO A C 1
ATOM 5239 O O . PRO A 1 662 ? -5.524 16.955 20.170 1.00 90.06 662 PRO A O 1
ATOM 5242 N N . VAL A 1 663 ? -5.720 19.118 19.563 1.00 91.56 663 VAL A N 1
ATOM 5243 C CA . VAL A 1 663 ? -4.880 19.677 20.632 1.00 91.56 663 VAL A CA 1
ATOM 5244 C C . VAL A 1 663 ? -5.697 20.613 21.518 1.00 91.56 663 VAL A C 1
ATOM 5246 O O . VAL A 1 663 ? -6.432 21.476 21.030 1.00 91.56 663 VAL A O 1
ATOM 5249 N N . ILE A 1 664 ? -5.538 20.474 22.830 1.00 92.25 664 ILE A N 1
ATOM 5250 C CA . ILE A 1 664 ? -6.012 21.422 23.837 1.00 92.25 664 ILE A CA 1
ATOM 5251 C C . ILE A 1 664 ? -4.788 22.014 24.532 1.00 92.25 664 ILE A C 1
ATOM 5253 O O . ILE A 1 664 ? -3.935 21.293 25.039 1.00 92.25 664 ILE A O 1
ATOM 5257 N N . ILE A 1 665 ? -4.708 23.339 24.575 1.00 90.00 665 ILE A N 1
ATOM 5258 C CA . ILE A 1 665 ? -3.646 24.045 25.293 1.00 90.00 665 ILE A CA 1
ATOM 5259 C C . ILE A 1 665 ? -4.140 24.377 26.700 1.00 90.00 665 ILE A C 1
ATOM 5261 O O . ILE A 1 665 ? -5.189 25.006 26.857 1.00 90.00 665 ILE A O 1
ATOM 5265 N N . VAL A 1 666 ? -3.360 24.002 27.711 1.00 89.12 666 VAL A N 1
ATOM 5266 C CA . VAL A 1 666 ? -3.614 24.292 29.123 1.00 89.12 666 VAL A CA 1
ATOM 5267 C C . VAL A 1 666 ? -2.549 25.250 29.646 1.00 89.12 666 VAL A C 1
ATOM 5269 O O . VAL A 1 666 ? -1.383 24.897 29.801 1.00 89.12 666 VAL A O 1
ATOM 5272 N N . LYS A 1 667 ? -2.969 26.477 29.943 1.00 88.19 667 LYS A N 1
ATOM 5273 C CA . LYS A 1 667 ? -2.156 27.528 30.555 1.00 88.19 667 LYS A CA 1
ATOM 5274 C C . LYS A 1 667 ? -2.236 27.387 32.076 1.00 88.19 667 LYS A C 1
ATOM 5276 O O . LYS A 1 667 ? -3.227 27.789 32.683 1.00 88.19 667 LYS A O 1
ATOM 5281 N N . ASN A 1 668 ? -1.220 26.785 32.682 1.00 86.94 668 ASN A N 1
ATOM 5282 C CA . ASN A 1 668 ? -1.076 26.647 34.126 1.00 86.94 668 ASN A CA 1
ATOM 5283 C C . ASN A 1 668 ? -0.553 27.960 34.735 1.00 86.94 668 ASN A C 1
ATOM 5285 O O . ASN A 1 668 ? 0.639 28.249 34.730 1.00 86.94 668 ASN A O 1
ATOM 5289 N N . GLU A 1 669 ? -1.464 28.769 35.260 1.00 83.62 669 GLU A N 1
ATOM 5290 C CA . GLU A 1 669 ? -1.217 30.066 35.889 1.00 83.62 669 GLU A CA 1
ATOM 5291 C C . GLU A 1 669 ? -0.784 29.873 37.349 1.00 83.62 669 GLU A C 1
ATOM 5293 O O . GLU A 1 669 ? -1.556 30.086 38.293 1.00 83.62 669 GLU A O 1
ATOM 5298 N N . LYS A 1 670 ? 0.465 29.435 37.555 1.00 77.19 670 LYS A N 1
ATOM 5299 C CA . LYS A 1 670 ? 1.034 29.297 38.903 1.00 77.19 670 LYS A CA 1
ATOM 5300 C C . LYS A 1 670 ? 1.003 30.646 39.629 1.00 77.19 670 LYS A C 1
ATOM 5302 O O . LYS A 1 670 ? 1.407 31.673 39.087 1.00 77.19 670 LYS A O 1
ATOM 5307 N N . GLN A 1 671 ? 0.529 30.636 40.878 1.00 73.06 671 GLN A N 1
ATOM 5308 C CA . GLN A 1 671 ? 0.334 31.845 41.697 1.00 73.06 671 GLN A CA 1
ATOM 5309 C C . GLN A 1 671 ? -0.593 32.900 41.051 1.00 73.06 671 GLN A C 1
ATOM 5311 O O . GLN A 1 671 ? -0.426 34.089 41.309 1.00 73.06 671 GLN A O 1
ATOM 5316 N N . ASP A 1 672 ? -1.528 32.484 40.186 1.00 74.62 672 ASP A N 1
ATOM 5317 C CA . ASP A 1 672 ? -2.442 33.368 39.440 1.00 74.62 672 ASP A CA 1
ATOM 5318 C C . ASP A 1 672 ? -1.737 34.422 38.568 1.00 74.62 672 ASP A C 1
ATOM 5320 O O . ASP A 1 672 ? -2.306 35.461 38.224 1.00 74.62 672 ASP A O 1
ATOM 5324 N N . ARG A 1 673 ? -0.494 34.145 38.157 1.00 76.06 673 ARG A N 1
ATOM 5325 C CA . ARG A 1 673 ? 0.177 34.942 37.130 1.00 76.06 673 ARG A CA 1
ATOM 5326 C C . ARG A 1 673 ? -0.384 34.545 35.760 1.00 76.06 673 ARG A C 1
ATOM 5328 O O . ARG A 1 673 ? -0.373 33.358 35.440 1.00 76.06 673 ARG A O 1
ATOM 5335 N N . PRO A 1 674 ? -0.862 35.492 34.938 1.00 72.94 674 PRO A N 1
ATOM 5336 C CA . PRO A 1 674 ? -1.409 35.163 33.629 1.00 72.94 674 PRO A CA 1
ATOM 5337 C C . PRO A 1 674 ? -0.300 34.671 32.693 1.00 72.94 674 PRO A C 1
ATOM 5339 O O . PRO A 1 674 ? 0.715 35.344 32.506 1.00 72.94 674 PRO A O 1
ATOM 5342 N N . CYS A 1 675 ? -0.506 33.510 32.076 1.00 74.38 675 CYS A N 1
ATOM 5343 C CA . CYS A 1 675 ? 0.355 33.012 31.007 1.00 74.38 675 CYS A CA 1
ATOM 5344 C C . CYS A 1 675 ? -0.082 33.670 29.688 1.00 74.38 675 CYS A C 1
ATOM 5346 O O . CYS A 1 675 ? -1.196 33.441 29.207 1.00 74.38 675 CYS A O 1
ATOM 5348 N N . GLN A 1 676 ? 0.766 34.531 29.118 1.00 68.31 676 GLN A N 1
ATOM 5349 C CA . GLN A 1 676 ? 0.459 35.209 27.859 1.00 68.31 676 GLN A CA 1
ATOM 5350 C C . GLN A 1 676 ? 0.876 34.345 26.669 1.00 68.31 676 GLN A C 1
ATOM 5352 O O . GLN A 1 676 ? 2.052 34.054 26.478 1.00 68.31 676 GLN A O 1
ATOM 5357 N N . VAL A 1 677 ? -0.104 33.957 25.854 1.00 73.75 677 VAL A N 1
ATOM 5358 C CA . VAL A 1 677 ? 0.098 33.193 24.620 1.00 73.75 677 VAL A CA 1
ATOM 5359 C C . VAL A 1 677 ? -0.710 33.863 23.509 1.00 73.75 677 VAL A C 1
ATOM 5361 O O . VAL A 1 677 ? -1.867 34.228 23.721 1.00 73.75 677 VAL A O 1
ATOM 5364 N N . ASN A 1 678 ? -0.121 34.046 22.324 1.00 76.69 678 ASN A N 1
ATOM 5365 C CA . ASN A 1 678 ? -0.810 34.658 21.185 1.00 76.69 678 ASN A CA 1
ATOM 5366 C C . ASN A 1 678 ? -1.784 33.665 20.525 1.00 76.69 678 ASN A C 1
ATOM 5368 O O . ASN A 1 678 ? -1.451 32.975 19.561 1.00 76.69 678 ASN A O 1
ATOM 5372 N N . GLU A 1 679 ? -3.003 33.593 21.059 1.00 80.31 679 GLU A N 1
ATOM 5373 C CA . GLU A 1 679 ? -4.020 32.620 20.644 1.00 80.31 679 GLU A CA 1
ATOM 5374 C C . GLU A 1 679 ? -4.402 32.732 19.160 1.00 80.31 679 GLU A C 1
ATOM 5376 O O . GLU A 1 679 ? -4.574 31.714 18.489 1.00 80.31 679 GLU A O 1
ATOM 5381 N N . ASN A 1 680 ? -4.493 33.956 18.630 1.00 80.25 680 ASN A N 1
ATOM 5382 C CA . ASN A 1 680 ? -4.883 34.195 17.238 1.00 80.25 680 ASN A CA 1
ATOM 5383 C C . ASN A 1 680 ? -3.822 33.683 16.257 1.00 80.25 680 ASN A C 1
ATOM 5385 O O . ASN A 1 680 ? -4.158 33.046 15.260 1.00 80.25 680 ASN A O 1
ATOM 5389 N N . GLN A 1 681 ? -2.543 33.924 16.557 1.00 80.88 681 GLN A N 1
ATOM 5390 C CA . GLN A 1 681 ? -1.435 33.444 15.733 1.00 80.88 681 GLN A CA 1
ATOM 5391 C C . GLN A 1 681 ? -1.357 31.914 15.740 1.00 80.88 681 GLN A C 1
ATOM 5393 O O . GLN A 1 681 ? -1.202 31.300 14.685 1.00 80.88 681 GLN A O 1
ATOM 5398 N N . LEU A 1 682 ? -1.510 31.297 16.914 1.00 82.38 682 LEU A N 1
ATOM 5399 C CA . LEU A 1 682 ? -1.465 29.844 17.045 1.00 82.38 682 LEU A CA 1
ATOM 5400 C C . LEU A 1 682 ? -2.623 29.160 16.324 1.00 82.38 682 LEU A C 1
ATOM 5402 O O . LEU A 1 682 ? -2.384 28.212 15.588 1.00 82.38 682 LEU A O 1
ATOM 5406 N N . ARG A 1 683 ? -3.859 29.653 16.474 1.00 81.88 683 ARG A N 1
ATOM 5407 C CA . ARG A 1 683 ? -5.021 29.087 15.766 1.00 81.88 683 ARG A CA 1
ATOM 5408 C C . ARG A 1 683 ? -4.936 29.268 14.253 1.00 81.88 683 ARG A C 1
ATOM 5410 O O . ARG A 1 683 ? -5.422 28.413 13.523 1.00 81.88 683 ARG A O 1
ATOM 5417 N N . GLY A 1 684 ? -4.328 30.362 13.787 1.00 80.06 684 GLY A N 1
ATOM 5418 C CA . GLY A 1 684 ? -4.091 30.590 12.361 1.00 80.06 684 GLY A CA 1
ATOM 5419 C C . GLY A 1 684 ? -3.078 29.613 11.760 1.00 80.06 684 GLY A C 1
ATOM 5420 O O . GLY A 1 684 ? -3.259 29.177 10.628 1.00 80.06 684 GLY A O 1
ATOM 5421 N N . ARG A 1 685 ? -2.030 29.250 12.515 1.00 79.50 685 ARG A N 1
ATOM 5422 C CA . ARG A 1 685 ? -0.996 28.304 12.065 1.00 79.50 685 ARG A CA 1
ATOM 5423 C C . ARG A 1 685 ? -1.403 26.838 12.251 1.00 79.50 685 ARG A C 1
ATOM 5425 O O . ARG A 1 685 ? -1.135 26.035 11.368 1.00 79.50 685 ARG A O 1
ATOM 5432 N N . PHE A 1 686 ? -2.056 26.506 13.364 1.00 84.69 686 PHE A N 1
ATOM 5433 C CA . PHE A 1 686 ? -2.355 25.133 13.779 1.00 84.69 686 PHE A CA 1
ATOM 5434 C C . PHE A 1 686 ? -3.878 24.915 13.916 1.00 84.69 686 PHE A C 1
ATOM 5436 O O . PHE A 1 686 ? -4.451 25.137 14.990 1.00 84.69 686 PHE A O 1
ATOM 5443 N N . PRO A 1 687 ? -4.568 24.464 12.850 1.00 83.31 687 PRO A N 1
ATOM 5444 C CA . PRO A 1 687 ? -6.030 24.308 12.837 1.00 83.31 687 PRO A CA 1
ATOM 5445 C C . PRO A 1 687 ? -6.547 23.152 13.716 1.00 83.31 687 PRO A C 1
ATOM 5447 O O . PRO A 1 687 ? -7.746 23.047 13.991 1.00 83.31 687 PRO A O 1
ATOM 5450 N N . ASN A 1 688 ? -5.661 22.262 14.165 1.00 86.12 688 ASN A N 1
ATOM 5451 C CA . ASN A 1 688 ? -5.978 21.165 15.077 1.00 86.12 688 ASN A CA 1
ATOM 5452 C C . ASN A 1 688 ? -6.123 21.611 16.545 1.00 86.12 688 ASN A C 1
ATOM 5454 O O . ASN A 1 688 ? -6.647 20.841 17.354 1.00 86.12 688 ASN A O 1
ATOM 5458 N N . ILE A 1 689 ? -5.740 22.848 16.894 1.00 89.06 689 ILE A N 1
ATOM 5459 C CA . ILE A 1 689 ? -5.994 23.425 18.222 1.00 89.06 689 ILE A CA 1
ATOM 5460 C C . ILE A 1 689 ? -7.500 23.664 18.390 1.00 89.06 689 ILE A C 1
ATOM 5462 O O . ILE A 1 689 ? -8.085 24.537 17.751 1.00 89.06 689 ILE A O 1
ATOM 5466 N N . LYS A 1 690 ? -8.139 22.907 19.288 1.00 89.50 690 LYS A N 1
ATOM 5467 C CA . LYS A 1 690 ? -9.584 23.002 19.549 1.00 89.50 690 LYS A CA 1
ATOM 5468 C C . LYS A 1 690 ? -9.924 24.026 20.621 1.00 89.50 690 LYS A C 1
ATOM 5470 O O . LYS A 1 690 ? -10.874 24.791 20.458 1.00 89.50 690 LYS A O 1
ATOM 5475 N N . LYS A 1 691 ? -9.152 24.060 21.711 1.00 88.75 691 LYS A N 1
ATOM 5476 C CA . LYS A 1 691 ? -9.356 24.987 22.834 1.00 88.75 691 LYS A CA 1
ATOM 5477 C C . LYS A 1 691 ? -8.039 25.417 23.470 1.00 88.75 691 LYS A C 1
ATOM 5479 O O . LYS A 1 691 ? -7.053 24.688 23.445 1.00 88.75 691 LYS A O 1
ATOM 5484 N N . ILE A 1 692 ? -8.065 26.608 24.061 1.00 88.62 692 ILE A N 1
ATOM 5485 C CA . ILE A 1 692 ? -6.998 27.167 24.893 1.00 88.62 692 ILE A CA 1
ATOM 5486 C C . ILE A 1 692 ? -7.659 27.556 26.213 1.00 88.62 692 ILE A C 1
ATOM 5488 O O . ILE A 1 692 ? -8.614 28.330 26.205 1.00 88.62 692 ILE A O 1
ATOM 5492 N N . LEU A 1 693 ? -7.209 26.972 27.320 1.00 88.56 693 LEU A N 1
ATOM 5493 C CA . LEU A 1 693 ? -7.837 27.099 28.636 1.00 88.56 693 LEU A CA 1
ATOM 5494 C C . LEU A 1 693 ? -6.804 27.556 29.665 1.00 88.56 693 LEU A C 1
ATOM 5496 O O . LEU A 1 693 ? -5.668 27.092 29.644 1.00 88.56 693 LEU A O 1
ATOM 5500 N N . SER A 1 694 ? -7.198 28.455 30.566 1.00 86.62 694 SER A N 1
ATOM 5501 C CA . SER A 1 694 ? -6.388 28.856 31.723 1.00 86.62 694 SER A CA 1
ATOM 5502 C C . SER A 1 694 ? -6.822 28.085 32.961 1.00 86.62 694 SER A C 1
ATOM 5504 O O . SER A 1 694 ? -8.014 27.958 33.235 1.00 86.62 694 SER A O 1
ATOM 5506 N N . THR A 1 695 ? -5.859 27.614 33.746 1.00 86.69 695 THR A N 1
ATOM 5507 C CA . THR A 1 695 ? -6.121 26.959 35.027 1.00 86.69 695 THR A CA 1
ATOM 5508 C C . THR A 1 695 ? -5.079 27.333 36.061 1.00 86.69 695 THR A C 1
ATOM 5510 O O . THR A 1 695 ? -3.950 27.664 35.725 1.00 86.69 695 THR A O 1
ATOM 5513 N N . ASN A 1 696 ? -5.449 27.242 37.331 1.00 84.44 696 ASN A N 1
ATOM 5514 C CA . ASN A 1 696 ? -4.496 27.213 38.427 1.00 84.44 696 ASN A CA 1
ATOM 5515 C C . ASN A 1 696 ? -4.675 25.877 39.151 1.00 84.44 696 ASN A C 1
ATOM 5517 O O . ASN A 1 696 ? -5.680 25.655 39.832 1.00 84.44 696 ASN A O 1
ATOM 5521 N N . LEU A 1 697 ? -3.694 24.982 38.995 1.00 81.81 697 LEU A N 1
ATOM 5522 C CA . LEU A 1 697 ? -3.754 23.642 39.578 1.00 81.81 697 LEU A CA 1
ATOM 5523 C C . LEU A 1 697 ? -3.806 23.684 41.116 1.00 81.81 697 LEU A C 1
ATOM 5525 O O . LEU A 1 697 ? -4.374 22.784 41.727 1.00 81.81 697 LEU A O 1
ATOM 5529 N N . ALA A 1 698 ? -3.272 24.719 41.774 1.00 80.06 698 ALA A N 1
ATOM 5530 C CA . ALA A 1 698 ? -3.299 24.812 43.236 1.00 80.06 698 ALA A CA 1
ATOM 5531 C C . ALA A 1 698 ? -4.703 25.117 43.781 1.00 80.06 698 ALA A C 1
ATOM 5533 O O . ALA A 1 698 ? -5.103 24.540 44.790 1.00 80.06 698 ALA A O 1
ATOM 5534 N N . SER A 1 699 ? -5.463 25.982 43.103 1.00 80.62 699 SER A N 1
ATOM 5535 C CA . SER A 1 699 ? -6.823 26.375 43.503 1.00 80.62 699 SER A CA 1
ATOM 5536 C C . SER A 1 699 ? -7.934 25.595 42.790 1.00 80.62 699 SER A C 1
ATOM 5538 O O . SER A 1 699 ? -9.108 25.820 43.076 1.00 80.62 699 SER A O 1
ATOM 5540 N N . ASN A 1 700 ? -7.586 24.690 41.865 1.00 81.19 700 ASN A N 1
ATOM 5541 C CA . ASN A 1 700 ? -8.507 23.999 40.949 1.00 81.19 700 ASN A CA 1
ATOM 5542 C C . ASN A 1 700 ? -9.339 24.940 40.051 1.00 81.19 700 ASN A C 1
ATOM 5544 O O . ASN A 1 700 ? -10.315 24.509 39.431 1.00 81.19 700 ASN A O 1
ATOM 5548 N N . ARG A 1 701 ? -8.961 26.220 39.932 1.00 85.50 701 ARG A N 1
ATOM 5549 C CA . ARG A 1 701 ? -9.644 27.182 39.055 1.00 85.50 701 ARG A CA 1
ATOM 5550 C C . ARG A 1 701 ? -9.560 26.705 37.604 1.00 85.50 701 ARG A C 1
ATOM 5552 O O . ARG A 1 701 ? -8.464 26.444 37.118 1.00 85.50 701 ARG A O 1
ATOM 5559 N N . GLY A 1 702 ? -10.695 26.588 36.914 1.00 81.56 702 GLY A N 1
ATOM 5560 C CA . GLY A 1 702 ? -10.759 26.171 35.503 1.00 81.56 702 GLY A CA 1
ATOM 5561 C C . GLY A 1 702 ? -10.564 24.668 35.242 1.00 81.56 702 GLY A C 1
ATOM 5562 O O . GLY A 1 702 ? -10.673 24.236 34.098 1.00 81.56 702 GLY A O 1
ATOM 5563 N N . LEU A 1 703 ? -10.327 23.842 36.272 1.00 85.94 703 LEU A N 1
ATOM 5564 C CA . LEU A 1 703 ? -10.120 22.395 36.098 1.00 85.94 703 LEU A CA 1
ATOM 5565 C C . LEU A 1 703 ? -11.377 21.683 35.562 1.00 85.94 703 LEU A C 1
ATOM 5567 O O . LEU A 1 703 ? -11.273 20.789 34.725 1.00 85.94 703 LEU A O 1
ATOM 5571 N N . SER A 1 704 ? -12.569 22.103 35.996 1.00 84.31 704 SER A N 1
ATOM 5572 C CA . SER A 1 704 ? -13.849 21.564 35.510 1.00 84.31 704 SER A CA 1
ATOM 5573 C C . SER A 1 704 ? -14.077 21.835 34.019 1.00 84.31 704 SER A C 1
ATOM 5575 O O . SER A 1 704 ? -14.598 20.980 33.302 1.00 84.31 704 SER A O 1
ATOM 5577 N N . GLU A 1 705 ? -13.653 23.002 33.532 1.00 88.00 705 GLU A N 1
ATOM 5578 C CA . GLU A 1 705 ? -13.727 23.362 32.114 1.00 88.00 705 GLU A CA 1
ATOM 5579 C C . GLU A 1 705 ? -12.772 22.511 31.272 1.00 88.00 705 GLU A C 1
ATOM 5581 O O . GLU A 1 705 ? -13.154 22.058 30.191 1.00 88.00 705 GLU A O 1
ATOM 5586 N N . ILE A 1 706 ? -11.563 22.239 31.785 1.00 88.69 706 ILE A N 1
ATOM 5587 C CA . ILE A 1 706 ? -10.593 21.337 31.148 1.00 88.69 706 ILE A CA 1
ATOM 5588 C C . ILE A 1 706 ? -11.159 19.922 31.067 1.00 88.69 706 ILE A C 1
ATOM 5590 O O . ILE A 1 706 ? -11.174 19.352 29.980 1.00 88.69 706 ILE A O 1
ATOM 5594 N N . LEU A 1 707 ? -11.678 19.379 32.172 1.00 87.38 707 LEU A N 1
ATOM 5595 C CA . LEU A 1 707 ? -12.295 18.048 32.197 1.00 87.38 707 LEU A CA 1
ATOM 5596 C C . LEU A 1 707 ? -13.420 17.930 31.166 1.00 87.38 707 LEU A C 1
ATOM 5598 O O . LEU A 1 707 ? -13.427 17.003 30.360 1.00 87.38 707 LEU A O 1
ATOM 5602 N N . THR A 1 708 ? -14.317 18.916 31.127 1.00 87.56 708 THR A N 1
ATOM 5603 C CA . THR A 1 708 ? -15.435 18.936 30.173 1.00 87.56 708 THR A CA 1
ATOM 5604 C C . THR A 1 708 ? -14.937 19.009 28.725 1.00 87.56 708 THR A C 1
ATOM 5606 O O . THR A 1 708 ? -15.459 18.324 27.847 1.00 87.56 708 THR A O 1
ATOM 5609 N N . ALA A 1 709 ? -13.913 19.826 28.453 1.00 88.88 709 ALA A N 1
ATOM 5610 C CA . ALA A 1 709 ? -13.325 19.949 27.121 1.00 88.88 709 ALA A CA 1
ATOM 5611 C C . ALA A 1 709 ? -12.618 18.663 26.671 1.00 88.88 709 ALA A C 1
ATOM 5613 O O . ALA A 1 709 ? -12.784 18.254 25.522 1.00 88.88 709 ALA A O 1
ATOM 5614 N N . VAL A 1 710 ? -11.865 18.025 27.570 1.00 90.31 710 VAL A N 1
ATOM 5615 C CA . VAL A 1 710 ? -11.191 16.746 27.323 1.00 90.31 710 VAL A CA 1
ATOM 5616 C C . VAL A 1 710 ? -12.226 15.664 27.029 1.00 90.31 710 VAL A C 1
ATOM 5618 O O . VAL A 1 710 ? -12.167 15.062 25.962 1.00 90.31 710 VAL A O 1
ATOM 5621 N N . GLN A 1 711 ? -13.232 15.489 27.894 1.00 88.38 711 GLN A N 1
ATOM 5622 C CA . GLN A 1 711 ? -14.307 14.507 27.700 1.00 88.38 711 GLN A CA 1
ATOM 5623 C C . GLN A 1 711 ? -15.070 14.729 26.384 1.00 88.38 711 GLN A C 1
ATOM 5625 O O . GLN A 1 711 ? -15.388 13.769 25.682 1.00 88.38 711 GLN A O 1
ATOM 5630 N N . HIS A 1 712 ? -15.330 15.987 26.011 1.00 88.88 712 HIS A N 1
ATOM 5631 C CA . HIS A 1 712 ? -15.983 16.338 24.749 1.00 88.88 712 HIS A CA 1
ATOM 5632 C C . HIS A 1 712 ? -15.153 15.957 23.523 1.00 88.88 712 HIS A C 1
ATOM 5634 O O . HIS A 1 712 ? -15.636 15.229 22.658 1.00 88.88 712 HIS A O 1
ATOM 5640 N N . HIS A 1 713 ? -13.909 16.428 23.443 1.00 89.00 713 HIS A N 1
ATOM 5641 C CA . HIS A 1 713 ? -13.084 16.217 22.257 1.00 89.00 713 HIS A CA 1
ATOM 5642 C C . HIS A 1 713 ? -12.583 14.780 22.135 1.00 89.00 713 HIS A C 1
ATOM 5644 O O . HIS A 1 713 ? -12.476 14.282 21.017 1.00 89.00 713 HIS A O 1
ATOM 5650 N N . ILE A 1 714 ? -12.338 14.093 23.255 1.00 87.75 714 ILE A N 1
ATOM 5651 C CA . ILE A 1 714 ? -11.915 12.693 23.226 1.00 87.75 714 ILE A CA 1
ATOM 5652 C C . ILE A 1 714 ? -13.050 11.771 22.758 1.00 87.75 714 ILE A C 1
ATOM 5654 O O . ILE A 1 714 ? -12.809 10.843 21.994 1.00 87.75 714 ILE A O 1
ATOM 5658 N N . SER A 1 715 ? -14.303 12.086 23.112 1.00 85.81 715 SER A N 1
ATOM 5659 C CA . SER A 1 715 ? -15.484 11.336 22.654 1.00 85.81 715 SER A CA 1
ATOM 5660 C C . SER A 1 715 ? -15.806 11.552 21.168 1.00 85.81 715 SER A C 1
ATOM 5662 O O . SER A 1 715 ? -16.569 10.781 20.597 1.00 85.81 715 SER A O 1
ATOM 5664 N N . GLN A 1 716 ? -15.261 12.600 20.542 1.00 85.25 716 GLN A N 1
ATOM 5665 C CA . GLN A 1 716 ? -15.460 12.929 19.123 1.00 85.25 716 GLN A CA 1
ATOM 5666 C C . GLN A 1 716 ? -14.379 12.348 18.203 1.00 85.25 716 GLN A C 1
ATOM 5668 O O . GLN A 1 716 ? -14.386 12.621 17.001 1.00 85.25 716 GLN A O 1
ATOM 5673 N N . LEU A 1 717 ? -13.417 11.595 18.744 1.00 84.25 717 LEU A N 1
ATOM 5674 C CA . LEU A 1 717 ? -12.356 11.013 17.930 1.00 84.25 717 LEU A CA 1
ATOM 5675 C C . LEU A 1 717 ? -12.939 9.999 16.920 1.00 84.25 717 LEU A C 1
ATOM 5677 O O . LEU A 1 717 ? -13.849 9.254 17.273 1.00 84.25 717 LEU A O 1
ATOM 5681 N N . PRO A 1 718 ? -12.400 9.896 15.686 1.00 76.06 718 PRO A N 1
ATOM 5682 C CA . PRO A 1 718 ? -13.053 9.166 14.584 1.00 76.06 718 PRO A CA 1
ATOM 5683 C C . PRO A 1 718 ? -13.290 7.665 14.807 1.00 76.06 718 PRO A C 1
ATOM 5685 O O . PRO A 1 718 ? -14.114 7.061 14.130 1.00 76.06 718 PRO A O 1
ATOM 5688 N N . HIS A 1 719 ? -12.529 7.048 15.711 1.00 75.19 719 HIS A N 1
ATOM 5689 C CA . HIS A 1 719 ? -12.603 5.619 16.024 1.00 75.19 719 HIS A CA 1
ATOM 5690 C C . HIS A 1 719 ? -13.547 5.313 17.196 1.00 75.19 719 HIS A C 1
ATOM 5692 O O . HIS A 1 719 ? -13.893 4.152 17.416 1.00 75.19 719 HIS A O 1
ATOM 5698 N N . ILE A 1 720 ? -13.977 6.333 17.941 1.00 80.50 720 ILE A N 1
ATOM 5699 C CA . ILE A 1 720 ? -14.939 6.177 19.028 1.00 80.50 720 ILE A CA 1
ATOM 5700 C C . ILE A 1 720 ? -16.307 5.876 18.432 1.00 80.50 720 ILE A C 1
ATOM 5702 O O . ILE A 1 720 ? -16.776 6.583 17.545 1.00 80.50 720 ILE A O 1
ATOM 5706 N N . GLY A 1 721 ? -16.957 4.825 18.926 1.00 70.62 721 GLY A N 1
ATOM 5707 C CA . GLY A 1 721 ? -18.226 4.372 18.363 1.00 70.62 721 GLY A CA 1
ATOM 5708 C C . GLY A 1 721 ? -18.079 3.341 17.241 1.00 70.62 721 GLY A C 1
ATOM 5709 O O . GLY A 1 721 ? -19.090 2.891 16.707 1.00 70.62 721 GLY A O 1
ATOM 5710 N N . THR A 1 722 ? -16.853 2.937 16.887 1.00 72.31 722 THR A N 1
ATOM 5711 C CA . THR A 1 722 ? -16.638 1.859 15.911 1.00 72.31 722 THR A CA 1
ATOM 5712 C C . THR A 1 722 ? -17.050 0.504 16.490 1.00 72.31 722 THR A C 1
ATOM 5714 O O . THR A 1 722 ? -16.842 0.217 17.672 1.00 72.31 722 THR A O 1
ATOM 5717 N N . LEU A 1 723 ? -17.675 -0.329 15.654 1.00 69.81 723 LEU A N 1
ATOM 5718 C CA . LEU A 1 723 ? -18.086 -1.682 16.019 1.00 69.81 723 LEU A CA 1
ATOM 5719 C C . LEU A 1 723 ? -16.886 -2.622 15.912 1.00 69.81 723 LEU A C 1
ATOM 5721 O O . LEU A 1 723 ? -16.355 -2.829 14.822 1.00 69.81 723 LEU A O 1
ATOM 5725 N N . LEU A 1 724 ? -16.480 -3.207 17.038 1.00 67.69 724 LEU A N 1
ATOM 5726 C CA . LEU A 1 724 ? -15.475 -4.262 17.076 1.00 67.69 724 LEU A CA 1
ATOM 5727 C C . LEU A 1 724 ? -16.141 -5.632 17.226 1.00 67.69 724 LEU A C 1
ATOM 5729 O O . LEU A 1 724 ? -17.081 -5.767 18.017 1.00 67.69 724 LEU A O 1
ATOM 5733 N N . PRO A 1 725 ? -15.649 -6.676 16.539 1.00 75.00 725 PRO A N 1
ATOM 5734 C CA . PRO A 1 725 ? -16.096 -8.041 16.791 1.00 75.00 725 PRO A CA 1
ATOM 5735 C C . PRO A 1 725 ? -15.869 -8.436 18.260 1.00 75.00 725 PRO A C 1
ATOM 5737 O O . PRO A 1 725 ? -14.807 -8.168 18.828 1.00 75.00 725 PRO A O 1
ATOM 5740 N N . LYS A 1 726 ? -16.828 -9.127 18.890 1.00 71.50 726 LYS A N 1
ATOM 5741 C CA . LYS A 1 726 ? -16.691 -9.606 20.282 1.00 71.50 726 LYS A CA 1
ATOM 5742 C C . LYS A 1 726 ? -15.472 -10.513 20.477 1.00 71.50 726 LYS A C 1
ATOM 5744 O O . LYS A 1 726 ? -14.910 -10.540 21.567 1.00 71.50 726 LYS A O 1
ATOM 5749 N N . THR A 1 727 ? -15.033 -11.224 19.439 1.00 75.06 727 THR A N 1
ATOM 5750 C CA . THR A 1 727 ? -13.805 -12.040 19.456 1.00 75.06 727 THR A CA 1
ATOM 5751 C C . THR A 1 727 ? -12.552 -11.196 19.698 1.00 75.06 727 THR A C 1
ATOM 5753 O O . THR A 1 727 ? -11.708 -11.585 20.501 1.00 75.06 727 THR A O 1
ATOM 5756 N N . TRP A 1 728 ? -12.465 -10.009 19.092 1.00 81.31 728 TRP A N 1
ATOM 5757 C CA . TRP A 1 728 ? -11.348 -9.075 19.277 1.00 81.31 728 TRP A CA 1
ATOM 5758 C C . TRP A 1 728 ? -11.333 -8.528 20.701 1.00 81.31 728 TRP A C 1
ATOM 5760 O O . TRP A 1 728 ? -10.289 -8.495 21.348 1.00 81.31 728 TRP A O 1
ATOM 5770 N N . VAL A 1 729 ? -12.511 -8.164 21.213 1.00 77.69 729 VAL A N 1
ATOM 5771 C CA . VAL A 1 729 ? -12.672 -7.691 22.592 1.00 77.69 729 VAL A CA 1
ATOM 5772 C C . VAL A 1 729 ? -12.266 -8.762 23.600 1.00 77.69 729 VAL A C 1
ATOM 5774 O O . VAL A 1 729 ? -11.568 -8.441 24.550 1.00 77.69 729 VAL A O 1
ATOM 5777 N N . ARG A 1 730 ? -12.643 -10.030 23.390 1.00 81.25 730 ARG A N 1
ATOM 5778 C CA . ARG A 1 730 ? -12.263 -11.135 24.287 1.00 81.25 730 ARG A CA 1
ATOM 5779 C C . ARG A 1 730 ? -10.752 -11.350 24.340 1.00 81.25 730 ARG A C 1
ATOM 5781 O O . ARG A 1 730 ? -10.210 -11.462 25.431 1.00 81.25 730 ARG A O 1
ATOM 5788 N N . VAL A 1 731 ? -10.077 -11.379 23.184 1.00 85.12 731 VAL A N 1
ATOM 5789 C CA . VAL A 1 731 ? -8.605 -11.500 23.139 1.00 85.12 731 VAL A CA 1
ATOM 5790 C C . VAL A 1 731 ? -7.958 -10.317 23.845 1.00 85.12 731 VAL A C 1
ATOM 5792 O O . VAL A 1 731 ? -7.044 -10.495 24.640 1.00 85.12 731 VAL A O 1
ATOM 5795 N N . ARG A 1 732 ? -8.460 -9.110 23.595 1.00 82.19 732 ARG A N 1
ATOM 5796 C CA . ARG A 1 732 ? -7.967 -7.895 24.232 1.00 82.19 732 ARG A CA 1
ATOM 5797 C C . ARG A 1 732 ? -8.132 -7.921 25.756 1.00 82.19 732 ARG A C 1
ATOM 5799 O O . ARG A 1 732 ? -7.161 -7.686 26.463 1.00 82.19 732 ARG A O 1
ATOM 5806 N N . GLU A 1 733 ? -9.331 -8.212 26.259 1.00 81.75 733 GLU A N 1
ATOM 5807 C CA . GLU A 1 733 ? -9.606 -8.320 27.700 1.00 81.75 733 GLU A CA 1
ATOM 5808 C C . GLU A 1 733 ? -8.712 -9.393 28.346 1.00 81.75 733 GLU A C 1
ATOM 5810 O O . GLU A 1 733 ? -8.230 -9.204 29.460 1.00 81.75 733 GLU A O 1
ATOM 5815 N N . ALA A 1 734 ? -8.422 -10.485 27.631 1.00 85.19 734 ALA A N 1
ATOM 5816 C CA . ALA A 1 734 ? -7.504 -11.516 28.101 1.00 85.19 734 ALA A CA 1
ATOM 5817 C C . ALA A 1 734 ? -6.033 -11.057 28.138 1.00 85.19 734 ALA A C 1
ATOM 5819 O O . ALA A 1 734 ? -5.319 -11.427 29.065 1.00 85.19 734 ALA A O 1
ATOM 5820 N N . LEU A 1 735 ? -5.587 -10.237 27.178 1.00 85.69 735 LEU A N 1
ATOM 5821 C CA . LEU A 1 735 ? -4.243 -9.644 27.192 1.00 85.69 735 LEU A CA 1
ATOM 5822 C C . LEU A 1 735 ? -4.071 -8.626 28.321 1.00 85.69 735 LEU A C 1
ATOM 5824 O O . LEU A 1 735 ? -3.034 -8.616 28.969 1.00 85.69 735 LEU A O 1
ATOM 5828 N N . GLU A 1 736 ? -5.079 -7.789 28.573 1.00 79.06 736 GLU A N 1
ATOM 5829 C CA . GLU A 1 736 ? -5.040 -6.802 29.661 1.00 79.06 736 GLU A CA 1
ATOM 5830 C C . GLU A 1 736 ? -5.094 -7.452 31.050 1.00 79.06 736 GLU A C 1
ATOM 5832 O O . GLU A 1 736 ? -4.546 -6.913 32.010 1.00 79.06 736 GLU A O 1
ATOM 5837 N N . ALA A 1 737 ? -5.761 -8.604 31.171 1.00 82.62 737 ALA A N 1
ATOM 5838 C CA . ALA A 1 737 ? -5.809 -9.376 32.409 1.00 82.62 737 ALA A CA 1
ATOM 5839 C C . ALA A 1 737 ? -4.505 -10.145 32.695 1.00 82.62 737 ALA A C 1
ATOM 5841 O O . ALA A 1 737 ? -4.318 -10.641 33.811 1.00 82.62 737 ALA A O 1
ATOM 5842 N N . ASP A 1 738 ? -3.615 -10.275 31.709 1.00 85.19 738 ASP A N 1
ATOM 5843 C CA . ASP A 1 738 ? -2.332 -10.942 31.878 1.00 85.19 738 ASP A CA 1
ATOM 5844 C C . ASP A 1 738 ? -1.332 -10.003 32.571 1.00 85.19 738 ASP A C 1
ATOM 5846 O O . ASP A 1 738 ? -1.015 -8.906 32.113 1.00 85.19 738 ASP A O 1
ATOM 5850 N N . ASN A 1 739 ? -0.825 -10.441 33.723 1.00 85.50 739 ASN A N 1
ATOM 5851 C CA . ASN A 1 739 ? 0.080 -9.642 34.543 1.00 85.50 739 ASN A CA 1
ATOM 5852 C C . ASN A 1 739 ? 1.535 -9.664 34.051 1.00 85.50 739 ASN A C 1
ATOM 5854 O O . ASN A 1 739 ? 2.356 -8.909 34.586 1.00 85.50 739 ASN A O 1
ATOM 5858 N N . ARG A 1 740 ? 1.874 -10.514 33.076 1.00 88.88 740 ARG A N 1
ATOM 5859 C CA . ARG A 1 740 ? 3.224 -10.594 32.505 1.00 88.88 740 ARG A CA 1
ATOM 5860 C C . ARG A 1 740 ? 3.566 -9.319 31.728 1.00 88.88 740 ARG A C 1
ATOM 5862 O O . ARG A 1 740 ? 2.693 -8.598 31.258 1.00 88.88 740 ARG A O 1
ATOM 5869 N N . ASN A 1 741 ? 4.859 -9.029 31.595 1.00 88.94 741 ASN A N 1
ATOM 5870 C CA . ASN A 1 741 ? 5.325 -7.871 30.820 1.00 88.94 741 ASN A CA 1
ATOM 5871 C C . ASN A 1 741 ? 5.305 -8.152 29.307 1.00 88.94 741 ASN A C 1
ATOM 5873 O O . ASN A 1 741 ? 5.103 -7.241 28.504 1.00 88.94 741 ASN A O 1
ATOM 5877 N N . HIS A 1 742 ? 5.485 -9.418 28.926 1.00 90.88 742 HIS A N 1
ATOM 5878 C CA . HIS A 1 742 ? 5.540 -9.893 27.549 1.00 90.88 742 HIS A CA 1
ATOM 5879 C C . HIS A 1 742 ? 5.083 -11.356 27.459 1.00 90.88 742 HIS A C 1
ATOM 5881 O O . HIS A 1 742 ? 5.113 -12.093 28.448 1.00 90.88 742 HIS A O 1
ATOM 5887 N N . ILE A 1 743 ? 4.687 -11.767 26.257 1.00 92.25 743 ILE A N 1
ATOM 5888 C CA . ILE A 1 743 ? 4.371 -13.150 25.879 1.00 92.25 743 ILE A CA 1
ATOM 5889 C C . ILE A 1 743 ? 5.009 -13.469 24.527 1.00 92.25 743 ILE A C 1
ATOM 5891 O O . ILE A 1 743 ? 5.348 -12.568 23.757 1.00 92.25 743 ILE A O 1
ATOM 5895 N N . THR A 1 744 ? 5.171 -14.748 24.219 1.00 91.75 744 THR A N 1
ATOM 5896 C CA . THR A 1 744 ? 5.632 -15.183 22.895 1.00 91.75 744 THR A CA 1
ATOM 5897 C C . THR A 1 744 ? 4.517 -15.076 21.849 1.00 91.75 744 THR A C 1
ATOM 5899 O O . THR A 1 744 ? 3.324 -15.087 22.168 1.00 91.75 744 THR A O 1
ATOM 5902 N N . GLN A 1 745 ? 4.888 -15.004 20.569 1.00 91.25 745 GLN A N 1
ATOM 5903 C CA . GLN A 1 745 ? 3.937 -14.996 19.454 1.00 91.25 745 GLN A CA 1
ATOM 5904 C C . GLN A 1 745 ? 3.069 -16.264 19.445 1.00 91.25 745 GLN A C 1
ATOM 5906 O O . GLN A 1 745 ? 1.875 -16.185 19.162 1.00 91.25 745 GLN A O 1
ATOM 5911 N N . ASP A 1 746 ? 3.637 -17.419 19.792 1.00 90.50 746 ASP A N 1
ATOM 5912 C CA . ASP A 1 746 ? 2.898 -18.682 19.842 1.00 90.50 746 ASP A CA 1
ATOM 5913 C C . ASP A 1 746 ? 1.871 -18.700 20.983 1.00 90.50 746 ASP A C 1
ATOM 5915 O O . ASP A 1 746 ? 0.742 -19.164 20.798 1.00 90.50 746 ASP A O 1
ATOM 5919 N N . GLU A 1 747 ? 2.205 -18.129 22.145 1.00 92.31 747 GLU A N 1
ATOM 5920 C CA . GLU A 1 747 ? 1.244 -17.932 23.236 1.00 92.31 747 GLU A CA 1
ATOM 5921 C C . GLU A 1 747 ? 0.128 -16.967 22.832 1.00 92.31 747 GLU A C 1
ATOM 5923 O O . GLU A 1 747 ? -1.045 -17.252 23.073 1.00 92.31 747 GLU A O 1
ATOM 5928 N N . PHE A 1 748 ? 0.463 -15.865 22.153 1.00 92.25 748 PHE A N 1
ATOM 5929 C CA . PHE A 1 748 ? -0.533 -14.946 21.602 1.00 92.25 748 PHE A CA 1
ATOM 5930 C C . PHE A 1 748 ? -1.439 -15.644 20.574 1.00 92.25 748 PHE A C 1
ATOM 5932 O O . PHE A 1 748 ? -2.659 -15.471 20.596 1.00 92.25 748 PHE A O 1
ATOM 5939 N N . PHE A 1 749 ? -0.882 -16.482 19.696 1.00 91.12 749 PHE A N 1
ATOM 5940 C CA . PHE A 1 749 ? -1.674 -17.244 18.733 1.00 91.12 749 PHE A CA 1
ATOM 5941 C C . PHE A 1 749 ? -2.581 -18.270 19.399 1.00 91.12 749 PHE A C 1
ATOM 5943 O O . PHE A 1 749 ? -3.731 -18.388 18.976 1.00 91.12 749 PHE A O 1
ATOM 5950 N N . THR A 1 750 ? -2.100 -18.939 20.447 1.00 90.38 750 THR A N 1
ATOM 5951 C CA . THR A 1 750 ? -2.879 -19.885 21.257 1.00 90.38 750 THR A CA 1
ATOM 5952 C C . THR A 1 750 ? -4.023 -19.173 21.983 1.00 90.38 750 THR A C 1
ATOM 5954 O O . THR A 1 750 ? -5.152 -19.672 22.037 1.00 90.38 750 THR A O 1
ATOM 5957 N N . LEU A 1 751 ? -3.768 -17.965 22.492 1.00 89.19 751 LEU A N 1
ATOM 5958 C CA . LEU A 1 751 ? -4.794 -17.113 23.084 1.00 89.19 751 LEU A CA 1
ATOM 5959 C C . LEU A 1 751 ? -5.863 -16.744 22.046 1.00 89.19 751 LEU A C 1
ATOM 5961 O O . LEU A 1 751 ? -7.060 -16.878 22.303 1.00 89.19 751 LEU A O 1
ATOM 5965 N N . CYS A 1 752 ? -5.445 -16.355 20.841 1.00 87.62 752 CYS A N 1
ATOM 5966 C CA . CYS A 1 752 ? -6.366 -16.048 19.751 1.00 87.62 752 CYS A CA 1
ATOM 5967 C C . CYS A 1 752 ? -7.177 -17.278 19.298 1.00 87.62 752 CYS A C 1
ATOM 5969 O O . CYS A 1 752 ? -8.379 -17.149 19.056 1.00 87.62 752 CYS A O 1
ATOM 5971 N N . ASP A 1 753 ? -6.558 -18.463 19.221 1.00 86.75 753 ASP A N 1
ATOM 5972 C CA . ASP A 1 753 ? -7.243 -19.729 18.903 1.00 86.75 753 ASP A CA 1
ATOM 5973 C C . ASP A 1 753 ? -8.369 -20.013 19.898 1.00 86.75 753 ASP A C 1
ATOM 5975 O O . ASP A 1 753 ? -9.504 -20.296 19.509 1.00 86.75 753 ASP A O 1
ATOM 5979 N N . THR A 1 754 ? -8.070 -19.853 21.189 1.00 85.44 754 THR A N 1
ATOM 5980 C CA . THR A 1 754 ? -9.015 -20.077 22.293 1.00 85.44 754 THR A CA 1
ATOM 5981 C C . THR A 1 754 ? -10.233 -19.148 22.210 1.00 85.44 754 THR A C 1
ATOM 5983 O O . THR A 1 754 ? -11.327 -19.502 22.653 1.00 85.44 754 THR A O 1
ATOM 5986 N N . HIS A 1 755 ? -10.080 -17.977 21.585 1.00 82.62 755 HIS A N 1
ATOM 5987 C CA . HIS A 1 755 ? -11.135 -16.977 21.418 1.00 82.62 755 HIS A CA 1
ATOM 5988 C C . HIS A 1 755 ? -11.734 -16.909 20.002 1.00 82.62 755 HIS A C 1
ATOM 5990 O O . HIS A 1 755 ? -12.505 -15.991 19.712 1.00 82.62 755 HIS A O 1
ATOM 5996 N N . GLY A 1 756 ? -11.463 -17.907 19.150 1.00 74.00 756 GLY A N 1
ATOM 5997 C CA . GLY A 1 756 ? -12.183 -18.129 17.892 1.00 74.00 756 GLY A CA 1
ATOM 5998 C C . GLY A 1 756 ? -11.463 -17.694 16.612 1.00 74.00 756 GLY A C 1
ATOM 5999 O O . GLY A 1 756 ? -12.062 -17.775 15.539 1.00 74.00 756 GLY A O 1
ATOM 6000 N N . PHE A 1 757 ? -10.197 -17.274 16.678 1.00 80.31 757 PHE A N 1
ATOM 6001 C CA . PHE A 1 757 ? -9.402 -16.970 15.484 1.00 80.31 757 PHE A CA 1
ATOM 6002 C C . PHE A 1 757 ? -8.761 -18.232 14.915 1.00 80.31 757 PHE A C 1
ATOM 6004 O O . PHE A 1 757 ? -7.902 -18.823 15.556 1.00 80.31 757 PHE A O 1
ATOM 6011 N N . LYS A 1 758 ? -9.123 -18.617 13.686 1.00 76.75 758 LYS A N 1
ATOM 6012 C CA . LYS A 1 758 ? -8.581 -19.825 13.032 1.00 76.75 758 LYS A CA 1
ATOM 6013 C C . LYS A 1 758 ? -7.437 -19.539 12.059 1.00 76.75 758 LYS A C 1
ATOM 6015 O O . LYS A 1 758 ? -6.587 -20.398 11.846 1.00 76.75 758 LYS A O 1
ATOM 6020 N N . ARG A 1 759 ? -7.418 -18.354 11.440 1.00 81.62 759 ARG A N 1
ATOM 6021 C CA . ARG A 1 759 ? -6.410 -17.978 10.437 1.00 81.62 759 ARG A CA 1
ATOM 6022 C C . ARG A 1 759 ? -5.274 -17.206 11.088 1.00 81.62 759 ARG A C 1
ATOM 6024 O O . ARG A 1 759 ? -5.510 -16.354 11.936 1.00 81.62 759 ARG A O 1
ATOM 6031 N N . ARG A 1 760 ? -4.039 -17.480 10.665 1.00 82.69 760 ARG A N 1
ATOM 6032 C CA . ARG A 1 760 ? -2.847 -16.777 11.165 1.00 82.69 760 ARG A CA 1
ATOM 6033 C C . ARG A 1 760 ? -2.844 -15.295 10.778 1.00 82.69 760 ARG A C 1
ATOM 6035 O O . ARG A 1 760 ? -2.457 -14.469 11.595 1.00 82.69 760 ARG A O 1
ATOM 6042 N N . GLU A 1 761 ? -3.302 -14.973 9.572 1.00 83.31 761 GLU A N 1
ATOM 6043 C CA . GLU A 1 761 ? -3.382 -13.597 9.060 1.00 83.31 761 GLU A CA 1
ATOM 6044 C C . GLU A 1 761 ? -4.286 -12.720 9.935 1.00 83.31 761 GLU A C 1
ATOM 6046 O O . GLU A 1 761 ? -3.853 -11.662 10.379 1.00 83.31 761 GLU A O 1
ATOM 6051 N N . ASP A 1 762 ? -5.477 -13.208 10.299 1.00 79.94 762 ASP A N 1
ATOM 6052 C CA . ASP A 1 762 ? -6.412 -12.487 11.174 1.00 79.94 762 ASP A CA 1
ATOM 6053 C C . ASP A 1 762 ? -5.804 -12.202 12.563 1.00 79.94 762 ASP A C 1
ATOM 6055 O O . ASP A 1 762 ? -6.017 -11.136 13.141 1.00 79.94 762 ASP A O 1
ATOM 6059 N N . LYS A 1 763 ? -5.011 -13.143 13.103 1.00 86.81 763 LYS A N 1
ATOM 6060 C CA . LYS A 1 763 ? -4.300 -12.969 14.384 1.00 86.81 763 LYS A CA 1
ATOM 6061 C C . LYS A 1 763 ? -3.218 -11.896 14.280 1.00 86.81 763 LYS A C 1
ATOM 6063 O O . LYS A 1 763 ? -3.081 -11.064 15.176 1.00 86.81 763 LYS A O 1
ATOM 6068 N N . LEU A 1 764 ? -2.452 -11.907 13.188 1.00 86.00 764 LEU A N 1
ATOM 6069 C CA . LEU A 1 764 ? -1.421 -10.905 12.920 1.00 86.00 764 LEU A CA 1
ATOM 6070 C C . LEU A 1 764 ? -2.043 -9.516 12.722 1.00 86.00 764 LEU A C 1
ATOM 6072 O O . LEU A 1 764 ? -1.592 -8.558 13.352 1.00 86.00 764 LEU A O 1
ATOM 6076 N N . GLN A 1 765 ? -3.141 -9.418 11.971 1.00 84.56 765 GLN A N 1
ATOM 6077 C CA . GLN A 1 765 ? -3.898 -8.177 11.806 1.00 84.56 765 GLN A CA 1
ATOM 6078 C C . GLN A 1 765 ? -4.416 -7.645 13.149 1.00 84.56 765 GLN A C 1
ATOM 6080 O O . GLN A 1 765 ? -4.238 -6.462 13.443 1.00 84.56 765 GLN A O 1
ATOM 6085 N N . LEU A 1 766 ? -4.997 -8.509 13.994 1.00 85.62 766 LEU A N 1
ATOM 6086 C CA . LEU A 1 766 ? -5.431 -8.131 15.341 1.00 85.62 766 LEU A CA 1
ATOM 6087 C C . LEU A 1 766 ? -4.261 -7.580 16.161 1.00 85.62 766 LEU A C 1
ATOM 6089 O O . LEU A 1 766 ? -4.393 -6.532 16.786 1.00 85.62 766 LEU A O 1
ATOM 6093 N N . SER A 1 767 ? -3.115 -8.263 16.156 1.00 85.88 767 SER A N 1
ATOM 6094 C CA . SER A 1 767 ? -1.949 -7.815 16.922 1.00 85.88 767 SER A CA 1
ATOM 6095 C C . SER A 1 767 ? -1.409 -6.461 16.445 1.00 85.88 767 SER A C 1
ATOM 6097 O O . SER A 1 767 ? -0.994 -5.654 17.271 1.00 85.88 767 SER A O 1
ATOM 6099 N N . GLY A 1 768 ? -1.473 -6.178 15.137 1.00 79.56 768 GLY A N 1
ATOM 6100 C CA . GLY A 1 768 ? -1.135 -4.866 14.574 1.00 79.56 768 GLY A CA 1
ATOM 6101 C C . GLY A 1 768 ? -2.131 -3.788 15.003 1.00 79.56 768 GLY A C 1
ATOM 6102 O O . GLY A 1 768 ? -1.741 -2.724 15.468 1.00 79.56 768 GLY A O 1
ATOM 6103 N N . TYR A 1 769 ? -3.427 -4.094 14.976 1.00 79.25 769 TYR A N 1
ATOM 6104 C CA . TYR A 1 769 ? -4.454 -3.172 15.457 1.00 79.25 769 TYR A CA 1
ATOM 6105 C C . TYR A 1 769 ? -4.318 -2.858 16.958 1.00 79.25 769 TYR A C 1
ATOM 6107 O O . TYR A 1 769 ? -4.435 -1.705 17.375 1.00 79.25 769 TYR A O 1
ATOM 6115 N N . LEU A 1 770 ? -4.040 -3.871 17.785 1.00 79.56 770 LEU A N 1
ATOM 6116 C CA . LEU A 1 770 ? -3.783 -3.692 19.217 1.00 79.56 770 LEU A CA 1
ATOM 6117 C C . LEU A 1 770 ? -2.476 -2.936 19.485 1.00 79.56 770 LEU A C 1
ATOM 6119 O O . LEU A 1 770 ? -2.391 -2.256 20.507 1.00 79.56 770 LEU A O 1
ATOM 6123 N N . HIS A 1 771 ? -1.501 -3.014 18.572 1.00 79.38 771 HIS A N 1
ATOM 6124 C CA . HIS A 1 771 ? -0.297 -2.184 18.582 1.00 79.38 771 HIS A CA 1
ATOM 6125 C C . HIS A 1 771 ? -0.595 -0.707 18.313 1.00 79.38 771 HIS A C 1
ATOM 6127 O O . HIS A 1 771 ? -0.106 0.152 19.046 1.00 79.38 771 HIS A O 1
ATOM 6133 N N . ASP A 1 772 ? -1.473 -0.404 17.359 1.00 69.75 772 ASP A N 1
ATOM 6134 C CA . ASP A 1 772 ? -1.864 0.975 17.038 1.00 69.75 772 ASP A CA 1
ATOM 6135 C C . ASP A 1 772 ? -2.707 1.619 18.149 1.00 69.75 772 ASP A C 1
ATOM 6137 O O . ASP A 1 772 ? -2.510 2.783 18.507 1.00 69.75 772 ASP A O 1
ATOM 6141 N N . LEU A 1 773 ? -3.611 0.843 18.762 1.00 69.25 773 LEU A N 1
ATOM 6142 C CA . LEU A 1 773 ? -4.287 1.222 20.012 1.00 69.25 773 LEU A CA 1
ATOM 6143 C C . LEU A 1 773 ? -3.333 1.216 21.220 1.00 69.25 773 LEU A C 1
ATOM 6145 O O . LEU A 1 773 ? -3.705 1.679 22.301 1.00 69.25 773 LEU A O 1
ATOM 6149 N N . GLY A 1 774 ? -2.129 0.661 21.017 1.00 67.44 774 GLY A N 1
ATOM 6150 C CA . GLY A 1 774 ? -1.108 0.203 21.965 1.00 67.44 774 GLY A CA 1
ATOM 6151 C C . GLY A 1 774 ? -1.657 -0.205 23.315 1.00 67.44 774 GLY A C 1
ATOM 6152 O O . GLY A 1 774 ? -1.276 0.334 24.353 1.00 67.44 774 GLY A O 1
ATOM 6153 N N . VAL A 1 775 ? -2.553 -1.181 23.223 1.00 74.75 775 VAL A N 1
ATOM 6154 C CA . VAL A 1 775 ? -2.831 -2.152 24.276 1.00 74.75 775 VAL A CA 1
ATOM 6155 C C . VAL A 1 775 ? -1.597 -3.042 24.477 1.00 74.75 775 VAL A C 1
ATOM 6157 O O . VAL A 1 775 ? -1.288 -3.413 25.597 1.00 74.75 775 VAL A O 1
ATOM 6160 N N . CYS A 1 776 ? -0.864 -3.348 23.401 1.00 81.75 776 CYS A N 1
ATOM 6161 C CA . CYS A 1 776 ? 0.405 -4.080 23.428 1.00 81.75 776 CYS A CA 1
ATOM 6162 C C . CYS A 1 776 ? 1.382 -3.510 22.383 1.00 81.75 776 CYS A C 1
ATOM 6164 O O . CYS A 1 776 ? 0.988 -2.700 21.552 1.00 81.75 776 CYS A O 1
ATOM 6166 N N . LEU A 1 777 ? 2.649 -3.929 22.369 1.00 82.44 777 LEU A N 1
ATOM 6167 C CA . LEU A 1 777 ? 3.593 -3.654 21.279 1.00 82.44 777 LEU A CA 1
ATOM 6168 C C . LEU A 1 777 ? 3.996 -4.962 20.594 1.00 82.44 777 LEU A C 1
ATOM 6170 O O . LEU A 1 777 ? 4.444 -5.892 21.260 1.00 82.44 777 LEU A O 1
ATOM 6174 N N . HIS A 1 778 ? 3.858 -5.034 19.269 1.00 86.88 778 HIS A N 1
ATOM 6175 C CA . HIS A 1 778 ? 4.248 -6.209 18.488 1.00 86.88 778 HIS A CA 1
ATOM 6176 C C . HIS A 1 778 ? 4.882 -5.785 17.158 1.00 86.88 778 HIS A C 1
ATOM 6178 O O . HIS A 1 778 ? 4.227 -5.185 16.308 1.00 86.88 778 HIS A O 1
ATOM 6184 N N . PHE A 1 779 ? 6.164 -6.107 16.970 1.00 85.00 779 PHE A N 1
ATOM 6185 C CA . PHE A 1 779 ? 6.958 -5.677 15.814 1.00 85.00 779 PHE A CA 1
ATOM 6186 C C . PHE A 1 779 ? 7.086 -6.804 14.781 1.00 85.00 779 PHE A C 1
ATOM 6188 O O . PHE A 1 779 ? 8.107 -7.484 14.708 1.00 85.00 779 PHE A O 1
ATOM 6195 N N . GLN A 1 780 ? 6.042 -6.987 13.971 1.00 82.62 780 GLN A N 1
ATOM 6196 C CA . GLN A 1 780 ? 5.896 -8.129 13.049 1.00 82.62 780 GLN A CA 1
ATOM 6197 C C . GLN A 1 780 ? 6.986 -8.216 11.966 1.00 82.62 780 GLN A C 1
ATOM 6199 O O . GLN A 1 780 ? 7.369 -9.310 11.561 1.00 82.62 780 GLN A O 1
ATOM 6204 N N . GLU A 1 781 ? 7.521 -7.070 11.544 1.00 79.31 781 GLU A N 1
ATOM 6205 C CA . GLU A 1 781 ? 8.553 -6.978 10.501 1.00 79.31 781 GLU A CA 1
ATOM 6206 C C . GLU A 1 781 ? 9.978 -7.256 11.019 1.00 79.31 781 GLU A C 1
ATOM 6208 O O . GLU A 1 781 ? 10.929 -7.283 10.242 1.00 79.31 781 GLU A O 1
ATOM 6213 N N . ASP A 1 782 ? 10.180 -7.398 12.335 1.00 83.00 782 ASP A N 1
ATOM 6214 C CA . ASP A 1 782 ? 11.507 -7.664 12.901 1.00 83.00 782 ASP A CA 1
ATOM 6215 C C . ASP A 1 782 ? 11.796 -9.168 13.010 1.00 83.00 782 ASP A C 1
ATOM 6217 O O . ASP A 1 782 ? 11.025 -9.881 13.647 1.00 83.00 782 ASP A O 1
ATOM 6221 N N . PRO A 1 783 ? 12.924 -9.690 12.508 1.00 81.25 783 PRO A N 1
ATOM 6222 C CA . PRO A 1 783 ? 13.245 -11.109 12.654 1.00 81.25 783 PRO A CA 1
ATOM 6223 C C . PRO A 1 783 ? 13.341 -11.596 14.107 1.00 81.25 783 PRO A C 1
ATOM 6225 O O . PRO A 1 783 ? 13.028 -12.761 14.361 1.00 81.25 783 PRO A O 1
ATOM 6228 N N . ILE A 1 784 ? 13.768 -10.726 15.030 1.00 83.56 784 ILE A N 1
ATOM 6229 C CA . ILE A 1 784 ? 13.954 -11.036 16.453 1.00 83.56 784 ILE A CA 1
ATOM 6230 C C . ILE A 1 784 ? 12.686 -10.658 17.225 1.00 83.56 784 ILE A C 1
ATOM 6232 O O . ILE A 1 784 ? 12.119 -11.493 17.930 1.00 83.56 784 ILE A O 1
ATOM 6236 N N . LEU A 1 785 ? 12.192 -9.428 17.048 1.00 85.94 785 LEU A N 1
ATOM 6237 C CA . LEU A 1 785 ? 11.056 -8.920 17.830 1.00 85.94 785 LEU A CA 1
ATOM 6238 C C . LEU A 1 785 ? 9.698 -9.499 17.404 1.00 85.94 785 LEU A C 1
ATOM 6240 O O . LEU A 1 785 ? 8.778 -9.486 18.216 1.00 85.94 785 LEU A O 1
ATOM 6244 N N . LYS A 1 786 ? 9.546 -10.058 16.191 1.00 87.12 786 LYS A N 1
ATOM 6245 C CA . LYS A 1 786 ? 8.274 -10.678 15.757 1.00 87.12 786 LYS A CA 1
ATOM 6246 C C . LYS A 1 786 ? 7.828 -11.841 16.638 1.00 87.12 786 LYS A C 1
ATOM 6248 O O . LYS A 1 786 ? 6.665 -12.220 16.606 1.00 87.12 786 LYS A O 1
ATOM 6253 N N . ASN A 1 787 ? 8.752 -12.452 17.376 1.00 88.31 787 ASN A N 1
ATOM 6254 C CA . ASN A 1 787 ? 8.446 -13.594 18.231 1.00 88.31 787 ASN A CA 1
ATOM 6255 C C . ASN A 1 787 ? 7.876 -13.164 19.590 1.00 88.31 787 ASN A C 1
ATOM 6257 O O . ASN A 1 787 ? 7.485 -14.031 20.368 1.00 88.31 787 ASN A O 1
ATOM 6261 N N . TRP A 1 788 ? 7.813 -11.860 19.874 1.00 89.62 788 TRP A N 1
ATOM 6262 C CA . TRP A 1 788 ? 7.445 -11.318 21.176 1.00 89.62 788 TRP A CA 1
ATOM 6263 C C . TRP A 1 788 ? 6.322 -10.285 21.057 1.00 89.62 788 TRP A C 1
ATOM 6265 O O . TRP A 1 788 ? 6.386 -9.349 20.261 1.00 89.62 788 TRP A O 1
ATOM 6275 N N . VAL A 1 789 ? 5.302 -10.434 21.900 1.00 89.25 789 VAL A N 1
ATOM 6276 C CA . VAL A 1 789 ? 4.224 -9.461 22.088 1.00 89.25 789 VAL A CA 1
ATOM 6277 C C . VAL A 1 789 ? 4.389 -8.855 23.476 1.00 89.25 789 VAL A C 1
ATOM 6279 O O . VAL A 1 789 ? 4.230 -9.528 24.493 1.00 89.25 789 VAL A O 1
ATOM 6282 N N . ILE A 1 790 ? 4.737 -7.575 23.525 1.00 87.69 790 ILE A N 1
ATOM 6283 C CA . ILE A 1 790 ? 4.971 -6.836 24.764 1.00 87.69 790 ILE A CA 1
ATOM 6284 C C . ILE A 1 790 ? 3.625 -6.322 25.265 1.00 87.69 790 ILE A C 1
ATOM 6286 O O . ILE A 1 790 ? 2.994 -5.500 24.607 1.00 87.69 790 ILE A O 1
ATOM 6290 N N . LEU A 1 791 ? 3.185 -6.779 26.430 1.00 85.00 791 LEU A N 1
ATOM 6291 C CA . LEU A 1 791 ? 1.879 -6.421 26.985 1.00 85.00 791 LEU A CA 1
ATOM 6292 C C . LEU A 1 791 ? 1.899 -5.070 27.701 1.00 85.00 791 LEU A C 1
ATOM 6294 O O . LEU A 1 791 ? 0.896 -4.368 27.703 1.00 85.00 791 LEU A O 1
ATOM 6298 N N . LYS A 1 792 ? 3.043 -4.688 28.284 1.00 83.81 792 LYS A N 1
ATOM 6299 C CA . LYS A 1 792 ? 3.191 -3.449 29.061 1.00 83.81 792 LYS A CA 1
ATOM 6300 C C . LYS A 1 792 ? 4.202 -2.505 28.403 1.00 83.81 792 LYS A C 1
ATOM 6302 O O . LYS A 1 792 ? 5.406 -2.680 28.597 1.00 83.81 792 LYS A O 1
ATOM 6307 N N . PRO A 1 793 ? 3.753 -1.496 27.634 1.00 76.00 793 PRO A N 1
ATOM 6308 C CA . PRO A 1 793 ? 4.645 -0.513 27.014 1.00 76.00 793 PRO A CA 1
ATOM 6309 C C . PRO A 1 793 ? 5.523 0.242 28.024 1.00 76.00 793 PRO A C 1
ATOM 6311 O O . PRO A 1 793 ? 6.689 0.505 27.736 1.00 76.00 793 PRO A O 1
ATOM 6314 N N . GLU A 1 794 ? 4.992 0.536 29.217 1.00 75.56 794 GLU A N 1
ATOM 6315 C CA . GLU A 1 794 ? 5.720 1.198 30.313 1.00 75.56 794 GLU A CA 1
ATOM 6316 C C . GLU A 1 794 ? 7.013 0.455 30.663 1.00 75.56 794 GLU A C 1
ATOM 6318 O O . GLU A 1 794 ? 8.078 1.061 30.721 1.00 75.56 794 GLU A O 1
ATOM 6323 N N . TRP A 1 795 ? 6.949 -0.873 30.785 1.00 84.69 795 TRP A N 1
ATOM 6324 C CA . TRP A 1 795 ? 8.099 -1.715 31.121 1.00 84.69 795 TRP A CA 1
ATOM 6325 C C . TRP A 1 795 ? 9.253 -1.557 30.115 1.00 84.69 795 TRP A C 1
ATOM 6327 O O . TRP A 1 795 ? 10.414 -1.441 30.507 1.00 84.69 795 TRP A O 1
ATOM 6337 N N . VAL A 1 796 ? 8.941 -1.454 28.818 1.00 80.88 796 VAL A N 1
ATOM 6338 C CA . VAL A 1 796 ? 9.948 -1.195 27.773 1.00 80.88 796 VAL A CA 1
ATOM 6339 C C . VAL A 1 796 ? 10.532 0.200 27.912 1.00 80.88 796 VAL A C 1
ATOM 6341 O O . VAL A 1 796 ? 11.743 0.383 27.800 1.00 80.88 796 VAL A O 1
ATOM 6344 N N . THR A 1 797 ? 9.679 1.196 28.143 1.00 76.19 797 THR A N 1
ATOM 6345 C CA . THR A 1 797 ? 10.131 2.584 28.261 1.00 76.19 797 THR A CA 1
ATOM 6346 C C . THR A 1 797 ? 11.085 2.744 29.434 1.00 76.19 797 THR A C 1
ATOM 6348 O O . THR A 1 797 ? 12.183 3.267 29.253 1.00 76.19 797 THR A O 1
ATOM 6351 N N . THR A 1 798 ? 10.735 2.190 30.598 1.00 79.75 798 THR A N 1
ATOM 6352 C CA . THR A 1 798 ? 11.597 2.163 31.778 1.00 79.75 798 THR A CA 1
ATOM 6353 C C . THR A 1 798 ? 12.930 1.491 31.466 1.00 79.75 798 THR A C 1
ATOM 6355 O O . THR A 1 798 ? 13.975 2.041 31.814 1.00 79.75 798 THR A O 1
ATOM 6358 N N . ALA A 1 799 ? 12.932 0.360 30.752 1.00 84.38 799 ALA A N 1
ATOM 6359 C CA . ALA A 1 799 ? 14.165 -0.330 30.373 1.00 84.38 799 ALA A CA 1
ATOM 6360 C C . ALA A 1 799 ? 15.106 0.554 29.540 1.00 84.38 799 ALA A C 1
ATOM 6362 O O . ALA A 1 799 ? 16.300 0.629 29.838 1.00 84.38 799 ALA A O 1
ATOM 6363 N N . VAL A 1 800 ? 14.569 1.244 28.527 1.00 83.62 800 VAL A N 1
ATOM 6364 C CA . VAL A 1 800 ? 15.335 2.146 27.653 1.00 83.62 800 VAL A CA 1
ATOM 6365 C C . VAL A 1 800 ? 15.871 3.345 28.438 1.00 83.62 800 VAL A C 1
ATOM 6367 O O . VAL A 1 800 ? 17.053 3.670 28.313 1.00 83.62 800 VAL A O 1
ATOM 6370 N N . TYR A 1 801 ? 15.043 3.982 29.272 1.00 79.56 801 TYR A N 1
ATOM 6371 C CA . TYR A 1 801 ? 15.468 5.127 30.085 1.00 79.56 801 TYR A CA 1
ATOM 6372 C C . TYR A 1 801 ? 16.557 4.752 31.082 1.00 79.56 801 TYR A C 1
ATOM 6374 O O . TYR A 1 801 ? 17.564 5.447 31.169 1.00 79.56 801 TYR A O 1
ATOM 6382 N N . THR A 1 802 ? 16.437 3.587 31.721 1.00 84.25 802 THR A N 1
ATOM 6383 C CA . THR A 1 802 ? 17.442 3.096 32.674 1.00 84.25 802 THR A CA 1
ATOM 6384 C C . THR A 1 802 ? 18.836 3.039 32.036 1.00 84.25 802 THR A C 1
ATOM 6386 O O . THR A 1 802 ? 19.816 3.429 32.667 1.00 84.25 802 THR A O 1
ATOM 6389 N N . VAL A 1 803 ? 18.952 2.636 30.763 1.00 86.25 803 VAL A N 1
ATOM 6390 C CA . VAL A 1 803 ? 20.242 2.634 30.043 1.00 86.25 803 VAL A CA 1
ATOM 6391 C C . VAL A 1 803 ? 20.774 4.051 29.820 1.00 86.25 803 VAL A C 1
ATOM 6393 O O . VAL A 1 803 ? 21.963 4.300 30.016 1.00 86.25 803 VAL A O 1
ATOM 6396 N N . LEU A 1 804 ? 19.909 4.984 29.422 1.00 83.00 804 LEU A N 1
ATOM 6397 C CA . LEU A 1 804 ? 20.291 6.365 29.106 1.00 83.00 804 LEU A CA 1
ATOM 6398 C C . LEU A 1 804 ? 20.629 7.199 30.352 1.00 83.00 804 LEU A C 1
ATOM 6400 O O . LEU A 1 804 ? 21.449 8.120 30.282 1.00 83.00 804 LEU A O 1
ATOM 6404 N N . ASP A 1 805 ? 20.029 6.853 31.487 1.00 82.69 805 ASP A N 1
ATOM 6405 C CA . ASP A 1 805 ? 20.176 7.560 32.761 1.00 82.69 805 ASP A CA 1
ATOM 6406 C C . ASP A 1 805 ? 21.292 6.992 33.637 1.00 82.69 805 ASP A C 1
ATOM 6408 O O . ASP A 1 805 ? 21.705 7.618 34.614 1.00 82.69 805 ASP A O 1
ATOM 6412 N N . THR A 1 806 ? 21.824 5.823 33.271 1.00 88.19 806 THR A N 1
ATOM 6413 C CA . THR A 1 806 ? 22.930 5.189 33.987 1.00 88.19 806 THR A CA 1
ATOM 6414 C C . THR A 1 806 ? 24.164 6.114 33.985 1.00 88.19 806 THR A C 1
ATOM 6416 O O . THR A 1 806 ? 24.706 6.419 32.913 1.00 88.19 806 THR A O 1
ATOM 6419 N N . PRO A 1 807 ? 24.676 6.545 35.159 1.00 85.94 807 PRO A N 1
ATOM 6420 C CA . PRO A 1 807 ? 25.790 7.493 35.244 1.00 85.94 807 PRO A CA 1
ATOM 6421 C C . PRO A 1 807 ? 27.073 7.011 34.562 1.00 85.94 807 PRO A C 1
ATOM 6423 O O . PRO A 1 807 ? 27.849 7.819 34.051 1.00 85.94 807 PRO A O 1
ATOM 6426 N N . GLU A 1 808 ? 27.324 5.702 34.560 1.00 87.81 808 GLU A N 1
ATOM 6427 C CA . GLU A 1 808 ? 28.456 5.077 33.877 1.00 87.81 808 GLU A CA 1
ATOM 6428 C C . GLU A 1 808 ? 28.373 5.289 32.360 1.00 87.81 808 GLU A C 1
ATOM 6430 O O . GLU A 1 808 ? 29.372 5.659 31.744 1.00 87.81 808 GLU A O 1
ATOM 6435 N N . VAL A 1 809 ? 27.178 5.136 31.779 1.00 87.75 809 VAL A N 1
ATOM 6436 C CA . VAL A 1 809 ? 26.923 5.319 30.342 1.00 87.75 809 VAL A CA 1
ATOM 6437 C C . VAL A 1 809 ? 27.047 6.793 29.958 1.00 87.75 809 VAL A C 1
ATOM 6439 O O . VAL A 1 809 ? 27.684 7.124 28.959 1.00 87.75 809 VAL A O 1
ATOM 6442 N N . GLN A 1 810 ? 26.523 7.702 30.784 1.00 86.69 810 GLN A N 1
ATOM 6443 C CA . GLN A 1 810 ? 26.647 9.146 30.558 1.00 86.69 810 GLN A CA 1
ATOM 6444 C C . GLN A 1 810 ? 28.104 9.622 30.625 1.00 86.69 810 GLN A C 1
ATOM 6446 O O . GLN A 1 810 ? 28.559 10.372 29.761 1.00 86.69 810 GLN A O 1
ATOM 6451 N N . LYS A 1 811 ? 28.877 9.148 31.613 1.00 87.38 811 LYS A N 1
ATOM 6452 C CA . LYS A 1 811 ? 30.317 9.447 31.720 1.00 87.38 811 LYS A CA 1
ATOM 6453 C C . LYS A 1 811 ? 31.119 8.870 30.555 1.00 87.38 811 LYS A C 1
ATOM 6455 O O . LYS A 1 811 ? 32.108 9.474 30.150 1.00 87.38 811 LYS A O 1
ATOM 6460 N N . ALA A 1 812 ? 30.688 7.733 30.014 1.00 87.62 812 ALA A N 1
ATOM 6461 C CA . ALA A 1 812 ? 31.254 7.119 28.819 1.00 87.62 812 ALA A CA 1
ATOM 6462 C C . ALA A 1 812 ? 30.725 7.732 27.503 1.00 87.62 812 ALA A C 1
ATOM 6464 O O . ALA A 1 812 ? 30.944 7.154 26.440 1.00 87.62 812 ALA A O 1
ATOM 6465 N N . LEU A 1 813 ? 30.047 8.890 27.556 1.00 87.06 813 LEU A N 1
ATOM 6466 C CA . LEU A 1 813 ? 29.497 9.611 26.397 1.00 87.06 813 LEU A CA 1
ATOM 6467 C C . LEU A 1 813 ? 28.553 8.750 25.539 1.00 87.06 813 LEU A C 1
ATOM 6469 O O . LEU A 1 813 ? 28.583 8.803 24.312 1.00 87.06 813 LEU A O 1
ATOM 6473 N N . GLY A 1 814 ? 27.730 7.923 26.186 1.00 85.69 814 GLY A N 1
ATOM 6474 C CA . GLY A 1 814 ? 26.771 7.046 25.517 1.00 85.69 814 GLY A CA 1
ATOM 6475 C C . GLY A 1 814 ? 27.336 5.707 25.052 1.00 85.69 814 GLY A C 1
ATOM 6476 O O . GLY A 1 814 ? 26.598 4.953 24.424 1.00 85.69 814 GLY A O 1
ATOM 6477 N N . CYS A 1 815 ? 28.605 5.397 25.337 1.00 90.19 815 CYS A N 1
ATOM 6478 C CA . CYS A 1 815 ? 29.209 4.098 25.045 1.00 90.19 815 CYS A CA 1
ATOM 6479 C C . CYS A 1 815 ? 28.888 3.079 26.150 1.00 90.19 815 CYS A C 1
ATOM 6481 O O . CYS A 1 815 ? 29.123 3.341 27.330 1.00 90.19 815 CYS A O 1
ATOM 6483 N N . PHE A 1 816 ? 28.377 1.906 25.776 1.00 93.44 816 PHE A N 1
ATOM 6484 C CA . PHE A 1 816 ? 28.063 0.818 26.705 1.00 93.44 816 PHE A CA 1
ATOM 6485 C C . PHE A 1 816 ? 28.275 -0.553 26.059 1.00 93.44 816 PHE A C 1
ATOM 6487 O O . PHE A 1 816 ? 28.224 -0.706 24.838 1.00 93.44 816 PHE A O 1
ATOM 6494 N N . THR A 1 817 ? 28.524 -1.576 26.878 1.00 91.19 817 THR A N 1
ATOM 6495 C CA . THR A 1 817 ? 28.725 -2.951 26.401 1.00 91.19 817 THR A CA 1
ATOM 6496 C C . THR A 1 817 ? 27.565 -3.860 26.783 1.00 91.19 817 THR A C 1
ATOM 6498 O O . THR A 1 817 ? 26.810 -3.589 27.716 1.00 91.19 817 THR A O 1
ATOM 6501 N N . HIS A 1 818 ? 27.473 -5.018 26.127 1.00 87.69 818 HIS A N 1
ATOM 6502 C CA . HIS A 1 818 ? 26.519 -6.070 26.511 1.00 87.69 818 HIS A CA 1
ATOM 6503 C C . HIS A 1 818 ? 26.659 -6.506 27.986 1.00 87.69 818 HIS A C 1
ATOM 6505 O O . HIS A 1 818 ? 25.672 -6.807 28.653 1.00 87.69 818 HIS A O 1
ATOM 6511 N N . LYS A 1 819 ? 27.878 -6.456 28.547 1.00 87.19 819 LYS A N 1
ATOM 6512 C CA . LYS A 1 819 ? 28.117 -6.735 29.976 1.00 87.19 819 LYS A CA 1
ATOM 6513 C C . LYS A 1 819 ? 27.556 -5.653 30.894 1.00 87.19 819 LYS A C 1
ATOM 6515 O O . LYS A 1 819 ? 27.194 -5.966 32.025 1.00 87.19 819 LYS A O 1
ATOM 6520 N N . ASP A 1 820 ? 27.524 -4.406 30.439 1.00 89.19 820 ASP A N 1
ATOM 6521 C CA . ASP A 1 820 ? 26.945 -3.304 31.203 1.00 89.19 820 ASP A CA 1
ATOM 6522 C C . ASP A 1 820 ? 25.421 -3.402 31.180 1.00 89.19 820 ASP A C 1
ATOM 6524 O O . ASP A 1 820 ? 24.810 -3.302 32.236 1.00 89.19 820 ASP A O 1
ATOM 6528 N N . LEU A 1 821 ? 24.820 -3.762 30.038 1.00 88.81 821 LEU A N 1
ATOM 6529 C CA . LEU A 1 821 ? 23.384 -4.067 29.955 1.00 88.81 821 LEU A CA 1
ATOM 6530 C C . LEU A 1 821 ? 22.973 -5.182 30.922 1.00 88.81 821 LEU A C 1
ATOM 6532 O O . LEU A 1 821 ? 21.954 -5.063 31.589 1.00 88.81 821 LEU A O 1
ATOM 6536 N N . ALA A 1 822 ? 23.787 -6.231 31.078 1.00 86.75 822 ALA A N 1
ATOM 6537 C CA . ALA A 1 822 ? 23.512 -7.291 32.050 1.00 86.75 822 ALA A CA 1
ATOM 6538 C C . ALA A 1 822 ? 23.521 -6.812 33.518 1.00 86.75 822 ALA A C 1
ATOM 6540 O O . ALA A 1 822 ? 22.891 -7.445 34.361 1.00 86.75 822 ALA A O 1
ATOM 6541 N N . LYS A 1 823 ? 24.232 -5.717 33.829 1.00 87.56 823 LYS A N 1
ATOM 6542 C CA . LYS A 1 823 ? 24.230 -5.083 35.160 1.00 87.56 823 LYS A CA 1
ATOM 6543 C C . LYS A 1 823 ? 23.094 -4.075 35.317 1.00 87.56 823 LYS A C 1
ATOM 6545 O O . LYS A 1 823 ? 22.514 -3.998 36.390 1.00 87.56 823 LYS A O 1
ATOM 6550 N N . ILE A 1 824 ? 22.812 -3.301 34.268 1.00 87.38 824 ILE A N 1
ATOM 6551 C CA . ILE A 1 824 ? 21.744 -2.293 34.244 1.00 87.38 824 ILE A CA 1
ATOM 6552 C C . ILE A 1 824 ? 20.382 -2.993 34.332 1.00 87.38 824 ILE A C 1
ATOM 6554 O O . ILE A 1 824 ? 19.547 -2.641 35.156 1.00 87.38 824 ILE A O 1
ATOM 6558 N N . TRP A 1 825 ? 20.191 -4.050 33.544 1.00 90.62 825 TRP A N 1
ATOM 6559 C CA . TRP A 1 825 ? 19.008 -4.909 33.541 1.00 90.62 825 TRP A CA 1
ATOM 6560 C C . TRP A 1 825 ? 19.247 -6.181 34.363 1.00 90.62 825 TRP A C 1
ATOM 6562 O O . TRP A 1 825 ? 19.048 -7.302 33.883 1.00 90.62 825 TRP A O 1
ATOM 6572 N N . ALA A 1 826 ? 19.750 -6.009 35.589 1.00 85.44 826 ALA A N 1
ATOM 6573 C CA . ALA A 1 826 ? 20.025 -7.113 36.507 1.00 85.44 826 ALA A CA 1
ATOM 6574 C C . ALA A 1 826 ? 18.755 -7.726 37.113 1.00 85.44 826 ALA A C 1
ATOM 6576 O O . ALA A 1 826 ? 18.797 -8.894 37.486 1.00 85.44 826 ALA A O 1
ATOM 6577 N N . ASP A 1 827 ? 17.655 -6.969 37.187 1.00 85.62 827 ASP A N 1
ATOM 6578 C CA . ASP A 1 827 ? 16.382 -7.483 37.692 1.00 85.62 827 ASP A CA 1
ATOM 6579 C C . ASP A 1 827 ? 15.879 -8.660 36.846 1.00 85.62 827 ASP A C 1
ATOM 6581 O O . ASP A 1 827 ? 15.892 -8.608 35.611 1.00 85.62 827 ASP A O 1
ATOM 6585 N N . ASP A 1 828 ? 15.336 -9.674 37.523 1.00 80.62 828 ASP A N 1
ATOM 6586 C CA . ASP A 1 828 ? 14.778 -10.884 36.902 1.00 80.62 828 ASP A CA 1
ATOM 6587 C C . ASP A 1 828 ? 13.685 -10.565 35.865 1.00 80.62 828 ASP A C 1
ATOM 6589 O O . ASP A 1 828 ? 13.487 -11.306 34.911 1.00 80.62 828 ASP A O 1
ATOM 6593 N N . GLN A 1 829 ? 13.003 -9.421 35.991 1.00 84.31 829 GLN A N 1
ATOM 6594 C CA . GLN A 1 829 ? 11.985 -8.984 35.030 1.00 84.31 829 GLN A CA 1
ATOM 6595 C C . GLN A 1 829 ? 12.530 -8.646 33.629 1.00 84.31 829 GLN A C 1
ATOM 6597 O O . GLN A 1 829 ? 11.733 -8.505 32.707 1.00 84.31 829 GLN A O 1
ATOM 6602 N N . TYR A 1 830 ? 13.847 -8.455 33.473 1.00 87.06 830 TYR A N 1
ATOM 6603 C CA . TYR A 1 830 ? 14.497 -8.102 32.204 1.00 87.06 830 TYR A CA 1
ATOM 6604 C C . TYR A 1 830 ? 15.475 -9.174 31.703 1.00 87.06 830 TYR A C 1
ATOM 6606 O O . TYR A 1 830 ? 15.978 -9.052 30.585 1.00 87.06 830 TYR A O 1
ATOM 6614 N N . SER A 1 831 ? 15.785 -10.199 32.507 1.00 80.56 831 SER A N 1
ATOM 6615 C CA . SER A 1 831 ? 16.853 -11.171 32.219 1.00 80.56 831 SER A CA 1
ATOM 6616 C C . SER A 1 831 ? 16.670 -11.900 30.892 1.00 80.56 831 SER A C 1
ATOM 6618 O O . SER A 1 831 ? 17.652 -12.114 30.179 1.00 80.56 831 SER A O 1
ATOM 6620 N N . ASP A 1 832 ? 15.420 -12.214 30.558 1.00 81.00 832 ASP A N 1
ATOM 6621 C CA . ASP A 1 832 ? 15.050 -13.070 29.428 1.00 81.00 832 ASP A CA 1
ATOM 6622 C C . ASP A 1 832 ? 14.789 -12.274 28.140 1.00 81.00 832 ASP A C 1
ATOM 6624 O O . ASP A 1 832 ? 14.519 -12.869 27.103 1.00 81.00 832 ASP A O 1
ATOM 6628 N N . MET A 1 833 ? 14.878 -10.938 28.201 1.00 86.25 833 MET A N 1
ATOM 6629 C CA . MET A 1 833 ? 14.590 -10.026 27.085 1.00 86.25 833 MET A CA 1
ATOM 6630 C C . MET A 1 833 ? 15.707 -9.008 26.811 1.00 86.25 833 MET A C 1
ATOM 6632 O O . MET A 1 833 ? 15.487 -8.002 26.138 1.00 86.25 833 MET A O 1
ATOM 6636 N N . ARG A 1 834 ? 16.917 -9.202 27.349 1.00 89.31 834 ARG A N 1
ATOM 6637 C CA . ARG A 1 834 ? 18.004 -8.212 27.205 1.00 89.31 834 ARG A CA 1
ATOM 6638 C C . ARG A 1 834 ? 18.390 -7.976 25.744 1.00 89.31 834 ARG A C 1
ATOM 6640 O O . ARG A 1 834 ? 18.619 -6.834 25.349 1.00 89.31 834 ARG A O 1
ATOM 6647 N N . ASP A 1 835 ? 18.468 -9.042 24.953 1.00 88.25 835 ASP A N 1
ATOM 6648 C CA . ASP A 1 835 ? 18.851 -8.952 23.543 1.00 88.25 835 ASP A CA 1
ATOM 6649 C C . ASP A 1 835 ? 17.723 -8.319 22.713 1.00 88.25 835 ASP A C 1
ATOM 6651 O O . ASP A 1 835 ? 17.975 -7.482 21.849 1.00 88.25 835 ASP A O 1
ATOM 6655 N N . GLU A 1 836 ? 16.470 -8.628 23.041 1.00 88.88 836 GLU A N 1
ATOM 6656 C CA . GLU A 1 836 ? 15.274 -8.038 22.451 1.00 88.88 836 GLU A CA 1
ATOM 6657 C C . GLU A 1 836 ? 15.138 -6.548 22.779 1.00 88.88 836 GLU A C 1
ATOM 6659 O O . GLU A 1 836 ? 14.853 -5.746 21.895 1.00 88.88 836 GLU A O 1
ATOM 6664 N N . LEU A 1 837 ? 15.367 -6.142 24.028 1.00 88.94 837 LEU A N 1
ATOM 6665 C CA . LEU A 1 837 ? 15.321 -4.736 24.437 1.00 88.94 837 LEU A CA 1
ATOM 6666 C C . LEU A 1 837 ? 16.420 -3.923 23.751 1.00 88.94 837 LEU A C 1
ATOM 6668 O O . LEU A 1 837 ? 16.177 -2.802 23.304 1.00 88.94 837 LEU A O 1
ATOM 6672 N N . LEU A 1 838 ? 17.612 -4.502 23.600 1.00 90.50 838 LEU A N 1
ATOM 6673 C CA . LEU A 1 838 ? 18.692 -3.896 22.831 1.00 90.50 838 LEU A CA 1
ATOM 6674 C C . LEU A 1 838 ? 18.335 -3.776 21.344 1.00 90.50 838 LEU A C 1
ATOM 6676 O O . LEU A 1 838 ? 18.504 -2.708 20.755 1.00 90.50 838 LEU A O 1
ATOM 6680 N N . GLN A 1 839 ? 17.783 -4.836 20.753 1.00 88.44 839 GLN A N 1
ATOM 6681 C CA . GLN A 1 839 ? 17.298 -4.820 19.375 1.00 88.44 839 GLN A CA 1
ATOM 6682 C C . GLN A 1 839 ? 16.204 -3.762 19.181 1.00 88.44 839 GLN A C 1
ATOM 6684 O O . GLN A 1 839 ? 16.177 -3.072 18.163 1.00 88.44 839 GLN A O 1
ATOM 6689 N N . LEU A 1 840 ? 15.330 -3.582 20.169 1.00 85.69 840 LEU A N 1
ATOM 6690 C CA . LEU A 1 840 ? 14.295 -2.559 20.168 1.00 85.69 840 LEU A CA 1
ATOM 6691 C C . LEU A 1 840 ? 14.892 -1.145 20.236 1.00 85.69 840 LEU A C 1
ATOM 6693 O O . LEU A 1 840 ? 14.470 -0.281 19.471 1.00 85.69 840 LEU A O 1
ATOM 6697 N N . MET A 1 841 ? 15.930 -0.913 21.048 1.00 86.50 841 MET A N 1
ATOM 6698 C CA . MET A 1 841 ? 16.673 0.356 21.038 1.00 86.50 841 MET A CA 1
ATOM 6699 C C . MET A 1 841 ? 17.323 0.644 19.676 1.00 86.50 841 MET A C 1
ATOM 6701 O O . MET A 1 841 ? 17.275 1.781 19.199 1.00 86.50 841 MET A O 1
ATOM 6705 N N . MET A 1 842 ? 17.896 -0.373 19.025 1.00 86.88 842 MET A N 1
ATOM 6706 C CA . MET A 1 842 ? 18.486 -0.242 17.688 1.00 86.88 842 MET A CA 1
ATOM 6707 C C . MET A 1 842 ? 17.421 0.031 16.620 1.00 86.88 842 MET A C 1
ATOM 6709 O O . MET A 1 842 ? 17.592 0.921 15.789 1.00 86.88 842 MET A O 1
ATOM 6713 N N . ARG A 1 843 ? 16.282 -0.669 16.674 1.00 83.06 843 ARG A N 1
ATOM 6714 C CA . ARG A 1 843 ? 15.137 -0.459 15.772 1.00 83.06 843 ARG A CA 1
ATOM 6715 C C . ARG A 1 843 ? 14.532 0.933 15.930 1.00 83.06 843 ARG A C 1
ATOM 6717 O O . ARG A 1 843 ? 14.152 1.560 14.945 1.00 83.06 843 ARG A O 1
ATOM 6724 N N . PHE A 1 844 ? 14.498 1.442 17.157 1.00 77.88 844 PHE A N 1
ATOM 6725 C CA . PHE A 1 844 ? 14.130 2.823 17.464 1.00 77.88 844 PHE A CA 1
ATOM 6726 C C . PHE A 1 844 ? 15.240 3.829 17.151 1.00 77.88 844 PHE A C 1
ATOM 6728 O O . PHE A 1 844 ? 15.113 5.006 17.467 1.00 77.88 844 PHE A O 1
ATOM 6735 N N . LYS A 1 845 ? 16.327 3.414 16.498 1.00 84.62 845 LYS A N 1
ATOM 6736 C CA . LYS A 1 845 ? 17.422 4.295 16.080 1.00 84.62 845 LYS A CA 1
ATOM 6737 C C . LYS A 1 845 ? 17.982 5.128 17.242 1.00 84.62 845 LYS A C 1
ATOM 6739 O O . LYS A 1 845 ? 18.326 6.296 17.068 1.00 84.62 845 LYS A O 1
ATOM 6744 N N . LEU A 1 846 ? 18.028 4.538 18.439 1.00 85.12 846 LEU A N 1
ATOM 6745 C CA . LEU A 1 846 ? 18.566 5.166 19.650 1.00 85.12 846 LEU A CA 1
ATOM 6746 C C . LEU A 1 846 ? 20.043 4.834 19.853 1.00 85.12 846 LEU A C 1
ATOM 6748 O O . LEU A 1 846 ? 20.784 5.632 20.427 1.00 85.12 846 LEU A O 1
ATOM 6752 N N . CYS A 1 847 ? 20.473 3.664 19.383 1.00 90.62 847 CYS A N 1
ATOM 6753 C CA . CYS A 1 847 ? 21.855 3.213 19.448 1.00 90.62 847 CYS A CA 1
ATOM 6754 C C . CYS A 1 847 ? 22.227 2.341 18.242 1.00 90.62 847 CYS A C 1
ATOM 6756 O O . CYS A 1 847 ? 21.361 1.875 17.502 1.00 90.62 847 CYS A O 1
ATOM 6758 N N . TYR A 1 848 ? 23.528 2.121 18.053 1.00 92.00 848 TYR A N 1
ATOM 6759 C CA . TYR A 1 848 ? 24.075 1.199 17.055 1.00 92.00 848 TYR A CA 1
ATOM 6760 C C . TYR A 1 848 ? 25.303 0.463 17.601 1.00 92.00 848 TYR A C 1
ATOM 6762 O O . TYR A 1 848 ? 25.950 0.940 18.537 1.00 92.00 848 TYR A O 1
ATOM 6770 N N . GLU A 1 849 ? 25.630 -0.689 17.013 1.00 91.75 849 GLU A N 1
ATOM 6771 C CA . GLU A 1 849 ? 26.841 -1.457 17.328 1.00 91.75 849 GLU A CA 1
ATOM 6772 C C . GLU A 1 849 ? 28.055 -0.907 16.567 1.00 91.75 849 GLU A C 1
ATOM 6774 O O . GLU A 1 849 ? 27.990 -0.666 15.361 1.00 91.75 849 GLU A O 1
ATOM 6779 N N . ILE A 1 850 ? 29.187 -0.733 17.251 1.00 89.19 850 ILE A N 1
ATOM 6780 C CA . ILE A 1 850 ? 30.418 -0.243 16.625 1.00 89.19 850 ILE A CA 1
ATOM 6781 C C . ILE A 1 850 ? 31.007 -1.345 15.718 1.00 89.19 850 ILE A C 1
ATOM 6783 O O . ILE A 1 850 ? 31.407 -2.394 16.232 1.00 89.19 850 ILE A O 1
ATOM 6787 N N . PRO A 1 851 ? 31.193 -1.114 14.400 1.00 82.75 851 PRO A N 1
ATOM 6788 C CA . PRO A 1 851 ? 31.636 -2.153 13.458 1.00 82.75 851 PRO A CA 1
ATOM 6789 C C . PRO A 1 851 ? 32.954 -2.855 13.824 1.00 82.75 851 PRO A C 1
ATOM 6791 O O . PRO A 1 851 ? 33.153 -4.025 13.505 1.00 82.75 851 PRO A O 1
ATOM 6794 N N . HIS A 1 852 ? 33.871 -2.149 14.493 1.00 79.81 852 HIS A N 1
ATOM 6795 C CA . HIS A 1 852 ? 35.200 -2.654 14.862 1.00 79.81 852 HIS A CA 1
ATOM 6796 C C . HIS A 1 852 ? 35.315 -3.091 16.331 1.00 79.81 852 HIS A C 1
ATOM 6798 O O . HIS A 1 852 ? 36.393 -3.499 16.769 1.00 79.81 852 HIS A O 1
ATOM 6804 N N . ARG A 1 853 ? 34.225 -3.009 17.106 1.00 85.62 853 ARG A N 1
ATOM 6805 C CA . ARG A 1 853 ? 34.162 -3.429 18.512 1.00 85.62 853 ARG A CA 1
ATOM 6806 C C . ARG A 1 853 ? 32.853 -4.193 18.749 1.00 85.62 853 ARG A C 1
ATOM 6808 O O . ARG A 1 853 ? 31.877 -3.585 19.184 1.00 85.62 853 ARG A O 1
ATOM 6815 N N . PRO A 1 854 ? 32.824 -5.510 18.479 1.00 82.94 854 PRO A N 1
ATOM 6816 C CA . PRO A 1 854 ? 31.600 -6.287 18.620 1.00 82.94 854 PRO A CA 1
ATOM 6817 C C . PRO A 1 854 ? 31.101 -6.255 20.068 1.00 82.94 854 PRO A C 1
ATOM 6819 O O . PRO A 1 854 ? 31.898 -6.322 21.009 1.00 82.94 854 PRO A O 1
ATOM 6822 N N . ARG A 1 855 ? 29.778 -6.203 20.242 1.00 86.88 855 ARG A N 1
ATOM 6823 C CA . ARG A 1 855 ? 29.058 -6.077 21.524 1.00 86.88 855 ARG A CA 1
ATOM 6824 C C . ARG A 1 855 ? 29.303 -4.774 22.291 1.00 86.88 855 ARG A C 1
ATOM 6826 O O . ARG A 1 855 ? 29.029 -4.720 23.497 1.00 86.88 855 ARG A O 1
ATOM 6833 N N . THR A 1 856 ? 29.786 -3.746 21.603 1.00 91.81 856 THR A N 1
ATOM 6834 C CA . THR A 1 856 ? 29.897 -2.382 22.122 1.00 91.81 856 THR A CA 1
ATOM 6835 C C . THR A 1 856 ? 28.999 -1.471 21.303 1.00 91.81 856 THR A C 1
ATOM 6837 O O . THR A 1 856 ? 29.051 -1.478 20.074 1.00 91.81 856 THR A O 1
ATOM 6840 N N . TYR A 1 857 ? 28.193 -0.675 21.993 1.00 92.69 857 TYR A N 1
ATOM 6841 C CA . TYR A 1 857 ? 27.146 0.145 21.405 1.00 92.69 857 TYR A CA 1
ATOM 6842 C C . TYR A 1 857 ? 27.330 1.605 21.798 1.00 92.69 857 TYR A C 1
ATOM 6844 O O . TYR A 1 857 ? 27.879 1.906 22.860 1.00 92.69 857 TYR A O 1
ATOM 6852 N N . ILE A 1 858 ? 26.860 2.508 20.941 1.00 92.00 858 ILE A N 1
ATOM 6853 C CA . ILE A 1 858 ? 26.858 3.951 21.196 1.00 92.00 858 ILE A CA 1
ATOM 6854 C C . ILE A 1 858 ? 25.435 4.478 21.054 1.00 92.00 858 ILE A C 1
ATOM 6856 O O . ILE A 1 858 ? 24.779 4.201 20.052 1.00 92.00 858 ILE A O 1
ATOM 6860 N N . ALA A 1 859 ? 24.982 5.267 22.031 1.00 91.25 859 ALA A N 1
ATOM 6861 C CA . ALA A 1 859 ? 23.768 6.078 21.955 1.00 91.25 859 ALA A CA 1
ATOM 6862 C C . ALA A 1 859 ? 24.116 7.532 21.563 1.00 91.25 859 ALA A C 1
ATOM 6864 O O . ALA A 1 859 ? 24.572 8.296 22.422 1.00 91.25 859 ALA A O 1
ATOM 6865 N N . PRO A 1 860 ? 23.898 7.966 20.301 1.00 88.56 860 PRO A N 1
ATOM 6866 C CA . PRO A 1 860 ? 24.406 9.254 19.811 1.00 88.56 860 PRO A CA 1
ATOM 6867 C C . PRO A 1 860 ? 23.858 10.485 20.539 1.00 88.56 860 PRO A C 1
ATOM 6869 O O . PRO A 1 860 ? 24.506 11.525 20.590 1.00 88.56 860 PRO A O 1
ATOM 6872 N N . GLN A 1 861 ? 22.677 10.368 21.143 1.00 84.19 861 GLN A N 1
ATOM 6873 C CA . GLN A 1 861 ? 22.037 11.436 21.916 1.00 84.19 861 GLN A CA 1
ATOM 6874 C C . GLN A 1 861 ? 22.787 11.837 23.198 1.00 84.19 861 GLN A C 1
ATOM 6876 O O . GLN A 1 861 ? 22.559 12.932 23.710 1.00 84.19 861 GLN A O 1
ATOM 6881 N N . LEU A 1 862 ? 23.676 10.970 23.697 1.00 87.56 862 LEU A N 1
ATOM 6882 C CA . LEU A 1 862 ? 24.523 11.219 24.869 1.00 87.56 862 LEU A CA 1
ATOM 6883 C C . LEU A 1 862 ? 25.952 11.649 24.493 1.00 87.56 862 LEU A C 1
ATOM 6885 O O . LEU A 1 862 ? 26.792 11.828 25.376 1.00 87.56 862 LEU A O 1
ATOM 6889 N N . LEU A 1 863 ? 26.244 11.814 23.198 1.00 88.50 863 LEU A N 1
ATOM 6890 C CA . LEU A 1 863 ? 27.549 12.284 22.745 1.00 88.50 863 LEU A CA 1
ATOM 6891 C C . LEU A 1 863 ? 27.807 13.726 23.191 1.00 88.50 863 LEU A C 1
ATOM 6893 O O . LEU A 1 863 ? 26.896 14.522 23.431 1.00 88.50 863 LEU A O 1
ATOM 6897 N N . SER A 1 864 ? 29.091 14.077 23.248 1.00 86.75 864 SER A N 1
ATOM 6898 C CA . SER A 1 864 ? 29.523 15.450 23.504 1.00 86.75 864 SER A CA 1
ATOM 6899 C C . SER A 1 864 ? 28.914 16.411 22.469 1.00 86.75 864 SER A C 1
ATOM 6901 O O . SER A 1 864 ? 28.910 16.090 21.282 1.00 86.75 864 SER A O 1
ATOM 6903 N N . PRO A 1 865 ? 28.458 17.610 22.871 1.00 84.50 865 PRO A N 1
ATOM 6904 C CA . PRO A 1 865 ? 28.070 18.662 21.930 1.00 84.50 865 PRO A CA 1
ATOM 6905 C C . PRO A 1 865 ? 29.288 19.314 21.254 1.00 84.50 865 PRO A C 1
ATOM 6907 O O . PRO A 1 865 ? 29.175 19.927 20.198 1.00 84.50 865 PRO A O 1
ATOM 6910 N N . ASN A 1 866 ? 30.480 19.188 21.847 1.00 86.12 866 ASN A N 1
ATOM 6911 C CA . ASN A 1 866 ? 31.692 19.793 21.305 1.00 86.12 866 ASN A CA 1
ATOM 6912 C C . ASN A 1 866 ? 32.223 18.990 20.114 1.00 86.12 866 ASN A C 1
ATOM 6914 O O . ASN A 1 866 ? 32.508 17.799 20.251 1.00 86.12 866 ASN A O 1
ATOM 6918 N N . GLN A 1 867 ? 32.433 19.681 18.994 1.00 87.94 867 GLN A N 1
ATOM 6919 C CA . GLN A 1 867 ? 33.048 19.131 17.790 1.00 87.94 867 GLN A CA 1
ATOM 6920 C C . GLN A 1 867 ? 34.508 18.702 18.063 1.00 87.94 867 GLN A C 1
ATOM 6922 O O . GLN A 1 867 ? 35.301 19.511 18.565 1.00 87.94 867 GLN A O 1
ATOM 6927 N N . PRO A 1 868 ? 34.895 17.454 17.736 1.00 88.94 868 PRO A N 1
ATOM 6928 C CA . PRO A 1 868 ? 36.267 16.984 17.865 1.00 88.94 868 PRO A CA 1
ATOM 6929 C C . PRO A 1 868 ? 37.180 17.670 16.841 1.00 88.94 868 PRO A C 1
ATOM 6931 O O . PRO A 1 868 ? 36.735 18.146 15.798 1.00 88.94 868 PRO A O 1
ATOM 6934 N N . LYS A 1 869 ? 38.488 17.708 17.119 1.00 86.69 869 LYS A N 1
ATOM 6935 C CA . LYS A 1 869 ? 39.479 18.205 16.153 1.00 86.69 869 LYS A CA 1
ATOM 6936 C C . LYS A 1 869 ? 39.804 17.109 15.140 1.00 86.69 869 LYS A C 1
ATOM 6938 O O . LYS A 1 869 ? 40.185 16.014 15.540 1.00 86.69 869 LYS A O 1
ATOM 6943 N N . TYR A 1 870 ? 39.706 17.427 13.854 1.00 88.50 870 TYR A N 1
ATOM 6944 C CA . TYR A 1 870 ? 40.085 16.548 12.750 1.00 88.50 870 TYR A CA 1
ATOM 6945 C C . TYR A 1 870 ? 40.631 17.362 11.576 1.00 88.50 870 TYR A C 1
ATOM 6947 O O . TYR A 1 870 ? 40.314 18.542 11.421 1.00 88.50 870 TYR A O 1
ATOM 6955 N N . ASP A 1 871 ? 41.431 16.707 10.738 1.00 85.25 871 ASP A N 1
ATOM 6956 C CA . ASP A 1 871 ? 41.956 17.304 9.514 1.00 85.25 871 ASP A CA 1
ATOM 6957 C C . ASP A 1 871 ? 40.896 17.245 8.410 1.00 85.25 871 ASP A C 1
ATOM 6959 O O . ASP A 1 871 ? 40.301 16.191 8.162 1.00 85.25 871 ASP A O 1
ATOM 6963 N N . TRP A 1 872 ? 40.668 18.367 7.728 1.00 87.88 872 TRP A N 1
ATOM 6964 C CA . TRP A 1 872 ? 39.699 18.486 6.640 1.00 87.88 872 TRP A CA 1
ATOM 6965 C C . TRP A 1 872 ? 40.315 19.219 5.445 1.00 87.88 872 TRP A C 1
ATOM 6967 O O . TRP A 1 872 ? 40.978 20.240 5.622 1.00 87.88 872 TRP A O 1
ATOM 6977 N N . ASP A 1 873 ? 40.099 18.710 4.227 1.00 84.19 873 ASP A N 1
ATOM 6978 C CA . ASP A 1 873 ? 40.510 19.414 3.008 1.00 84.19 873 ASP A CA 1
ATOM 6979 C C . ASP A 1 873 ? 39.405 20.390 2.585 1.00 84.19 873 ASP A C 1
ATOM 6981 O O . ASP A 1 873 ? 38.309 20.000 2.182 1.00 84.19 873 ASP A O 1
ATOM 6985 N N . ASP A 1 874 ? 39.687 21.687 2.681 1.00 81.00 874 ASP A N 1
ATOM 6986 C CA . ASP A 1 874 ? 38.769 22.742 2.250 1.00 81.00 874 ASP A CA 1
ATOM 6987 C C . ASP A 1 874 ? 38.821 23.008 0.731 1.00 81.00 874 ASP A C 1
ATOM 6989 O O . ASP A 1 874 ? 38.178 23.938 0.235 1.00 81.00 874 ASP A O 1
ATOM 6993 N N . ARG A 1 875 ? 39.567 22.218 -0.050 1.00 77.81 875 ARG A N 1
ATOM 6994 C CA . ARG A 1 875 ? 39.677 22.410 -1.501 1.00 77.81 875 ARG A CA 1
ATOM 6995 C C . ARG A 1 875 ? 38.594 21.649 -2.262 1.00 77.81 875 ARG A C 1
ATOM 6997 O O . ARG A 1 875 ? 38.404 20.447 -2.110 1.00 77.81 875 ARG A O 1
ATOM 7004 N N . GLU A 1 876 ? 37.922 22.372 -3.158 1.00 78.19 876 GLU A N 1
ATOM 7005 C CA . GLU A 1 876 ? 36.941 21.830 -4.110 1.00 78.19 876 GLU A CA 1
ATOM 7006 C C . GLU A 1 876 ? 35.786 21.033 -3.474 1.00 78.19 876 GLU A C 1
ATOM 7008 O O . GLU A 1 876 ? 35.344 20.027 -4.025 1.00 78.19 876 GLU A O 1
ATOM 7013 N N . ASN A 1 877 ? 35.268 21.451 -2.323 1.00 85.31 877 ASN A N 1
ATOM 7014 C CA . ASN A 1 877 ? 34.187 20.715 -1.665 1.00 85.31 877 ASN A CA 1
ATOM 7015 C C . ASN A 1 877 ? 32.853 20.832 -2.406 1.00 85.31 877 ASN A C 1
ATOM 7017 O O . ASN A 1 877 ? 32.474 21.901 -2.885 1.00 85.31 877 ASN A O 1
ATOM 7021 N N . LEU A 1 878 ? 32.120 19.722 -2.439 1.00 88.00 878 LEU A N 1
ATOM 7022 C CA . LEU A 1 878 ? 30.724 19.687 -2.845 1.00 88.00 878 LEU A CA 1
ATOM 7023 C C . LEU A 1 878 ? 29.863 19.949 -1.609 1.00 88.00 878 LEU A C 1
ATOM 7025 O O . LEU A 1 878 ? 29.980 19.215 -0.629 1.00 88.00 878 LEU A O 1
ATOM 7029 N N . ILE A 1 879 ? 29.058 21.013 -1.619 1.00 91.19 879 ILE A N 1
ATOM 7030 C CA . ILE A 1 879 ? 28.325 21.473 -0.430 1.00 91.19 879 ILE A CA 1
ATOM 7031 C C . ILE A 1 879 ? 26.825 21.443 -0.700 1.00 91.19 879 ILE A C 1
ATOM 7033 O O . ILE A 1 879 ? 26.326 22.291 -1.429 1.00 91.19 879 ILE A O 1
ATOM 7037 N N . LEU A 1 880 ? 26.115 20.514 -0.068 1.00 92.88 880 LEU A N 1
ATOM 7038 C CA . LEU A 1 880 ? 24.655 20.429 -0.085 1.00 92.88 880 LEU A CA 1
ATOM 7039 C C . LEU A 1 880 ? 24.104 20.943 1.249 1.00 92.88 880 LEU A C 1
ATOM 7041 O O . LEU A 1 880 ? 24.717 20.726 2.298 1.00 92.88 880 LEU A O 1
ATOM 7045 N N . ARG A 1 881 ? 22.955 21.620 1.239 1.00 94.50 881 ARG A N 1
ATOM 7046 C CA . ARG A 1 881 ? 22.286 22.056 2.473 1.00 94.50 881 ARG A CA 1
ATOM 7047 C C . ARG A 1 881 ? 20.817 21.677 2.430 1.00 94.50 881 ARG A C 1
ATOM 7049 O O . ARG A 1 881 ? 20.156 21.931 1.430 1.00 94.50 881 ARG A O 1
ATOM 7056 N N . TYR A 1 882 ? 20.306 21.133 3.521 1.00 95.19 882 TYR A N 1
ATOM 7057 C CA . TYR A 1 882 ? 18.872 21.030 3.757 1.00 95.19 882 TYR A CA 1
ATOM 7058 C C . TYR A 1 882 ? 18.459 22.146 4.694 1.00 95.19 882 TYR A C 1
ATOM 7060 O O . TYR A 1 882 ? 19.049 22.295 5.761 1.00 95.19 882 TYR A O 1
ATOM 7068 N N . TYR A 1 883 ? 17.455 22.911 4.293 1.00 94.00 883 TYR A N 1
ATOM 7069 C CA . TYR A 1 883 ? 16.810 23.904 5.137 1.00 94.00 883 TYR A CA 1
ATOM 7070 C C . TYR A 1 883 ? 15.415 23.413 5.508 1.00 94.00 883 TYR A C 1
ATOM 7072 O O . TYR A 1 883 ? 14.662 23.023 4.621 1.00 94.00 883 TYR A O 1
ATOM 7080 N N . TYR A 1 884 ? 15.064 23.443 6.787 1.00 90.94 884 TYR A N 1
ATOM 7081 C CA . TYR A 1 884 ? 13.758 23.014 7.275 1.00 90.94 884 TYR A CA 1
ATOM 7082 C C . TYR A 1 884 ? 12.957 24.220 7.752 1.00 90.94 884 TYR A C 1
ATOM 7084 O O . TYR A 1 884 ? 13.478 25.079 8.464 1.00 90.94 884 TYR A O 1
ATOM 7092 N N . ASP A 1 885 ? 11.664 24.249 7.431 1.00 86.44 885 ASP A N 1
ATOM 7093 C CA . ASP A 1 885 ? 10.761 25.217 8.066 1.00 86.44 885 ASP A CA 1
ATOM 7094 C C . ASP A 1 885 ? 10.733 24.964 9.585 1.00 86.44 885 ASP A C 1
ATOM 7096 O O . ASP A 1 885 ? 10.770 25.899 10.387 1.00 86.44 885 ASP A O 1
ATOM 7100 N N . PHE A 1 886 ? 10.774 23.682 9.960 1.00 84.31 886 PHE A N 1
ATOM 7101 C CA . PHE A 1 886 ? 10.975 23.197 11.316 1.00 84.31 886 PHE A CA 1
ATOM 7102 C C . PHE A 1 886 ? 11.740 21.885 11.322 1.00 84.31 886 PHE A C 1
ATOM 7104 O O . PHE A 1 886 ? 11.431 20.964 10.564 1.00 84.31 886 PHE A O 1
ATOM 7111 N N . MET A 1 887 ? 12.734 21.806 12.202 1.00 84.19 887 MET A N 1
ATOM 7112 C CA . MET A 1 887 ? 13.623 20.663 12.313 1.00 84.19 887 MET A CA 1
ATOM 7113 C C . MET A 1 887 ? 13.317 19.873 13.597 1.00 84.19 887 MET A C 1
ATOM 7115 O O . MET A 1 887 ? 13.614 20.355 14.690 1.00 84.19 887 MET A O 1
ATOM 7119 N N . PRO A 1 888 ? 12.740 18.659 13.501 1.00 80.75 888 PRO A N 1
ATOM 7120 C CA . PRO A 1 888 ? 12.597 17.767 14.647 1.00 80.75 888 PRO A CA 1
ATOM 7121 C C . PRO A 1 888 ? 13.937 17.479 15.336 1.00 80.75 888 PRO A C 1
ATOM 7123 O O . PRO A 1 888 ? 14.921 17.131 14.675 1.00 80.75 888 PRO A O 1
ATOM 7126 N N . LYS A 1 889 ? 13.962 17.546 16.675 1.00 79.00 889 LYS A N 1
ATOM 7127 C CA . LYS A 1 889 ? 15.131 17.136 17.470 1.00 79.00 889 LYS A CA 1
ATOM 7128 C C . LYS A 1 889 ? 15.438 15.655 17.199 1.00 79.00 889 LYS A C 1
ATOM 7130 O O . LYS A 1 889 ? 14.529 14.820 17.186 1.00 79.00 889 LYS A O 1
ATOM 7135 N N . GLY A 1 890 ? 16.720 15.336 17.015 1.00 79.12 890 GLY A N 1
ATOM 7136 C CA . GLY A 1 890 ? 17.207 13.965 16.820 1.00 79.12 890 GLY A CA 1
ATOM 7137 C C . GLY A 1 890 ? 17.244 13.476 15.367 1.00 79.12 890 GLY A C 1
ATOM 7138 O O . GLY A 1 890 ? 17.452 12.287 15.129 1.00 79.12 890 GLY A O 1
ATOM 7139 N N . MET A 1 891 ? 17.060 14.356 14.376 1.00 86.00 891 MET A N 1
ATOM 7140 C CA . MET A 1 891 ? 17.169 13.969 12.964 1.00 86.00 891 MET A CA 1
ATOM 7141 C C . MET A 1 891 ? 18.585 13.499 12.609 1.00 86.00 891 MET A C 1
ATOM 7143 O O . MET A 1 891 ? 18.747 12.453 11.978 1.00 86.00 891 MET A O 1
ATOM 7147 N N . LEU A 1 892 ? 19.616 14.225 13.059 1.00 89.88 892 LEU A N 1
ATOM 7148 C CA . LEU A 1 892 ? 20.996 13.826 12.808 1.00 89.88 892 LEU A CA 1
ATOM 7149 C C . LEU A 1 892 ? 21.392 12.577 13.597 1.00 89.88 892 LEU A C 1
ATOM 7151 O O . LEU A 1 892 ? 22.081 11.722 13.054 1.00 89.88 892 LEU A O 1
ATOM 7155 N N . THR A 1 893 ? 20.947 12.417 14.845 1.00 88.06 893 THR A N 1
ATOM 7156 C CA . THR A 1 893 ? 21.274 11.212 15.627 1.00 88.06 893 THR A CA 1
ATOM 7157 C C . THR A 1 893 ? 20.698 9.953 14.980 1.00 88.06 893 THR A C 1
ATOM 7159 O O . THR A 1 893 ? 21.397 8.945 14.904 1.00 88.06 893 THR A O 1
ATOM 7162 N N . ARG A 1 894 ? 19.485 10.025 14.410 1.00 88.44 894 ARG A N 1
ATOM 7163 C CA . ARG A 1 894 ? 18.913 8.948 13.581 1.00 88.44 894 ARG A CA 1
ATOM 7164 C C . ARG A 1 894 ? 19.737 8.696 12.318 1.00 88.44 894 ARG A C 1
ATOM 7166 O O . ARG A 1 894 ? 19.997 7.544 11.990 1.00 88.44 894 ARG A O 1
ATOM 7173 N N . PHE A 1 895 ? 20.183 9.754 11.640 1.00 92.62 895 PHE A N 1
ATOM 7174 C CA . PHE A 1 895 ? 21.069 9.635 10.479 1.00 92.62 895 PHE A CA 1
ATOM 7175 C C . PHE A 1 895 ? 22.405 8.962 10.833 1.00 92.62 895 PHE A C 1
ATOM 7177 O O . PHE A 1 895 ? 22.852 8.083 10.104 1.00 92.62 895 PHE A O 1
ATOM 7184 N N . ILE A 1 896 ? 23.016 9.317 11.967 1.00 92.44 896 ILE A N 1
ATOM 7185 C CA . ILE A 1 896 ? 24.257 8.703 12.462 1.00 92.44 896 ILE A CA 1
ATOM 7186 C C . ILE A 1 896 ? 24.055 7.206 12.705 1.00 92.44 896 ILE A C 1
ATOM 7188 O O . ILE A 1 896 ? 24.916 6.415 12.329 1.00 92.44 896 ILE A O 1
ATOM 7192 N N . VAL A 1 897 ? 22.924 6.811 13.301 1.00 90.75 897 VAL A N 1
ATOM 7193 C CA . VAL A 1 897 ? 22.595 5.395 13.525 1.00 90.75 897 VAL A CA 1
ATOM 7194 C C . VAL A 1 897 ? 22.463 4.637 12.204 1.00 90.75 897 VAL A C 1
ATOM 7196 O O . VAL A 1 897 ? 22.976 3.530 12.098 1.00 90.75 897 VAL A O 1
ATOM 7199 N N . GLU A 1 898 ? 21.847 5.215 11.174 1.00 90.25 898 GLU A N 1
ATOM 7200 C CA . GLU A 1 898 ? 21.727 4.560 9.859 1.00 90.25 898 GLU A CA 1
ATOM 7201 C C . GLU A 1 898 ? 23.072 4.491 9.116 1.00 90.25 898 GLU A C 1
ATOM 7203 O O . GLU A 1 898 ? 23.449 3.456 8.564 1.00 90.25 898 GLU A O 1
ATOM 7208 N N . MET A 1 899 ? 23.854 5.571 9.165 1.00 91.62 899 MET A N 1
ATOM 7209 C CA . MET A 1 899 ? 25.136 5.712 8.467 1.00 91.62 899 MET A CA 1
ATOM 7210 C C . MET A 1 899 ? 26.347 5.343 9.336 1.00 91.62 899 MET A C 1
ATOM 7212 O O . MET A 1 899 ? 27.454 5.818 9.086 1.00 91.62 899 MET A O 1
ATOM 7216 N N . HIS A 1 900 ? 26.175 4.471 10.335 1.00 90.69 900 HIS A N 1
ATOM 7217 C CA . HIS A 1 900 ? 27.228 4.188 11.315 1.00 90.69 900 HIS A CA 1
ATOM 7218 C C . HIS A 1 900 ? 28.445 3.432 10.758 1.00 90.69 900 HIS A C 1
ATOM 7220 O O . HIS A 1 900 ? 29.552 3.543 11.282 1.00 90.69 900 HIS A O 1
ATOM 7226 N N . LYS A 1 901 ? 28.258 2.645 9.694 1.00 89.19 901 LYS A N 1
ATOM 7227 C CA . LYS A 1 901 ? 29.317 1.809 9.104 1.00 89.19 901 LYS A CA 1
ATOM 7228 C C . LYS A 1 901 ? 30.471 2.618 8.494 1.00 89.19 901 LYS A C 1
ATOM 7230 O O . LYS A 1 901 ? 31.614 2.285 8.790 1.00 89.19 901 LYS A O 1
ATOM 7235 N N . PRO A 1 902 ? 30.220 3.648 7.663 1.00 89.69 902 PRO A N 1
ATOM 7236 C CA . PRO A 1 902 ? 31.278 4.488 7.104 1.00 89.69 902 PRO A CA 1
ATOM 7237 C C . PRO A 1 902 ? 31.797 5.582 8.056 1.00 89.69 902 PRO A C 1
ATOM 7239 O O . PRO A 1 902 ? 32.395 6.535 7.575 1.00 89.69 902 PRO A O 1
ATOM 7242 N N . ILE A 1 903 ? 31.571 5.521 9.374 1.00 89.69 903 ILE A N 1
ATOM 7243 C CA . ILE A 1 903 ? 32.089 6.551 10.294 1.00 89.69 903 ILE A CA 1
ATOM 7244 C C . ILE A 1 903 ? 33.619 6.481 10.375 1.00 89.69 903 ILE A C 1
ATOM 7246 O O . ILE A 1 903 ? 34.202 5.439 10.674 1.00 89.69 903 ILE A O 1
ATOM 7250 N N . ASP A 1 904 ? 34.272 7.624 10.179 1.00 82.06 904 ASP A N 1
ATOM 7251 C CA . ASP A 1 904 ? 35.727 7.744 10.221 1.00 82.06 904 ASP A CA 1
ATOM 7252 C C . ASP A 1 904 ? 36.243 7.769 11.663 1.00 82.06 904 ASP A C 1
ATOM 7254 O O . ASP A 1 904 ? 36.087 8.773 12.352 1.00 82.06 904 ASP A O 1
ATOM 7258 N N . ASN A 1 905 ? 36.871 6.681 12.121 1.00 78.94 905 ASN A N 1
ATOM 7259 C CA . ASN A 1 905 ? 37.614 6.620 13.390 1.00 78.94 905 ASN A CA 1
ATOM 7260 C C . ASN A 1 905 ? 36.866 7.207 14.608 1.00 78.94 905 ASN A C 1
ATOM 7262 O O . ASN A 1 905 ? 37.461 7.909 15.424 1.00 78.94 905 ASN A O 1
ATOM 7266 N N . GLU A 1 906 ? 35.563 6.929 14.733 1.00 78.75 906 GLU A N 1
ATOM 7267 C CA . GLU A 1 906 ? 34.715 7.436 15.829 1.00 78.75 906 GLU A CA 1
ATOM 7268 C C . GLU A 1 906 ? 34.655 8.987 15.895 1.00 78.75 906 GLU A C 1
ATOM 7270 O O . GLU A 1 906 ? 34.381 9.561 16.949 1.00 78.75 906 GLU A O 1
ATOM 7275 N N . LEU A 1 907 ? 34.872 9.693 14.772 1.00 88.50 907 LEU A N 1
ATOM 7276 C CA . LEU A 1 907 ? 34.688 11.147 14.643 1.00 88.50 907 LEU A CA 1
ATOM 7277 C C . LEU A 1 907 ? 33.196 11.510 14.576 1.00 88.50 907 LEU A C 1
ATOM 7279 O O . LEU A 1 907 ? 32.649 11.870 13.529 1.00 88.50 907 LEU A O 1
ATOM 7283 N N . ILE A 1 908 ? 32.550 11.417 15.734 1.00 91.25 908 ILE A N 1
ATOM 7284 C CA . ILE A 1 908 ? 31.138 11.720 15.965 1.00 91.25 908 ILE A CA 1
ATOM 7285 C C . ILE A 1 908 ? 30.963 12.622 17.177 1.00 91.25 908 ILE A C 1
ATOM 7287 O O . ILE A 1 908 ? 31.695 12.540 18.162 1.00 91.25 908 ILE A O 1
ATOM 7291 N N . TRP A 1 909 ? 29.954 13.475 17.109 1.00 92.25 909 TRP A N 1
ATOM 7292 C CA . TRP A 1 909 ? 29.475 14.283 18.219 1.00 92.25 909 TRP A CA 1
ATOM 7293 C C . TRP A 1 909 ? 27.970 14.488 18.054 1.00 92.25 909 TRP A C 1
ATOM 7295 O O . TRP A 1 909 ? 27.383 14.067 17.057 1.00 92.25 909 TRP A O 1
ATOM 7305 N N . LYS A 1 910 ? 27.322 15.108 19.038 1.00 86.88 910 LYS A N 1
ATOM 7306 C CA . LYS A 1 910 ? 25.859 15.246 19.057 1.00 86.88 910 LYS A CA 1
ATOM 7307 C C . LYS A 1 910 ? 25.299 15.914 17.792 1.00 86.88 910 LYS A C 1
ATOM 7309 O O . LYS A 1 910 ? 24.270 15.483 17.282 1.00 86.88 910 LYS A O 1
ATOM 7314 N N . ASP A 1 911 ? 26.021 16.910 17.279 1.00 89.88 911 ASP A N 1
ATOM 7315 C CA . ASP A 1 911 ? 25.585 17.784 16.185 1.00 89.88 911 ASP A CA 1
ATOM 7316 C C . ASP A 1 911 ? 26.359 17.539 14.871 1.00 89.88 911 ASP A C 1
ATOM 7318 O O . ASP A 1 911 ? 26.277 18.344 13.939 1.00 89.88 911 ASP A O 1
ATOM 7322 N N . GLY A 1 912 ? 27.139 16.454 14.761 1.00 93.00 912 GLY A N 1
ATOM 7323 C CA . GLY A 1 912 ? 27.833 16.143 13.508 1.00 93.00 912 GLY A CA 1
ATOM 7324 C C . GLY A 1 912 ? 28.556 14.800 13.443 1.00 93.00 912 GLY A C 1
ATOM 7325 O O . GLY A 1 912 ? 28.806 14.135 14.448 1.00 93.00 912 GLY A O 1
ATOM 7326 N N . VAL A 1 913 ? 28.893 14.401 12.216 1.00 95.19 913 VAL A N 1
ATOM 7327 C CA . VAL A 1 913 ? 29.599 13.150 11.908 1.00 95.19 913 VAL A CA 1
ATOM 7328 C C . VAL A 1 913 ? 30.499 13.298 10.685 1.00 95.19 913 VAL A C 1
ATOM 7330 O O . VAL A 1 913 ? 30.152 13.991 9.722 1.00 95.19 913 VAL A O 1
ATOM 7333 N N . ILE A 1 914 ? 31.645 12.610 10.716 1.00 94.38 914 ILE A N 1
ATOM 7334 C CA . ILE A 1 914 ? 32.528 12.426 9.562 1.00 94.38 914 ILE A CA 1
ATOM 7335 C C . ILE A 1 914 ? 32.398 11.005 9.016 1.00 94.38 914 ILE A C 1
ATOM 7337 O O . ILE A 1 914 ? 32.554 10.027 9.747 1.00 94.38 914 ILE A O 1
ATOM 7341 N N . LEU A 1 915 ? 32.144 10.905 7.713 1.00 94.00 915 LEU A N 1
ATOM 7342 C CA . LEU A 1 915 ? 31.991 9.653 6.979 1.00 94.00 915 LEU A CA 1
ATOM 7343 C C . LEU A 1 915 ? 33.119 9.487 5.951 1.00 94.00 915 LEU A C 1
ATOM 7345 O O . LEU A 1 915 ? 33.519 10.460 5.309 1.00 94.00 915 LEU A O 1
ATOM 7349 N N . THR A 1 916 ? 33.597 8.263 5.752 1.00 91.25 916 THR A N 1
ATOM 7350 C CA . THR A 1 916 ? 34.629 7.882 4.779 1.00 91.25 916 THR A CA 1
ATOM 7351 C C . THR A 1 916 ? 34.128 6.782 3.844 1.00 91.25 916 THR A C 1
ATOM 7353 O O . THR A 1 916 ? 33.554 5.785 4.275 1.00 91.25 916 THR A O 1
ATOM 7356 N N . ASP A 1 917 ? 34.381 6.939 2.544 1.00 87.19 917 ASP A N 1
ATOM 7357 C CA . ASP A 1 917 ? 34.213 5.875 1.546 1.00 87.19 917 ASP A CA 1
ATOM 7358 C C . ASP A 1 917 ? 35.368 5.929 0.537 1.00 87.19 917 ASP A C 1
ATOM 7360 O O . ASP A 1 917 ? 35.458 6.830 -0.303 1.00 87.19 917 ASP A O 1
ATOM 7364 N N . GLY A 1 918 ? 36.316 4.997 0.667 1.00 84.75 918 GLY A N 1
ATOM 7365 C CA . GLY A 1 918 ? 37.566 5.013 -0.092 1.00 84.75 918 GLY A CA 1
ATOM 7366 C C . GLY A 1 918 ? 38.357 6.307 0.135 1.00 84.75 918 GLY A C 1
ATOM 7367 O O . GLY A 1 918 ? 38.786 6.592 1.250 1.00 84.75 918 GLY A O 1
ATOM 7368 N N . ASN A 1 919 ? 38.544 7.094 -0.928 1.00 85.50 919 ASN A N 1
ATOM 7369 C CA . ASN A 1 919 ? 39.237 8.387 -0.873 1.00 85.50 919 ASN A CA 1
ATOM 7370 C C . ASN A 1 919 ? 38.284 9.580 -0.683 1.00 85.50 919 ASN A C 1
ATOM 7372 O O . ASN A 1 919 ? 38.753 10.718 -0.650 1.00 85.50 919 ASN A O 1
ATOM 7376 N N . ALA A 1 920 ? 36.968 9.360 -0.617 1.00 90.00 920 ALA A N 1
ATOM 7377 C CA . ALA A 1 920 ? 35.982 10.406 -0.373 1.00 90.00 920 ALA A CA 1
ATOM 7378 C C . ALA A 1 920 ? 35.687 10.540 1.128 1.00 90.00 920 ALA A C 1
ATOM 7380 O O . ALA A 1 920 ? 35.554 9.543 1.839 1.00 90.00 920 ALA A O 1
ATOM 7381 N N . ARG A 1 921 ? 35.563 11.782 1.608 1.00 93.19 921 ARG A N 1
ATOM 7382 C CA . ARG A 1 921 ? 35.183 12.102 2.993 1.00 93.19 921 ARG A CA 1
ATOM 7383 C C . ARG A 1 921 ? 34.015 13.068 3.000 1.00 93.19 921 ARG A C 1
ATOM 7385 O O . ARG A 1 921 ? 34.033 14.049 2.259 1.00 93.19 921 ARG A O 1
ATOM 7392 N N . ALA A 1 922 ? 33.024 12.816 3.844 1.00 94.25 922 ALA A N 1
ATOM 7393 C CA . ALA A 1 922 ? 31.863 13.674 4.013 1.00 94.25 922 ALA A CA 1
ATOM 7394 C C . ALA A 1 922 ? 31.741 14.161 5.458 1.00 94.25 922 ALA A C 1
ATOM 7396 O O . ALA A 1 922 ? 31.861 13.383 6.395 1.00 94.25 922 ALA A O 1
ATOM 7397 N N . GLU A 1 923 ? 31.479 15.448 5.624 1.00 94.81 923 GLU A N 1
ATOM 7398 C CA . GLU A 1 923 ? 31.149 16.084 6.890 1.00 94.81 923 GLU A CA 1
ATOM 7399 C C . GLU A 1 923 ? 29.668 16.445 6.862 1.00 94.81 923 GLU A C 1
ATOM 7401 O O . GLU A 1 923 ? 29.229 17.187 5.981 1.00 94.81 923 GLU A O 1
ATOM 7406 N N . VAL A 1 924 ? 28.914 15.946 7.837 1.00 96.00 924 VAL A N 1
ATOM 7407 C CA . VAL A 1 924 ? 27.495 16.259 8.019 1.00 96.00 924 VAL A CA 1
ATOM 7408 C C . VAL A 1 924 ? 27.337 16.961 9.360 1.00 96.00 924 VAL A C 1
ATOM 7410 O O . VAL A 1 924 ? 27.701 16.397 10.388 1.00 96.00 924 VAL A O 1
ATOM 7413 N N . ILE A 1 925 ? 26.828 18.193 9.350 1.00 94.19 925 ILE A N 1
ATOM 7414 C CA . ILE A 1 925 ? 26.652 19.020 10.551 1.00 94.19 925 ILE A CA 1
ATOM 7415 C C . ILE A 1 925 ? 25.212 19.506 10.639 1.00 94.19 925 ILE A C 1
ATOM 7417 O O . ILE A 1 925 ? 24.677 20.063 9.678 1.00 94.19 925 ILE A O 1
ATOM 7421 N N . GLU A 1 926 ? 24.623 19.348 11.818 1.00 93.69 926 GLU A N 1
ATOM 7422 C CA . GLU A 1 926 ? 23.349 19.939 12.205 1.00 93.69 926 GLU A CA 1
ATOM 7423 C C . GLU A 1 926 ? 23.582 21.323 12.823 1.00 93.69 926 GLU A C 1
ATOM 7425 O O . GLU A 1 926 ? 24.277 21.490 13.822 1.00 93.69 926 GLU A O 1
ATOM 7430 N N . ALA A 1 927 ? 22.977 22.345 12.224 1.00 89.88 927 ALA A N 1
ATOM 7431 C CA . ALA A 1 927 ? 22.879 23.684 12.780 1.00 89.88 927 ALA A CA 1
ATOM 7432 C C . ALA A 1 927 ? 21.423 23.941 13.185 1.00 89.88 927 ALA A C 1
ATOM 7434 O O . ALA A 1 927 ? 20.687 24.644 12.489 1.00 89.88 927 ALA A O 1
ATOM 7435 N N . TYR A 1 928 ? 21.017 23.380 14.329 1.00 84.62 928 TYR A N 1
ATOM 7436 C CA . TYR A 1 928 ? 19.632 23.421 14.815 1.00 84.62 928 TYR A CA 1
ATOM 7437 C C . TYR A 1 928 ? 19.062 24.848 14.892 1.00 84.62 928 TYR A C 1
ATOM 7439 O O . TYR A 1 928 ? 17.962 25.111 14.428 1.00 84.62 928 TYR A O 1
ATOM 7447 N N . TYR A 1 929 ? 19.850 25.823 15.356 1.00 83.00 929 TYR A N 1
ATOM 7448 C CA . TYR A 1 929 ? 19.442 27.237 15.433 1.00 83.00 929 TYR A CA 1
ATOM 7449 C C . TYR A 1 929 ? 19.165 27.904 14.070 1.00 83.00 929 TYR A C 1
ATOM 7451 O O . TYR A 1 929 ? 18.600 28.996 14.024 1.00 83.00 929 TYR A O 1
ATOM 7459 N N . LYS A 1 930 ? 19.588 27.283 12.962 1.00 85.94 930 LYS A N 1
ATOM 7460 C CA . LYS A 1 930 ? 19.287 27.714 11.589 1.00 85.94 930 LYS A CA 1
ATOM 7461 C C . LYS A 1 930 ? 18.264 26.818 10.897 1.00 85.94 930 LYS A C 1
ATOM 7463 O O . LYS A 1 930 ? 17.950 27.098 9.743 1.00 85.94 930 LYS A O 1
ATOM 7468 N N . ASN A 1 931 ? 17.798 25.754 11.556 1.00 89.44 931 ASN A N 1
ATOM 7469 C CA . ASN A 1 931 ? 17.072 24.652 10.930 1.00 89.44 931 ASN A CA 1
ATOM 7470 C C . ASN A 1 931 ? 17.795 24.149 9.665 1.00 89.44 931 ASN A C 1
ATOM 7472 O O . ASN A 1 931 ? 17.183 23.985 8.611 1.00 89.44 931 ASN A O 1
ATOM 7476 N N . GLU A 1 932 ? 19.119 23.980 9.736 1.00 93.62 932 GLU A N 1
ATOM 7477 C CA . GLU A 1 932 ? 19.951 23.628 8.582 1.00 93.62 932 GLU A CA 1
ATOM 7478 C C . GLU A 1 932 ? 20.760 22.359 8.867 1.00 93.62 932 GLU A C 1
ATOM 7480 O O . GLU A 1 932 ? 21.458 22.281 9.876 1.00 93.62 932 GLU A O 1
ATOM 7485 N N . ILE A 1 933 ? 20.735 21.394 7.944 1.00 95.62 933 ILE A N 1
ATOM 7486 C CA . ILE A 1 933 ? 21.750 20.335 7.871 1.00 95.62 933 ILE A CA 1
ATOM 7487 C C . ILE A 1 933 ? 22.679 20.658 6.710 1.00 95.62 933 ILE A C 1
ATOM 7489 O O . ILE A 1 933 ? 22.245 20.753 5.562 1.00 95.62 933 ILE A O 1
ATOM 7493 N N . ARG A 1 934 ? 23.972 20.798 6.998 1.00 94.69 934 ARG A N 1
ATOM 7494 C CA . ARG A 1 934 ? 25.006 21.081 6.003 1.00 94.69 934 ARG A CA 1
ATOM 7495 C C . ARG A 1 934 ? 25.852 19.840 5.760 1.00 94.69 934 ARG A C 1
ATOM 7497 O O . ARG A 1 934 ? 26.437 19.304 6.696 1.00 94.69 934 ARG A O 1
ATOM 7504 N N . ILE A 1 935 ? 25.977 19.449 4.496 1.00 95.00 935 ILE A N 1
ATOM 7505 C CA . ILE A 1 935 ? 26.796 18.323 4.046 1.00 95.00 935 ILE A CA 1
ATOM 7506 C C . ILE A 1 935 ? 27.928 18.865 3.176 1.00 95.00 935 ILE A C 1
ATOM 7508 O O . ILE A 1 935 ? 27.675 19.552 2.186 1.00 95.00 935 ILE A O 1
ATOM 7512 N N . ARG A 1 936 ? 29.178 18.560 3.525 1.00 93.19 936 ARG A N 1
ATOM 7513 C CA . ARG A 1 936 ? 30.367 18.875 2.720 1.00 93.19 936 ARG A CA 1
ATOM 7514 C C . ARG A 1 936 ? 31.059 17.583 2.321 1.00 93.19 936 ARG A C 1
ATOM 7516 O O . ARG A 1 936 ? 31.360 16.780 3.190 1.00 93.19 936 ARG A O 1
ATOM 7523 N N . VAL A 1 937 ? 31.356 17.392 1.039 1.00 92.62 937 VAL A N 1
ATOM 7524 C CA . VAL A 1 937 ? 32.067 16.202 0.545 1.00 92.62 937 VAL A CA 1
ATOM 7525 C C . VAL A 1 937 ? 33.361 16.602 -0.158 1.00 92.62 937 VAL A C 1
ATOM 7527 O O . VAL A 1 937 ? 33.358 17.446 -1.057 1.00 92.62 937 VAL A O 1
ATOM 7530 N N . SER A 1 938 ? 34.461 15.975 0.251 1.00 90.81 938 SER A N 1
ATOM 7531 C CA . SER A 1 938 ? 35.815 16.116 -0.291 1.00 90.81 938 SER A CA 1
ATOM 7532 C C . SER A 1 938 ? 36.318 14.764 -0.839 1.00 90.81 938 SER A C 1
ATOM 7534 O O . SER A 1 938 ? 35.712 13.722 -0.587 1.00 90.81 938 SER A O 1
ATOM 7536 N N . GLY A 1 939 ? 37.402 14.758 -1.624 1.00 86.31 939 GLY A N 1
ATOM 7537 C CA . GLY A 1 939 ? 38.000 13.524 -2.173 1.00 86.31 939 GLY A CA 1
ATOM 7538 C C . GLY A 1 939 ? 37.390 13.005 -3.486 1.00 86.31 939 GLY A C 1
ATOM 7539 O O . GLY A 1 939 ? 36.815 13.772 -4.240 1.00 86.31 939 GLY A O 1
ATOM 7540 N N . PHE A 1 940 ? 37.542 11.727 -3.834 1.00 79.94 940 PHE A N 1
ATOM 7541 C CA . PHE A 1 940 ? 36.940 11.150 -5.052 1.00 79.94 940 PHE A CA 1
ATOM 7542 C C . PHE A 1 940 ? 36.562 9.678 -4.825 1.00 79.94 940 PHE A C 1
ATOM 7544 O O . PHE A 1 940 ? 37.405 8.950 -4.296 1.00 79.94 940 PHE A O 1
ATOM 7551 N N . PRO A 1 941 ? 35.363 9.217 -5.247 1.00 84.69 941 PRO A N 1
ATOM 7552 C CA . PRO A 1 941 ? 34.288 9.961 -5.927 1.00 84.69 941 PRO A CA 1
ATOM 7553 C C . PRO A 1 941 ? 33.337 10.709 -4.960 1.00 84.69 941 PRO A C 1
ATOM 7555 O O . PRO A 1 941 ? 32.668 10.103 -4.131 1.00 84.69 941 PRO A O 1
ATOM 7558 N N . LYS A 1 942 ? 33.221 12.046 -5.093 1.00 86.62 942 LYS A N 1
ATOM 7559 C CA . LYS A 1 942 ? 32.369 12.891 -4.212 1.00 86.62 942 LYS A CA 1
ATOM 7560 C C . LYS A 1 942 ? 30.868 12.641 -4.406 1.00 86.62 942 LYS A C 1
ATOM 7562 O O . LYS A 1 942 ? 30.107 12.676 -3.443 1.00 86.62 942 LYS A O 1
ATOM 7567 N N . LYS A 1 943 ? 30.444 12.425 -5.657 1.00 84.69 943 LYS A N 1
ATOM 7568 C CA . LYS A 1 943 ? 29.023 12.325 -6.033 1.00 84.69 943 LYS A CA 1
ATOM 7569 C C . LYS A 1 943 ? 28.369 11.057 -5.487 1.00 84.69 943 LYS A C 1
ATOM 7571 O O . LYS A 1 943 ? 27.245 11.122 -4.999 1.00 84.69 943 LYS A O 1
ATOM 7576 N N . ASP A 1 944 ? 29.084 9.937 -5.498 1.00 86.50 944 ASP A N 1
ATOM 7577 C CA . ASP A 1 944 ? 28.555 8.649 -5.037 1.00 86.50 944 ASP A CA 1
ATOM 7578 C C . ASP A 1 944 ? 28.291 8.673 -3.528 1.00 86.50 944 ASP A C 1
ATOM 7580 O O . ASP A 1 944 ? 27.203 8.306 -3.077 1.00 86.50 944 ASP A O 1
ATOM 7584 N N . LEU A 1 945 ? 29.250 9.189 -2.747 1.00 89.75 945 LEU A N 1
ATOM 7585 C CA . LEU A 1 945 ? 29.091 9.344 -1.301 1.00 89.75 945 LEU A CA 1
ATOM 7586 C C . LEU A 1 945 ? 27.959 10.325 -0.963 1.00 89.75 945 LEU A C 1
ATOM 7588 O O . LEU A 1 945 ? 27.132 10.027 -0.102 1.00 89.75 945 LEU A O 1
ATOM 7592 N N . LEU A 1 946 ? 27.862 11.456 -1.677 1.00 90.94 946 LEU A N 1
ATOM 7593 C CA . LEU A 1 946 ? 26.753 12.397 -1.491 1.00 90.94 946 LEU A CA 1
ATOM 7594 C C . LEU A 1 946 ? 25.397 11.762 -1.826 1.00 90.94 946 LEU A C 1
ATOM 7596 O O . LEU A 1 946 ? 24.433 11.981 -1.100 1.00 90.94 946 LEU A O 1
ATOM 7600 N N . THR A 1 947 ? 25.324 10.953 -2.884 1.00 89.56 947 THR A N 1
ATOM 7601 C CA . THR A 1 947 ? 24.092 10.262 -3.293 1.00 89.56 947 THR A CA 1
ATOM 7602 C C . THR A 1 947 ? 23.620 9.287 -2.217 1.00 89.56 947 THR A C 1
ATOM 7604 O O . THR A 1 947 ? 22.434 9.263 -1.903 1.00 89.56 947 THR A O 1
ATOM 7607 N N . ARG A 1 948 ? 24.536 8.541 -1.584 1.00 89.94 948 ARG A N 1
ATOM 7608 C CA . ARG A 1 948 ? 24.201 7.657 -0.452 1.00 89.94 948 ARG A CA 1
ATOM 7609 C C . ARG A 1 948 ? 23.705 8.437 0.763 1.00 89.94 948 ARG A C 1
ATOM 7611 O O . ARG A 1 948 ? 22.678 8.084 1.329 1.00 89.94 948 ARG A O 1
ATOM 7618 N N . ILE A 1 949 ? 24.391 9.521 1.129 1.00 93.69 949 ILE A N 1
ATOM 7619 C CA . ILE A 1 949 ? 23.972 10.399 2.236 1.00 93.69 949 ILE A CA 1
ATOM 7620 C C . ILE A 1 949 ? 22.574 10.970 1.968 1.00 93.69 949 ILE A C 1
ATOM 7622 O O . ILE A 1 949 ? 21.716 10.970 2.847 1.00 93.69 949 ILE A O 1
ATOM 7626 N N . ARG A 1 950 ? 22.335 11.432 0.740 1.00 92.69 950 ARG A N 1
ATOM 7627 C CA . ARG A 1 950 ? 21.056 11.980 0.289 1.00 92.69 950 ARG A CA 1
ATOM 7628 C C . ARG A 1 950 ? 19.938 10.938 0.317 1.00 92.69 950 ARG A C 1
ATOM 7630 O O . ARG A 1 950 ? 18.851 11.252 0.782 1.00 92.69 950 ARG A O 1
ATOM 7637 N N . HIS A 1 951 ? 20.218 9.704 -0.097 1.00 91.88 951 HIS A N 1
ATOM 7638 C CA . HIS A 1 951 ? 19.273 8.587 -0.008 1.00 91.88 951 HIS A CA 1
ATOM 7639 C C . HIS A 1 951 ? 18.824 8.316 1.432 1.00 91.88 951 HIS A C 1
ATOM 7641 O O . HIS A 1 951 ? 17.629 8.185 1.681 1.00 91.88 951 HIS A O 1
ATOM 7647 N N . GLU A 1 952 ? 19.751 8.292 2.393 1.00 91.56 952 GLU A N 1
ATOM 7648 C CA . GLU A 1 952 ? 19.384 8.076 3.800 1.00 91.56 952 GLU A CA 1
ATOM 7649 C C . GLU A 1 952 ? 18.619 9.261 4.404 1.00 91.56 952 GLU A C 1
ATOM 7651 O O . GLU A 1 952 ? 17.672 9.050 5.160 1.00 91.56 952 GLU A O 1
ATOM 7656 N N . PHE A 1 953 ? 18.955 10.503 4.038 1.00 93.00 953 PHE A N 1
ATOM 7657 C CA . PHE A 1 953 ? 18.144 11.655 4.443 1.00 93.00 953 PHE A CA 1
ATOM 7658 C C . PHE A 1 953 ? 16.732 11.603 3.859 1.00 93.00 953 PHE A C 1
ATOM 7660 O O . PHE A 1 953 ? 15.789 11.828 4.611 1.00 93.00 953 PHE A O 1
ATOM 7667 N N . ASN A 1 954 ? 16.572 11.224 2.587 1.00 90.12 954 ASN A N 1
ATOM 7668 C CA . ASN A 1 954 ? 15.252 11.066 1.973 1.00 90.12 954 ASN A CA 1
ATOM 7669 C C . ASN A 1 954 ? 14.406 10.030 2.726 1.00 90.12 954 ASN A C 1
ATOM 7671 O O . ASN A 1 954 ? 13.280 10.335 3.091 1.00 90.12 954 ASN A O 1
ATOM 7675 N N . LYS A 1 955 ? 14.964 8.864 3.089 1.00 88.31 955 LYS A N 1
ATOM 7676 C CA . LYS A 1 955 ? 14.239 7.882 3.923 1.00 88.31 955 LYS A CA 1
ATOM 7677 C C . LYS A 1 955 ? 13.802 8.453 5.273 1.00 88.31 955 LYS A C 1
ATOM 7679 O O . LYS A 1 955 ? 12.730 8.118 5.772 1.00 88.31 955 LYS A O 1
ATOM 7684 N N . ILE A 1 956 ? 14.651 9.267 5.906 1.00 87.44 956 ILE A N 1
ATOM 7685 C CA . ILE A 1 956 ? 14.306 9.924 7.171 1.00 87.44 956 ILE A CA 1
ATOM 7686 C C . ILE A 1 956 ? 13.198 10.954 6.936 1.00 87.44 956 ILE A C 1
ATOM 7688 O O . ILE A 1 956 ? 12.265 11.001 7.730 1.00 87.44 956 ILE A O 1
ATOM 7692 N N . HIS A 1 957 ? 13.254 11.742 5.861 1.00 88.50 957 HIS A N 1
ATOM 7693 C CA . HIS A 1 957 ? 12.210 12.708 5.505 1.00 88.50 957 HIS A CA 1
ATOM 7694 C C . HIS A 1 957 ? 10.873 12.030 5.209 1.00 88.50 957 HIS A C 1
ATOM 7696 O O . HIS A 1 957 ? 9.870 12.453 5.773 1.00 88.50 957 HIS A O 1
ATOM 7702 N N . ASP A 1 958 ? 10.876 10.938 4.444 1.00 83.06 958 ASP A N 1
ATOM 7703 C CA . ASP A 1 958 ? 9.685 10.155 4.087 1.00 83.06 958 ASP A CA 1
ATOM 7704 C C . ASP A 1 958 ? 8.998 9.536 5.316 1.00 83.06 958 ASP A C 1
ATOM 7706 O O . ASP A 1 958 ? 7.795 9.281 5.298 1.00 83.06 958 ASP A O 1
ATOM 7710 N N . SER A 1 959 ? 9.731 9.337 6.422 1.00 76.50 959 SER A N 1
ATOM 7711 C CA . SER A 1 959 ? 9.140 8.882 7.690 1.00 76.50 959 SER A CA 1
ATOM 7712 C C . SER A 1 959 ? 8.248 9.931 8.377 1.00 76.50 959 SER A C 1
ATOM 7714 O O . SER A 1 959 ? 7.534 9.598 9.322 1.00 76.50 959 SER A O 1
ATOM 7716 N N . TYR A 1 960 ? 8.260 11.184 7.907 1.00 76.81 960 TYR A N 1
ATOM 7717 C CA . TYR A 1 960 ? 7.415 12.273 8.393 1.00 76.81 960 TYR A CA 1
ATOM 7718 C C . TYR A 1 960 ? 6.442 12.727 7.290 1.00 76.81 960 TYR A C 1
ATOM 7720 O O . TYR A 1 960 ? 6.836 13.418 6.355 1.00 76.81 960 TYR A O 1
ATOM 7728 N N . GLU A 1 961 ? 5.143 12.447 7.433 1.00 67.06 961 GLU A N 1
ATOM 7729 C CA . GLU A 1 961 ? 4.128 12.727 6.392 1.00 67.06 961 GLU A CA 1
ATOM 7730 C C . GLU A 1 961 ? 4.037 14.204 5.950 1.00 67.06 961 GLU A C 1
ATOM 7732 O O . GLU A 1 961 ? 3.602 14.498 4.838 1.00 67.06 961 GLU A O 1
ATOM 7737 N N . LYS A 1 962 ? 4.398 15.156 6.824 1.00 75.94 962 LYS A N 1
ATOM 7738 C CA . LYS A 1 962 ? 4.202 16.605 6.604 1.00 75.94 962 LYS A CA 1
ATOM 7739 C C . LYS A 1 962 ? 5.469 17.446 6.776 1.00 75.94 962 LYS A C 1
ATOM 7741 O O . LYS A 1 962 ? 5.369 18.662 6.959 1.00 75.94 962 LYS A O 1
ATOM 7746 N N . LEU A 1 963 ? 6.654 16.835 6.742 1.00 84.06 963 LEU A N 1
ATOM 7747 C CA . LEU A 1 963 ? 7.906 17.576 6.903 1.00 84.06 963 LEU A CA 1
ATOM 7748 C C . LEU A 1 963 ? 8.146 18.517 5.717 1.00 84.06 963 LEU A C 1
ATOM 7750 O O . LEU A 1 963 ? 8.176 18.100 4.562 1.00 84.06 963 LEU A O 1
ATOM 7754 N N . ARG A 1 964 ? 8.345 19.806 6.008 1.00 86.69 964 ARG A N 1
ATOM 7755 C CA . ARG A 1 964 ? 8.630 20.830 4.998 1.00 86.69 964 ARG A CA 1
ATOM 7756 C C . ARG A 1 964 ? 10.105 21.190 5.017 1.00 86.69 964 ARG A C 1
ATOM 7758 O O . ARG A 1 964 ? 10.613 21.709 6.013 1.00 86.69 964 ARG A O 1
ATOM 7765 N N . TYR A 1 965 ? 10.776 20.929 3.902 1.00 92.06 965 TYR A N 1
ATOM 7766 C CA . TYR A 1 965 ? 12.190 21.225 3.733 1.00 92.06 965 TYR A CA 1
ATOM 7767 C C . TYR A 1 965 ? 12.515 21.665 2.304 1.00 92.06 965 TYR A C 1
ATOM 7769 O O . TYR A 1 965 ? 11.752 21.448 1.362 1.00 92.06 965 TYR A O 1
ATOM 7777 N N . GLN A 1 966 ? 13.664 22.312 2.152 1.00 92.81 966 GLN A N 1
ATOM 7778 C CA . GLN A 1 966 ? 14.236 22.733 0.884 1.00 92.81 966 GLN A CA 1
ATOM 7779 C C . GLN A 1 966 ? 15.645 22.165 0.767 1.00 92.81 966 GLN A C 1
ATOM 7781 O O . GLN A 1 966 ? 16.514 22.441 1.594 1.00 92.81 966 GLN A O 1
ATOM 7786 N N . GLU A 1 967 ? 15.882 21.396 -0.288 1.00 94.12 967 GLU A N 1
ATOM 7787 C CA . GLU A 1 967 ? 17.225 20.992 -0.685 1.00 94.12 967 GLU A CA 1
ATOM 7788 C C . GLU A 1 967 ? 17.879 22.137 -1.471 1.00 94.12 967 GLU A C 1
ATOM 7790 O O . GLU A 1 967 ? 17.350 22.580 -2.493 1.00 94.12 967 GLU A O 1
ATOM 7795 N N . LEU A 1 968 ? 19.008 22.647 -0.984 1.00 93.50 968 LEU A N 1
ATOM 7796 C CA . LEU A 1 968 ? 19.735 23.766 -1.571 1.00 93.50 968 LEU A CA 1
ATOM 7797 C C . LEU A 1 968 ? 20.993 23.268 -2.293 1.00 93.50 968 LEU A C 1
ATOM 7799 O O . LEU A 1 968 ? 21.922 22.734 -1.678 1.00 93.50 968 LEU A O 1
ATOM 7803 N N . ILE A 1 969 ? 21.026 23.505 -3.602 1.00 92.50 969 ILE A N 1
ATOM 7804 C CA . ILE A 1 969 ? 22.111 23.148 -4.517 1.00 92.50 969 ILE A CA 1
ATOM 7805 C C . ILE A 1 969 ? 23.108 24.310 -4.616 1.00 92.50 969 ILE A C 1
ATOM 7807 O O . ILE A 1 969 ? 22.685 25.447 -4.848 1.00 92.50 969 ILE A O 1
ATOM 7811 N N . PRO A 1 970 ? 24.422 24.069 -4.467 1.00 91.19 970 PRO A N 1
ATOM 7812 C CA . PRO A 1 970 ? 25.424 25.123 -4.528 1.00 91.19 970 PRO A CA 1
ATOM 7813 C C . PRO A 1 970 ? 25.604 25.640 -5.959 1.00 91.19 970 PRO A C 1
ATOM 7815 O O . PRO A 1 970 ? 25.572 24.889 -6.930 1.00 91.19 970 PRO A O 1
ATOM 7818 N N . CYS A 1 971 ? 25.866 26.936 -6.089 1.00 89.94 971 CYS A N 1
ATOM 7819 C CA . CYS A 1 971 ? 26.218 27.560 -7.353 1.00 89.94 971 CYS A CA 1
ATOM 7820 C C . CYS A 1 971 ? 27.606 27.093 -7.818 1.00 89.94 971 CYS A C 1
ATOM 7822 O O . CYS A 1 971 ? 28.567 27.118 -7.047 1.00 89.94 971 CYS A O 1
ATOM 7824 N N . ASN A 1 972 ? 27.732 26.718 -9.090 1.00 87.69 972 ASN A N 1
ATOM 7825 C CA . ASN A 1 972 ? 28.981 26.258 -9.701 1.00 87.69 972 ASN A CA 1
ATOM 7826 C C . ASN A 1 972 ? 29.741 27.367 -10.461 1.00 87.69 972 ASN A C 1
ATOM 7828 O O . ASN A 1 972 ? 30.706 27.077 -11.171 1.00 87.69 972 ASN A O 1
ATOM 7832 N N . CYS A 1 973 ? 29.342 28.639 -10.311 1.00 87.25 973 CYS A N 1
ATOM 7833 C CA . CYS A 1 973 ? 30.021 29.761 -10.967 1.00 87.25 973 CYS A CA 1
ATOM 7834 C C . CYS A 1 973 ? 31.488 29.895 -10.509 1.00 87.25 973 CYS A C 1
ATOM 7836 O O . CYS A 1 973 ? 31.824 29.446 -9.411 1.00 87.25 973 CYS A O 1
ATOM 7838 N N . PRO A 1 974 ? 32.363 30.580 -11.272 1.00 84.12 974 PRO A N 1
ATOM 7839 C CA . PRO A 1 974 ? 33.778 30.737 -10.914 1.00 84.12 974 PRO A CA 1
ATOM 7840 C C . PRO A 1 974 ? 34.024 31.328 -9.516 1.00 84.12 974 PRO A C 1
ATOM 7842 O O . PRO A 1 974 ? 35.025 31.011 -8.885 1.00 84.12 974 PRO A O 1
ATOM 7845 N N . THR A 1 975 ? 33.106 32.159 -9.011 1.00 85.25 975 THR A N 1
ATOM 7846 C CA . THR A 1 975 ? 33.176 32.752 -7.664 1.00 85.25 975 THR A CA 1
ATOM 7847 C C . THR A 1 975 ? 32.737 31.788 -6.556 1.00 85.25 975 THR A C 1
ATOM 7849 O O . THR A 1 975 ? 33.189 31.903 -5.417 1.00 85.25 975 THR A O 1
ATOM 7852 N N . CYS A 1 976 ? 31.815 30.868 -6.852 1.00 85.19 976 CYS A N 1
ATOM 7853 C CA . CYS A 1 976 ? 31.261 29.929 -5.874 1.00 85.19 976 CYS A CA 1
ATOM 7854 C C . CYS A 1 976 ? 31.989 28.583 -5.873 1.00 85.19 976 CYS A C 1
ATOM 7856 O O . CYS A 1 976 ? 32.075 27.938 -4.828 1.00 85.19 976 CYS A O 1
ATOM 7858 N N . LYS A 1 977 ? 32.556 28.178 -7.011 1.00 82.62 977 LYS A N 1
ATOM 7859 C CA . LYS A 1 977 ? 33.321 26.943 -7.159 1.00 82.62 977 LYS A CA 1
ATOM 7860 C C . LYS A 1 977 ? 34.540 26.962 -6.230 1.00 82.62 977 LYS A C 1
ATOM 7862 O O . LYS A 1 977 ? 35.375 27.856 -6.308 1.00 82.62 977 LYS A O 1
ATOM 7867 N N . GLY A 1 978 ? 34.620 25.985 -5.323 1.00 76.56 978 GLY A N 1
ATOM 7868 C CA . GLY A 1 978 ? 35.679 25.895 -4.306 1.00 76.56 978 GLY A CA 1
ATOM 7869 C C . GLY A 1 978 ? 35.509 26.830 -3.099 1.00 76.56 978 GLY A C 1
ATOM 7870 O O . GLY A 1 978 ? 36.341 26.808 -2.197 1.00 76.56 978 GLY A O 1
ATOM 7871 N N . SER A 1 979 ? 34.439 27.631 -3.041 1.00 84.25 979 SER A N 1
ATOM 7872 C CA . SER A 1 979 ? 34.102 28.425 -1.856 1.00 84.25 979 SER A CA 1
ATOM 7873 C C . SER A 1 979 ? 33.516 27.539 -0.754 1.00 84.25 979 SER A C 1
ATOM 7875 O O . SER A 1 979 ? 32.725 26.644 -1.034 1.00 84.25 979 SER A O 1
ATOM 7877 N N . GLN A 1 980 ? 33.813 27.839 0.515 1.00 81.69 980 GLN A N 1
ATOM 7878 C CA . GLN A 1 980 ? 33.168 27.172 1.659 1.00 81.69 980 GLN A CA 1
ATOM 7879 C C . GLN A 1 980 ? 31.736 27.663 1.926 1.00 81.69 980 GLN A C 1
ATOM 7881 O O . GLN A 1 980 ? 30.971 27.025 2.646 1.00 81.69 980 GLN A O 1
ATOM 7886 N N . ASN A 1 981 ? 31.350 28.795 1.335 1.00 84.75 981 ASN A N 1
ATOM 7887 C CA . ASN A 1 981 ? 30.012 29.365 1.463 1.00 84.75 981 ASN A CA 1
ATOM 7888 C C . ASN A 1 981 ? 29.477 29.767 0.085 1.00 84.75 981 ASN A C 1
ATOM 7890 O O . ASN A 1 981 ? 29.283 30.960 -0.136 1.00 84.75 981 ASN A O 1
ATOM 7894 N N . PRO A 1 982 ? 29.282 28.841 -0.869 1.00 87.50 982 PRO A N 1
ATOM 7895 C CA . PRO A 1 982 ? 28.722 29.176 -2.175 1.00 87.50 982 PRO A CA 1
ATOM 7896 C C . PRO A 1 982 ? 27.308 29.752 -2.016 1.00 87.50 982 PRO A C 1
ATOM 7898 O O . PRO A 1 982 ? 26.624 29.478 -1.028 1.00 87.50 982 PRO A O 1
ATOM 7901 N N . HIS A 1 983 ? 26.870 30.573 -2.974 1.00 89.62 983 HIS A N 1
ATOM 7902 C CA . HIS A 1 983 ? 25.437 30.854 -3.093 1.00 89.62 983 HIS A CA 1
ATOM 7903 C C . HIS A 1 983 ? 24.707 29.541 -3.399 1.00 89.62 983 HIS A C 1
ATOM 7905 O O . HIS A 1 983 ? 25.298 28.672 -4.036 1.00 89.62 983 HIS A O 1
ATOM 7911 N N . ALA A 1 984 ? 23.471 29.376 -2.938 1.00 90.56 984 ALA A N 1
ATOM 7912 C CA . ALA A 1 984 ? 22.735 28.132 -3.110 1.00 90.56 984 ALA A CA 1
ATOM 7913 C C . ALA A 1 984 ? 21.291 28.399 -3.534 1.00 90.56 984 ALA A C 1
ATOM 7915 O O . ALA A 1 984 ? 20.682 29.378 -3.105 1.00 90.56 984 ALA A O 1
ATOM 7916 N N . TYR A 1 985 ? 20.752 27.504 -4.355 1.00 92.06 985 TYR A N 1
ATOM 7917 C CA . TYR A 1 985 ? 19.412 27.598 -4.918 1.00 92.06 985 TYR A CA 1
ATOM 7918 C C . TYR A 1 985 ? 18.559 26.421 -4.468 1.00 92.06 985 TYR A C 1
ATOM 7920 O O . TYR A 1 985 ? 19.036 25.291 -4.443 1.00 92.06 985 TYR A O 1
ATOM 7928 N N . ALA A 1 986 ? 17.280 26.661 -4.187 1.00 92.62 986 ALA A N 1
ATOM 7929 C CA . ALA A 1 986 ? 16.340 25.578 -3.925 1.00 92.62 986 ALA A CA 1
ATOM 7930 C C . ALA A 1 986 ? 16.185 24.684 -5.164 1.00 92.62 986 ALA A C 1
ATOM 7932 O O . ALA A 1 986 ? 15.823 25.174 -6.237 1.00 92.62 986 ALA A O 1
ATOM 7933 N N . LEU A 1 987 ? 16.405 23.376 -5.002 1.00 91.56 987 LEU A N 1
ATOM 7934 C CA . LEU A 1 987 ? 16.307 22.377 -6.067 1.00 91.56 987 LEU A CA 1
ATOM 7935 C C . LEU A 1 987 ? 14.951 22.451 -6.777 1.00 91.56 987 LEU A C 1
ATOM 7937 O O . LEU A 1 987 ? 14.907 22.464 -8.003 1.00 91.56 987 LEU A O 1
ATOM 7941 N N . LYS A 1 988 ? 13.860 22.618 -6.017 1.00 89.19 988 LYS A N 1
ATOM 7942 C CA . LYS A 1 988 ? 12.504 22.773 -6.562 1.00 89.19 988 LYS A CA 1
ATOM 7943 C C . LYS A 1 988 ? 12.394 23.950 -7.543 1.00 89.19 988 LYS A C 1
ATOM 7945 O O . LYS A 1 988 ? 11.838 23.794 -8.622 1.00 89.19 988 LYS A O 1
ATOM 7950 N N . LYS A 1 989 ? 13.009 25.099 -7.232 1.00 90.62 989 LYS A N 1
ATOM 7951 C CA . LYS A 1 989 ? 13.032 26.266 -8.137 1.00 90.62 989 LYS A CA 1
ATOM 7952 C C . LYS A 1 989 ? 13.869 26.012 -9.392 1.00 90.62 989 LYS A C 1
ATOM 7954 O O . LYS A 1 989 ? 13.546 26.537 -10.454 1.00 90.62 989 LYS A O 1
ATOM 7959 N N . LEU A 1 990 ? 14.954 25.241 -9.283 1.00 89.31 990 LEU A N 1
ATOM 7960 C CA . LEU A 1 990 ? 15.754 24.833 -10.442 1.00 89.31 990 LEU A CA 1
ATOM 7961 C C . LEU A 1 990 ? 14.959 23.874 -11.347 1.00 89.31 990 LEU A C 1
ATOM 7963 O O . LEU A 1 990 ? 14.960 24.046 -12.563 1.00 89.31 990 LEU A O 1
ATOM 7967 N N . GLN A 1 991 ? 14.220 22.925 -10.765 1.00 87.12 991 GLN A N 1
ATOM 7968 C CA . GLN A 1 991 ? 13.335 22.006 -11.492 1.00 87.12 991 GLN A CA 1
ATOM 7969 C C . GLN A 1 991 ? 12.175 22.739 -12.185 1.00 87.12 991 GLN A C 1
ATOM 7971 O O . GLN A 1 991 ? 11.955 22.529 -13.374 1.00 87.12 991 GLN A O 1
ATOM 7976 N N . GLU A 1 992 ? 11.493 23.654 -11.488 1.00 88.81 992 GLU A N 1
ATOM 7977 C CA . GLU A 1 992 ? 10.443 24.516 -12.061 1.00 88.81 992 GLU A CA 1
ATOM 7978 C C . GLU A 1 992 ? 10.977 25.362 -13.230 1.00 88.81 992 GLU A C 1
ATOM 7980 O O . GLU A 1 992 ? 10.285 25.587 -14.221 1.00 88.81 992 GLU A O 1
ATOM 7985 N N . ARG A 1 993 ? 12.228 25.832 -13.157 1.00 89.75 993 ARG A N 1
ATOM 7986 C CA . ARG A 1 993 ? 12.874 26.557 -14.260 1.00 89.75 993 ARG A CA 1
ATOM 7987 C C . ARG A 1 993 ? 13.151 25.669 -15.471 1.00 89.75 993 ARG A C 1
ATOM 7989 O O . ARG A 1 993 ? 12.885 26.109 -16.585 1.00 89.75 993 ARG A O 1
ATOM 7996 N N . ILE A 1 994 ? 13.622 24.436 -15.261 1.00 85.12 994 ILE A N 1
ATOM 7997 C CA . ILE A 1 994 ? 13.798 23.450 -16.342 1.00 85.12 994 ILE A CA 1
ATOM 7998 C C . ILE A 1 994 ? 12.453 23.144 -17.007 1.00 85.12 994 ILE A C 1
ATOM 8000 O O . ILE A 1 994 ? 12.377 23.166 -18.233 1.00 85.12 994 ILE A O 1
ATOM 8004 N N . GLN A 1 995 ? 11.394 22.924 -16.218 1.00 84.75 995 GLN A N 1
ATOM 8005 C CA . GLN A 1 995 ? 10.031 22.742 -16.730 1.00 84.75 995 GLN A CA 1
ATOM 8006 C C . GLN A 1 995 ? 9.610 23.938 -17.592 1.00 84.75 995 GLN A C 1
ATOM 8008 O O . GLN A 1 995 ? 9.192 23.768 -18.727 1.00 84.75 995 GLN A O 1
ATOM 8013 N N . ASN A 1 996 ? 9.802 25.166 -17.116 1.00 88.25 996 ASN A N 1
ATOM 8014 C CA . ASN A 1 996 ? 9.443 26.384 -17.851 1.00 88.25 996 ASN A CA 1
ATOM 8015 C C . ASN A 1 996 ? 10.444 2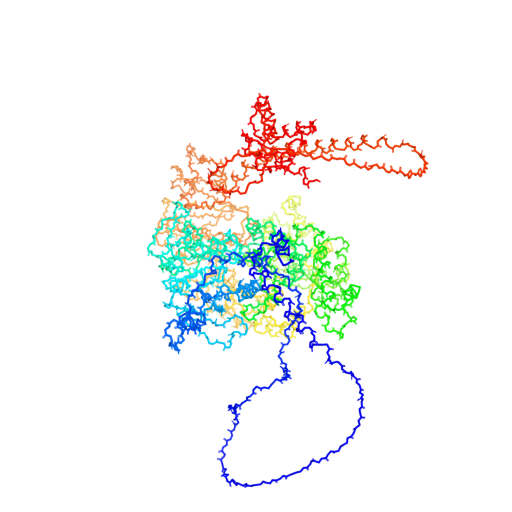6.783 -18.962 1.00 88.25 996 ASN A C 1
ATOM 8017 O O . ASN A 1 996 ? 10.446 27.939 -19.385 1.00 88.25 996 ASN A O 1
ATOM 8021 N N . GLN A 1 997 ? 11.309 25.865 -19.417 1.00 85.44 997 GLN A N 1
ATOM 8022 C CA . GLN A 1 997 ? 12.316 26.084 -20.473 1.00 85.44 997 GLN A CA 1
ATOM 8023 C C . GLN A 1 997 ? 13.282 27.255 -20.196 1.00 85.44 997 GLN A C 1
ATOM 8025 O O . GLN A 1 997 ? 13.866 27.847 -21.106 1.00 85.44 997 GLN A O 1
ATOM 8030 N N . ASN A 1 998 ? 13.478 27.603 -18.922 1.00 88.69 998 ASN A N 1
ATOM 8031 C CA . ASN A 1 998 ? 14.404 28.638 -18.486 1.00 88.69 998 ASN A CA 1
ATOM 8032 C C . ASN A 1 998 ? 15.681 28.004 -17.921 1.00 88.69 998 ASN A C 1
ATOM 8034 O O . ASN A 1 998 ? 15.777 27.685 -16.738 1.00 88.69 998 ASN A O 1
ATOM 8038 N N . HIS A 1 999 ? 16.685 27.834 -18.776 1.00 88.88 999 HIS A N 1
ATOM 8039 C CA . HIS A 1 999 ? 17.906 27.101 -18.431 1.00 88.88 999 HIS A CA 1
ATOM 8040 C C . HIS A 1 999 ? 19.012 27.967 -17.807 1.00 88.88 999 HIS A C 1
ATOM 8042 O O . HIS A 1 999 ? 20.097 27.450 -17.538 1.00 88.88 999 HIS A O 1
ATOM 8048 N N . GLU A 1 1000 ? 18.767 29.257 -17.552 1.00 90.06 1000 GLU A N 1
ATOM 8049 C CA . GLU A 1 1000 ? 19.737 30.169 -16.934 1.00 90.06 1000 GLU A CA 1
ATOM 8050 C C . GLU A 1 1000 ? 19.248 30.699 -15.579 1.00 90.06 1000 GLU A C 1
ATOM 8052 O O . GLU A 1 1000 ? 18.073 31.020 -15.374 1.00 90.06 1000 GLU A O 1
ATOM 8057 N N . ILE A 1 1001 ? 20.173 30.836 -14.630 1.00 91.88 1001 ILE A N 1
ATOM 8058 C CA . ILE A 1 1001 ? 19.941 31.516 -13.356 1.00 91.88 1001 ILE A CA 1
ATOM 8059 C C . ILE A 1 1001 ? 21.130 32.401 -12.998 1.00 91.88 1001 ILE A C 1
ATOM 8061 O O . ILE A 1 1001 ? 22.276 32.054 -13.261 1.00 91.88 1001 ILE A O 1
ATOM 8065 N N . GLU A 1 1002 ? 20.856 33.578 -12.445 1.00 91.44 1002 GLU A N 1
ATOM 8066 C CA . GLU A 1 1002 ? 21.887 34.507 -11.988 1.00 91.44 1002 GLU A CA 1
ATOM 8067 C C . GLU A 1 1002 ? 22.306 34.158 -10.556 1.00 91.44 1002 GLU A C 1
ATOM 8069 O O . GLU A 1 1002 ? 21.486 33.757 -9.728 1.00 91.44 1002 GLU A O 1
ATOM 8074 N N . CYS A 1 1003 ? 23.602 34.237 -10.270 1.00 89.94 1003 CYS A N 1
ATOM 8075 C CA . CYS A 1 1003 ? 24.150 34.081 -8.928 1.00 89.94 1003 CYS A CA 1
ATOM 8076 C C . CYS A 1 1003 ? 23.976 35.364 -8.130 1.00 89.94 1003 CYS A C 1
ATOM 8078 O O . CYS A 1 1003 ? 24.492 36.387 -8.548 1.00 89.94 1003 CYS A O 1
ATOM 8080 N N . ASP A 1 1004 ? 23.386 35.305 -6.933 1.00 86.88 1004 ASP A N 1
ATOM 8081 C CA . ASP A 1 1004 ? 23.224 36.496 -6.077 1.00 86.88 1004 ASP A CA 1
ATOM 8082 C C . ASP A 1 1004 ? 24.546 36.997 -5.458 1.00 86.88 1004 ASP A C 1
ATOM 8084 O O . ASP A 1 1004 ? 24.557 37.910 -4.630 1.00 86.88 1004 ASP A O 1
ATOM 8088 N N . LYS A 1 1005 ? 25.689 36.403 -5.825 1.00 85.56 1005 LYS A N 1
ATOM 8089 C CA . LYS A 1 1005 ? 27.009 36.901 -5.432 1.00 85.56 1005 LYS A CA 1
ATOM 8090 C C . LYS A 1 1005 ? 27.643 37.724 -6.546 1.00 85.56 1005 LYS A C 1
ATOM 8092 O O . LYS A 1 1005 ? 27.722 37.229 -7.672 1.00 85.56 1005 LYS A O 1
ATOM 8097 N N . PRO A 1 1006 ? 28.214 38.903 -6.233 1.00 78.94 1006 PRO A N 1
ATOM 8098 C CA . PRO A 1 1006 ? 28.953 39.692 -7.210 1.00 78.94 1006 PRO A CA 1
ATOM 8099 C C . PRO A 1 1006 ? 30.117 38.864 -7.788 1.00 78.94 1006 PRO A C 1
ATOM 8101 O O . PRO A 1 1006 ? 30.804 38.178 -7.023 1.00 78.94 1006 PRO A O 1
ATOM 8104 N N . PRO A 1 1007 ? 30.350 38.897 -9.114 1.00 84.19 1007 PRO A N 1
ATOM 8105 C CA . PRO A 1 1007 ? 29.807 39.837 -10.105 1.00 84.19 1007 PRO A CA 1
ATOM 8106 C C . PRO A 1 1007 ? 28.484 39.402 -10.777 1.00 84.19 1007 PRO A C 1
ATOM 8108 O O . PRO A 1 1007 ? 28.204 39.838 -11.886 1.00 84.19 1007 PRO A O 1
ATOM 8111 N N . TYR A 1 1008 ? 27.674 38.568 -10.121 1.00 87.25 1008 TYR A N 1
ATOM 8112 C CA . TYR A 1 1008 ? 26.360 38.107 -10.585 1.00 87.25 1008 TYR A CA 1
ATOM 8113 C C . TYR A 1 1008 ? 26.424 37.278 -11.871 1.00 87.25 1008 TYR A C 1
ATOM 8115 O O . TYR A 1 1008 ? 25.775 37.544 -12.877 1.00 87.25 1008 TYR A O 1
ATOM 8123 N N . HIS A 1 1009 ? 27.273 36.247 -11.858 1.00 87.25 1009 HIS A N 1
ATOM 8124 C CA . HIS A 1 1009 ? 27.408 35.342 -12.998 1.00 87.25 1009 HIS A CA 1
ATOM 8125 C C . HIS A 1 1009 ? 26.097 34.613 -13.298 1.00 87.25 1009 HIS A C 1
ATOM 8127 O O . HIS A 1 1009 ? 25.493 34.023 -12.401 1.00 87.25 1009 HIS A O 1
ATOM 8133 N N . LYS A 1 1010 ? 25.725 34.562 -14.579 1.00 88.75 1010 LYS A N 1
ATOM 8134 C CA . LYS A 1 1010 ? 24.724 33.619 -15.075 1.00 88.75 1010 LYS A CA 1
ATOM 8135 C C . LYS A 1 1010 ? 25.318 32.218 -15.154 1.00 88.75 1010 LYS A C 1
ATOM 8137 O O . LYS A 1 1010 ? 26.429 32.038 -15.653 1.00 88.75 1010 LYS A O 1
ATOM 8142 N N . VAL A 1 1011 ? 24.574 31.239 -14.665 1.00 90.31 1011 VAL A N 1
ATOM 8143 C CA . VAL A 1 1011 ? 24.938 29.824 -14.666 1.00 90.31 1011 VAL A CA 1
ATOM 8144 C C . VAL A 1 1011 ? 23.822 28.988 -15.274 1.00 90.31 1011 VAL A C 1
ATOM 8146 O O . VAL A 1 1011 ? 22.641 29.332 -15.192 1.00 90.31 1011 VAL A O 1
ATOM 8149 N N . ASN A 1 1012 ? 24.214 27.885 -15.904 1.00 90.44 1012 ASN A N 1
ATOM 8150 C CA . ASN A 1 1012 ? 23.280 26.947 -16.505 1.00 90.44 1012 ASN A CA 1
ATOM 8151 C C . ASN A 1 1012 ? 22.647 26.055 -15.423 1.00 90.44 1012 ASN A C 1
ATOM 8153 O O . ASN A 1 1012 ? 23.352 25.450 -14.616 1.00 90.44 1012 ASN A O 1
ATOM 8157 N N . VAL A 1 1013 ? 21.317 25.957 -15.432 1.00 88.19 1013 VAL A N 1
ATOM 8158 C CA . VAL A 1 1013 ? 20.538 25.229 -14.420 1.00 88.19 1013 VAL A CA 1
ATOM 8159 C C . VAL A 1 1013 ? 20.796 23.717 -14.459 1.00 88.19 1013 VAL A C 1
ATOM 8161 O O . VAL A 1 1013 ? 20.905 23.105 -13.399 1.00 88.19 1013 VAL A O 1
ATOM 8164 N N . HIS A 1 1014 ? 20.962 23.115 -15.643 1.00 85.06 1014 HIS A N 1
ATOM 8165 C CA . HIS A 1 1014 ? 21.305 21.689 -15.754 1.00 85.06 1014 HIS A CA 1
ATOM 8166 C C . HIS A 1 1014 ? 22.688 21.413 -15.173 1.00 85.06 1014 HIS A C 1
ATOM 8168 O O . HIS A 1 1014 ? 22.841 20.513 -14.359 1.00 85.06 1014 HIS A O 1
ATOM 8174 N N . SER A 1 1015 ? 23.670 22.254 -15.504 1.00 85.25 1015 SER A N 1
ATOM 8175 C CA . SER A 1 1015 ? 25.031 22.132 -14.977 1.00 85.25 1015 SER A CA 1
ATOM 8176 C C . SER A 1 1015 ? 25.082 22.236 -13.448 1.00 85.25 1015 SER A C 1
ATOM 8178 O O . SER A 1 1015 ? 25.847 21.501 -12.834 1.00 85.25 1015 SER A O 1
ATOM 8180 N N . LEU A 1 1016 ? 24.252 23.081 -12.818 1.00 86.19 1016 LEU A N 1
ATOM 8181 C CA . LEU A 1 1016 ? 24.152 23.158 -11.352 1.00 86.19 1016 LEU A CA 1
ATOM 8182 C C . LEU A 1 1016 ? 23.712 21.831 -10.724 1.00 86.19 1016 LEU A C 1
ATOM 8184 O O . LEU A 1 1016 ? 24.289 21.388 -9.732 1.00 86.19 1016 LEU A O 1
ATOM 8188 N N . ILE A 1 1017 ? 22.682 21.215 -11.302 1.00 83.50 1017 ILE A N 1
ATOM 8189 C CA . ILE A 1 1017 ? 22.127 19.947 -10.831 1.00 83.50 1017 ILE A CA 1
ATOM 8190 C C . ILE A 1 1017 ? 23.112 18.808 -11.105 1.00 83.50 1017 ILE A C 1
ATOM 8192 O O . ILE A 1 1017 ? 23.459 18.065 -10.189 1.00 83.50 1017 ILE A O 1
ATOM 8196 N N . ASP A 1 1018 ? 23.616 18.710 -12.334 1.00 82.62 1018 ASP A N 1
ATOM 8197 C CA . ASP A 1 1018 ? 24.510 17.636 -12.762 1.00 82.62 1018 ASP A CA 1
ATOM 8198 C C . ASP A 1 1018 ? 25.833 17.652 -11.981 1.00 82.62 1018 ASP A C 1
ATOM 8200 O O . ASP A 1 1018 ? 26.355 16.596 -11.602 1.00 82.62 1018 ASP A O 1
ATOM 8204 N N . ASP A 1 1019 ? 26.381 18.836 -11.691 1.00 78.06 1019 ASP A N 1
ATOM 8205 C CA . ASP A 1 1019 ? 27.611 18.982 -10.908 1.00 78.06 1019 ASP A CA 1
ATOM 8206 C C . ASP A 1 1019 ? 27.410 18.634 -9.430 1.00 78.06 1019 ASP A C 1
ATOM 8208 O O . ASP A 1 1019 ? 28.335 18.103 -8.810 1.00 78.06 1019 ASP A O 1
ATOM 8212 N N . ALA A 1 1020 ? 26.215 18.879 -8.882 1.00 76.25 1020 ALA A N 1
ATOM 8213 C CA . ALA A 1 1020 ? 25.897 18.624 -7.481 1.00 76.25 1020 ALA A CA 1
ATOM 8214 C C . ALA A 1 1020 ? 25.439 17.188 -7.202 1.00 76.25 1020 ALA A C 1
ATOM 8216 O O . ALA A 1 1020 ? 25.938 16.561 -6.276 1.00 76.25 1020 ALA A O 1
ATOM 8217 N N . ILE A 1 1021 ? 24.505 16.653 -7.984 1.00 75.50 1021 ILE A N 1
ATOM 8218 C CA . ILE A 1 1021 ? 23.823 15.381 -7.694 1.00 75.50 1021 ILE A CA 1
ATOM 8219 C C . ILE A 1 1021 ? 23.880 14.377 -8.857 1.00 75.50 1021 ILE A C 1
ATOM 8221 O O . ILE A 1 1021 ? 23.329 13.287 -8.742 1.00 75.50 1021 ILE A O 1
ATOM 8225 N N . GLY A 1 1022 ? 24.614 14.693 -9.934 1.00 63.47 1022 GLY A N 1
ATOM 8226 C CA . GLY A 1 1022 ? 24.723 13.850 -11.133 1.00 63.47 1022 GLY A CA 1
ATOM 8227 C C . GLY A 1 1022 ? 23.536 14.025 -12.080 1.00 63.47 1022 GLY A C 1
ATOM 8228 O O . GLY A 1 1022 ? 22.609 14.769 -11.764 1.00 63.47 1022 GLY A O 1
ATOM 8229 N N . HIS A 1 1023 ? 23.564 13.345 -13.237 1.00 48.94 1023 HIS A N 1
ATOM 8230 C CA . HIS A 1 1023 ? 22.407 13.300 -14.131 1.00 48.94 1023 HIS A CA 1
ATOM 8231 C C . HIS A 1 1023 ? 21.211 12.782 -13.343 1.00 48.94 1023 HIS A C 1
ATOM 8233 O O . HIS A 1 1023 ? 21.078 11.583 -13.093 1.00 48.94 1023 HIS A O 1
ATOM 8239 N N . ILE A 1 1024 ? 20.308 13.695 -12.998 1.00 41.09 1024 ILE A N 1
ATOM 8240 C CA . ILE A 1 1024 ? 18.918 13.325 -12.853 1.00 41.09 1024 ILE A CA 1
ATOM 8241 C C . ILE A 1 1024 ? 18.587 12.784 -14.243 1.00 41.09 1024 ILE A C 1
ATOM 8243 O O . ILE A 1 1024 ? 18.496 13.551 -15.203 1.00 41.09 1024 ILE A O 1
ATOM 8247 N N . GLN A 1 1025 ? 18.437 11.459 -14.384 1.00 35.31 1025 GLN A N 1
ATOM 8248 C CA . GLN A 1 1025 ? 17.401 11.006 -15.295 1.00 35.31 1025 GLN A CA 1
ATOM 8249 C C . GLN A 1 1025 ? 16.194 11.774 -14.806 1.00 35.31 1025 GLN A C 1
ATOM 8251 O O . GLN A 1 1025 ? 15.635 11.465 -13.753 1.00 35.31 1025 GLN A O 1
ATOM 8256 N N . ILE A 1 1026 ? 15.865 12.848 -15.518 1.00 34.44 1026 ILE A N 1
ATOM 8257 C CA . ILE A 1 1026 ? 14.517 13.348 -15.521 1.00 34.44 1026 ILE A CA 1
ATOM 8258 C C . ILE A 1 1026 ? 13.805 12.138 -16.107 1.00 34.44 1026 ILE A C 1
ATOM 8260 O O . ILE A 1 1026 ? 13.722 11.969 -17.322 1.00 34.44 1026 ILE A O 1
ATOM 8264 N N . SER A 1 1027 ? 13.417 11.204 -15.231 1.00 31.80 1027 SER A N 1
ATOM 8265 C CA . SER A 1 1027 ? 12.300 10.335 -15.501 1.00 31.80 1027 SER A CA 1
ATOM 8266 C C . SER A 1 1027 ? 11.273 11.278 -16.083 1.00 31.80 1027 SER A C 1
ATOM 8268 O O . SER A 1 1027 ? 11.089 12.387 -15.576 1.00 31.80 1027 SER A O 1
ATOM 8270 N N . GLN A 1 1028 ? 10.770 10.896 -17.245 1.00 31.44 1028 GLN A N 1
ATOM 8271 C CA . GLN A 1 1028 ? 9.881 11.654 -18.105 1.00 31.44 1028 GLN A CA 1
ATOM 8272 C C . GLN A 1 1028 ? 8.571 11.965 -17.361 1.00 31.44 1028 GLN A C 1
ATOM 8274 O O . GLN A 1 1028 ? 7.513 11.436 -17.669 1.00 31.44 1028 GLN A O 1
ATOM 8279 N N . ALA A 1 1029 ? 8.668 12.811 -16.346 1.00 32.81 1029 ALA A N 1
ATOM 8280 C CA . ALA A 1 1029 ? 7.628 13.312 -15.472 1.00 32.81 1029 ALA A CA 1
ATOM 8281 C C . ALA A 1 1029 ? 7.392 14.802 -15.753 1.00 32.81 1029 ALA A C 1
ATOM 8283 O O . ALA A 1 1029 ? 6.573 15.428 -15.101 1.00 32.81 1029 ALA A O 1
ATOM 8284 N N . THR A 1 1030 ? 8.093 15.382 -16.734 1.00 31.95 1030 THR A N 1
ATOM 8285 C CA . THR A 1 1030 ? 7.922 16.786 -17.137 1.00 31.95 1030 THR A CA 1
ATOM 8286 C C . THR A 1 1030 ? 7.904 17.022 -18.649 1.00 31.95 1030 THR A C 1
ATOM 8288 O O . THR A 1 1030 ? 7.554 18.118 -19.071 1.00 31.95 1030 THR A O 1
ATOM 8291 N N . GLU A 1 1031 ? 8.161 16.007 -19.484 1.00 29.16 1031 GLU A N 1
ATOM 8292 C CA . GLU A 1 1031 ? 7.823 16.065 -20.922 1.00 29.16 1031 GLU A CA 1
ATOM 8293 C C . GLU A 1 1031 ? 6.417 15.521 -21.235 1.00 29.16 1031 GLU A C 1
ATOM 8295 O O . GLU A 1 1031 ? 5.881 15.802 -22.309 1.00 29.16 1031 GLU A O 1
ATOM 8300 N N . ASN A 1 1032 ? 5.784 14.814 -20.289 1.00 30.06 1032 ASN A N 1
ATOM 8301 C CA . ASN A 1 1032 ? 4.379 14.412 -20.408 1.00 30.06 1032 ASN A CA 1
ATOM 8302 C C . ASN A 1 1032 ? 3.402 15.514 -19.961 1.00 30.06 1032 ASN A C 1
ATOM 8304 O O . ASN A 1 1032 ? 2.327 15.606 -20.540 1.00 30.06 1032 ASN A O 1
ATOM 8308 N N . ASP A 1 1033 ? 3.795 16.423 -19.060 1.00 34.50 1033 ASP A N 1
ATOM 8309 C CA . ASP A 1 1033 ? 2.892 17.489 -18.586 1.00 34.50 1033 ASP A CA 1
ATOM 8310 C C . ASP A 1 1033 ? 2.762 18.673 -19.566 1.00 34.50 1033 ASP A C 1
ATOM 8312 O O . ASP A 1 1033 ? 1.697 19.270 -19.690 1.00 34.50 1033 ASP A O 1
ATOM 8316 N N . GLN A 1 1034 ? 3.795 19.002 -20.353 1.00 30.25 1034 GLN A N 1
ATOM 8317 C CA . GLN A 1 1034 ? 3.703 20.127 -21.307 1.00 30.25 1034 GLN A CA 1
ATOM 8318 C C . GLN A 1 1034 ? 3.156 19.755 -22.688 1.00 30.25 1034 GLN A C 1
ATOM 8320 O O . GLN A 1 1034 ? 2.758 20.637 -23.453 1.00 30.25 1034 GLN A O 1
ATOM 8325 N N . ARG A 1 1035 ? 3.077 18.461 -23.023 1.00 31.03 1035 ARG A N 1
ATOM 8326 C CA . ARG A 1 1035 ? 2.320 18.011 -24.204 1.00 31.03 1035 ARG A CA 1
ATOM 8327 C C . ARG A 1 1035 ? 0.829 17.875 -23.915 1.00 31.03 1035 ARG A C 1
ATOM 8329 O O . ARG A 1 1035 ? 0.038 18.018 -24.846 1.00 31.03 1035 ARG A O 1
ATOM 8336 N N . GLU A 1 1036 ? 0.446 17.691 -22.655 1.00 34.97 1036 GLU A N 1
ATOM 8337 C CA . GLU A 1 1036 ? -0.958 17.664 -22.246 1.00 34.97 1036 GLU A CA 1
ATOM 8338 C C . GLU A 1 1036 ? -1.577 19.065 -22.113 1.00 34.97 1036 GLU A C 1
ATOM 8340 O O . GLU A 1 1036 ? -2.788 19.192 -22.283 1.00 34.97 1036 GLU A O 1
ATOM 8345 N N . GLU A 1 1037 ? -0.790 20.140 -21.961 1.00 30.83 1037 GLU A N 1
ATOM 8346 C CA . GLU A 1 1037 ? -1.330 21.513 -21.867 1.00 30.83 1037 GLU A CA 1
ATOM 8347 C C . GLU A 1 1037 ? -1.474 22.258 -23.217 1.00 30.83 1037 GLU A C 1
ATOM 8349 O O . GLU A 1 1037 ? -2.269 23.192 -23.344 1.00 30.83 1037 GLU A O 1
ATOM 8354 N N . TYR A 1 1038 ? -0.772 21.827 -24.275 1.00 33.22 1038 TYR A N 1
ATOM 8355 C CA . TYR A 1 1038 ? -0.917 22.422 -25.618 1.00 33.22 1038 TYR A CA 1
ATOM 8356 C C . TYR A 1 1038 ? -2.079 21.798 -26.414 1.00 33.22 1038 TYR A C 1
ATOM 8358 O O . TYR A 1 1038 ? -2.821 22.515 -27.082 1.00 33.22 1038 TYR A O 1
ATOM 8366 N N . TYR A 1 1039 ? -2.317 20.486 -26.272 1.00 33.97 1039 TYR A N 1
ATOM 8367 C CA . TYR A 1 1039 ? -3.475 19.809 -26.881 1.00 33.97 1039 TYR A CA 1
ATOM 8368 C C . TYR A 1 1039 ? -4.790 20.039 -26.128 1.00 33.97 1039 TYR A C 1
ATOM 8370 O O . TYR A 1 1039 ? -5.864 19.827 -26.692 1.00 33.97 1039 TYR A O 1
ATOM 8378 N N . SER A 1 1040 ? -4.734 20.496 -24.877 1.00 38.28 1040 SER A N 1
ATOM 8379 C CA . SER A 1 1040 ? -5.930 20.837 -24.110 1.00 38.28 1040 SER A CA 1
ATOM 8380 C C . SER A 1 1040 ? -6.408 22.268 -24.341 1.00 38.28 1040 SER A C 1
ATOM 8382 O O . SER A 1 1040 ? -7.592 22.497 -24.154 1.00 38.28 1040 SER A O 1
ATOM 8384 N N . ARG A 1 1041 ? -5.588 23.214 -24.826 1.00 32.38 1041 ARG A N 1
ATOM 8385 C CA . ARG A 1 1041 ? -6.042 24.598 -25.089 1.00 32.38 1041 ARG A CA 1
ATOM 8386 C C . ARG A 1 1041 ? -6.847 24.759 -26.384 1.00 32.38 1041 ARG A C 1
ATOM 8388 O O . ARG A 1 1041 ? -7.912 25.366 -26.335 1.00 32.38 1041 ARG A O 1
ATOM 8395 N N . GLU A 1 1042 ? -6.422 24.146 -27.492 1.00 31.17 1042 GLU A N 1
ATOM 8396 C CA . GLU A 1 1042 ? -7.230 24.113 -28.729 1.00 31.17 1042 GLU A CA 1
ATOM 8397 C C . GLU A 1 1042 ? -8.511 23.282 -28.534 1.00 31.17 1042 GLU A C 1
ATOM 8399 O O . GLU A 1 1042 ? -9.587 23.693 -28.959 1.00 31.17 1042 GLU A O 1
ATOM 8404 N N . ALA A 1 1043 ? -8.442 22.176 -27.782 1.00 35.81 1043 ALA A N 1
ATOM 8405 C CA . ALA A 1 1043 ? -9.616 21.366 -27.459 1.00 35.81 1043 ALA A CA 1
ATOM 8406 C C . ALA A 1 1043 ? -10.592 22.060 -26.486 1.00 35.81 1043 ALA A C 1
ATOM 8408 O O . ALA A 1 1043 ? -11.793 21.822 -26.582 1.00 35.81 1043 ALA A O 1
ATOM 8409 N N . TYR A 1 1044 ? -10.129 22.923 -25.568 1.00 35.09 1044 TYR A N 1
ATOM 8410 C CA . TYR A 1 1044 ? -11.012 23.693 -24.675 1.00 35.09 1044 TYR A CA 1
ATOM 8411 C C . TYR A 1 1044 ? -11.684 24.873 -25.387 1.00 35.09 1044 TYR A C 1
ATOM 8413 O O . TYR A 1 1044 ? -12.844 25.168 -25.099 1.00 35.09 1044 TYR A O 1
ATOM 8421 N N . GLU A 1 1045 ? -10.991 25.535 -26.317 1.00 31.98 1045 GLU A N 1
ATOM 8422 C CA . GLU A 1 1045 ? -11.560 26.623 -27.126 1.00 31.98 1045 GLU A CA 1
ATOM 8423 C C . GLU A 1 1045 ? -12.563 26.086 -28.165 1.00 31.98 1045 GLU A C 1
ATOM 8425 O O . GLU A 1 1045 ? -13.680 26.607 -28.248 1.00 31.98 1045 GLU A O 1
ATOM 8430 N N . ASP A 1 1046 ? -12.253 24.967 -28.833 1.00 37.25 1046 ASP A N 1
ATOM 8431 C CA . ASP A 1 1046 ? -13.183 24.265 -29.733 1.00 37.25 1046 ASP A CA 1
ATOM 8432 C C . ASP A 1 1046 ? -14.398 23.701 -28.967 1.00 37.25 1046 ASP A C 1
ATOM 8434 O O . ASP A 1 1046 ? -15.540 23.793 -29.423 1.00 37.25 1046 ASP A O 1
ATOM 8438 N N . MET A 1 1047 ? -14.199 23.180 -27.751 1.00 33.31 1047 MET A N 1
ATOM 8439 C CA . MET A 1 1047 ? -15.284 22.694 -26.893 1.00 33.31 1047 MET A CA 1
ATOM 8440 C C . MET A 1 1047 ? -16.155 23.837 -26.346 1.00 33.31 1047 MET A C 1
ATOM 8442 O O . MET A 1 1047 ? -17.361 23.644 -26.197 1.00 33.31 1047 MET A O 1
ATOM 8446 N N . GLN A 1 1048 ? -15.626 25.044 -26.112 1.00 33.09 10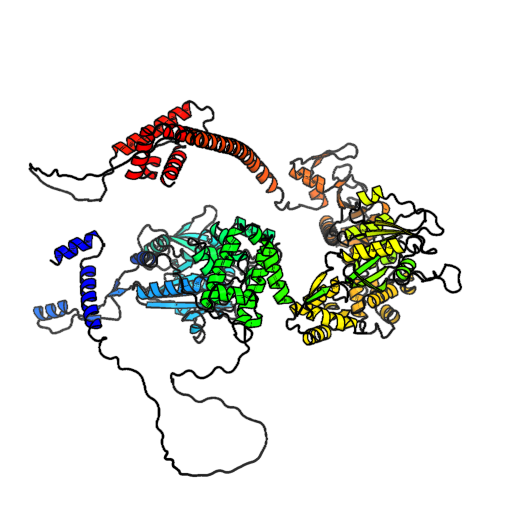48 GLN A N 1
ATOM 8447 C CA . GLN A 1 1048 ? -16.432 26.213 -25.724 1.00 33.09 1048 GLN A CA 1
ATOM 8448 C C . GLN A 1 1048 ? -17.249 26.804 -26.888 1.00 33.09 1048 GLN A C 1
ATOM 8450 O O . GLN A 1 1048 ? -18.376 27.252 -26.652 1.00 33.09 1048 GLN A O 1
ATOM 8455 N N . GLU A 1 1049 ? -16.758 26.766 -28.133 1.00 34.72 1049 GLU A N 1
ATOM 8456 C CA . GLU A 1 1049 ? -17.569 27.110 -29.315 1.00 34.72 1049 GLU A CA 1
ATOM 8457 C C . GLU A 1 1049 ? -18.657 26.064 -29.591 1.00 34.72 1049 GLU A C 1
ATOM 8459 O O . GLU A 1 1049 ? -19.815 26.430 -29.805 1.00 34.72 1049 GLU A O 1
ATOM 8464 N N . ILE A 1 1050 ? -18.336 24.768 -29.485 1.00 37.62 1050 ILE A N 1
ATOM 8465 C CA . ILE A 1 1050 ? -19.308 23.668 -29.614 1.00 37.62 1050 ILE A CA 1
ATOM 8466 C C . ILE A 1 1050 ? -20.372 23.747 -28.509 1.00 37.62 1050 ILE A C 1
ATOM 8468 O O . ILE A 1 1050 ? -21.554 23.540 -28.779 1.00 37.62 1050 ILE A O 1
ATOM 8472 N N . THR A 1 1051 ? -19.996 24.131 -27.284 1.00 32.69 1051 THR A N 1
ATOM 8473 C CA . THR A 1 1051 ? -20.945 24.316 -26.173 1.00 32.69 1051 THR A CA 1
ATOM 8474 C C . THR A 1 1051 ? -21.811 25.571 -26.364 1.00 32.69 1051 THR A C 1
ATOM 8476 O O . THR A 1 1051 ? -23.014 25.521 -26.114 1.00 32.69 1051 THR A O 1
ATOM 8479 N N . LYS A 1 1052 ? -21.276 26.680 -26.904 1.00 35.25 1052 LYS A N 1
ATOM 8480 C CA . LYS A 1 1052 ? -22.080 27.862 -27.296 1.00 35.25 1052 LYS A CA 1
ATOM 8481 C C . LYS A 1 1052 ? -23.053 27.567 -28.451 1.00 35.25 1052 LYS A C 1
ATOM 8483 O O . LYS A 1 1052 ? -24.167 28.099 -28.463 1.00 35.25 1052 LYS A O 1
ATOM 8488 N N . LEU A 1 1053 ? -22.673 26.702 -29.393 1.00 38.00 1053 LEU A N 1
ATOM 8489 C CA . LEU A 1 1053 ? -23.514 26.268 -30.516 1.00 38.00 1053 LEU A CA 1
ATOM 8490 C C . LEU A 1 1053 ? -24.566 25.221 -30.094 1.00 38.00 1053 LEU A C 1
ATOM 8492 O O . LEU A 1 1053 ? -25.691 25.243 -30.587 1.00 38.00 1053 LEU A O 1
ATOM 8496 N N . ALA A 1 1054 ? -24.259 24.357 -29.121 1.00 35.69 1054 ALA A N 1
ATOM 8497 C CA . ALA A 1 1054 ? -25.209 23.398 -28.547 1.00 35.69 1054 ALA A CA 1
ATOM 8498 C C . ALA A 1 1054 ? -26.276 24.084 -27.674 1.00 35.69 1054 ALA A C 1
ATOM 8500 O O . ALA A 1 1054 ? -27.459 23.755 -27.771 1.00 35.69 1054 ALA A O 1
ATOM 8501 N N . VAL A 1 1055 ? -25.885 25.101 -26.895 1.00 34.19 1055 VAL A N 1
ATOM 8502 C CA . VAL A 1 1055 ? -26.815 25.912 -26.089 1.00 34.19 1055 VAL A CA 1
ATOM 8503 C C . VAL A 1 1055 ? -27.736 26.763 -26.975 1.00 34.19 1055 VAL A C 1
ATOM 8505 O O . VAL A 1 1055 ? -28.921 26.894 -26.678 1.00 34.19 1055 VAL A O 1
ATOM 8508 N N . SER A 1 1056 ? -27.257 27.279 -28.113 1.00 36.97 1056 SER A N 1
ATOM 8509 C CA . SER A 1 1056 ? -28.131 27.951 -29.092 1.00 36.97 1056 SER A CA 1
ATOM 8510 C C . SER A 1 1056 ? -29.066 26.973 -29.820 1.00 36.97 1056 SER A C 1
ATOM 8512 O O . SER A 1 1056 ? -30.218 27.324 -30.078 1.00 36.97 1056 SER A O 1
ATOM 8514 N N . ARG A 1 1057 ? -28.653 25.718 -30.051 1.00 35.50 1057 ARG A N 1
ATOM 8515 C CA . ARG A 1 1057 ? -29.511 24.652 -30.604 1.00 35.50 1057 ARG A CA 1
ATOM 8516 C C . ARG A 1 1057 ? -30.637 24.242 -29.642 1.00 35.50 1057 ARG A C 1
ATOM 8518 O O . ARG A 1 1057 ? -31.773 24.099 -30.084 1.00 35.50 1057 ARG A O 1
ATOM 8525 N N . GLU A 1 1058 ? -30.373 24.153 -28.334 1.00 35.38 1058 GLU A N 1
ATOM 8526 C CA . GLU A 1 1058 ? -31.414 23.917 -27.314 1.00 35.38 1058 GLU A CA 1
ATOM 8527 C C . GLU A 1 1058 ? -32.381 25.099 -27.146 1.00 35.38 1058 GLU A C 1
ATOM 8529 O O . GLU A 1 1058 ? -33.572 24.884 -26.917 1.00 35.38 1058 GLU A O 1
ATOM 8534 N N . ILE A 1 1059 ? -31.908 26.344 -27.284 1.00 38.44 1059 ILE A N 1
ATOM 8535 C CA . ILE A 1 1059 ? -32.772 27.538 -27.226 1.00 38.44 1059 ILE A CA 1
ATOM 8536 C C . ILE A 1 1059 ? -33.686 27.611 -28.463 1.00 38.44 1059 ILE A C 1
ATOM 8538 O O . ILE A 1 1059 ? -34.862 27.949 -28.327 1.00 38.44 1059 ILE A O 1
ATOM 8542 N N . THR A 1 1060 ? -33.192 27.217 -29.643 1.00 36.41 1060 THR A N 1
ATOM 8543 C CA . THR A 1 1060 ? -33.977 27.203 -30.894 1.00 36.41 1060 THR A CA 1
ATOM 8544 C C . THR A 1 1060 ? -35.010 26.064 -30.903 1.00 36.41 1060 THR A C 1
ATOM 8546 O O . THR A 1 1060 ? -36.172 26.295 -31.231 1.00 36.41 1060 THR A O 1
ATOM 8549 N N . LEU A 1 1061 ? -34.641 24.869 -30.419 1.00 39.75 1061 LEU A N 1
ATOM 8550 C CA . LEU A 1 1061 ? -35.557 23.726 -30.260 1.00 39.75 1061 LEU A CA 1
ATOM 8551 C C . LEU A 1 1061 ? -36.654 23.989 -29.213 1.00 39.75 1061 LEU A C 1
ATOM 8553 O O . LEU A 1 1061 ? -37.802 23.591 -29.410 1.00 39.75 1061 LEU A O 1
ATOM 8557 N N . LYS A 1 1062 ? -36.342 24.717 -28.130 1.00 38.41 1062 LYS A N 1
ATOM 8558 C CA . LYS A 1 1062 ? -37.342 25.147 -27.135 1.00 38.41 1062 LYS A CA 1
ATOM 8559 C C . LYS A 1 1062 ? -38.263 26.258 -27.658 1.00 38.41 1062 LYS A C 1
ATOM 8561 O O . LYS A 1 1062 ? -39.425 26.298 -27.263 1.00 38.41 1062 LYS A O 1
ATOM 8566 N N . GLN A 1 1063 ? -37.798 27.121 -28.567 1.00 35.50 1063 GLN A N 1
ATOM 8567 C CA . GLN A 1 1063 ? -38.644 28.123 -29.234 1.00 35.50 1063 GLN A CA 1
ATOM 8568 C C . GLN A 1 1063 ? -39.558 27.511 -30.315 1.00 35.50 1063 GLN A C 1
ATOM 8570 O O . GLN A 1 1063 ? -40.717 27.911 -30.421 1.00 35.50 1063 GLN A O 1
ATOM 8575 N N . GLU A 1 1064 ? -39.107 26.494 -31.059 1.00 36.69 1064 GLU A N 1
ATOM 8576 C CA . GLU A 1 1064 ? -39.942 25.761 -32.032 1.00 36.69 1064 GLU A CA 1
ATOM 8577 C C . GLU A 1 1064 ? -40.987 24.852 -31.359 1.00 36.69 1064 GLU A C 1
ATOM 8579 O O . GLU A 1 1064 ? -42.124 24.752 -31.832 1.00 36.69 1064 GLU A O 1
ATOM 8584 N N . GLN A 1 1065 ? -40.656 24.256 -30.207 1.00 38.78 1065 GLN A N 1
ATOM 8585 C CA . GLN A 1 1065 ? -41.613 23.504 -29.380 1.00 38.78 1065 GLN A CA 1
ATOM 8586 C C . GLN A 1 1065 ? -42.632 24.412 -28.668 1.00 38.78 1065 GLN A C 1
ATOM 8588 O O . GLN A 1 1065 ? -43.768 23.999 -28.435 1.00 38.78 1065 GLN A O 1
ATOM 8593 N N . ALA A 1 1066 ? -42.278 25.670 -28.380 1.00 34.50 1066 ALA A N 1
ATOM 8594 C CA . ALA A 1 1066 ? -43.229 26.664 -27.880 1.00 34.50 1066 ALA A CA 1
ATOM 8595 C C . ALA A 1 1066 ? -44.186 27.167 -28.982 1.00 34.50 1066 ALA A C 1
ATOM 8597 O O . ALA A 1 1066 ? -45.372 27.341 -28.718 1.00 34.50 1066 ALA A O 1
ATOM 8598 N N . MET A 1 1067 ? -43.719 27.318 -30.231 1.00 33.94 1067 MET A N 1
ATOM 8599 C CA . MET A 1 1067 ? -44.569 27.746 -31.359 1.00 33.94 1067 MET A CA 1
ATOM 8600 C C . MET A 1 1067 ? -45.480 26.646 -31.931 1.00 33.94 1067 MET A C 1
ATOM 8602 O O . MET A 1 1067 ? -46.462 26.953 -32.608 1.00 33.94 1067 MET A O 1
ATOM 8606 N N . THR A 1 1068 ? -45.201 25.369 -31.661 1.00 33.00 1068 THR A N 1
ATOM 8607 C CA . THR A 1 1068 ? -46.062 24.246 -32.082 1.00 33.00 1068 THR A CA 1
ATOM 8608 C C . THR A 1 1068 ? -47.197 23.946 -31.096 1.00 33.00 1068 THR A C 1
ATOM 8610 O O . THR A 1 1068 ? -48.188 23.330 -31.488 1.00 33.00 1068 THR A O 1
ATOM 8613 N N . ASN A 1 1069 ? -47.129 24.465 -29.864 1.00 32.88 1069 ASN A N 1
ATOM 8614 C CA . ASN A 1 1069 ? -48.153 24.266 -28.829 1.00 32.88 1069 ASN A CA 1
ATOM 8615 C C . ASN A 1 1069 ? -49.276 25.324 -28.799 1.00 32.88 1069 ASN A C 1
ATOM 8617 O O . ASN A 1 1069 ? -50.216 25.179 -28.023 1.00 32.88 1069 ASN A O 1
ATOM 8621 N N . GLU A 1 1070 ? -49.248 26.337 -29.672 1.00 30.95 1070 GLU A N 1
ATOM 8622 C CA . GLU A 1 1070 ? -50.317 27.351 -29.773 1.00 30.95 1070 GLU A CA 1
ATOM 8623 C C . GLU A 1 1070 ? -51.327 27.115 -30.915 1.00 30.95 1070 GLU A C 1
ATOM 8625 O O . GLU A 1 1070 ? -52.259 27.902 -31.073 1.00 30.95 1070 GLU A O 1
ATOM 8630 N N . LYS A 1 1071 ? -51.212 26.035 -31.709 1.00 29.19 1071 LYS A N 1
ATOM 8631 C CA . LYS A 1 1071 ? -52.088 25.827 -32.887 1.00 29.19 1071 LYS A CA 1
ATOM 8632 C C . LYS A 1 1071 ? -53.095 24.679 -32.849 1.00 29.19 1071 LYS A C 1
ATOM 8634 O O . LYS A 1 1071 ? -53.890 24.599 -33.776 1.00 29.19 1071 LYS A O 1
ATOM 8639 N N . ASN A 1 1072 ? -53.167 23.868 -31.793 1.00 28.64 1072 ASN A N 1
ATOM 8640 C CA . ASN A 1 1072 ? -54.180 22.805 -31.695 1.00 28.64 1072 ASN A CA 1
ATOM 8641 C C . ASN A 1 1072 ? -55.046 22.925 -30.432 1.00 28.64 1072 ASN A C 1
ATOM 8643 O O . ASN A 1 1072 ? -55.098 22.038 -29.586 1.00 28.64 1072 ASN A O 1
ATOM 8647 N N . GLN A 1 1073 ? -55.795 24.023 -30.347 1.00 29.41 1073 GLN A N 1
ATOM 8648 C CA . GLN A 1 1073 ? -57.102 24.042 -29.696 1.00 29.41 1073 GLN A CA 1
ATOM 8649 C C . GLN A 1 1073 ? -58.111 24.578 -30.705 1.00 29.41 1073 GLN A C 1
ATOM 8651 O O . GLN A 1 1073 ? -58.168 25.786 -30.897 1.00 29.41 1073 GLN A O 1
ATOM 8656 N N . THR A 1 1074 ? -58.884 23.704 -31.359 1.00 24.28 1074 THR A N 1
ATOM 8657 C CA . THR A 1 1074 ? -60.335 23.870 -31.580 1.00 24.28 1074 THR A CA 1
ATOM 8658 C C . THR A 1 1074 ? -60.933 22.776 -32.477 1.00 24.28 1074 THR A C 1
ATOM 8660 O O . THR A 1 1074 ? -60.423 22.470 -33.546 1.00 24.28 1074 THR A O 1
ATOM 8663 N N . TRP A 1 1075 ? -62.101 22.307 -32.030 1.00 24.55 1075 TRP A N 1
ATOM 8664 C CA . TRP A 1 1075 ? -63.236 21.764 -32.785 1.00 24.55 1075 TRP A CA 1
ATOM 8665 C C . TRP A 1 1075 ? -63.401 20.248 -33.031 1.00 24.55 1075 TRP A C 1
ATOM 8667 O O . TRP A 1 1075 ? -62.740 19.590 -33.823 1.00 24.55 1075 TRP A O 1
ATOM 8677 N N . THR A 1 1076 ? -64.424 19.784 -32.314 1.00 24.64 1076 THR A N 1
ATOM 8678 C CA . THR A 1 1076 ? -65.305 18.616 -32.382 1.00 24.64 1076 THR A CA 1
ATOM 8679 C C . THR A 1 1076 ? -65.984 18.376 -33.738 1.00 24.64 1076 THR A C 1
ATOM 8681 O O . THR A 1 1076 ? -66.362 19.344 -34.396 1.00 24.64 1076 THR A O 1
ATOM 8684 N N . GLY A 1 1077 ? -66.328 17.115 -34.044 1.00 24.42 1077 GLY A N 1
ATOM 8685 C CA . GLY A 1 1077 ? -67.487 16.808 -34.898 1.00 24.42 1077 GLY A CA 1
ATOM 8686 C C . GLY A 1 1077 ? -67.467 15.472 -35.653 1.00 24.42 1077 GLY A C 1
ATOM 8687 O O . GLY A 1 1077 ? -66.845 15.375 -36.697 1.00 24.42 1077 GLY A O 1
ATOM 8688 N N . ASP A 1 1078 ? -68.204 14.492 -35.120 1.00 25.23 1078 ASP A N 1
ATOM 8689 C CA . ASP A 1 1078 ? -69.171 13.603 -35.795 1.00 25.23 1078 ASP A CA 1
ATOM 8690 C C . ASP A 1 1078 ? -68.863 12.815 -37.102 1.00 25.23 1078 ASP A C 1
ATOM 8692 O O . ASP A 1 1078 ? -68.727 13.362 -38.188 1.00 25.23 1078 ASP A O 1
ATOM 8696 N N . ARG A 1 1079 ? -69.046 11.485 -36.957 1.00 25.38 1079 ARG A N 1
ATOM 8697 C CA . ARG A 1 1079 ? -69.915 10.568 -37.745 1.00 25.38 1079 ARG A CA 1
ATOM 8698 C C . ARG A 1 1079 ? -69.557 10.072 -39.174 1.00 25.38 1079 ARG A C 1
ATOM 8700 O O . ARG A 1 1079 ? -69.628 10.809 -40.144 1.00 25.38 1079 ARG A O 1
ATOM 8707 N N . VAL A 1 1080 ? -69.529 8.724 -39.245 1.00 26.27 1080 VAL A N 1
ATOM 8708 C CA . VAL A 1 1080 ? -70.315 7.799 -40.120 1.00 26.27 1080 VAL A CA 1
ATOM 8709 C C . VAL A 1 1080 ? -69.702 7.254 -41.430 1.00 26.27 1080 VAL A C 1
ATOM 8711 O O . VAL A 1 1080 ? -69.307 7.999 -42.314 1.00 26.27 1080 VAL A O 1
ATOM 8714 N N . ASP A 1 1081 ? -69.729 5.908 -41.481 1.00 25.64 1081 ASP A N 1
ATOM 8715 C CA . ASP A 1 1081 ? -69.872 4.905 -42.562 1.00 25.64 1081 ASP A CA 1
ATOM 8716 C C . ASP A 1 1081 ? -69.497 5.188 -44.024 1.00 25.64 1081 ASP A C 1
ATOM 8718 O O . ASP A 1 1081 ? -69.905 6.175 -44.627 1.00 25.64 1081 ASP A O 1
ATOM 8722 N N . GLY A 1 1082 ? -68.988 4.118 -44.657 1.00 23.80 1082 GLY A N 1
ATOM 8723 C CA . GLY A 1 1082 ? -69.591 3.648 -45.911 1.00 23.80 1082 GLY A CA 1
ATOM 8724 C C . GLY A 1 1082 ? -68.632 3.232 -47.025 1.00 23.80 1082 GLY A C 1
ATOM 8725 O O . GLY A 1 1082 ? -68.284 4.039 -47.871 1.00 23.80 1082 GLY A O 1
ATOM 8726 N N . ASP A 1 1083 ? -68.253 1.953 -47.019 1.00 27.84 1083 ASP A N 1
ATOM 8727 C CA . ASP A 1 1083 ? -68.398 0.966 -48.105 1.00 27.84 1083 ASP A CA 1
ATOM 8728 C C . ASP A 1 1083 ? -68.352 1.379 -49.606 1.00 27.84 1083 ASP A C 1
ATOM 8730 O O . ASP A 1 1083 ? -69.026 2.310 -50.035 1.00 27.84 1083 ASP A O 1
ATOM 8734 N N . LYS A 1 1084 ? -67.733 0.476 -50.403 1.00 26.33 1084 LYS A N 1
ATOM 8735 C CA . LYS A 1 1084 ? -68.005 0.087 -51.819 1.00 26.33 1084 LYS A CA 1
ATOM 8736 C C . LYS A 1 1084 ? -67.059 0.489 -52.984 1.00 26.33 1084 LYS A C 1
ATOM 8738 O O . LYS A 1 1084 ? -67.068 1.610 -53.470 1.00 26.33 1084 LYS A O 1
ATOM 8743 N N . VAL A 1 1085 ? -66.499 -0.585 -53.583 1.00 25.39 1085 VAL A N 1
ATOM 8744 C CA . VAL A 1 1085 ? -66.659 -1.053 -54.995 1.00 25.39 1085 VAL A CA 1
ATOM 8745 C C . VAL A 1 1085 ? -65.520 -0.852 -56.020 1.00 25.39 1085 VAL A C 1
ATOM 8747 O O . VAL A 1 1085 ? -65.188 0.259 -56.402 1.00 25.39 1085 VAL A O 1
ATOM 8750 N N . MET A 1 1086 ? -65.063 -2.024 -56.509 1.00 24.64 1086 MET A N 1
ATOM 8751 C CA . MET A 1 1086 ? -64.624 -2.478 -57.853 1.00 24.64 1086 MET A CA 1
ATOM 8752 C C . MET A 1 1086 ? -63.748 -1.613 -58.773 1.00 24.64 1086 MET A C 1
ATOM 8754 O O . MET A 1 1086 ? -64.016 -0.446 -59.020 1.00 24.64 1086 MET A O 1
ATOM 8758 N N . GLY A 1 1087 ? -62.862 -2.307 -59.499 1.00 24.56 1087 GLY A N 1
ATOM 8759 C CA . GLY A 1 1087 ? -62.363 -1.844 -60.794 1.00 24.56 1087 GLY A CA 1
ATOM 8760 C C . GLY A 1 1087 ? -61.242 -2.704 -61.369 1.00 24.56 1087 GLY A C 1
ATOM 8761 O O . GLY A 1 1087 ? -60.084 -2.475 -61.067 1.00 24.56 1087 GLY A O 1
ATOM 8762 N N . ASP A 1 1088 ? -61.617 -3.687 -62.175 1.00 28.16 1088 ASP A N 1
ATOM 8763 C CA . ASP A 1 1088 ? -60.812 -4.764 -62.761 1.00 28.16 1088 ASP A CA 1
ATOM 8764 C C . ASP A 1 1088 ? -60.180 -4.383 -64.131 1.00 28.16 1088 ASP A C 1
ATOM 8766 O O . ASP A 1 1088 ? -60.665 -3.456 -64.782 1.00 28.16 1088 ASP A O 1
ATOM 8770 N N . LYS A 1 1089 ? -59.225 -5.216 -64.596 1.00 27.89 1089 LYS A N 1
ATOM 8771 C CA . LYS A 1 1089 ? -58.848 -5.563 -66.003 1.00 27.89 1089 LYS A CA 1
ATOM 8772 C C . LYS A 1 1089 ? -57.673 -4.919 -66.779 1.00 27.89 1089 LYS A C 1
ATOM 8774 O O . LYS A 1 1089 ? -57.692 -3.747 -67.130 1.00 27.89 1089 LYS A O 1
ATOM 8779 N N . ASP A 1 1090 ? -56.771 -5.842 -67.173 1.00 30.70 1090 ASP A N 1
ATOM 8780 C CA . ASP A 1 1090 ? -56.208 -6.188 -68.508 1.00 30.70 1090 ASP A CA 1
ATOM 8781 C C . ASP A 1 1090 ? -55.558 -5.092 -69.393 1.00 30.70 1090 ASP A C 1
ATOM 8783 O O . ASP A 1 1090 ? -56.111 -4.023 -69.595 1.00 30.70 1090 ASP A O 1
ATOM 8787 N N . THR A 1 1091 ? -54.435 -5.289 -70.109 1.00 25.69 1091 THR A N 1
ATOM 8788 C CA . THR A 1 1091 ? -54.256 -6.229 -71.244 1.00 25.69 1091 THR A CA 1
ATOM 8789 C C . THR A 1 1091 ? -52.827 -6.121 -71.869 1.00 25.69 1091 THR A C 1
ATOM 8791 O O . THR A 1 1091 ? -52.314 -5.021 -72.027 1.00 25.69 1091 THR A O 1
ATOM 8794 N N . ILE A 1 1092 ? -52.256 -7.274 -72.290 1.00 26.52 1092 ILE A N 1
ATOM 8795 C CA . ILE A 1 1092 ? -51.625 -7.613 -73.612 1.00 26.52 1092 ILE A CA 1
ATOM 8796 C C . ILE A 1 1092 ? -50.370 -6.818 -74.082 1.00 26.52 1092 ILE A C 1
ATOM 8798 O O . ILE A 1 1092 ? -50.446 -5.634 -74.367 1.00 26.52 1092 ILE A O 1
ATOM 8802 N N . ALA A 1 1093 ? -49.151 -7.388 -74.116 1.00 25.02 1093 ALA A N 1
ATOM 8803 C CA . ALA A 1 1093 ? -48.520 -8.363 -75.048 1.00 25.02 1093 ALA A CA 1
ATOM 8804 C C . ALA A 1 1093 ? -47.897 -7.798 -76.355 1.00 25.02 1093 ALA A C 1
ATOM 8806 O O . ALA A 1 1093 ? -48.547 -7.073 -77.097 1.00 25.02 1093 ALA A O 1
ATOM 8807 N N . GLY A 1 1094 ? -46.691 -8.290 -76.711 1.00 23.23 1094 GLY A N 1
ATOM 8808 C CA . GLY A 1 1094 ? -46.398 -8.705 -78.100 1.00 23.23 1094 GLY A CA 1
ATOM 8809 C C . GLY A 1 1094 ? -45.171 -8.148 -78.859 1.00 23.23 1094 GLY A C 1
ATOM 8810 O O . GLY A 1 1094 ? -45.292 -7.175 -79.585 1.00 23.23 1094 GLY A O 1
ATOM 8811 N N . ASN A 1 1095 ? -44.062 -8.906 -78.819 1.00 26.73 1095 ASN A N 1
ATOM 8812 C CA . ASN A 1 1095 ? -43.217 -9.417 -79.933 1.00 26.73 1095 ASN A CA 1
ATOM 8813 C C . ASN A 1 1095 ? -42.645 -8.545 -81.086 1.00 26.73 1095 ASN A C 1
ATOM 8815 O O . ASN A 1 1095 ? -43.391 -7.984 -81.882 1.00 26.73 1095 ASN A O 1
ATOM 8819 N N . LYS A 1 1096 ? -41.328 -8.730 -81.355 1.00 24.72 1096 LYS A N 1
ATOM 8820 C CA . LYS A 1 1096 ? -40.707 -9.380 -82.563 1.00 24.72 1096 LYS A CA 1
ATOM 8821 C C . LYS A 1 1096 ? -39.159 -9.264 -82.498 1.00 24.72 1096 LYS A C 1
ATOM 8823 O O . LYS A 1 1096 ? -38.655 -8.157 -82.416 1.00 24.72 1096 LYS A O 1
ATOM 8828 N N . MET A 1 1097 ? -38.355 -10.322 -82.304 1.00 24.91 1097 MET A N 1
ATOM 8829 C CA . MET A 1 1097 ? -37.835 -11.366 -83.228 1.00 24.91 1097 MET A CA 1
ATOM 8830 C C . MET A 1 1097 ? -36.974 -10.878 -84.426 1.00 24.91 1097 MET A C 1
ATOM 8832 O O . MET A 1 1097 ? -37.551 -10.388 -85.392 1.00 24.91 1097 MET A O 1
ATOM 8836 N N . LYS A 1 1098 ? -35.640 -11.124 -84.421 1.00 26.00 1098 LYS A N 1
ATOM 8837 C CA . LYS A 1 1098 ? -34.907 -12.127 -85.259 1.00 26.00 1098 LYS A CA 1
ATOM 8838 C C . LYS A 1 1098 ? -33.364 -11.921 -85.348 1.00 26.00 1098 LYS A C 1
ATOM 8840 O O . LYS A 1 1098 ? -32.927 -10.830 -85.679 1.00 26.00 1098 LYS A O 1
ATOM 8845 N N . THR A 1 1099 ? -32.634 -13.049 -85.179 1.00 23.25 1099 THR A N 1
ATOM 8846 C CA . THR A 1 1099 ? -31.385 -13.542 -85.857 1.00 23.25 1099 THR A CA 1
ATOM 8847 C C . THR A 1 1099 ? -30.084 -12.715 -85.783 1.00 23.25 1099 THR A C 1
ATOM 8849 O O . THR A 1 1099 ? -30.127 -11.533 -86.073 1.00 23.25 1099 THR A O 1
ATOM 8852 N N . GLY A 1 1100 ? -28.874 -13.238 -85.530 1.00 23.08 1100 GLY A N 1
ATOM 8853 C CA . GLY A 1 1100 ? -28.342 -14.593 -85.316 1.00 23.08 1100 GLY A CA 1
ATOM 8854 C C . GLY A 1 1100 ? -26.802 -14.555 -85.114 1.00 23.08 1100 GLY A C 1
ATOM 8855 O O . GLY A 1 1100 ? -26.165 -13.578 -85.490 1.00 23.08 1100 GLY A O 1
ATOM 8856 N N . ASP A 1 1101 ? -26.275 -15.633 -84.522 1.00 24.55 1101 ASP A N 1
ATOM 8857 C CA . ASP A 1 1101 ? -24.920 -16.227 -84.574 1.00 24.55 1101 ASP A CA 1
ATOM 8858 C C . ASP A 1 1101 ? -23.640 -15.605 -83.936 1.00 24.55 1101 ASP A C 1
ATOM 8860 O O . ASP A 1 1101 ? -23.004 -14.700 -84.464 1.00 24.55 1101 ASP A O 1
ATOM 8864 N N . VAL A 1 1102 ? -23.209 -16.310 -82.866 1.00 27.42 1102 VAL A N 1
ATOM 8865 C CA . VAL A 1 1102 ? -21.873 -16.901 -82.569 1.00 27.42 1102 VAL A CA 1
ATOM 8866 C C . VAL A 1 1102 ? -20.730 -16.026 -82.000 1.00 27.42 1102 VAL A C 1
ATOM 8868 O O . VAL A 1 1102 ? -19.982 -15.392 -82.734 1.00 27.42 1102 VAL A O 1
ATOM 8871 N N . ALA A 1 1103 ? -20.521 -16.158 -80.674 1.00 23.28 1103 ALA A N 1
ATOM 8872 C CA . ALA A 1 1103 ? -19.328 -16.717 -79.985 1.00 23.28 1103 ALA A CA 1
ATOM 8873 C C . ALA A 1 1103 ? -18.813 -15.900 -78.781 1.00 23.28 1103 ALA A C 1
ATOM 8875 O O . ALA A 1 1103 ? -18.408 -14.751 -78.928 1.00 23.28 1103 ALA A O 1
ATOM 8876 N N . GLY A 1 1104 ? -18.668 -16.586 -77.636 1.00 23.28 1104 GLY A N 1
ATOM 8877 C CA . GLY A 1 1104 ? -17.596 -16.328 -76.663 1.00 23.28 1104 GLY A CA 1
ATOM 8878 C C . GLY A 1 1104 ? -18.033 -15.888 -75.265 1.00 23.28 1104 GLY A C 1
ATOM 8879 O O . GLY A 1 1104 ? -18.064 -14.698 -74.976 1.00 23.28 1104 GLY A O 1
ATOM 8880 N N . ASP A 1 1105 ? -18.308 -16.862 -74.396 1.00 26.45 1105 ASP A N 1
ATOM 8881 C CA . ASP A 1 1105 ? -18.683 -16.706 -72.986 1.00 26.45 1105 ASP A CA 1
ATOM 8882 C C . ASP A 1 1105 ? -17.624 -16.032 -72.095 1.00 26.45 1105 ASP A C 1
ATOM 8884 O O . ASP A 1 1105 ? -16.457 -16.424 -72.083 1.00 26.45 1105 ASP A O 1
ATOM 8888 N N . ALA A 1 1106 ? -18.096 -15.128 -71.228 1.00 26.12 1106 ALA A N 1
ATOM 8889 C CA . ALA A 1 1106 ? -17.676 -15.005 -69.828 1.00 26.12 1106 ALA A CA 1
ATOM 8890 C C . ALA A 1 1106 ? -18.763 -14.245 -69.036 1.00 26.12 1106 ALA A C 1
ATOM 8892 O O . ALA A 1 1106 ? -18.848 -13.018 -69.091 1.00 26.12 1106 ALA A O 1
ATOM 8893 N N . ILE A 1 1107 ? -19.619 -14.971 -68.307 1.00 29.16 1107 ILE A N 1
ATOM 8894 C CA . ILE A 1 1107 ? -20.668 -14.391 -67.452 1.00 29.16 1107 ILE A CA 1
ATOM 8895 C C . ILE A 1 1107 ? -20.093 -14.116 -66.056 1.00 29.16 1107 ILE A C 1
ATOM 8897 O O . ILE A 1 1107 ? -19.860 -15.035 -65.274 1.00 29.16 1107 ILE A O 1
ATOM 8901 N N . ALA A 1 1108 ? -19.924 -12.832 -65.737 1.00 29.64 1108 ALA A N 1
ATOM 8902 C CA . ALA A 1 1108 ? -19.910 -12.309 -64.375 1.00 29.64 1108 ALA A CA 1
ATOM 8903 C C . ALA A 1 1108 ? -21.303 -11.731 -64.074 1.00 29.64 1108 ALA A C 1
ATOM 8905 O O . ALA A 1 1108 ? -21.793 -10.867 -64.801 1.00 29.64 1108 ALA A O 1
ATOM 8906 N N . GLY A 1 1109 ? -21.961 -12.215 -63.020 1.00 27.27 1109 GLY A N 1
ATOM 8907 C CA . GLY A 1 1109 ? -23.247 -11.684 -62.570 1.00 27.27 1109 GLY A CA 1
ATOM 8908 C C . GLY A 1 1109 ? -23.072 -10.342 -61.861 1.00 27.27 1109 GLY A C 1
ATOM 8909 O O . GLY A 1 1109 ? -22.585 -10.303 -60.736 1.00 27.27 1109 GLY A O 1
ATOM 8910 N N . ASN A 1 1110 ? -23.503 -9.258 -62.509 1.00 32.75 1110 ASN A N 1
ATOM 8911 C CA . ASN A 1 1110 ? -23.638 -7.922 -61.931 1.00 32.75 1110 ASN A CA 1
ATOM 8912 C C . ASN A 1 1110 ? -25.133 -7.556 -61.889 1.00 32.75 1110 ASN A C 1
ATOM 8914 O O . ASN A 1 1110 ? -25.821 -7.645 -62.908 1.00 32.75 1110 ASN A O 1
ATOM 8918 N N . LYS A 1 1111 ? -25.641 -7.116 -60.731 1.00 31.52 1111 LYS A N 1
ATOM 8919 C CA . LYS A 1 1111 ? -26.905 -6.362 -60.648 1.00 31.52 1111 LYS A CA 1
ATOM 8920 C C . LYS A 1 1111 ? -26.659 -4.990 -61.285 1.00 31.52 1111 LYS A C 1
ATOM 8922 O O . LYS A 1 1111 ? -25.724 -4.296 -60.899 1.00 31.52 1111 LYS A O 1
ATOM 8927 N N . ILE A 1 1112 ? -27.482 -4.601 -62.255 1.00 35.69 1112 ILE A N 1
ATOM 8928 C CA . ILE A 1 1112 ? -27.400 -3.289 -62.910 1.00 35.69 1112 ILE A CA 1
ATOM 8929 C C . ILE A 1 1112 ? -27.896 -2.225 -61.919 1.00 35.69 1112 ILE A C 1
ATOM 8931 O O . ILE A 1 1112 ? -29.085 -2.159 -61.619 1.00 35.69 1112 ILE A O 1
ATOM 8935 N N . VAL A 1 1113 ? -26.974 -1.416 -61.393 1.00 42.59 1113 VAL A N 1
ATOM 8936 C CA . VAL A 1 1113 ? -27.260 -0.183 -60.642 1.00 42.59 1113 VAL A CA 1
ATOM 8937 C C . VAL A 1 1113 ? -27.620 0.912 -61.646 1.00 42.59 1113 VAL A C 1
ATOM 8939 O O . VAL A 1 1113 ? -26.945 1.063 -62.665 1.00 42.59 1113 VAL A O 1
ATOM 8942 N N . ASN A 1 1114 ? -28.672 1.684 -61.374 1.00 47.84 1114 ASN A N 1
ATOM 8943 C CA . ASN A 1 1114 ? -29.086 2.791 -62.232 1.00 47.84 1114 ASN A CA 1
ATOM 8944 C C . ASN A 1 1114 ? -28.088 3.961 -62.083 1.00 47.84 1114 ASN A C 1
ATOM 8946 O O . ASN A 1 1114 ? -28.209 4.803 -61.194 1.00 47.84 1114 ASN A O 1
ATOM 8950 N N . SER A 1 1115 ? -27.047 3.983 -62.921 1.00 53.16 1115 SER A N 1
ATOM 8951 C CA . SER A 1 1115 ? -25.870 4.855 -62.771 1.00 53.16 1115 SER A CA 1
ATOM 8952 C C . SER A 1 1115 ? -26.157 6.358 -62.893 1.00 53.16 1115 SER A C 1
ATOM 8954 O O . SER A 1 1115 ? -25.313 7.169 -62.513 1.00 53.16 1115 SER A O 1
ATOM 8956 N N . GLN A 1 1116 ? -27.334 6.752 -63.394 1.00 58.22 1116 GLN A N 1
ATOM 8957 C CA . GLN A 1 1116 ? -27.703 8.161 -63.564 1.00 58.22 1116 GLN A CA 1
ATOM 8958 C C . GLN A 1 1116 ? -28.054 8.865 -62.242 1.00 58.22 1116 GLN A C 1
ATOM 8960 O O . GLN A 1 1116 ? -27.616 9.997 -62.041 1.00 58.22 1116 GLN A O 1
ATOM 8965 N N . ASN A 1 1117 ? -28.768 8.213 -61.314 1.00 64.00 1117 ASN A N 1
ATOM 8966 C CA . ASN A 1 1117 ? -29.165 8.839 -60.040 1.00 64.00 1117 ASN A CA 1
ATOM 8967 C C . ASN A 1 1117 ? -27.968 9.063 -59.104 1.00 64.00 1117 ASN A C 1
ATOM 8969 O O . ASN A 1 1117 ? -27.866 10.115 -58.473 1.00 64.00 1117 ASN A O 1
ATOM 8973 N N . LEU A 1 1118 ? -27.034 8.107 -59.061 1.00 71.94 1118 LEU A N 1
ATOM 8974 C CA . LEU A 1 1118 ? -25.803 8.216 -58.274 1.00 71.94 1118 LEU A CA 1
ATOM 8975 C C . LEU A 1 1118 ? -24.893 9.330 -58.800 1.00 71.94 1118 LEU A C 1
ATOM 8977 O O . LEU A 1 1118 ? -24.398 10.140 -58.021 1.00 71.94 1118 LEU A O 1
ATOM 8981 N N . ALA A 1 1119 ? -24.694 9.387 -60.120 1.00 74.88 1119 ALA A N 1
ATOM 8982 C CA . ALA A 1 1119 ? -23.841 10.393 -60.740 1.00 74.88 1119 ALA A CA 1
ATOM 8983 C C . ALA A 1 1119 ? -24.400 11.810 -60.548 1.00 74.88 1119 ALA A C 1
ATOM 8985 O O . ALA A 1 1119 ? -23.639 12.738 -60.278 1.00 74.88 1119 ALA A O 1
ATOM 8986 N N . GLN A 1 1120 ? -25.724 11.973 -60.634 1.00 76.50 1120 GLN A N 1
ATOM 8987 C CA . GLN A 1 1120 ? -26.356 13.270 -60.414 1.00 76.50 1120 GLN A CA 1
ATOM 8988 C C . GLN A 1 1120 ? -26.293 13.693 -58.940 1.00 76.50 1120 GLN A C 1
ATOM 8990 O O . GLN A 1 1120 ? -25.932 14.831 -58.665 1.00 76.50 1120 GLN A O 1
ATOM 8995 N N . ALA A 1 1121 ? -26.556 12.786 -57.992 1.00 78.69 1121 ALA A N 1
ATOM 8996 C CA . ALA A 1 1121 ? -26.438 13.085 -56.563 1.00 78.69 1121 ALA A CA 1
ATOM 8997 C C . ALA A 1 1121 ? -24.994 13.426 -56.159 1.00 78.69 1121 ALA A C 1
ATOM 8999 O O . ALA A 1 1121 ? -24.770 14.374 -55.411 1.00 78.69 1121 ALA A O 1
ATOM 9000 N N . ALA A 1 1122 ? -24.007 12.699 -56.690 1.00 80.19 1122 ALA A N 1
ATOM 9001 C CA . ALA A 1 1122 ? -22.596 12.995 -56.462 1.00 80.19 1122 ALA A CA 1
ATOM 9002 C C . ALA A 1 1122 ? -22.213 14.380 -57.010 1.00 80.19 1122 ALA A C 1
ATOM 9004 O O . ALA A 1 1122 ? -21.537 15.158 -56.337 1.00 80.19 1122 ALA A O 1
ATOM 9005 N N . LYS A 1 1123 ? -22.691 14.720 -58.211 1.00 82.62 1123 LYS A N 1
ATOM 9006 C CA . LYS A 1 1123 ? -22.454 16.033 -58.812 1.00 82.62 1123 LYS A CA 1
ATOM 9007 C C . LYS A 1 1123 ? -23.099 17.161 -58.003 1.00 82.62 1123 LYS A C 1
ATOM 9009 O O . LYS A 1 1123 ? -22.423 18.137 -57.707 1.00 82.62 1123 LYS A O 1
ATOM 9014 N N . ASP A 1 1124 ? -24.353 16.994 -57.586 1.00 82.38 1124 ASP A N 1
ATOM 9015 C CA . ASP A 1 1124 ? -25.076 18.005 -56.809 1.00 82.38 1124 ASP A CA 1
ATOM 9016 C C . ASP A 1 1124 ? -24.396 18.260 -55.441 1.00 82.38 1124 ASP A C 1
ATOM 9018 O O . ASP A 1 1124 ? -24.301 19.405 -55.001 1.00 82.38 1124 ASP A O 1
ATOM 9022 N N . ILE A 1 1125 ? -23.868 17.215 -54.782 1.00 80.50 1125 ILE A N 1
ATOM 9023 C CA . ILE A 1 1125 ? -23.092 17.354 -53.534 1.00 80.50 1125 ILE A CA 1
ATOM 9024 C C . ILE A 1 1125 ? -21.764 18.073 -53.789 1.00 80.50 1125 ILE A C 1
ATOM 9026 O O . ILE A 1 1125 ? -21.373 18.937 -53.003 1.00 80.50 1125 ILE A O 1
ATOM 9030 N N . LYS A 1 1126 ? -21.067 17.724 -54.876 1.00 82.56 1126 LYS A N 1
ATOM 9031 C CA . LYS A 1 1126 ? -19.780 18.329 -55.220 1.00 82.56 1126 LYS A CA 1
ATOM 9032 C C . LYS A 1 1126 ? -19.922 19.819 -55.522 1.00 82.56 1126 LYS A C 1
ATOM 9034 O O . LYS A 1 1126 ? -19.216 20.620 -54.922 1.00 82.56 1126 LYS A O 1
ATOM 9039 N N . ASP A 1 1127 ? -20.879 20.189 -56.368 1.00 84.19 1127 ASP A N 1
ATOM 9040 C CA . ASP A 1 1127 ? -21.114 21.583 -56.753 1.00 84.19 1127 ASP A CA 1
ATOM 9041 C C . ASP A 1 1127 ? -21.484 22.448 -55.529 1.00 84.19 1127 ASP A C 1
ATOM 9043 O O . ASP A 1 1127 ? -21.071 23.605 -55.425 1.00 84.19 1127 ASP A O 1
ATOM 9047 N N . LEU A 1 1128 ? -22.213 21.877 -54.562 1.00 84.44 1128 LEU A N 1
ATOM 9048 C CA . LEU A 1 1128 ? -22.589 22.554 -53.320 1.00 84.44 1128 LEU A CA 1
ATOM 9049 C C . LEU A 1 1128 ? -21.396 22.732 -52.364 1.00 84.44 1128 LEU A C 1
ATOM 9051 O O . LEU A 1 1128 ? -21.235 23.799 -51.770 1.00 84.44 1128 LEU A O 1
ATOM 9055 N N . LEU A 1 1129 ? -20.531 21.721 -52.242 1.00 82.12 1129 LEU A N 1
ATOM 9056 C CA . LEU A 1 1129 ? -19.292 21.812 -51.461 1.00 82.12 1129 LEU A CA 1
ATOM 9057 C C . LEU A 1 1129 ? -18.301 22.809 -52.076 1.00 82.12 1129 LEU A C 1
ATOM 9059 O O . LEU A 1 1129 ? -17.726 23.626 -51.354 1.00 82.12 1129 LEU A O 1
ATOM 9063 N N . ASP A 1 1130 ? -18.174 22.813 -53.401 1.00 80.88 1130 ASP A N 1
ATOM 9064 C CA . ASP A 1 1130 ? -17.298 23.730 -54.125 1.00 80.88 1130 ASP A CA 1
ATOM 9065 C C . ASP A 1 1130 ? -17.803 25.184 -54.013 1.00 80.88 1130 ASP A C 1
ATOM 9067 O O . ASP A 1 1130 ? -17.005 26.091 -53.771 1.00 80.88 1130 ASP A O 1
ATOM 9071 N N . GLN A 1 1131 ? -19.121 25.428 -54.062 1.00 82.81 1131 GLN A N 1
ATOM 9072 C CA . GLN A 1 1131 ? -19.683 26.764 -53.813 1.00 82.81 1131 GLN A CA 1
ATOM 9073 C C . GLN A 1 1131 ? -19.416 27.263 -52.389 1.00 82.81 1131 GLN A C 1
ATOM 9075 O O . GLN A 1 1131 ? -19.022 28.416 -52.206 1.00 82.81 1131 GLN A O 1
ATOM 9080 N N . ILE A 1 1132 ? -19.609 26.407 -51.382 1.00 80.00 1132 ILE A N 1
ATOM 9081 C CA . ILE A 1 1132 ? -19.409 26.782 -49.976 1.00 80.00 1132 ILE A CA 1
ATOM 9082 C C . ILE A 1 1132 ? -17.925 27.042 -49.696 1.00 80.00 1132 ILE A C 1
ATOM 9084 O O . ILE A 1 1132 ? -17.596 28.039 -49.047 1.00 80.00 1132 ILE A O 1
ATOM 9088 N N . SER A 1 1133 ? -17.036 26.200 -50.233 1.00 75.00 1133 SER A N 1
ATOM 9089 C CA . SER A 1 1133 ? -15.584 26.359 -50.101 1.00 75.00 1133 SER A CA 1
ATOM 9090 C C . SER A 1 1133 ? -15.075 27.652 -50.751 1.00 75.00 1133 SER A C 1
ATOM 9092 O O . SER A 1 1133 ? -14.212 28.323 -50.190 1.00 75.00 1133 SER A O 1
ATOM 9094 N N . ALA A 1 1134 ? -15.680 28.080 -51.866 1.00 73.69 1134 ALA A N 1
ATOM 9095 C CA . ALA A 1 1134 ? -15.338 29.338 -52.528 1.00 73.69 1134 ALA A CA 1
ATOM 9096 C C . ALA A 1 1134 ? -15.768 30.588 -51.732 1.00 73.69 1134 ALA A C 1
ATOM 9098 O O . ALA A 1 1134 ? -15.144 31.644 -51.854 1.00 73.69 1134 ALA A O 1
ATOM 9099 N N . THR A 1 1135 ? -16.824 30.495 -50.916 1.00 68.69 1135 THR A N 1
ATOM 9100 C CA . THR A 1 1135 ? -17.324 31.624 -50.106 1.00 68.69 1135 THR A CA 1
ATOM 9101 C C . THR A 1 1135 ? -16.682 31.756 -48.724 1.00 68.69 1135 THR A C 1
ATOM 9103 O O . THR A 1 1135 ? -16.761 32.830 -48.124 1.00 68.69 1135 THR A O 1
ATOM 9106 N N . ASP A 1 1136 ? -16.045 30.707 -48.202 1.00 60.44 1136 ASP A N 1
ATOM 9107 C CA . ASP A 1 1136 ? -15.548 30.669 -46.825 1.00 60.44 1136 ASP A CA 1
ATOM 9108 C C . ASP A 1 1136 ? -14.013 30.783 -46.757 1.00 60.44 1136 ASP A C 1
ATOM 9110 O O . ASP A 1 1136 ? -13.282 29.891 -47.178 1.00 60.44 1136 ASP A O 1
ATOM 9114 N N . ARG A 1 1137 ? -13.494 31.885 -46.191 1.00 52.16 1137 ARG A N 1
ATOM 9115 C CA . ARG A 1 1137 ? -12.042 32.177 -46.140 1.00 52.16 1137 ARG A CA 1
ATOM 9116 C C . ARG A 1 1137 ? -11.231 31.208 -45.269 1.00 52.16 1137 ARG A C 1
ATOM 9118 O O . ARG A 1 1137 ? -10.008 31.208 -45.367 1.00 52.16 1137 ARG A O 1
ATOM 9125 N N . SER A 1 1138 ? -11.881 30.433 -44.398 1.00 59.81 1138 SER A N 1
ATOM 9126 C CA . SER A 1 1138 ? -11.207 29.558 -43.426 1.00 59.81 1138 SER A CA 1
ATOM 9127 C C . SER A 1 1138 ? -10.705 28.235 -44.022 1.00 59.81 1138 SER A C 1
ATOM 9129 O O . SER A 1 1138 ? -9.790 27.633 -43.466 1.00 59.81 1138 SER A O 1
ATOM 9131 N N . ASN A 1 1139 ? -11.294 27.788 -45.139 1.00 56.66 1139 ASN A N 1
ATOM 9132 C CA . ASN A 1 1139 ? -10.983 26.552 -45.870 1.00 56.66 1139 ASN A CA 1
ATOM 9133 C C . ASN A 1 1139 ? -10.861 25.268 -45.006 1.00 56.66 1139 ASN A C 1
ATOM 9135 O O . ASN A 1 1139 ? -10.217 24.296 -45.406 1.00 56.66 1139 ASN A O 1
ATOM 9139 N N . LYS A 1 1140 ? -11.468 25.245 -43.806 1.00 68.25 1140 LYS A N 1
ATOM 9140 C CA . LYS A 1 1140 ? -11.445 24.087 -42.896 1.00 68.25 1140 LYS A CA 1
ATOM 9141 C C . LYS A 1 1140 ? -12.525 23.062 -43.304 1.00 68.25 1140 LYS A C 1
ATOM 9143 O O . LYS A 1 1140 ? -13.708 23.420 -43.320 1.00 68.25 1140 LYS A O 1
ATOM 9148 N N . PRO A 1 1141 ? -12.178 21.779 -43.552 1.00 60.34 1141 PRO A N 1
ATOM 9149 C CA . PRO A 1 1141 ? -13.112 20.772 -44.076 1.00 60.34 1141 PRO A CA 1
ATOM 9150 C C . PRO A 1 1141 ? -14.356 20.538 -43.210 1.00 60.34 1141 PRO A C 1
ATOM 9152 O O . PRO A 1 1141 ? -15.431 20.264 -43.745 1.00 60.34 1141 PRO A O 1
ATOM 9155 N N . THR A 1 1142 ? -14.224 20.665 -41.889 1.00 62.00 1142 THR A N 1
ATOM 9156 C CA . THR A 1 1142 ? -15.297 20.447 -40.908 1.00 62.00 1142 THR A CA 1
ATOM 9157 C C . THR A 1 1142 ? -16.365 21.536 -40.974 1.00 62.00 1142 THR A C 1
ATOM 9159 O O . THR A 1 1142 ? -17.552 21.232 -40.943 1.00 62.00 1142 THR A O 1
ATOM 9162 N N . ILE A 1 1143 ? -15.959 22.799 -41.139 1.00 70.31 1143 ILE A N 1
ATOM 9163 C CA . ILE A 1 1143 ? -16.881 23.945 -41.228 1.00 70.31 1143 ILE A CA 1
ATOM 9164 C C . ILE A 1 1143 ? -17.654 23.898 -42.552 1.00 70.31 1143 ILE A C 1
ATOM 9166 O O . ILE A 1 1143 ? -18.869 24.095 -42.576 1.00 70.31 1143 ILE A O 1
ATOM 9170 N N . ILE A 1 1144 ? -16.960 23.558 -43.644 1.00 74.62 1144 ILE A N 1
ATOM 9171 C CA . ILE A 1 1144 ? -17.565 23.381 -44.971 1.00 74.62 1144 ILE A CA 1
ATOM 9172 C C . ILE A 1 1144 ? -18.588 22.233 -44.945 1.00 74.62 1144 ILE A C 1
ATOM 9174 O O . ILE A 1 1144 ? -19.688 22.387 -45.473 1.00 74.62 1144 ILE A O 1
ATOM 9178 N N . ALA A 1 1145 ? -18.272 21.116 -44.276 1.00 74.75 1145 ALA A N 1
ATOM 9179 C CA . ALA A 1 1145 ? -19.195 19.990 -44.128 1.00 74.75 1145 ALA A CA 1
ATOM 9180 C C . ALA A 1 1145 ? -20.476 20.379 -43.372 1.00 74.75 1145 ALA A C 1
ATOM 9182 O O . ALA A 1 1145 ? -21.569 20.038 -43.814 1.00 74.75 1145 ALA A O 1
ATOM 9183 N N . VAL A 1 1146 ? -20.356 21.121 -42.265 1.00 72.94 1146 VAL A N 1
ATOM 9184 C CA . VAL A 1 1146 ? -21.510 21.549 -41.453 1.00 72.94 1146 VAL A CA 1
ATOM 9185 C C . VAL A 1 1146 ? -22.442 22.463 -42.251 1.00 72.94 1146 VAL A C 1
ATOM 9187 O O . VAL A 1 1146 ? -23.646 22.218 -42.300 1.00 72.94 1146 VAL A O 1
ATOM 9190 N N . LYS A 1 1147 ? -21.894 23.457 -42.959 1.00 76.31 1147 LYS A N 1
ATOM 9191 C CA . LYS A 1 1147 ? -22.693 24.350 -43.816 1.00 76.31 1147 LYS A CA 1
ATOM 9192 C C . LYS A 1 1147 ? -23.351 23.610 -44.981 1.00 76.31 1147 LYS A C 1
ATOM 9194 O O . LYS A 1 1147 ? -24.481 23.928 -45.352 1.00 76.31 1147 LYS A O 1
ATOM 9199 N N . ALA A 1 1148 ? -22.669 22.612 -45.544 1.00 80.00 1148 ALA A N 1
ATOM 9200 C CA . ALA A 1 1148 ? -23.229 21.777 -46.600 1.00 80.00 1148 ALA A CA 1
ATOM 9201 C C . ALA A 1 1148 ? -24.396 20.918 -46.095 1.00 80.00 1148 ALA A C 1
ATOM 9203 O O . ALA A 1 1148 ? -25.417 20.827 -46.774 1.00 80.00 1148 ALA A O 1
ATOM 9204 N N . ILE A 1 1149 ? -24.290 20.350 -44.889 1.00 79.12 1149 ILE A N 1
ATOM 9205 C CA . ILE A 1 1149 ? -25.378 19.592 -44.253 1.00 79.12 1149 ILE A CA 1
ATOM 9206 C C . ILE A 1 1149 ? -26.599 20.496 -44.032 1.00 79.12 1149 ILE A C 1
ATOM 9208 O O . ILE A 1 1149 ? -27.700 20.123 -44.429 1.00 79.12 1149 ILE A O 1
ATOM 9212 N N . GLU A 1 1150 ? -26.415 21.710 -43.504 1.00 77.75 1150 GLU A N 1
ATOM 9213 C CA . GLU A 1 1150 ? -27.521 22.662 -43.311 1.00 77.75 1150 GLU A CA 1
ATOM 9214 C C . GLU A 1 1150 ? -28.212 23.054 -44.628 1.00 77.75 1150 GLU A C 1
ATOM 9216 O O . GLU A 1 1150 ? -29.437 23.193 -44.679 1.00 77.75 1150 GLU A O 1
ATOM 9221 N N . ALA A 1 1151 ? -27.448 23.235 -45.709 1.00 77.69 1151 ALA A N 1
ATOM 9222 C CA . ALA A 1 1151 ? -28.001 23.558 -47.022 1.00 77.69 1151 ALA A CA 1
ATOM 9223 C C . ALA A 1 1151 ? -28.765 22.375 -47.646 1.00 77.69 1151 ALA A C 1
ATOM 9225 O O . ALA A 1 1151 ? -29.806 22.582 -48.274 1.00 77.69 1151 ALA A O 1
ATOM 9226 N N . ILE A 1 1152 ? -28.289 21.141 -47.440 1.00 79.69 1152 ILE A N 1
ATOM 9227 C CA . ILE A 1 1152 ? -28.967 19.917 -47.890 1.00 79.69 1152 ILE A CA 1
ATOM 9228 C C . ILE A 1 1152 ? -30.258 19.693 -47.094 1.00 79.69 1152 ILE A C 1
ATOM 9230 O O . ILE A 1 1152 ? -31.283 19.359 -47.682 1.00 79.69 1152 ILE A O 1
ATOM 9234 N N . GLU A 1 1153 ? -30.260 19.936 -45.782 1.00 74.56 1153 GLU A N 1
ATOM 9235 C CA . GLU A 1 1153 ? -31.465 19.806 -44.953 1.00 74.56 1153 GLU A CA 1
ATOM 9236 C C . GLU A 1 1153 ? -32.547 20.833 -45.295 1.00 74.56 1153 GLU A C 1
ATOM 9238 O O . GLU A 1 1153 ? -33.733 20.508 -45.248 1.00 74.56 1153 GLU A O 1
ATOM 9243 N N . LYS A 1 1154 ? -32.156 22.043 -45.710 1.00 76.12 1154 LYS A N 1
ATOM 9244 C CA . LYS A 1 1154 ? -33.091 23.084 -46.160 1.00 76.12 1154 LYS A CA 1
ATOM 9245 C C . LYS A 1 1154 ? -33.697 22.817 -47.544 1.00 76.12 1154 LYS A C 1
ATOM 9247 O O . LYS A 1 1154 ? -34.692 23.456 -47.884 1.00 76.12 1154 LYS A O 1
ATOM 9252 N N . ASN A 1 1155 ? -33.145 21.894 -48.339 1.00 79.12 1155 ASN A N 1
ATOM 9253 C CA . ASN A 1 1155 ? -33.672 21.535 -49.659 1.00 79.12 1155 ASN A CA 1
ATOM 9254 C C . ASN A 1 1155 ? -34.158 20.069 -49.700 1.00 79.12 1155 ASN A C 1
ATOM 9256 O O . ASN A 1 1155 ? -33.384 19.168 -50.041 1.00 79.12 1155 ASN A O 1
ATOM 9260 N N . PRO A 1 1156 ? -35.452 19.811 -49.426 1.00 71.88 1156 PRO A N 1
ATOM 9261 C CA . PRO A 1 1156 ? -35.978 18.451 -49.290 1.00 71.88 1156 PRO A CA 1
ATOM 9262 C C . PRO A 1 1156 ? -35.823 17.616 -50.570 1.00 71.88 1156 PRO A C 1
ATOM 9264 O O . PRO A 1 1156 ? -35.491 16.437 -50.505 1.00 71.88 1156 PRO A O 1
ATOM 9267 N N . THR A 1 1157 ? -35.934 18.238 -51.750 1.00 73.38 1157 THR A N 1
ATOM 9268 C CA . THR A 1 1157 ? -35.781 17.525 -53.032 1.00 73.38 1157 THR A CA 1
ATOM 9269 C C . THR A 1 1157 ? -34.349 17.069 -53.317 1.00 73.38 1157 THR A C 1
ATOM 9271 O O . THR A 1 1157 ? -34.149 16.103 -54.056 1.00 73.38 1157 THR A O 1
ATOM 9274 N N . LEU A 1 1158 ? -33.351 17.768 -52.768 1.00 78.00 1158 LEU A N 1
ATOM 9275 C CA . LEU A 1 1158 ? -31.943 17.390 -52.870 1.00 78.00 1158 LEU A CA 1
ATOM 9276 C C . LEU A 1 1158 ? -31.616 16.299 -51.843 1.00 78.00 1158 LEU A C 1
ATOM 9278 O O . LEU A 1 1158 ? -30.987 15.300 -52.189 1.00 78.00 1158 LEU A O 1
ATOM 9282 N N . LYS A 1 1159 ? -32.117 16.452 -50.612 1.00 79.44 1159 LYS A N 1
ATOM 9283 C CA . LYS A 1 1159 ? -31.974 15.471 -49.530 1.00 79.44 1159 LYS A CA 1
ATOM 9284 C C . LYS A 1 1159 ? -32.505 14.093 -49.932 1.00 79.44 1159 LYS A C 1
ATOM 9286 O O . LYS A 1 1159 ? -31.774 13.110 -49.829 1.00 79.44 1159 LYS A O 1
ATOM 9291 N N . ASP A 1 1160 ? -33.718 14.024 -50.479 1.00 75.69 1160 ASP A N 1
ATOM 9292 C CA . ASP A 1 1160 ? -34.332 12.755 -50.893 1.00 75.69 1160 ASP A CA 1
ATOM 9293 C C . ASP A 1 1160 ? -33.551 12.071 -52.022 1.00 75.69 1160 ASP A C 1
ATOM 9295 O O . ASP A 1 1160 ? -33.413 10.847 -52.054 1.00 75.69 1160 ASP A O 1
ATOM 9299 N N . ARG A 1 1161 ? -32.975 12.860 -52.933 1.00 79.25 1161 ARG A N 1
ATOM 9300 C CA . ARG A 1 1161 ? -32.174 12.349 -54.053 1.00 79.25 1161 ARG A CA 1
ATOM 9301 C C . ARG A 1 1161 ? -30.869 11.719 -53.575 1.00 79.25 1161 ARG A C 1
ATOM 9303 O O . ARG A 1 1161 ? -30.499 10.647 -54.049 1.00 79.25 1161 ARG A O 1
ATOM 9310 N N . ILE A 1 1162 ? -30.207 12.357 -52.611 1.00 77.88 1162 ILE A N 1
ATOM 9311 C CA . ILE A 1 1162 ? -28.967 11.864 -52.002 1.00 77.88 1162 ILE A CA 1
ATOM 9312 C C . ILE A 1 1162 ? -29.234 10.596 -51.183 1.00 77.88 1162 ILE A C 1
ATOM 9314 O O . ILE A 1 1162 ? -28.488 9.623 -51.287 1.00 77.88 1162 ILE A O 1
ATOM 9318 N N . ILE A 1 1163 ? -30.330 10.575 -50.422 1.00 79.12 1163 ILE A N 1
ATOM 9319 C CA . ILE A 1 1163 ? -30.749 9.405 -49.641 1.00 79.12 1163 ILE A CA 1
ATOM 9320 C C . ILE A 1 1163 ? -31.058 8.218 -50.558 1.00 79.12 1163 ILE A C 1
ATOM 9322 O O . ILE A 1 1163 ? -30.581 7.111 -50.308 1.00 79.12 1163 ILE A O 1
ATOM 9326 N N . ASN A 1 1164 ? -31.809 8.434 -51.640 1.00 75.12 1164 ASN A N 1
ATOM 9327 C CA . ASN A 1 1164 ? -32.142 7.365 -52.580 1.00 75.12 1164 ASN A CA 1
ATOM 9328 C C . ASN A 1 1164 ? -30.897 6.840 -53.308 1.00 75.12 1164 ASN A C 1
ATOM 9330 O O . ASN A 1 1164 ? -30.713 5.627 -53.386 1.00 75.12 1164 ASN A O 1
ATOM 9334 N N . ALA A 1 1165 ? -29.985 7.720 -53.737 1.00 75.38 1165 ALA A N 1
ATOM 9335 C CA . ALA A 1 1165 ? -28.705 7.309 -54.317 1.00 75.38 1165 ALA A CA 1
ATOM 9336 C C . ALA A 1 1165 ? -27.856 6.480 -53.331 1.00 75.38 1165 ALA A C 1
ATOM 9338 O O . ALA A 1 1165 ? -27.275 5.462 -53.713 1.00 75.38 1165 ALA A O 1
ATOM 9339 N N . GLY A 1 1166 ? -27.831 6.871 -52.053 1.00 72.50 1166 GLY A N 1
ATOM 9340 C CA . GLY A 1 1166 ? -27.145 6.136 -50.990 1.00 72.50 1166 GLY A CA 1
ATOM 9341 C C . GLY A 1 1166 ? -27.770 4.772 -50.675 1.00 72.50 1166 GLY A C 1
ATOM 9342 O O . GLY A 1 1166 ? -27.035 3.821 -50.411 1.00 72.50 1166 GLY A O 1
ATOM 9343 N N . LYS A 1 1167 ? -29.103 4.641 -50.753 1.00 74.25 1167 LYS A N 1
ATOM 9344 C CA . LYS A 1 1167 ? -29.813 3.358 -50.587 1.00 74.25 1167 LYS A CA 1
ATOM 9345 C C . LYS A 1 1167 ? -29.599 2.409 -51.765 1.00 74.25 1167 LYS A C 1
ATOM 9347 O O . LYS A 1 1167 ? -29.452 1.210 -51.550 1.00 74.25 1167 LYS A O 1
ATOM 9352 N N . GLU A 1 1168 ? -29.589 2.927 -52.992 1.00 68.19 1168 GLU A N 1
ATOM 9353 C CA . GLU A 1 1168 ? -29.505 2.103 -54.205 1.00 68.19 1168 GLU A CA 1
ATOM 9354 C C . GLU A 1 1168 ? -28.080 1.631 -54.518 1.00 68.19 1168 GLU A C 1
ATOM 9356 O O . GLU A 1 1168 ? -27.892 0.482 -54.918 1.00 68.19 1168 GLU A O 1
ATOM 9361 N N . ALA A 1 1169 ? -27.075 2.492 -54.337 1.00 63.41 1169 ALA A N 1
ATOM 9362 C CA . ALA A 1 1169 ? -25.687 2.192 -54.706 1.00 63.41 1169 ALA A CA 1
ATOM 9363 C C . ALA A 1 1169 ? -24.737 2.038 -53.506 1.00 63.41 1169 ALA A C 1
ATOM 9365 O O . ALA A 1 1169 ? -23.593 1.616 -53.675 1.00 63.41 1169 ALA A O 1
ATOM 9366 N N . GLY A 1 1170 ? -25.201 2.362 -52.296 1.00 66.50 1170 GLY A N 1
ATOM 9367 C CA . GLY A 1 1170 ? -24.391 2.392 -51.083 1.00 66.50 1170 GLY A CA 1
ATOM 9368 C C . GLY A 1 1170 ? -23.644 3.717 -50.905 1.00 66.50 1170 GLY A C 1
ATOM 9369 O O . GLY A 1 1170 ? -23.001 4.226 -51.822 1.00 66.50 1170 GLY A O 1
ATOM 9370 N N . PHE A 1 1171 ? -23.656 4.254 -49.682 1.00 74.69 1171 PHE A N 1
ATOM 9371 C CA . PHE A 1 1171 ? -22.966 5.509 -49.345 1.00 74.69 1171 PHE A CA 1
ATOM 9372 C C . PHE A 1 1171 ? -21.449 5.466 -49.584 1.00 74.69 1171 PHE A C 1
ATOM 9374 O O . PHE A 1 1171 ? -20.865 6.491 -49.909 1.00 74.69 1171 PHE A O 1
ATOM 9381 N N . ALA A 1 1172 ? -20.825 4.283 -49.540 1.00 70.88 1172 ALA A N 1
ATOM 9382 C CA . ALA A 1 1172 ? -19.412 4.117 -49.890 1.00 70.88 1172 ALA A CA 1
ATOM 9383 C C . ALA A 1 1172 ? -19.127 4.374 -51.384 1.00 70.88 1172 ALA A C 1
ATOM 9385 O O . ALA A 1 1172 ? -18.053 4.864 -51.730 1.00 70.88 1172 ALA A O 1
ATOM 9386 N N . ALA A 1 1173 ? -20.081 4.070 -52.273 1.00 69.25 1173 ALA A N 1
ATOM 9387 C CA . ALA A 1 1173 ? -19.967 4.382 -53.697 1.00 69.25 1173 ALA A CA 1
ATOM 9388 C C . ALA A 1 1173 ? -20.218 5.873 -53.967 1.00 69.25 1173 ALA A C 1
ATOM 9390 O O . ALA A 1 1173 ? -19.564 6.456 -54.828 1.00 69.25 1173 ALA A O 1
ATOM 9391 N N . LEU A 1 1174 ? -21.118 6.502 -53.202 1.00 74.19 1174 LEU A N 1
ATOM 9392 C CA . LEU A 1 1174 ? -21.354 7.946 -53.251 1.00 74.19 1174 LEU A CA 1
ATOM 9393 C C . LEU A 1 1174 ? -20.129 8.736 -52.750 1.00 74.19 1174 LEU A C 1
ATOM 9395 O O . LEU A 1 1174 ? -19.720 9.688 -53.406 1.00 74.19 1174 LEU A O 1
ATOM 9399 N N . ASP A 1 1175 ? -19.493 8.291 -51.660 1.00 73.31 1175 ASP A N 1
ATOM 9400 C CA . ASP A 1 1175 ? -18.235 8.855 -51.143 1.00 73.31 1175 ASP A CA 1
ATOM 9401 C C . ASP A 1 1175 ? -17.102 8.776 -52.167 1.00 73.31 1175 ASP A C 1
ATOM 9403 O O . ASP A 1 1175 ? -16.330 9.717 -52.316 1.00 73.31 1175 ASP A O 1
ATOM 9407 N N . ALA A 1 1176 ? -16.994 7.651 -52.879 1.00 74.31 1176 ALA A N 1
ATOM 9408 C CA . ALA A 1 1176 ? -15.975 7.467 -53.908 1.00 74.31 1176 ALA A CA 1
ATOM 9409 C C . ALA A 1 1176 ? -16.249 8.300 -55.173 1.00 74.31 1176 ALA A C 1
ATOM 9411 O O . ALA A 1 1176 ? -15.314 8.651 -55.889 1.00 74.31 1176 ALA A O 1
ATOM 9412 N N . ALA A 1 1177 ? -17.519 8.607 -55.459 1.00 73.56 1177 ALA A N 1
ATOM 9413 C CA . ALA A 1 1177 ? -17.920 9.396 -56.621 1.00 73.56 1177 ALA A CA 1
ATOM 9414 C C . ALA A 1 1177 ? -17.741 10.912 -56.416 1.00 73.56 1177 ALA A C 1
ATOM 9416 O O . ALA A 1 1177 ? -17.636 11.652 -57.397 1.00 73.56 1177 ALA A O 1
ATOM 9417 N N . VAL A 1 1178 ? -17.694 11.381 -55.165 1.00 74.69 1178 VAL A N 1
ATOM 9418 C CA . VAL A 1 1178 ? -17.500 12.794 -54.823 1.00 74.69 1178 VAL A CA 1
ATOM 9419 C C . VAL A 1 1178 ? -16.078 13.022 -54.328 1.00 74.69 1178 VAL A C 1
ATOM 9421 O O . VAL A 1 1178 ? -15.740 12.774 -53.175 1.00 74.69 1178 VAL A O 1
ATOM 9424 N N . ASP A 1 1179 ? -15.237 13.552 -55.206 1.00 71.00 1179 ASP A N 1
ATOM 9425 C CA . ASP A 1 1179 ? -13.853 13.888 -54.872 1.00 71.00 1179 ASP A CA 1
ATOM 9426 C C . ASP A 1 1179 ? -13.775 15.226 -54.109 1.00 71.00 1179 ASP A C 1
ATOM 9428 O O . ASP A 1 1179 ? -13.475 16.267 -54.694 1.00 71.00 1179 ASP A O 1
ATOM 9432 N N . HIS A 1 1180 ? -14.144 15.213 -52.818 1.00 72.81 1180 HIS A N 1
ATOM 9433 C CA . HIS A 1 1180 ? -14.037 16.366 -51.914 1.00 72.81 1180 HIS A CA 1
ATOM 9434 C C . HIS A 1 1180 ? -13.742 15.931 -50.454 1.00 72.81 1180 HIS A C 1
ATOM 9436 O O . HIS A 1 1180 ? -14.445 15.063 -49.926 1.00 72.81 1180 HIS A O 1
ATOM 9442 N N . PRO A 1 1181 ? -12.774 16.547 -49.731 1.00 71.19 1181 PRO A N 1
ATOM 9443 C CA . PRO A 1 1181 ? -12.331 16.097 -48.396 1.00 71.19 1181 PRO A CA 1
ATOM 9444 C C . PRO A 1 1181 ? -13.445 16.039 -47.342 1.00 71.19 1181 PRO A C 1
ATOM 9446 O O . PRO A 1 1181 ? -13.449 15.175 -46.467 1.00 71.19 1181 PRO A O 1
ATOM 9449 N N . SER A 1 1182 ? -14.404 16.961 -47.439 1.00 78.00 1182 SER A N 1
ATOM 9450 C CA . SER A 1 1182 ? -15.537 17.080 -46.516 1.00 78.00 1182 SER A CA 1
ATOM 9451 C C . SER A 1 1182 ? -16.660 16.069 -46.760 1.00 78.00 1182 SER A C 1
ATOM 9453 O O . SER A 1 1182 ? -17.545 15.957 -45.912 1.00 78.00 1182 SER A O 1
ATOM 9455 N N . VAL A 1 1183 ? -16.663 15.338 -47.885 1.00 77.31 1183 VAL A N 1
ATOM 9456 C CA . VAL A 1 1183 ? -17.845 14.554 -48.274 1.00 77.31 1183 VAL A CA 1
ATOM 9457 C C . VAL A 1 1183 ? -18.149 13.422 -47.297 1.00 77.31 1183 VAL A C 1
ATOM 9459 O O . VAL A 1 1183 ? -19.309 13.222 -46.960 1.00 77.31 1183 VAL A O 1
ATOM 9462 N N . LYS A 1 1184 ? -17.116 12.777 -46.738 1.00 73.06 1184 LYS A N 1
ATOM 9463 C CA . LYS A 1 1184 ? -17.268 11.685 -45.760 1.00 73.06 1184 LYS A CA 1
ATOM 9464 C C . LYS A 1 1184 ? -18.014 12.110 -44.497 1.00 73.06 1184 LYS A C 1
ATOM 9466 O O . LYS A 1 1184 ? -18.676 11.299 -43.860 1.00 73.06 1184 LYS A O 1
ATOM 9471 N N . ILE A 1 1185 ? -17.884 13.381 -44.114 1.00 76.56 1185 ILE A N 1
ATOM 9472 C CA . ILE A 1 1185 ? -18.571 13.942 -42.947 1.00 76.56 1185 ILE A CA 1
ATOM 9473 C C . ILE A 1 1185 ? -20.045 14.183 -43.294 1.00 76.56 1185 ILE A C 1
ATOM 9475 O O . ILE A 1 1185 ? -20.928 13.852 -42.506 1.00 76.56 1185 ILE A O 1
ATOM 9479 N N . VAL A 1 1186 ? -20.312 14.701 -44.497 1.00 74.44 1186 VAL A N 1
ATOM 9480 C CA . VAL A 1 1186 ? -21.672 14.943 -44.999 1.00 74.44 1186 VAL A CA 1
ATOM 9481 C C . VAL A 1 1186 ? -22.438 13.628 -45.171 1.00 74.44 1186 VAL A C 1
ATOM 9483 O O . VAL A 1 1186 ? -23.572 13.514 -44.711 1.00 74.44 1186 VAL A O 1
ATOM 9486 N N . THR A 1 1187 ? -21.829 12.602 -45.766 1.00 72.31 1187 THR A N 1
ATOM 9487 C CA . THR A 1 1187 ? -22.467 11.290 -45.963 1.00 72.31 1187 THR A CA 1
ATOM 9488 C C . THR A 1 1187 ? -22.664 10.533 -44.657 1.00 72.31 1187 THR A C 1
ATOM 9490 O O . THR A 1 1187 ? -23.720 9.928 -44.475 1.00 72.31 1187 THR A O 1
ATOM 9493 N N . ALA A 1 1188 ? -21.722 10.614 -43.711 1.00 70.56 1188 ALA A N 1
ATOM 9494 C CA . ALA A 1 1188 ? -21.898 10.049 -42.374 1.00 70.56 1188 ALA A CA 1
ATOM 9495 C C . ALA A 1 1188 ? -23.059 10.712 -41.613 1.00 70.56 1188 ALA A C 1
ATOM 9497 O O . ALA A 1 1188 ? -23.847 10.013 -40.978 1.00 70.56 1188 ALA A O 1
ATOM 9498 N N . ALA A 1 1189 ? -23.209 12.037 -41.717 1.00 73.81 1189 ALA A N 1
ATOM 9499 C CA . ALA A 1 1189 ? -24.317 12.760 -41.096 1.00 73.81 1189 ALA A CA 1
ATOM 9500 C C . ALA A 1 1189 ? -25.675 12.384 -41.713 1.00 73.81 1189 ALA A C 1
ATOM 9502 O O . ALA A 1 1189 ? -26.628 12.118 -40.983 1.00 73.81 1189 ALA A O 1
ATOM 9503 N N . ILE A 1 1190 ? -25.755 12.287 -43.045 1.00 71.94 1190 ILE A N 1
ATOM 9504 C CA . ILE A 1 1190 ? -26.981 11.859 -43.740 1.00 71.94 1190 ILE A CA 1
ATOM 9505 C C . ILE A 1 1190 ? -27.327 10.407 -43.388 1.00 71.94 1190 ILE A C 1
ATOM 9507 O O . ILE A 1 1190 ? -28.496 10.099 -43.166 1.00 71.94 1190 ILE A O 1
ATOM 9511 N N . LYS A 1 1191 ? -26.324 9.526 -43.274 1.00 68.50 1191 LYS A N 1
ATOM 9512 C CA . LYS A 1 1191 ? -26.517 8.141 -42.831 1.00 68.50 1191 LYS A CA 1
ATOM 9513 C C . LYS A 1 1191 ? -27.051 8.079 -41.396 1.00 68.50 1191 LYS A C 1
ATOM 9515 O O . LYS A 1 1191 ? -28.013 7.363 -41.147 1.00 68.50 1191 LYS A O 1
ATOM 9520 N N . GLY A 1 1192 ? -26.494 8.881 -40.488 1.00 60.94 1192 GLY A N 1
ATOM 9521 C CA . GLY A 1 1192 ? -26.980 8.989 -39.110 1.00 60.94 1192 GLY A CA 1
ATOM 9522 C C . GLY A 1 1192 ? -28.422 9.497 -39.021 1.00 60.94 1192 GLY A C 1
ATOM 9523 O O . GLY A 1 1192 ? -29.209 8.954 -38.257 1.00 60.94 1192 GLY A O 1
ATOM 9524 N N . ALA A 1 1193 ? -28.806 10.469 -39.854 1.00 64.06 1193 ALA A N 1
ATOM 9525 C CA . ALA A 1 1193 ? -30.179 10.980 -39.919 1.00 64.06 1193 ALA A CA 1
ATOM 9526 C C . ALA A 1 1193 ? -31.192 10.000 -40.547 1.00 64.06 1193 ALA A C 1
ATOM 9528 O O . ALA A 1 1193 ? -32.389 10.252 -40.484 1.00 64.06 1193 ALA A O 1
ATOM 9529 N N . MET A 1 1194 ? -30.731 8.923 -41.193 1.00 57.00 1194 MET A N 1
ATOM 9530 C CA . MET A 1 1194 ? -31.588 7.835 -41.680 1.00 57.00 1194 MET A CA 1
ATOM 9531 C C . MET A 1 1194 ? -31.742 6.692 -40.673 1.00 57.00 1194 MET A C 1
ATOM 9533 O O . MET A 1 1194 ? -32.687 5.914 -40.786 1.00 57.00 1194 MET A O 1
ATOM 9537 N N . GLU A 1 1195 ? -30.766 6.530 -39.777 1.00 52.19 1195 GLU A N 1
ATOM 9538 C CA . GLU A 1 1195 ? -30.744 5.492 -38.740 1.00 52.19 1195 GLU A CA 1
ATOM 9539 C C . GLU A 1 1195 ? -31.453 5.944 -37.446 1.00 52.19 1195 GLU A C 1
ATOM 9541 O O . GLU A 1 1195 ? -31.808 5.093 -36.629 1.00 52.19 1195 GLU A O 1
ATOM 9546 N N . ALA A 1 1196 ? -31.668 7.256 -37.287 1.00 45.53 1196 ALA A N 1
ATOM 9547 C CA . ALA A 1 1196 ? -32.512 7.890 -36.270 1.00 45.53 1196 ALA A CA 1
ATOM 9548 C C . ALA A 1 1196 ? -33.956 8.042 -36.766 1.00 45.53 1196 ALA A C 1
ATOM 9550 O O . ALA A 1 1196 ? -34.874 7.848 -35.935 1.00 45.53 1196 ALA A O 1
#